Protein AF-A0AAD2PW57-F1 (afdb_monomer_lite)

Structure (mmCIF, N/CA/C/O backbone):
data_AF-A0AAD2PW57-F1
#
_entry.id   AF-A0AAD2PW57-F1
#
loop_
_atom_site.group_PDB
_atom_site.id
_atom_site.type_symbol
_atom_site.label_atom_id
_atom_site.label_alt_id
_atom_site.label_comp_id
_atom_site.label_asym_id
_atom_site.label_entity_id
_atom_site.label_seq_id
_atom_site.pdbx_PDB_ins_code
_atom_site.Cartn_x
_atom_site.Cartn_y
_atom_site.Cartn_z
_atom_site.occupancy
_atom_site.B_iso_or_equiv
_atom_site.auth_seq_id
_atom_site.auth_comp_id
_atom_site.auth_asym_id
_atom_site.auth_atom_id
_atom_site.pdbx_PDB_model_num
ATOM 1 N N . MET A 1 1 ? -41.903 -36.720 20.423 1.00 66.38 1 MET A N 1
ATOM 2 C CA . MET A 1 1 ? -41.155 -35.463 20.163 1.00 66.38 1 MET A CA 1
ATOM 3 C C . MET A 1 1 ? -42.010 -34.656 19.197 1.00 66.38 1 MET A C 1
ATOM 5 O O . MET A 1 1 ? -42.392 -35.222 18.181 1.00 66.38 1 MET A O 1
ATOM 9 N N . PHE A 1 2 ? -42.381 -33.418 19.527 1.00 77.44 2 PHE A N 1
ATOM 10 C CA . PHE A 1 2 ? -43.330 -32.641 18.720 1.00 77.44 2 PHE A CA 1
ATOM 11 C C . PHE A 1 2 ? -42.600 -31.642 17.821 1.00 77.44 2 PHE A C 1
ATOM 13 O O . PHE A 1 2 ? -41.623 -31.023 18.248 1.00 77.44 2 PHE A O 1
ATOM 20 N N . ARG A 1 3 ? -43.059 -31.487 16.579 1.00 73.75 3 ARG A N 1
ATOM 21 C CA . ARG A 1 3 ? -42.559 -30.483 15.634 1.00 73.75 3 ARG A CA 1
ATOM 22 C C . ARG A 1 3 ? -43.645 -29.441 15.403 1.00 73.75 3 ARG A C 1
ATOM 24 O O . ARG A 1 3 ? -44.735 -29.798 14.979 1.00 73.75 3 ARG A O 1
ATOM 31 N N . VAL A 1 4 ? -43.330 -28.167 15.628 1.00 80.12 4 VAL A N 1
ATOM 32 C CA . VAL A 1 4 ? -44.200 -27.058 15.210 1.00 80.12 4 VAL A CA 1
ATOM 33 C C . VAL A 1 4 ? -44.243 -27.029 13.684 1.00 80.12 4 VAL A C 1
ATOM 35 O O . VAL A 1 4 ? -43.196 -26.922 13.040 1.00 80.12 4 VAL A O 1
ATOM 38 N N . ILE A 1 5 ? -45.438 -27.173 13.120 1.00 82.75 5 ILE A N 1
ATOM 39 C CA . ILE A 1 5 ? -45.667 -27.201 11.672 1.00 82.75 5 ILE A CA 1
ATOM 40 C C . ILE A 1 5 ? -46.127 -25.830 11.182 1.00 82.75 5 ILE A C 1
ATOM 42 O O . ILE A 1 5 ? -45.689 -25.383 10.124 1.00 82.75 5 ILE A O 1
ATOM 46 N N . ALA A 1 6 ? -46.954 -25.149 11.974 1.00 77.75 6 ALA A N 1
ATOM 47 C CA . ALA A 1 6 ? -47.477 -23.830 11.658 1.00 77.75 6 ALA A CA 1
ATOM 48 C C . ALA A 1 6 ? -47.680 -23.002 12.932 1.00 77.75 6 ALA A C 1
ATOM 50 O O . ALA A 1 6 ? -47.969 -23.535 14.003 1.00 77.75 6 ALA A O 1
ATOM 51 N N . VAL A 1 7 ? -47.509 -21.688 12.802 1.00 77.25 7 VAL A N 1
ATOM 52 C CA . VAL A 1 7 ? -47.828 -20.708 13.843 1.00 77.25 7 VAL A CA 1
ATOM 53 C C . VAL A 1 7 ? -48.671 -19.628 13.190 1.00 77.25 7 VAL A C 1
ATOM 55 O O . VAL A 1 7 ? -48.153 -18.853 12.386 1.00 77.25 7 VAL A O 1
ATOM 58 N N . ASP A 1 8 ? -49.950 -19.588 13.536 1.00 84.69 8 ASP A N 1
ATOM 59 C CA . ASP A 1 8 ? -50.874 -18.547 13.105 1.00 84.69 8 ASP A CA 1
ATOM 60 C C . ASP A 1 8 ? -51.039 -17.546 14.245 1.00 84.69 8 ASP A C 1
ATOM 62 O O . ASP A 1 8 ? -51.520 -17.899 15.319 1.00 84.69 8 ASP A O 1
ATOM 66 N N . LYS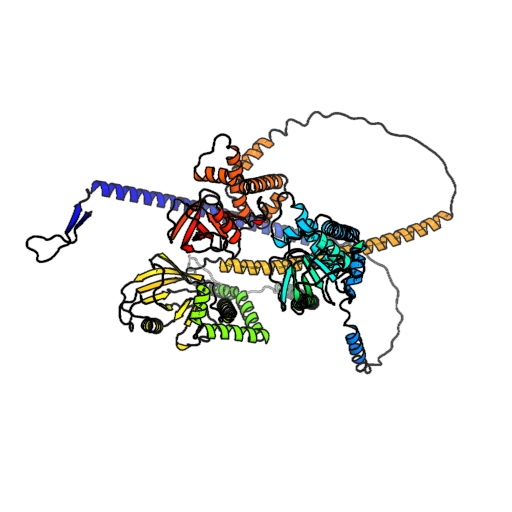 A 1 9 ? -50.545 -16.323 14.056 1.00 77.56 9 LYS A N 1
ATOM 67 C CA . LYS A 1 9 ? -50.366 -15.370 15.159 1.00 77.56 9 LYS A CA 1
ATOM 68 C C . LYS A 1 9 ? -51.633 -14.603 15.528 1.00 77.56 9 LYS A C 1
ATOM 70 O O . LYS A 1 9 ? -51.666 -14.035 16.615 1.00 77.56 9 LYS A O 1
ATOM 75 N N . GLU A 1 10 ? -52.660 -14.623 14.682 1.00 83.50 10 GLU A N 1
ATOM 76 C CA . GLU A 1 10 ? -53.833 -13.750 14.817 1.00 83.50 10 GLU A CA 1
ATOM 77 C C . GLU A 1 10 ? -55.146 -14.486 14.520 1.00 83.50 10 GLU A C 1
ATOM 79 O O . GLU A 1 10 ? -56.028 -13.983 13.824 1.00 83.50 10 GLU A O 1
ATOM 84 N N . ARG A 1 11 ? -55.303 -15.699 15.055 1.00 80.50 11 ARG A N 1
ATOM 85 C CA . ARG A 1 11 ? -56.535 -16.461 14.858 1.00 80.50 11 ARG A CA 1
ATOM 86 C C . ARG A 1 11 ? -57.576 -16.043 15.895 1.00 80.50 11 ARG A C 1
ATOM 88 O O . ARG A 1 11 ? -57.345 -16.145 17.100 1.00 80.50 11 ARG A O 1
ATOM 95 N N . MET A 1 12 ? -58.727 -15.575 15.416 1.00 67.38 12 MET A N 1
ATOM 96 C CA . MET A 1 12 ? -59.930 -15.413 16.236 1.00 67.38 12 MET A CA 1
ATOM 97 C C . MET A 1 12 ? -60.460 -16.811 16.570 1.00 67.38 12 MET A C 1
ATOM 99 O O . MET A 1 12 ? -60.725 -17.606 15.665 1.00 67.38 12 MET A O 1
ATOM 103 N N . VAL A 1 13 ? -60.561 -17.131 17.857 1.00 79.06 13 VAL A N 1
ATOM 104 C CA . VAL A 1 13 ? -61.111 -18.403 18.339 1.00 79.06 13 VAL A CA 1
ATOM 105 C C . VAL A 1 13 ? -62.445 -18.096 19.004 1.00 79.06 13 VAL A C 1
ATOM 107 O O . VAL A 1 13 ? -62.487 -17.311 19.950 1.00 79.06 13 VAL A O 1
ATOM 110 N N . ASP A 1 14 ? -63.528 -18.692 18.500 1.00 70.06 14 ASP A N 1
ATOM 111 C CA . ASP A 1 14 ? -64.873 -18.467 19.035 1.00 70.06 14 ASP A CA 1
ATOM 112 C C . ASP A 1 14 ? -64.909 -18.739 20.546 1.00 70.06 14 ASP A C 1
ATOM 114 O O . ASP A 1 14 ? -64.531 -19.814 21.015 1.00 70.06 14 ASP A O 1
ATOM 118 N N . GLY A 1 15 ? -65.353 -17.735 21.308 1.00 80.25 15 GLY A N 1
ATOM 119 C CA . GLY A 1 15 ? -65.427 -17.778 22.771 1.00 80.25 15 GLY A CA 1
ATOM 120 C C . GLY A 1 15 ? -64.230 -17.175 23.517 1.00 80.25 15 GLY A C 1
ATOM 121 O O . GLY A 1 15 ? -64.251 -17.173 24.746 1.00 80.25 15 GLY A O 1
ATOM 122 N N . VAL A 1 16 ? -63.217 -16.637 22.824 1.00 68.00 16 VAL A N 1
ATOM 123 C CA . VAL A 1 16 ? -62.090 -15.915 23.442 1.00 68.00 16 VAL A CA 1
ATOM 124 C C . VAL A 1 16 ? -62.059 -14.469 22.939 1.00 68.00 16 VAL A C 1
ATOM 126 O O . VAL A 1 16 ? -61.878 -14.226 21.749 1.00 68.00 16 VAL A O 1
ATOM 129 N N . GLU A 1 17 ? -62.224 -13.493 23.837 1.00 60.34 17 GLU A N 1
ATOM 130 C CA . GLU A 1 17 ? -62.020 -12.078 23.497 1.00 60.34 17 GLU A CA 1
ATOM 131 C C . GLU A 1 17 ? -60.523 -11.796 23.287 1.00 60.34 17 GLU A C 1
ATOM 133 O O . GLU A 1 17 ? -59.740 -11.761 24.236 1.00 60.34 17 GLU A O 1
ATOM 138 N N . GLY A 1 18 ? -60.126 -11.599 22.026 1.00 79.06 18 GLY A N 1
ATOM 139 C CA . GLY A 1 18 ? -58.766 -11.239 21.614 1.00 79.06 18 GLY A CA 1
ATOM 140 C C . GLY A 1 18 ? -58.189 -12.162 20.536 1.00 79.06 18 GLY A C 1
ATOM 141 O O . GLY A 1 18 ? -58.704 -13.242 20.259 1.00 79.06 18 GLY A O 1
ATOM 142 N N . THR A 1 19 ? -57.096 -11.735 19.902 1.00 64.50 19 THR A N 1
ATOM 143 C CA . THR A 1 19 ? -56.366 -12.565 18.933 1.00 64.50 19 THR A CA 1
ATOM 144 C C . THR A 1 19 ? -55.459 -13.549 19.660 1.00 64.50 19 THR A C 1
ATOM 146 O O . THR A 1 19 ? -54.645 -13.139 20.492 1.00 64.50 19 THR A O 1
ATOM 149 N N . VAL A 1 20 ? -55.554 -14.834 19.321 1.00 69.19 20 VAL A N 1
ATOM 150 C CA . VAL A 1 20 ? -54.751 -15.890 19.947 1.00 69.19 20 VAL A CA 1
ATOM 151 C C . VAL A 1 20 ? -53.773 -16.462 18.925 1.00 69.19 20 VAL A C 1
ATOM 153 O O . VAL A 1 20 ? -54.131 -16.723 17.776 1.00 69.19 20 VAL A O 1
ATOM 156 N N . THR A 1 21 ? -52.520 -16.674 19.335 1.00 80.00 21 THR A N 1
ATOM 157 C CA . THR A 1 21 ? -51.541 -17.374 18.498 1.00 80.00 21 THR A CA 1
ATOM 158 C C . THR A 1 21 ? -51.765 -18.880 18.597 1.00 80.00 21 THR A C 1
ATOM 160 O O . THR A 1 21 ? -51.537 -19.480 19.647 1.00 80.00 21 THR A O 1
ATOM 163 N N . VAL A 1 22 ? -52.186 -19.501 17.498 1.00 82.88 22 VAL A N 1
ATOM 164 C CA . VAL A 1 22 ? -52.408 -20.945 17.403 1.00 82.88 22 VAL A CA 1
ATOM 165 C C . VAL A 1 22 ? -51.160 -21.605 16.829 1.00 82.88 22 VAL A C 1
ATOM 167 O O . VAL A 1 22 ? -50.719 -21.299 15.721 1.00 82.88 22 VAL A O 1
ATOM 170 N N . VAL A 1 23 ? -50.576 -22.517 17.604 1.00 78.06 23 VAL A N 1
ATOM 171 C CA . VAL A 1 23 ? -49.392 -23.289 17.218 1.00 78.06 23 VAL A CA 1
ATOM 172 C C . VAL A 1 23 ? -49.825 -24.715 16.912 1.00 78.06 23 VAL A C 1
ATOM 174 O O . VAL A 1 23 ? -50.232 -25.453 17.806 1.00 78.06 23 VAL A O 1
ATOM 177 N N . GLU A 1 24 ? -49.722 -25.110 15.649 1.00 83.31 24 GLU A N 1
ATOM 178 C CA . GLU A 1 24 ? -50.017 -26.469 15.215 1.00 83.31 24 GLU A CA 1
ATOM 179 C C . GLU A 1 24 ? -48.761 -27.332 15.366 1.00 83.31 24 GLU A C 1
ATOM 181 O O . GLU A 1 24 ? -47.699 -27.021 14.812 1.00 83.31 24 GLU A O 1
ATOM 186 N N . ILE A 1 25 ? -48.865 -28.408 16.148 1.00 76.75 25 ILE A N 1
ATOM 187 C CA . ILE A 1 25 ? -47.754 -29.316 16.445 1.00 76.75 25 ILE A CA 1
ATOM 188 C C . ILE A 1 25 ? -48.052 -30.729 15.941 1.00 76.75 25 ILE A C 1
ATOM 190 O O . ILE A 1 25 ? -49.107 -31.288 16.216 1.00 76.75 25 ILE A O 1
ATOM 194 N N . GLN A 1 26 ? -47.095 -31.326 15.227 1.00 80.38 26 GLN A N 1
ATOM 195 C CA . GLN A 1 26 ? -47.137 -32.733 14.829 1.00 80.38 26 GLN A CA 1
ATOM 196 C C . GLN A 1 26 ? -46.415 -33.584 15.857 1.00 80.38 26 GLN A C 1
ATOM 198 O O . GLN A 1 26 ? -45.257 -33.307 16.189 1.00 80.38 26 GLN A O 1
ATOM 203 N N . GLU A 1 27 ? -47.037 -34.673 16.284 1.00 74.62 27 GLU A N 1
ATOM 204 C CA . GLU A 1 27 ? -46.320 -35.741 16.964 1.00 74.62 27 GLU A CA 1
ATOM 205 C C . GLU A 1 27 ? -45.465 -36.507 15.948 1.00 74.62 27 GLU A C 1
ATOM 207 O O . GLU A 1 27 ? -45.975 -37.045 14.966 1.00 74.62 27 GLU A O 1
ATOM 212 N N . MET A 1 28 ? -44.142 -36.520 16.135 1.00 62.69 28 MET A N 1
ATOM 213 C CA . MET A 1 28 ? -43.267 -37.313 15.272 1.00 62.69 28 MET A CA 1
ATOM 214 C C . MET A 1 28 ? -43.262 -38.774 15.723 1.00 62.69 28 MET A C 1
ATOM 216 O O . MET A 1 28 ? -42.952 -39.054 16.885 1.00 62.69 28 MET A O 1
ATOM 220 N N . GLU A 1 29 ? -43.535 -39.686 14.784 1.00 66.88 29 GLU A N 1
ATOM 221 C CA . GLU A 1 29 ? -43.452 -41.137 14.981 1.00 66.88 29 GLU A CA 1
ATOM 222 C C . GLU A 1 29 ? -42.105 -41.531 15.607 1.00 66.88 29 GLU A C 1
ATOM 224 O O . GLU A 1 29 ? -41.028 -41.182 15.108 1.00 66.88 29 GLU A O 1
ATOM 229 N N . GLN A 1 30 ? -42.169 -42.266 16.719 1.00 57.59 30 GLN A N 1
ATOM 230 C CA . GLN A 1 30 ? -41.009 -42.584 17.555 1.00 57.59 30 GLN A CA 1
ATOM 231 C C . GLN A 1 30 ? -39.926 -43.392 16.813 1.00 57.59 30 GLN A C 1
ATOM 233 O O . GLN A 1 30 ? -38.747 -43.263 17.140 1.00 57.59 30 GLN A O 1
ATOM 238 N N . SER A 1 31 ? -40.279 -44.149 15.768 1.00 58.00 31 SER A N 1
ATOM 239 C CA . SER A 1 31 ? -39.345 -45.017 15.032 1.00 58.00 31 SER A CA 1
ATOM 240 C C . SER A 1 31 ? -38.223 -44.246 14.322 1.00 58.00 31 SER A C 1
ATOM 242 O O . SER A 1 31 ? -37.052 -44.601 14.448 1.00 58.00 31 SER A O 1
ATOM 244 N N . LYS A 1 32 ? -38.539 -43.126 13.659 1.00 58.59 32 LYS A N 1
ATOM 245 C CA . LYS A 1 32 ? -37.550 -42.316 12.913 1.00 58.59 32 LYS A CA 1
ATOM 246 C C . LYS A 1 32 ? -36.615 -41.526 13.827 1.00 58.59 32 LYS A C 1
ATOM 248 O O . LYS A 1 32 ? -35.497 -41.177 13.446 1.00 58.59 32 LYS A O 1
ATOM 253 N N . VAL A 1 33 ? -37.072 -41.217 15.039 1.00 59.78 33 VAL A N 1
ATOM 254 C CA . VAL A 1 33 ? -36.259 -40.533 16.050 1.00 59.78 33 VAL A CA 1
ATOM 255 C C . VAL A 1 33 ? -35.253 -41.503 16.662 1.00 59.78 33 VAL A C 1
ATOM 257 O O . VAL A 1 33 ? -34.093 -41.131 16.826 1.00 59.78 33 VAL A O 1
ATOM 260 N N . VAL A 1 34 ? -35.665 -42.744 16.937 1.00 66.44 34 VAL A N 1
ATOM 261 C CA . VAL A 1 34 ? -34.783 -43.780 17.490 1.00 66.44 34 VAL A CA 1
ATOM 262 C C . VAL A 1 34 ? -33.652 -44.116 16.512 1.00 66.44 34 VAL A C 1
ATOM 264 O O . VAL A 1 34 ? -32.496 -44.041 16.915 1.00 66.44 34 VAL A O 1
ATOM 267 N N . GLU A 1 35 ? -33.925 -44.322 15.217 1.00 69.25 35 GLU A N 1
ATOM 268 C CA . GLU A 1 35 ? -32.865 -44.543 14.209 1.00 69.25 35 GLU A CA 1
ATOM 269 C C . GLU A 1 35 ? -31.869 -43.374 14.113 1.00 69.25 35 GLU A C 1
ATOM 271 O O . GLU A 1 35 ? -30.653 -43.562 13.981 1.00 69.25 35 GLU A O 1
ATOM 276 N N . LYS A 1 36 ? -32.356 -42.133 14.211 1.00 71.56 36 LYS A N 1
ATOM 277 C CA . LYS A 1 36 ? -31.493 -40.947 14.154 1.00 71.56 36 LYS A CA 1
ATOM 278 C C . LYS A 1 36 ? -30.621 -40.806 15.403 1.00 71.56 36 LYS A C 1
ATOM 280 O O . LYS A 1 36 ? -29.465 -40.403 15.302 1.00 71.56 36 LYS A O 1
ATOM 285 N N . VAL A 1 37 ? -31.151 -41.141 16.577 1.00 70.00 37 VAL A N 1
ATOM 286 C CA . VAL A 1 37 ? -30.382 -41.138 17.830 1.00 70.00 37 VAL A CA 1
ATOM 287 C C . VAL A 1 37 ? -29.368 -42.284 17.841 1.00 70.00 37 VAL A C 1
ATOM 289 O O . VAL A 1 37 ? -28.227 -42.086 18.256 1.00 70.00 37 VAL A O 1
ATOM 292 N N . GLN A 1 38 ? -29.740 -43.449 17.314 1.00 76.12 38 GLN A N 1
ATOM 293 C CA . GLN A 1 38 ? -28.886 -44.632 17.257 1.00 76.12 38 GLN A CA 1
ATOM 294 C C . GLN A 1 38 ? -27.722 -44.437 16.275 1.00 76.12 38 GLN A C 1
ATOM 296 O O . GLN A 1 38 ? -26.570 -44.645 16.647 1.00 76.12 38 GLN A O 1
ATOM 301 N N . SER A 1 39 ? -27.977 -43.870 15.091 1.00 75.88 39 SER A N 1
ATOM 302 C CA . SER A 1 39 ? -26.915 -43.483 14.146 1.00 75.88 39 SER A CA 1
ATOM 303 C C . SER A 1 39 ? -25.992 -42.380 14.690 1.00 75.88 39 SER A C 1
ATOM 305 O O . SER A 1 39 ? -24.780 -42.403 14.459 1.00 75.88 39 SER A O 1
ATOM 307 N N . GLN A 1 40 ? -26.515 -41.425 15.470 1.00 72.88 40 GLN A N 1
ATOM 308 C CA . GLN A 1 40 ? -25.684 -40.431 16.161 1.00 72.88 40 GLN A CA 1
ATOM 309 C C . GLN A 1 40 ? -24.824 -41.051 17.268 1.00 72.88 40 GLN A C 1
ATOM 311 O O . GLN A 1 40 ? -23.678 -40.636 17.453 1.00 72.88 40 GLN A O 1
ATOM 316 N N . HIS A 1 41 ? -25.350 -42.041 17.989 1.00 80.50 41 HIS A N 1
ATOM 317 C CA . HIS A 1 41 ? -24.608 -42.782 19.002 1.00 80.50 41 HIS A CA 1
ATOM 318 C C . HIS A 1 41 ? -23.481 -43.616 18.372 1.00 80.50 41 HIS A C 1
ATOM 320 O O . HIS A 1 41 ? -22.332 -43.512 18.797 1.00 80.50 41 HIS A O 1
ATOM 326 N N . GLU A 1 42 ? -23.764 -44.346 17.292 1.00 82.12 42 GLU A N 1
ATOM 327 C CA . GLU A 1 42 ? -22.755 -45.089 16.523 1.00 82.12 42 GLU A CA 1
ATOM 328 C C . GLU A 1 42 ? -21.665 -44.168 15.961 1.00 82.12 42 GLU A C 1
ATOM 330 O O . GLU A 1 42 ? -20.475 -44.480 16.043 1.00 82.12 42 GLU A O 1
ATOM 335 N N . CYS A 1 43 ? -22.036 -42.983 15.465 1.00 76.19 43 CYS A N 1
ATOM 336 C CA . CYS A 1 43 ? -21.070 -41.987 15.003 1.00 76.19 43 CYS A CA 1
ATOM 337 C C . CYS A 1 43 ? -20.163 -41.479 16.141 1.00 76.19 43 CYS A C 1
ATOM 339 O O . CYS A 1 43 ? -18.966 -41.258 15.924 1.00 76.19 43 CYS A O 1
ATOM 341 N N . ARG A 1 44 ? -20.705 -41.293 17.353 1.00 76.00 44 ARG A N 1
ATOM 342 C CA . ARG A 1 44 ? -19.928 -40.876 18.534 1.00 76.00 44 ARG A CA 1
ATOM 343 C C . ARG A 1 44 ? -18.963 -41.967 18.985 1.00 76.00 44 ARG A C 1
ATOM 345 O O . ARG A 1 44 ? -17.801 -41.661 19.246 1.00 76.00 44 ARG A O 1
ATOM 352 N N . GLU A 1 45 ? -19.397 -43.222 18.998 1.00 85.69 45 GLU A N 1
ATOM 353 C CA . GLU A 1 45 ? -18.539 -44.354 19.358 1.00 85.69 45 GLU A CA 1
ATOM 354 C C . GLU A 1 45 ? -17.431 -44.587 18.320 1.00 85.69 45 GLU A C 1
ATOM 356 O O . GLU A 1 45 ? -16.265 -44.744 18.685 1.00 85.69 45 GLU A O 1
ATOM 361 N N . GLN A 1 46 ? -17.722 -44.458 17.020 1.00 81.75 46 GLN A N 1
ATOM 362 C CA . GLN A 1 46 ? -16.678 -44.487 15.988 1.00 81.75 46 GLN A CA 1
ATOM 363 C C . GLN A 1 46 ? -15.662 -43.347 16.144 1.00 81.75 46 GLN A C 1
ATOM 365 O O . GLN A 1 46 ? -14.466 -43.538 15.903 1.00 81.75 46 GLN A O 1
ATOM 370 N N . HIS A 1 47 ? -16.112 -42.156 16.544 1.00 77.31 47 HIS A N 1
ATOM 371 C CA . HIS A 1 47 ? -15.219 -41.032 16.814 1.00 77.31 47 HIS A CA 1
ATOM 372 C C . HIS A 1 47 ? -14.336 -41.293 18.042 1.00 77.31 47 HIS A C 1
ATOM 374 O O . HIS A 1 47 ? -13.130 -41.043 17.998 1.00 77.31 47 HIS A O 1
ATOM 380 N N . ARG A 1 48 ? -14.904 -41.872 19.105 1.00 78.50 48 ARG A N 1
ATOM 381 C CA . ARG A 1 48 ? -14.183 -42.261 20.324 1.00 78.50 48 ARG A CA 1
ATOM 382 C C . ARG A 1 48 ? -13.119 -43.323 20.039 1.00 78.50 48 ARG A C 1
ATOM 384 O O . ARG A 1 48 ? -11.982 -43.193 20.493 1.00 78.50 48 ARG A O 1
ATOM 391 N N . LEU A 1 49 ? -13.442 -44.309 19.200 1.00 84.88 49 LEU A N 1
ATOM 392 C CA . LEU A 1 49 ? -12.502 -45.342 18.759 1.00 84.88 49 LEU A CA 1
ATOM 393 C C . LEU A 1 49 ? -11.342 -44.746 17.939 1.00 84.88 49 LEU A C 1
ATOM 395 O O . LEU A 1 49 ? -10.179 -45.099 18.139 1.00 84.88 49 LEU A O 1
ATOM 399 N N . LYS A 1 50 ? -11.638 -43.790 17.045 1.00 82.31 50 LYS A N 1
ATOM 400 C CA . LYS A 1 50 ? -10.616 -43.060 16.274 1.00 82.31 50 LYS A CA 1
ATOM 401 C C . LYS A 1 50 ? -9.708 -42.226 17.180 1.00 82.31 50 LYS A C 1
ATOM 403 O O . LYS A 1 50 ? -8.495 -42.256 16.991 1.00 82.31 50 LYS A O 1
ATOM 408 N N . GLN A 1 51 ? -10.262 -41.535 18.177 1.00 76.12 51 GLN A N 1
ATOM 409 C CA . GLN A 1 51 ? -9.478 -40.782 19.161 1.00 76.12 51 GLN A CA 1
ATOM 410 C C . GLN A 1 51 ? -8.569 -41.695 19.989 1.00 76.12 51 GLN A C 1
ATOM 412 O O . GLN A 1 51 ? -7.387 -41.395 20.139 1.00 76.12 51 GLN A O 1
ATOM 417 N N . SER A 1 52 ? -9.081 -42.836 20.458 1.00 84.19 52 SER A N 1
ATOM 418 C CA . SER A 1 52 ? -8.284 -43.837 21.177 1.00 84.19 52 SER A CA 1
ATOM 419 C C . SER A 1 52 ? -7.113 -44.352 20.329 1.00 84.19 52 SER A C 1
ATOM 421 O O . SER A 1 52 ? -5.979 -44.398 20.806 1.00 84.19 52 SER A O 1
ATOM 423 N N . LYS A 1 53 ? -7.343 -44.629 19.038 1.00 84.12 53 LYS A N 1
ATOM 424 C CA . LYS A 1 53 ? -6.290 -45.060 18.106 1.00 84.12 53 LYS A CA 1
ATOM 425 C C . LYS A 1 53 ? -5.211 -43.992 17.890 1.00 84.12 53 LYS A C 1
ATOM 427 O O . LYS A 1 53 ? -4.031 -44.326 17.837 1.00 84.12 53 LYS A O 1
ATOM 432 N N . VAL A 1 54 ? -5.599 -42.719 17.790 1.00 78.75 54 VAL A N 1
ATOM 433 C CA . VAL A 1 54 ? -4.653 -41.595 17.660 1.00 78.75 54 VAL A CA 1
ATOM 434 C C . VAL A 1 54 ? -3.832 -41.417 18.938 1.00 78.75 54 VAL A C 1
ATOM 436 O O . VAL A 1 54 ? -2.623 -41.227 18.859 1.00 78.75 54 VAL A O 1
ATOM 439 N N . LEU A 1 55 ? -4.455 -41.533 20.113 1.00 73.81 55 LEU A N 1
ATOM 440 C CA . LEU A 1 55 ? -3.745 -41.464 21.393 1.00 73.81 55 LEU A CA 1
ATOM 441 C C . LEU A 1 55 ? -2.738 -42.612 21.555 1.00 73.81 55 LEU A C 1
ATOM 443 O O . LEU A 1 55 ? -1.631 -42.370 22.029 1.00 73.81 55 LEU A O 1
ATOM 447 N N . GLY A 1 56 ? -3.078 -43.822 21.095 1.00 85.75 56 GLY A N 1
ATOM 448 C CA . GLY A 1 56 ? -2.135 -44.943 21.022 1.00 85.75 56 GLY A CA 1
ATOM 449 C C . GLY A 1 56 ? -0.923 -44.629 20.139 1.00 85.75 56 GLY A C 1
ATOM 450 O O . GLY A 1 56 ? 0.210 -44.748 20.585 1.00 85.75 56 GLY A O 1
ATOM 451 N N . GLN A 1 57 ? -1.149 -44.101 18.931 1.00 79.75 57 GLN A N 1
ATOM 452 C CA . GLN A 1 57 ? -0.061 -43.711 18.023 1.00 79.75 57 GLN A CA 1
ATOM 453 C C . GLN A 1 57 ? 0.838 -42.606 18.596 1.00 79.75 57 GLN A C 1
ATOM 455 O O . GLN A 1 57 ? 2.048 -42.622 18.376 1.00 79.75 57 GLN A O 1
ATOM 460 N N . ILE A 1 58 ? 0.265 -41.643 19.325 1.00 75.31 58 ILE A N 1
ATOM 461 C CA . ILE A 1 58 ? 1.031 -40.586 20.000 1.00 75.31 58 ILE A CA 1
ATOM 462 C C . ILE A 1 58 ? 1.894 -41.183 21.114 1.00 75.31 58 ILE A C 1
ATOM 464 O O . ILE A 1 58 ? 3.055 -40.796 21.246 1.00 75.31 58 ILE A O 1
ATOM 468 N N . LYS A 1 59 ? 1.353 -42.133 21.886 1.00 84.06 59 LYS A N 1
ATOM 469 C CA . LYS A 1 59 ? 2.098 -42.834 22.935 1.00 84.06 59 LYS A CA 1
ATOM 470 C C . LYS A 1 59 ? 3.288 -43.601 22.349 1.00 84.06 59 LYS A C 1
ATOM 472 O O . LYS A 1 59 ? 4.410 -43.388 22.799 1.00 84.06 59 LYS A O 1
ATOM 477 N N . ASP A 1 60 ? 3.071 -44.371 21.283 1.00 82.44 60 ASP A N 1
ATOM 478 C CA . ASP A 1 60 ? 4.134 -45.127 20.607 1.00 82.44 60 ASP A CA 1
ATOM 479 C C . ASP A 1 60 ? 5.233 -44.200 20.051 1.00 82.44 60 ASP A C 1
ATOM 481 O O . ASP A 1 60 ? 6.427 -44.488 20.149 1.00 82.44 60 ASP A O 1
ATOM 485 N N . GLN A 1 61 ? 4.853 -43.045 19.490 1.00 76.62 61 GLN A N 1
ATOM 486 C CA . GLN A 1 61 ? 5.810 -42.036 19.019 1.00 76.62 61 GLN A CA 1
ATOM 487 C C . GLN A 1 61 ? 6.624 -41.418 20.160 1.00 76.62 61 GLN A C 1
ATOM 489 O O . GLN A 1 61 ? 7.792 -41.068 19.966 1.00 76.62 61 GLN A O 1
ATOM 494 N N . TRP A 1 62 ? 6.018 -41.262 21.336 1.00 73.31 62 TRP A N 1
ATOM 495 C CA . TRP A 1 62 ? 6.685 -40.719 22.512 1.00 73.31 62 TRP A CA 1
ATOM 496 C C . TRP A 1 62 ? 7.716 -41.708 23.068 1.00 73.31 62 TRP A C 1
ATOM 498 O O . TRP A 1 62 ? 8.870 -41.330 23.265 1.00 73.31 62 TRP A O 1
ATOM 508 N N . GLU A 1 63 ? 7.354 -42.988 23.176 1.00 80.00 63 GLU A N 1
ATOM 509 C CA . GLU A 1 63 ? 8.263 -44.069 23.589 1.00 80.00 63 GLU A CA 1
ATOM 510 C C . GLU A 1 63 ? 9.437 -44.239 22.602 1.00 80.00 63 GLU A C 1
ATOM 512 O O . GLU A 1 63 ? 10.597 -44.371 23.005 1.00 80.00 63 GLU A O 1
ATOM 517 N N . GLN A 1 64 ? 9.183 -44.138 21.290 1.00 76.88 64 GLN A N 1
ATOM 518 C CA . GLN A 1 64 ? 10.250 -44.135 20.279 1.00 76.88 64 GLN A CA 1
ATOM 519 C C . GLN A 1 64 ? 11.203 -42.943 20.431 1.00 76.88 64 GLN A C 1
ATOM 521 O O . GLN A 1 64 ? 12.414 -43.079 20.227 1.00 76.88 64 GLN A O 1
ATOM 526 N N . ARG A 1 65 ? 10.676 -41.765 20.783 1.00 71.31 65 ARG A N 1
ATOM 527 C CA . ARG A 1 65 ? 11.477 -40.554 20.983 1.00 71.31 65 ARG A CA 1
ATOM 528 C C . ARG A 1 65 ? 12.352 -40.658 22.228 1.00 71.31 65 ARG A C 1
ATOM 530 O O . ARG A 1 65 ? 13.522 -40.285 22.161 1.00 71.31 65 ARG A O 1
ATOM 537 N N . GLU A 1 66 ? 11.818 -41.209 23.311 1.00 79.06 66 GLU A N 1
ATOM 538 C CA . GLU A 1 66 ? 12.558 -41.462 24.548 1.00 79.06 66 GLU A CA 1
ATOM 539 C C . GLU A 1 66 ? 13.699 -42.469 24.318 1.00 79.06 66 GLU A C 1
ATOM 541 O O . GLU A 1 66 ? 14.843 -42.219 24.702 1.00 79.06 66 GLU A O 1
ATOM 546 N N . SER A 1 67 ? 13.441 -43.546 23.566 1.00 81.44 67 SER A N 1
ATOM 547 C CA . SER A 1 67 ? 14.473 -44.511 23.152 1.00 81.44 67 SER A CA 1
ATOM 548 C C . SER A 1 67 ? 15.601 -43.860 22.330 1.00 81.44 67 SER A C 1
ATOM 550 O O . SER A 1 67 ? 16.791 -44.097 22.566 1.00 81.44 67 SER A O 1
ATOM 552 N N . LEU A 1 68 ? 15.248 -42.968 21.397 1.00 76.44 68 LEU A N 1
ATOM 553 C CA . LEU A 1 68 ? 16.202 -42.196 20.592 1.00 76.44 68 LEU A CA 1
ATOM 554 C C . LEU A 1 68 ? 17.042 -41.224 21.430 1.00 76.44 68 LEU A C 1
ATOM 556 O O . LEU A 1 68 ? 18.229 -41.038 21.147 1.00 76.44 68 LEU A O 1
ATOM 560 N N . GLU A 1 69 ? 16.453 -40.600 22.450 1.00 74.06 69 GLU A N 1
ATOM 561 C CA . GLU A 1 69 ? 17.178 -39.728 23.376 1.00 74.06 69 GLU A CA 1
ATOM 562 C C . GLU A 1 69 ? 18.144 -40.518 24.258 1.00 74.06 69 GLU A C 1
ATOM 564 O O . GLU A 1 69 ? 19.307 -40.125 24.369 1.00 74.06 69 GLU A O 1
ATOM 569 N N . GLN A 1 70 ? 17.740 -41.685 24.768 1.00 78.62 70 GLN A N 1
ATOM 570 C CA . GLN A 1 70 ? 18.655 -42.581 25.480 1.00 78.62 70 GLN A CA 1
ATOM 571 C C . GLN A 1 70 ? 19.820 -43.038 24.590 1.00 78.62 70 GLN A C 1
ATOM 573 O O . GLN A 1 70 ? 20.971 -43.070 25.032 1.00 78.62 70 GLN A O 1
ATOM 578 N N . HIS A 1 71 ? 19.560 -43.339 23.315 1.00 79.06 71 HIS A N 1
ATOM 579 C CA . HIS A 1 71 ? 20.613 -43.694 22.363 1.00 79.06 71 HIS A CA 1
ATOM 580 C C . HIS A 1 71 ? 21.579 -42.526 22.100 1.00 79.06 71 HIS A C 1
ATOM 582 O O . HIS A 1 71 ? 22.794 -42.723 22.035 1.00 79.06 71 HIS A O 1
ATOM 588 N N . ARG A 1 72 ? 21.071 -41.291 21.991 1.00 69.25 72 ARG A N 1
ATOM 589 C CA . ARG A 1 72 ? 21.913 -40.088 21.865 1.00 69.25 72 ARG A CA 1
ATOM 590 C C . ARG A 1 72 ? 22.770 -39.847 23.101 1.00 69.25 72 ARG A C 1
ATOM 592 O O . ARG A 1 72 ? 23.928 -39.466 22.955 1.00 69.25 72 ARG A O 1
ATOM 599 N N . LEU A 1 73 ? 22.228 -40.097 24.291 1.00 77.31 73 LEU A N 1
ATOM 600 C CA . LEU A 1 73 ? 22.974 -39.967 25.540 1.00 77.31 73 LEU A CA 1
ATOM 601 C C . LEU A 1 73 ? 24.135 -40.971 25.592 1.00 77.31 73 LEU A C 1
ATOM 603 O O . LEU A 1 73 ? 25.267 -40.590 25.883 1.00 77.31 73 LEU A O 1
ATOM 607 N N . LYS A 1 74 ? 23.888 -42.225 25.186 1.00 83.81 74 LYS A N 1
ATOM 608 C CA . LYS A 1 74 ? 24.939 -43.248 25.050 1.00 83.81 74 LYS A CA 1
ATOM 609 C C . LYS A 1 74 ? 26.017 -42.838 24.040 1.00 83.81 74 LYS A C 1
ATOM 611 O O . LYS A 1 74 ? 27.201 -42.981 24.327 1.00 83.81 74 LYS A O 1
ATOM 616 N N . GLN A 1 75 ? 25.636 -42.275 22.890 1.00 72.44 75 GLN A N 1
ATOM 617 C CA . GLN A 1 75 ? 26.601 -41.764 21.905 1.00 72.44 75 GLN A CA 1
ATOM 618 C C . GLN A 1 75 ? 27.432 -40.589 22.439 1.00 72.44 75 GLN A C 1
ATOM 620 O O . GLN A 1 75 ? 28.626 -40.520 22.159 1.00 72.44 75 GLN A O 1
ATOM 625 N N . SER A 1 76 ? 26.824 -39.689 23.218 1.00 75.12 76 SER A N 1
ATOM 626 C CA . SER A 1 76 ? 27.535 -38.587 23.878 1.00 75.12 76 SER A CA 1
ATOM 627 C C . SER A 1 76 ? 28.605 -39.109 24.833 1.00 75.12 76 SER A C 1
ATOM 629 O O . SER A 1 76 ? 29.748 -38.677 24.752 1.00 75.12 76 SER A O 1
ATOM 631 N N . MET A 1 77 ? 28.261 -40.088 25.676 1.00 75.81 77 MET A N 1
ATOM 632 C CA . MET A 1 77 ? 29.209 -40.686 26.621 1.00 75.81 77 MET A CA 1
ATOM 633 C C . MET A 1 77 ? 30.399 -41.349 25.918 1.00 75.81 77 MET A C 1
ATOM 635 O O . MET A 1 77 ? 31.531 -41.202 26.366 1.00 75.81 77 MET A O 1
ATOM 639 N N . VAL A 1 78 ? 30.167 -42.035 24.793 1.00 79.56 78 VAL A N 1
ATOM 640 C CA . VAL A 1 78 ? 31.249 -42.639 23.993 1.00 79.56 78 VAL A CA 1
ATOM 641 C C . VAL A 1 78 ? 32.158 -41.566 23.387 1.00 79.56 78 VAL A C 1
ATOM 643 O O . VAL A 1 78 ? 33.376 -41.723 23.378 1.00 79.56 78 VAL A O 1
ATOM 646 N N . LEU A 1 79 ? 31.597 -40.455 22.901 1.00 66.44 79 LEU A N 1
ATOM 647 C CA . LEU A 1 79 ? 32.392 -39.351 22.354 1.00 66.44 79 LEU A CA 1
ATOM 648 C C . LEU A 1 79 ? 33.237 -38.652 23.421 1.00 66.44 79 LEU A C 1
ATOM 650 O O . LEU A 1 79 ? 34.357 -38.241 23.125 1.00 66.44 79 LEU A O 1
ATOM 654 N N . ASP A 1 80 ? 32.726 -38.531 24.642 1.00 71.88 80 ASP A N 1
ATOM 655 C CA . ASP A 1 80 ? 33.482 -37.947 25.747 1.00 71.88 80 ASP A CA 1
ATOM 656 C C . ASP A 1 80 ? 34.589 -38.902 26.230 1.00 71.88 80 ASP A C 1
ATOM 658 O O . ASP A 1 80 ? 35.722 -38.463 26.406 1.00 71.88 80 ASP A O 1
ATOM 662 N N . GLN A 1 81 ? 34.347 -40.220 26.256 1.00 79.50 81 GLN A N 1
ATOM 663 C CA . GLN A 1 81 ? 35.409 -41.215 26.481 1.00 79.50 81 GLN A CA 1
ATOM 664 C C . GLN A 1 81 ? 36.516 -41.160 25.415 1.00 79.50 81 GLN A C 1
ATOM 666 O O . GLN A 1 81 ? 37.696 -41.289 25.739 1.00 79.50 81 GLN A O 1
ATOM 671 N N . ILE A 1 82 ? 36.162 -40.950 24.142 1.00 73.19 82 ILE A N 1
ATOM 672 C CA . ILE A 1 82 ? 37.144 -40.809 23.054 1.00 73.19 82 ILE A CA 1
ATOM 673 C C . ILE A 1 82 ? 37.977 -39.532 23.227 1.00 73.19 82 ILE A C 1
ATOM 675 O O . ILE A 1 82 ? 39.189 -39.565 23.009 1.00 73.19 82 ILE A O 1
ATOM 679 N N . LYS A 1 83 ? 37.360 -38.417 23.639 1.00 68.00 83 LYS A N 1
ATOM 680 C CA . LYS A 1 83 ? 38.091 -37.173 23.932 1.00 68.00 83 LYS A CA 1
ATOM 681 C C . LYS A 1 83 ? 39.062 -37.354 25.090 1.00 68.00 83 LYS A C 1
ATOM 683 O O . LYS A 1 83 ? 40.211 -36.944 24.963 1.00 68.00 83 LYS A O 1
ATOM 688 N N . ASP A 1 84 ? 38.634 -38.016 26.159 1.00 67.81 84 ASP A N 1
ATOM 689 C CA . ASP A 1 84 ? 39.490 -38.281 27.315 1.00 67.81 84 ASP A CA 1
ATOM 690 C C . ASP A 1 84 ? 40.686 -39.166 26.933 1.00 67.81 84 ASP A C 1
ATOM 692 O O . ASP A 1 84 ? 41.819 -38.901 27.339 1.00 67.81 84 ASP A O 1
ATOM 696 N N . GLN A 1 85 ? 40.478 -40.170 26.072 1.00 68.69 85 GLN A N 1
ATOM 697 C CA . GLN A 1 85 ? 41.567 -40.993 25.534 1.00 68.69 85 GLN A CA 1
ATOM 698 C C . GLN A 1 85 ? 42.528 -40.205 24.630 1.00 68.69 85 GLN A C 1
ATOM 700 O O . GLN A 1 85 ? 43.731 -40.474 24.634 1.00 68.69 85 GLN A O 1
ATOM 705 N N . TRP A 1 86 ? 42.030 -39.233 23.863 1.00 59.78 86 TRP A N 1
ATOM 706 C CA . TRP A 1 86 ? 42.868 -38.345 23.052 1.00 59.78 86 TRP A CA 1
ATOM 707 C C . TRP A 1 86 ? 43.697 -37.385 23.905 1.00 59.78 86 TRP A C 1
ATOM 709 O O . TRP A 1 86 ? 44.906 -37.289 23.694 1.00 59.78 86 TRP A O 1
ATOM 719 N N . SER A 1 87 ? 43.101 -36.766 24.926 1.00 62.28 87 SER A N 1
ATOM 720 C CA . SER A 1 87 ? 43.836 -35.907 25.861 1.00 62.28 87 SER A CA 1
ATOM 721 C C . SER A 1 87 ? 44.914 -36.672 26.637 1.00 62.28 87 SER A C 1
ATOM 723 O O . SER A 1 87 ? 45.970 -36.118 26.930 1.00 62.28 87 SER A O 1
ATOM 725 N N . GLN A 1 88 ? 44.713 -37.965 26.914 1.00 54.88 88 GLN A N 1
ATOM 726 C CA . GLN A 1 88 ? 45.746 -38.806 27.533 1.00 54.88 88 GLN A CA 1
ATOM 727 C C . GLN A 1 88 ? 46.901 -39.177 26.588 1.00 54.88 88 GLN A C 1
ATOM 729 O O . GLN A 1 88 ? 48.003 -39.456 27.066 1.00 54.88 88 GLN A O 1
ATOM 734 N N . ARG A 1 89 ? 46.685 -39.179 25.264 1.00 50.62 89 ARG A N 1
ATOM 735 C CA . ARG A 1 89 ? 47.748 -39.429 24.275 1.00 50.62 89 ARG A CA 1
ATOM 736 C C . ARG A 1 89 ? 48.617 -38.197 24.033 1.00 50.62 89 ARG A C 1
ATOM 738 O O . ARG A 1 89 ? 49.831 -38.346 23.960 1.00 50.62 89 ARG A O 1
ATOM 745 N N . GLU A 1 90 ? 48.037 -36.998 24.008 1.00 47.03 90 GLU A N 1
ATOM 746 C CA . GLU A 1 90 ? 48.802 -35.750 23.832 1.00 47.03 90 GLU A CA 1
ATOM 747 C C . GLU A 1 90 ? 49.777 -35.462 24.989 1.00 47.03 90 GLU A C 1
ATOM 749 O O . GLU A 1 90 ? 50.808 -34.831 24.779 1.00 47.03 90 GLU A O 1
ATOM 754 N N . CYS A 1 91 ? 49.531 -35.981 26.197 1.00 46.72 91 CYS A N 1
ATOM 755 C CA . CYS A 1 91 ? 50.472 -35.838 27.314 1.00 46.72 91 CYS A CA 1
ATOM 756 C C . CYS A 1 91 ? 51.684 -36.789 27.264 1.00 46.72 91 CYS A C 1
ATOM 758 O O . CYS A 1 91 ? 52.578 -36.648 28.097 1.00 46.72 91 CYS A O 1
ATOM 760 N N . ARG A 1 92 ? 51.732 -37.767 26.346 1.00 38.91 92 ARG A N 1
ATOM 761 C CA . ARG A 1 92 ? 52.812 -38.775 26.300 1.00 38.91 92 ARG A CA 1
ATOM 762 C C . ARG A 1 92 ? 53.869 -38.539 25.223 1.00 38.91 92 ARG A C 1
ATOM 764 O O . ARG A 1 92 ? 54.871 -39.247 25.228 1.00 38.91 92 ARG A O 1
ATOM 771 N N . GLU A 1 93 ? 53.712 -37.536 24.364 1.00 37.81 93 GLU A N 1
ATOM 772 C CA . GLU A 1 93 ? 54.669 -37.256 23.288 1.00 37.81 93 GLU A CA 1
ATOM 773 C C . GLU A 1 93 ? 55.177 -35.805 23.341 1.00 37.81 93 GLU A C 1
ATOM 775 O O . GLU A 1 93 ? 54.702 -34.920 22.636 1.00 37.81 93 GLU A O 1
ATOM 780 N N . GLN A 1 94 ? 56.197 -35.568 24.171 1.00 35.91 94 GLN A N 1
ATOM 781 C CA . GLN A 1 94 ? 57.173 -34.495 23.956 1.00 35.91 94 GLN A CA 1
ATOM 782 C C . GLN A 1 94 ? 58.589 -35.081 24.062 1.00 35.91 94 GLN A C 1
ATOM 784 O O . GLN A 1 94 ? 58.915 -35.674 25.095 1.00 35.91 94 GLN A O 1
ATOM 789 N N . PRO A 1 95 ? 59.449 -34.940 23.034 1.00 38.00 95 PRO A N 1
ATOM 790 C CA . PRO A 1 95 ? 60.835 -35.365 23.124 1.00 38.00 95 PRO A CA 1
ATOM 791 C C . PRO A 1 95 ? 61.697 -34.290 23.801 1.00 38.00 95 PRO A C 1
ATOM 793 O O . PRO A 1 95 ? 61.592 -33.098 23.518 1.00 38.00 95 PRO A O 1
ATOM 796 N N . LYS A 1 96 ? 62.575 -34.754 24.694 1.00 42.09 96 LYS A N 1
ATOM 797 C CA . LYS A 1 96 ? 63.682 -33.999 25.287 1.00 42.09 96 LYS A CA 1
ATOM 798 C C . LYS A 1 96 ? 64.733 -33.699 24.212 1.00 42.09 96 LYS A C 1
ATOM 800 O O . LYS A 1 96 ? 65.144 -34.628 23.522 1.00 42.09 96 LYS A O 1
ATOM 805 N N . LEU A 1 97 ? 65.231 -32.464 24.137 1.00 30.58 97 LEU A N 1
ATOM 806 C CA . LEU A 1 97 ? 66.553 -32.184 23.571 1.00 30.58 97 LEU A CA 1
ATOM 807 C C . LEU A 1 97 ? 67.241 -31.062 24.361 1.00 30.58 97 LEU A C 1
ATOM 809 O O . LEU A 1 97 ? 66.643 -30.031 24.661 1.00 30.58 97 LEU A O 1
ATOM 813 N N . GLU A 1 98 ? 68.485 -31.340 24.732 1.00 33.19 98 GLU A N 1
ATOM 814 C CA . GLU A 1 98 ? 69.379 -30.584 25.607 1.00 33.19 98 GLU A CA 1
ATOM 815 C C . GLU A 1 98 ? 70.327 -29.634 24.836 1.00 33.19 98 GLU A C 1
ATOM 817 O O . GLU A 1 98 ? 70.680 -29.905 23.695 1.00 33.19 98 GLU A O 1
ATOM 822 N N . GLN A 1 99 ? 70.783 -28.593 25.556 1.00 32.88 99 GLN A N 1
ATOM 823 C CA . GLN A 1 99 ? 72.113 -27.931 25.562 1.00 32.88 99 GLN A CA 1
ATOM 824 C C . GLN A 1 99 ? 72.671 -27.143 24.349 1.00 32.88 99 GLN A C 1
ATOM 826 O O . GLN A 1 99 ? 73.025 -27.721 23.331 1.00 32.88 99 GLN A O 1
ATOM 831 N N . SER A 1 100 ? 72.951 -25.840 24.571 1.00 30.45 100 SER A N 1
ATOM 832 C CA . SER A 1 100 ? 74.315 -25.230 24.663 1.00 30.45 100 SER A CA 1
ATOM 833 C C . SER A 1 100 ? 74.228 -23.690 24.856 1.00 30.45 100 SER A C 1
ATOM 835 O O . SER A 1 100 ? 73.586 -23.028 24.047 1.00 30.45 100 SER A O 1
ATOM 837 N N . LYS A 1 101 ? 74.658 -23.144 26.014 1.00 31.53 101 LYS A N 1
ATOM 838 C CA . LYS A 1 101 ? 75.891 -22.338 26.287 1.00 31.53 101 LYS A CA 1
ATOM 839 C C . LYS A 1 101 ? 75.929 -20.914 25.690 1.00 31.53 101 LYS A C 1
ATOM 841 O O . LYS A 1 101 ? 75.850 -20.752 24.484 1.00 31.53 101 LYS A O 1
ATOM 846 N N . GLU A 1 102 ? 75.820 -19.879 26.535 1.00 31.45 102 GLU A N 1
ATOM 847 C CA . GLU A 1 102 ? 76.888 -19.061 27.182 1.00 31.45 102 GLU A CA 1
ATOM 848 C C . GLU A 1 102 ? 77.260 -17.818 26.356 1.00 31.45 102 GLU A C 1
ATOM 850 O O . GLU A 1 102 ? 77.806 -17.951 25.269 1.00 31.45 102 GLU A O 1
ATOM 855 N N . LEU A 1 103 ? 76.988 -16.623 26.900 1.00 28.77 103 LEU A N 1
ATOM 856 C CA . LEU A 1 103 ? 77.923 -15.491 26.989 1.00 28.77 103 LEU A CA 1
ATOM 857 C C . LEU A 1 103 ? 77.338 -14.413 27.926 1.00 28.77 103 LEU A C 1
ATOM 859 O O . LEU A 1 103 ? 76.144 -14.120 27.904 1.00 28.77 103 LEU A O 1
ATOM 863 N N . GLU A 1 104 ? 78.215 -13.906 28.785 1.00 30.34 104 GLU A N 1
ATOM 864 C CA . GLU A 1 104 ? 77.989 -13.088 29.982 1.00 30.34 104 GLU A CA 1
ATOM 865 C C . GLU A 1 104 ? 78.106 -11.555 29.715 1.00 30.34 104 GLU A C 1
ATOM 867 O O . GLU A 1 104 ? 78.295 -11.163 28.561 1.00 30.34 104 GLU A O 1
ATOM 872 N N . PRO A 1 105 ? 77.921 -10.675 30.732 1.00 50.66 105 PRO A N 1
ATOM 873 C CA . PRO A 1 105 ? 77.292 -9.355 30.610 1.00 50.66 105 PRO A CA 1
ATOM 874 C C . PRO A 1 105 ? 78.272 -8.168 30.664 1.00 50.66 105 PRO A C 1
ATOM 876 O O . PRO A 1 105 ? 79.410 -8.316 31.096 1.00 50.66 105 PRO A O 1
ATOM 879 N N . VAL A 1 106 ? 77.799 -6.960 30.321 1.00 26.59 106 VAL A N 1
ATOM 880 C CA . VAL A 1 106 ? 78.444 -5.692 30.718 1.00 26.59 106 VAL A CA 1
ATOM 881 C C . VAL A 1 106 ? 77.393 -4.639 31.089 1.00 26.59 106 VAL A C 1
ATOM 883 O O . VAL A 1 106 ? 76.385 -4.454 30.408 1.00 26.59 106 VAL A O 1
ATOM 886 N N . GLU A 1 107 ? 77.677 -3.994 32.214 1.00 31.00 107 GLU A N 1
ATOM 887 C CA . GLU A 1 107 ? 76.962 -2.963 32.962 1.00 31.00 107 GLU A CA 1
ATOM 888 C C . GLU A 1 107 ? 76.795 -1.626 32.211 1.00 31.00 107 GLU A C 1
ATOM 890 O O . GLU A 1 107 ? 77.609 -1.258 31.366 1.00 31.00 107 GLU A O 1
ATOM 895 N N . SER A 1 108 ? 75.800 -0.819 32.595 1.00 30.50 108 SER A N 1
ATOM 896 C CA . SER A 1 108 ? 76.053 0.432 33.342 1.00 30.50 108 SER A CA 1
ATOM 897 C C . SER A 1 108 ? 74.782 1.263 33.564 1.00 30.50 108 SER A C 1
ATOM 899 O O . SER A 1 108 ? 73.845 1.291 32.769 1.00 30.50 108 SER A O 1
ATOM 901 N N . GLU A 1 109 ? 74.780 1.888 34.735 1.00 32.06 109 GLU A N 1
ATOM 902 C CA . GLU A 1 109 ? 73.755 2.704 35.372 1.00 32.06 109 GLU A CA 1
ATOM 903 C C . GLU A 1 109 ? 73.631 4.135 34.797 1.00 32.06 109 GLU A C 1
ATOM 905 O O . GLU A 1 109 ? 74.501 4.602 34.071 1.00 32.06 109 GLU A O 1
ATOM 910 N N . TRP A 1 110 ? 72.601 4.842 35.298 1.00 27.94 110 TRP A N 1
ATOM 911 C CA . TRP A 1 110 ? 72.339 6.299 35.372 1.00 27.94 110 TRP A CA 1
ATOM 912 C C . TRP A 1 110 ? 71.129 6.771 34.556 1.00 27.94 110 TRP A C 1
ATOM 914 O O . TRP A 1 110 ? 70.966 6.423 33.398 1.00 27.94 110 TRP A O 1
ATOM 924 N N . SER A 1 111 ? 70.274 7.672 35.032 1.00 32.06 111 SER A N 1
ATOM 925 C CA . SER A 1 111 ? 69.827 8.096 36.365 1.00 32.06 111 SER A CA 1
ATOM 926 C C . SER A 1 111 ? 68.642 9.044 36.114 1.00 32.06 111 SER A C 1
ATOM 928 O O . SER A 1 111 ? 68.441 9.557 35.013 1.00 32.06 111 SER A O 1
ATOM 930 N N . GLN A 1 112 ? 67.821 9.249 37.137 1.00 35.59 112 GLN A N 1
ATOM 931 C CA . GLN A 1 112 ? 66.691 10.172 37.140 1.00 35.59 112 GLN A CA 1
ATOM 932 C C . GLN A 1 112 ? 67.123 11.626 36.885 1.00 35.59 112 GLN A C 1
ATOM 934 O O . GLN A 1 112 ? 67.913 12.165 37.658 1.00 35.59 112 GLN A O 1
ATOM 939 N N . ARG A 1 113 ? 66.502 12.300 35.909 1.00 30.14 113 ARG A N 1
ATOM 940 C CA . ARG A 1 113 ? 66.182 13.742 35.942 1.00 30.14 113 ARG A CA 1
ATOM 941 C C . ARG A 1 113 ? 65.163 14.083 34.849 1.00 30.14 113 ARG A C 1
ATOM 943 O O . ARG A 1 113 ? 65.140 13.438 33.813 1.00 30.14 113 ARG A O 1
ATOM 950 N N . GLU A 1 114 ? 64.344 15.096 35.132 1.00 31.27 114 GLU A N 1
ATOM 951 C CA . GLU A 1 114 ? 63.313 15.710 34.267 1.00 31.27 114 GLU A CA 1
ATOM 952 C C . GLU A 1 114 ? 61.910 15.080 34.290 1.00 31.27 114 GLU A C 1
ATOM 954 O O . GLU A 1 114 ? 61.264 14.806 33.282 1.00 31.27 114 GLU A O 1
ATOM 959 N N . CYS A 1 115 ? 61.376 14.975 35.507 1.00 33.72 115 CYS A N 1
ATOM 960 C CA . CYS A 1 115 ? 59.962 15.242 35.751 1.00 33.72 115 CYS A CA 1
ATOM 961 C C . CYS A 1 115 ? 59.824 16.758 36.002 1.00 33.72 115 CYS A C 1
ATOM 963 O O . CYS A 1 115 ? 60.535 17.260 36.870 1.00 33.72 115 CYS A O 1
ATOM 965 N N . CYS A 1 116 ? 58.936 17.433 35.255 1.00 37.38 116 CYS A N 1
ATOM 966 C CA . CYS A 1 116 ? 58.529 18.857 35.333 1.00 37.38 116 CYS A CA 1
ATOM 967 C C . CYS A 1 116 ? 58.996 19.777 34.185 1.00 37.38 116 CYS A C 1
ATOM 969 O O . CYS A 1 116 ? 59.691 20.742 34.458 1.00 37.38 116 CYS A O 1
ATOM 971 N N . GLU A 1 117 ? 58.534 19.569 32.937 1.00 36.03 117 GLU A N 1
ATOM 972 C CA . GLU A 1 117 ? 58.398 20.695 31.974 1.00 36.03 117 GLU A CA 1
ATOM 973 C C . GLU A 1 117 ? 57.488 20.468 30.736 1.00 36.03 117 GLU A C 1
ATOM 975 O O . GLU A 1 117 ? 57.598 21.164 29.730 1.00 36.03 117 GLU A O 1
ATOM 980 N N . GLN A 1 118 ? 56.510 19.551 30.774 1.00 36.22 118 GLN A N 1
ATOM 981 C CA . GLN A 1 118 ? 55.622 19.304 29.616 1.00 36.22 118 GLN A CA 1
ATOM 982 C C . GLN A 1 118 ? 54.120 19.389 29.914 1.00 36.22 118 GLN A C 1
ATOM 984 O O . GLN A 1 118 ? 53.353 18.501 29.555 1.00 36.22 118 GLN A O 1
ATOM 989 N N . HIS A 1 119 ? 53.664 20.492 30.513 1.00 37.78 119 HIS A N 1
ATOM 990 C CA . HIS A 1 119 ? 52.222 20.789 30.582 1.00 37.78 119 HIS A CA 1
ATOM 991 C C . HIS A 1 119 ? 51.789 22.106 29.905 1.00 37.78 119 HIS A C 1
ATOM 993 O O . HIS A 1 119 ? 50.592 22.363 29.798 1.00 37.78 119 HIS A O 1
ATOM 999 N N . GLY A 1 120 ? 52.725 22.896 29.355 1.00 34.97 120 GLY A N 1
ATOM 1000 C CA . GLY A 1 120 ? 52.430 24.155 28.642 1.00 34.97 120 GLY A CA 1
ATOM 1001 C C . GLY A 1 120 ? 52.418 24.076 27.106 1.00 34.97 120 GLY A C 1
ATOM 1002 O O . GLY A 1 120 ? 51.811 24.916 26.450 1.00 34.97 120 GLY A O 1
ATOM 1003 N N . LEU A 1 121 ? 53.030 23.049 26.505 1.00 35.34 121 LEU A N 1
ATOM 1004 C CA . LEU A 1 121 ? 53.234 22.948 25.045 1.00 35.34 121 LEU A CA 1
ATOM 1005 C C . LEU A 1 121 ? 52.173 22.119 24.299 1.00 35.34 121 LEU A C 1
ATOM 1007 O O . LEU A 1 121 ? 52.213 22.009 23.073 1.00 35.34 121 LEU A O 1
ATOM 1011 N N . MET A 1 122 ? 51.194 21.561 25.015 1.00 34.97 122 MET A N 1
ATOM 1012 C CA . MET A 1 122 ? 50.164 20.701 24.420 1.00 34.97 122 MET A CA 1
ATOM 1013 C C . MET A 1 122 ? 48.892 21.450 23.993 1.00 34.97 122 MET A C 1
ATOM 1015 O O . MET A 1 122 ? 48.105 20.904 23.225 1.00 34.97 122 MET A O 1
ATOM 1019 N N . GLN A 1 123 ? 48.685 22.701 24.426 1.00 37.97 123 GLN A N 1
ATOM 1020 C CA . GLN A 1 123 ? 47.467 23.452 24.082 1.00 37.97 123 GLN A CA 1
ATOM 1021 C C . GLN A 1 123 ? 47.584 24.304 22.804 1.00 37.97 123 GLN A C 1
ATOM 1023 O O . GLN A 1 123 ? 46.569 24.501 22.137 1.00 37.97 123 GLN A O 1
ATOM 1028 N N . SER A 1 124 ? 48.784 24.727 22.374 1.00 36.88 124 SER A N 1
ATOM 1029 C CA . SER A 1 124 ? 48.914 25.508 21.126 1.00 36.88 124 SER A CA 1
ATOM 1030 C C . SER A 1 124 ? 48.946 24.636 19.859 1.00 36.88 124 SER A C 1
ATOM 1032 O O . SER A 1 124 ? 48.325 24.997 18.860 1.00 36.88 124 SER A O 1
ATOM 1034 N N . LYS A 1 125 ? 49.520 23.422 19.913 1.00 37.41 125 LYS A N 1
ATOM 1035 C CA . LYS A 1 125 ? 49.500 22.467 18.780 1.00 37.41 125 LYS A CA 1
ATOM 1036 C C . LYS A 1 125 ? 48.112 21.887 18.482 1.00 37.41 125 LYS A C 1
ATOM 1038 O O . LYS A 1 125 ? 47.842 21.499 17.348 1.00 37.41 125 LYS A O 1
ATOM 1043 N N . VAL A 1 126 ? 47.211 21.861 19.466 1.00 37.97 126 VAL A N 1
ATOM 1044 C CA . VAL A 1 126 ? 45.832 21.380 19.274 1.00 37.97 126 VAL A CA 1
ATOM 1045 C C . VAL A 1 126 ? 44.962 22.440 18.588 1.00 37.97 126 VAL A C 1
ATOM 1047 O O . VAL A 1 126 ? 44.120 22.091 17.766 1.00 37.97 126 VAL A O 1
ATOM 1050 N N . LEU A 1 127 ? 45.201 23.734 18.824 1.00 34.34 127 LEU A N 1
ATOM 1051 C CA . LEU A 1 127 ? 44.464 24.814 18.153 1.00 34.34 127 LEU A CA 1
ATOM 1052 C C . LEU A 1 127 ? 44.896 25.023 16.691 1.00 34.34 127 LEU A C 1
ATOM 1054 O O . LEU A 1 127 ? 44.066 25.373 15.851 1.00 34.34 127 LEU A O 1
ATOM 1058 N N . GLU A 1 128 ? 46.151 24.721 16.358 1.00 34.62 128 GLU A N 1
ATOM 1059 C CA . GLU A 1 128 ? 46.652 24.767 14.978 1.00 34.62 128 GLU A CA 1
ATOM 1060 C C . GLU A 1 128 ? 46.218 23.535 14.154 1.00 34.62 128 GLU A C 1
ATOM 1062 O O . GLU A 1 128 ? 45.881 23.653 12.976 1.00 34.62 128 GLU A O 1
ATOM 1067 N N . GLN A 1 129 ? 46.069 22.363 14.788 1.00 39.09 129 GLN A N 1
ATOM 1068 C CA . GLN A 1 129 ? 45.487 21.175 14.142 1.00 39.09 129 GLN A CA 1
ATOM 1069 C C . GLN A 1 129 ? 43.963 21.258 13.950 1.00 39.09 129 GLN A C 1
ATOM 1071 O O . GLN A 1 129 ? 43.429 20.628 13.037 1.00 39.09 129 GLN A O 1
ATOM 1076 N N . VAL A 1 130 ? 43.252 22.064 14.748 1.00 37.91 130 VAL A N 1
ATOM 1077 C CA . VAL A 1 130 ? 41.803 22.287 14.578 1.00 37.91 130 VAL A CA 1
ATOM 1078 C C . VAL A 1 130 ? 41.499 23.263 13.433 1.00 37.91 130 VAL A C 1
ATOM 1080 O O . VAL A 1 130 ? 40.478 23.098 12.766 1.00 37.91 130 VAL A O 1
ATOM 1083 N N . LYS A 1 131 ? 42.397 24.208 13.110 1.00 32.69 131 LYS A N 1
ATOM 1084 C CA . LYS A 1 131 ? 42.243 25.069 11.919 1.00 32.69 131 LYS A CA 1
ATOM 1085 C C . LYS A 1 131 ? 42.487 24.330 10.595 1.00 32.69 131 LYS A C 1
ATOM 1087 O O . LYS A 1 131 ? 41.836 24.653 9.608 1.00 32.69 131 LYS A O 1
ATOM 1092 N N . ASN A 1 132 ? 43.309 23.279 10.591 1.00 35.94 132 ASN A N 1
ATOM 1093 C CA . ASN A 1 132 ? 43.587 22.469 9.393 1.00 35.94 132 ASN A CA 1
ATOM 1094 C C . ASN A 1 132 ? 42.624 21.273 9.201 1.00 35.94 132 ASN A C 1
ATOM 1096 O O . ASN A 1 132 ? 42.757 20.508 8.248 1.00 35.94 132 ASN A O 1
ATOM 1100 N N . GLY A 1 133 ? 41.632 21.104 10.084 1.00 30.16 133 GLY A N 1
ATOM 1101 C CA . GLY A 1 133 ? 40.661 20.001 10.057 1.00 30.16 133 GLY A CA 1
ATOM 1102 C C . GLY A 1 133 ? 39.428 20.209 9.164 1.00 30.16 133 GLY A C 1
ATOM 1103 O O . GLY A 1 133 ? 38.540 19.357 9.166 1.00 30.16 133 GLY A O 1
ATOM 1104 N N . PHE A 1 134 ? 39.350 21.311 8.410 1.00 32.94 134 PHE A N 1
ATOM 1105 C CA . PHE A 1 134 ? 38.179 21.685 7.599 1.00 32.94 134 PHE A CA 1
ATOM 1106 C C . PHE A 1 134 ? 38.280 21.355 6.094 1.00 32.94 134 PHE A C 1
ATOM 1108 O O . PHE A 1 134 ? 37.490 21.865 5.309 1.00 32.94 134 PHE A O 1
ATOM 1115 N N . ASN A 1 135 ? 39.153 20.429 5.679 1.00 36.84 135 ASN A N 1
ATOM 1116 C CA . ASN A 1 135 ? 39.203 19.926 4.293 1.00 36.84 135 ASN A CA 1
ATOM 1117 C C . ASN A 1 135 ? 38.604 18.511 4.172 1.00 36.84 135 ASN A C 1
ATOM 1119 O O . ASN A 1 135 ? 39.295 17.522 3.935 1.00 36.84 135 ASN A O 1
ATOM 1123 N N . GLY A 1 136 ? 37.281 18.402 4.322 1.00 34.41 136 GLY A N 1
ATOM 1124 C CA . GLY A 1 136 ? 36.534 17.144 4.153 1.00 34.41 136 GLY A CA 1
ATOM 1125 C C . GLY A 1 136 ? 36.343 16.684 2.697 1.00 34.41 136 GLY A C 1
ATOM 1126 O O . GLY A 1 136 ? 35.898 15.562 2.467 1.00 34.41 136 GLY A O 1
ATOM 1127 N N . ILE A 1 137 ? 36.695 17.509 1.705 1.00 40.56 137 ILE A N 1
ATOM 1128 C CA . ILE A 1 137 ? 36.466 17.215 0.277 1.00 40.56 137 ILE A CA 1
ATOM 1129 C C . ILE A 1 137 ? 37.688 16.536 -0.380 1.00 40.56 137 ILE A C 1
ATOM 1131 O O . ILE A 1 137 ? 37.532 15.665 -1.243 1.00 40.56 137 ILE A O 1
ATOM 1135 N N . GLU A 1 138 ? 38.910 16.822 0.082 1.00 41.34 138 GLU A N 1
ATOM 1136 C CA . GLU A 1 138 ? 40.151 16.316 -0.533 1.00 41.34 138 GLU A CA 1
ATOM 1137 C C . GLU A 1 138 ? 40.383 14.809 -0.344 1.00 41.34 138 GLU A C 1
ATOM 1139 O O . GLU A 1 138 ? 40.963 14.149 -1.210 1.00 41.34 138 GLU A O 1
ATOM 1144 N N . LEU A 1 139 ? 39.849 14.216 0.728 1.00 40.56 139 LEU A N 1
ATOM 1145 C CA . LEU A 1 139 ? 40.017 12.789 1.046 1.00 40.56 139 LEU A CA 1
ATOM 1146 C C . LEU A 1 139 ? 39.236 11.826 0.118 1.00 40.56 139 LEU A C 1
ATOM 1148 O O . LEU A 1 139 ? 39.329 10.604 0.277 1.00 40.56 139 LEU A O 1
ATOM 1152 N N . SER A 1 140 ? 38.504 12.343 -0.879 1.00 60.41 140 SER A N 1
ATOM 1153 C CA . SER A 1 140 ? 37.746 11.555 -1.867 1.00 60.41 140 SER A CA 1
ATOM 1154 C C . SER A 1 140 ? 38.407 11.457 -3.252 1.00 60.41 140 SER A C 1
ATOM 1156 O O . SER A 1 140 ? 38.242 10.439 -3.927 1.00 60.41 140 SER A O 1
ATOM 1158 N N . ARG A 1 141 ? 39.218 12.449 -3.655 1.00 59.75 141 ARG A N 1
ATOM 1159 C CA . ARG A 1 141 ? 39.797 12.536 -5.011 1.00 59.75 141 ARG A CA 1
ATOM 1160 C C . ARG A 1 141 ? 40.806 11.422 -5.284 1.00 59.75 141 ARG A C 1
ATOM 1162 O O . ARG A 1 141 ? 40.674 10.692 -6.262 1.00 59.75 141 ARG A O 1
ATOM 1169 N N . LYS A 1 142 ? 41.751 11.213 -4.360 1.00 67.38 142 LYS A N 1
ATOM 1170 C CA . LYS A 1 142 ? 42.787 10.175 -4.492 1.00 67.38 142 LYS A CA 1
ATOM 1171 C C . LYS A 1 142 ? 42.188 8.768 -4.573 1.00 67.38 142 LYS A C 1
ATOM 1173 O O . LYS A 1 142 ? 42.590 7.981 -5.412 1.00 67.38 142 LYS A O 1
ATOM 1178 N N . LYS A 1 143 ? 41.150 8.471 -3.781 1.00 74.62 143 LYS A N 1
ATOM 1179 C CA . LYS A 1 143 ? 40.468 7.162 -3.806 1.00 74.62 143 LYS A CA 1
ATOM 1180 C C . LYS A 1 143 ? 39.740 6.891 -5.120 1.00 74.62 143 LYS A C 1
ATOM 1182 O O . LYS A 1 143 ? 39.617 5.737 -5.521 1.00 74.62 143 LYS A O 1
ATOM 1187 N N . ILE A 1 144 ? 39.228 7.937 -5.758 1.00 66.62 144 ILE A N 1
ATOM 1188 C CA . ILE A 1 144 ? 38.551 7.850 -7.051 1.00 66.62 144 ILE A CA 1
ATOM 1189 C C . ILE A 1 144 ? 39.576 7.653 -8.167 1.00 66.62 144 ILE A C 1
ATOM 1191 O O . ILE A 1 144 ? 39.395 6.752 -8.985 1.00 66.62 144 ILE A O 1
ATOM 1195 N N . ASP A 1 145 ? 40.666 8.420 -8.156 1.00 73.88 145 ASP A N 1
ATOM 1196 C CA . ASP A 1 145 ? 41.780 8.246 -9.091 1.00 73.88 145 ASP A CA 1
ATOM 1197 C C . ASP A 1 145 ? 42.388 6.837 -8.945 1.00 73.88 145 ASP A C 1
ATOM 1199 O O . ASP A 1 145 ? 42.518 6.111 -9.929 1.00 73.88 145 ASP A O 1
ATOM 1203 N N . ASP A 1 146 ? 42.630 6.376 -7.714 1.00 77.94 146 ASP A N 1
ATOM 1204 C CA . ASP A 1 146 ? 43.106 5.020 -7.410 1.00 77.94 146 ASP A CA 1
ATOM 1205 C C . ASP A 1 146 ? 42.105 3.943 -7.857 1.00 77.94 146 ASP A C 1
ATOM 1207 O O . ASP A 1 146 ? 42.486 2.856 -8.297 1.00 77.94 146 ASP A O 1
ATOM 1211 N N . TRP A 1 147 ? 40.802 4.219 -7.767 1.00 80.44 147 TRP A N 1
ATOM 1212 C CA . TRP A 1 147 ? 39.767 3.317 -8.261 1.00 80.44 147 TRP A CA 1
ATOM 1213 C C . TRP A 1 147 ? 39.756 3.256 -9.794 1.00 80.44 147 TRP A C 1
ATOM 1215 O O . TRP A 1 147 ? 39.658 2.160 -10.347 1.00 80.44 147 TRP A O 1
ATOM 1225 N N . LEU A 1 148 ? 39.938 4.386 -10.485 1.00 74.12 148 LEU A N 1
ATOM 1226 C CA . LEU A 1 148 ? 40.083 4.459 -11.945 1.00 74.12 148 LEU A CA 1
ATOM 1227 C C . LEU A 1 148 ? 41.387 3.822 -12.442 1.00 74.12 148 LEU A C 1
ATOM 1229 O O . LEU A 1 148 ? 41.435 3.318 -13.563 1.00 74.12 148 LEU A O 1
ATOM 1233 N N . GLN A 1 149 ? 42.433 3.776 -11.618 1.00 79.25 149 GLN A N 1
ATOM 1234 C CA . GLN A 1 149 ? 43.646 3.021 -11.933 1.00 79.25 149 GLN A CA 1
ATOM 1235 C C . GLN A 1 149 ? 43.385 1.503 -11.943 1.00 79.25 149 GLN A C 1
ATOM 1237 O O . GLN A 1 149 ? 44.026 0.774 -12.702 1.00 79.25 149 GLN A O 1
ATOM 1242 N N . ARG A 1 150 ? 42.391 1.008 -11.188 1.00 83.12 150 ARG A N 1
ATOM 1243 C CA . ARG A 1 150 ? 42.054 -0.425 -11.132 1.00 83.12 150 ARG A CA 1
ATOM 1244 C C . ARG A 1 150 ? 41.281 -0.884 -12.381 1.00 83.12 150 ARG A C 1
ATOM 1246 O O . ARG A 1 150 ? 40.364 -0.191 -12.831 1.00 83.12 150 ARG A O 1
ATOM 1253 N N . PRO A 1 151 ? 41.516 -2.112 -12.889 1.00 78.50 151 PRO A N 1
ATOM 1254 C CA . PRO A 1 151 ? 40.801 -2.656 -14.053 1.00 78.50 151 PRO A CA 1
ATOM 1255 C C . PRO A 1 151 ? 39.268 -2.629 -13.917 1.00 78.50 151 PRO A C 1
ATOM 1257 O O . PRO A 1 151 ? 38.546 -2.308 -14.864 1.00 78.50 151 PRO A O 1
ATOM 1260 N N . MET A 1 152 ? 38.766 -2.916 -12.711 1.00 68.62 152 MET A N 1
ATOM 1261 C CA . MET A 1 152 ? 37.339 -2.864 -12.380 1.00 68.62 152 MET A CA 1
ATOM 1262 C C . MET A 1 152 ? 36.767 -1.442 -12.464 1.00 68.62 152 MET A C 1
ATOM 1264 O O . MET A 1 152 ? 35.661 -1.272 -12.982 1.00 68.62 152 MET A O 1
ATOM 1268 N N . GLY A 1 153 ? 37.514 -0.427 -12.017 1.00 81.31 153 GLY A N 1
ATOM 1269 C CA . GLY A 1 153 ? 37.080 0.967 -12.096 1.00 81.31 153 GLY A CA 1
ATOM 1270 C C . GLY A 1 153 ? 37.071 1.489 -13.526 1.00 81.31 153 GLY A C 1
ATOM 1271 O O . GLY A 1 153 ? 36.069 2.058 -13.952 1.00 81.31 153 GLY A O 1
ATOM 1272 N N . ARG A 1 154 ? 38.088 1.162 -14.338 1.00 83.19 154 ARG A N 1
ATOM 1273 C CA . ARG A 1 154 ? 38.098 1.489 -15.781 1.00 83.19 154 ARG A CA 1
ATOM 1274 C C . ARG A 1 154 ? 36.900 0.895 -16.518 1.00 83.19 154 ARG A C 1
ATOM 1276 O O . ARG A 1 154 ? 36.297 1.557 -17.361 1.00 83.19 154 ARG A O 1
ATOM 1283 N N . LYS A 1 155 ? 36.529 -0.352 -16.207 1.00 87.56 155 LYS A N 1
ATOM 1284 C CA . LYS A 1 155 ? 35.366 -1.014 -16.820 1.00 87.56 155 LYS A CA 1
ATOM 1285 C C . LYS A 1 155 ? 34.059 -0.315 -16.450 1.00 87.56 155 LYS A C 1
ATOM 1287 O O . LYS A 1 155 ? 33.234 -0.089 -17.333 1.00 87.56 155 LYS A O 1
ATOM 1292 N N . GLN A 1 156 ? 33.877 0.041 -15.179 1.00 84.81 156 GLN A N 1
ATOM 1293 C CA . GLN A 1 156 ? 32.691 0.775 -14.733 1.00 84.81 156 GLN A CA 1
ATOM 1294 C C . GLN A 1 156 ? 32.655 2.190 -15.321 1.00 84.81 156 GLN A C 1
ATOM 1296 O O . GLN A 1 156 ? 31.620 2.601 -15.836 1.00 84.81 156 GLN A O 1
ATOM 1301 N N . PHE A 1 157 ? 33.790 2.889 -15.372 1.00 84.88 157 PHE A N 1
ATOM 1302 C CA . PHE A 1 157 ? 33.912 4.196 -16.018 1.00 84.88 157 PHE A CA 1
ATOM 1303 C C . PHE A 1 157 ? 33.496 4.156 -17.494 1.00 84.88 157 PHE A C 1
ATOM 1305 O O . PHE A 1 157 ? 32.666 4.950 -17.928 1.00 84.88 157 PHE A O 1
ATOM 1312 N N . ARG A 1 158 ? 33.982 3.167 -18.259 1.00 88.06 158 ARG A N 1
ATOM 1313 C CA . ARG A 1 158 ? 33.568 2.951 -19.659 1.00 88.06 158 ARG A CA 1
ATOM 1314 C C . ARG A 1 158 ? 32.066 2.693 -19.805 1.00 88.06 158 ARG A C 1
ATOM 1316 O O . ARG A 1 158 ? 31.483 3.062 -20.819 1.00 88.06 158 ARG A O 1
ATOM 1323 N N . GLN A 1 159 ? 31.429 2.048 -18.827 1.00 90.19 159 GLN A N 1
ATOM 1324 C CA . GLN A 1 159 ? 29.977 1.839 -18.841 1.00 90.19 159 GLN A CA 1
ATOM 1325 C C . GLN A 1 159 ? 29.217 3.142 -18.582 1.00 90.19 159 GLN A C 1
ATOM 1327 O O . GLN A 1 159 ? 28.253 3.423 -19.289 1.00 90.19 159 GLN A O 1
ATOM 1332 N N . LEU A 1 160 ? 29.667 3.948 -17.617 1.00 88.94 160 LEU A N 1
ATOM 1333 C CA . LEU A 1 160 ? 29.054 5.239 -17.296 1.00 88.94 160 LEU A CA 1
ATOM 1334 C C . LEU A 1 160 ? 29.162 6.220 -18.471 1.00 88.94 160 LEU A C 1
ATOM 1336 O O . LEU A 1 160 ? 28.156 6.791 -18.884 1.00 88.94 160 LEU A O 1
ATOM 1340 N N . THR A 1 161 ? 30.344 6.346 -19.079 1.00 90.44 161 THR A N 1
ATOM 1341 C CA . THR A 1 161 ? 30.544 7.207 -20.258 1.00 90.44 161 THR A CA 1
ATOM 1342 C C . THR A 1 161 ? 29.757 6.709 -21.467 1.00 90.44 161 THR A C 1
ATOM 1344 O O . THR A 1 161 ? 29.150 7.506 -22.179 1.00 90.44 161 THR A O 1
ATOM 1347 N N . LYS A 1 162 ? 29.666 5.386 -21.669 1.00 93.25 162 LYS A N 1
ATOM 1348 C CA . LYS A 1 162 ? 28.790 4.803 -22.696 1.00 93.25 162 LYS A CA 1
ATOM 1349 C C . LYS A 1 162 ? 27.321 5.150 -22.450 1.00 93.25 162 LYS A C 1
ATOM 1351 O O . LYS A 1 162 ? 26.623 5.452 -23.412 1.00 93.25 162 LYS A O 1
ATOM 1356 N N . ALA A 1 163 ? 26.851 5.131 -21.203 1.00 93.50 163 ALA A N 1
ATOM 1357 C CA . ALA A 1 163 ? 25.475 5.489 -20.873 1.00 93.50 163 ALA A CA 1
ATOM 1358 C C . ALA A 1 163 ? 25.179 6.971 -21.150 1.00 93.50 163 ALA A C 1
ATOM 1360 O O . ALA A 1 163 ? 24.154 7.258 -21.764 1.00 93.50 163 ALA A O 1
ATOM 1361 N N . ILE A 1 164 ? 26.093 7.885 -20.791 1.00 94.00 164 ILE A N 1
ATOM 1362 C CA . ILE A 1 164 ? 25.987 9.312 -21.148 1.00 94.00 164 ILE A CA 1
ATOM 1363 C C . ILE A 1 164 ? 25.949 9.479 -22.671 1.00 94.00 164 ILE A C 1
ATOM 1365 O O . ILE A 1 164 ? 25.040 10.115 -23.196 1.00 94.00 164 ILE A O 1
ATOM 1369 N N . LYS A 1 165 ? 26.869 8.845 -23.407 1.00 94.75 165 LYS A N 1
ATOM 1370 C CA . LYS A 1 165 ? 26.919 8.922 -24.877 1.00 94.75 165 LYS A CA 1
ATOM 1371 C C . LYS A 1 165 ? 25.665 8.360 -25.557 1.00 94.75 165 LYS A C 1
ATOM 1373 O O . LYS A 1 165 ? 25.278 8.816 -26.629 1.00 94.75 165 LYS A O 1
ATOM 1378 N N . MET A 1 166 ? 25.046 7.335 -24.970 1.00 93.38 166 MET A N 1
ATOM 1379 C CA . MET A 1 166 ? 23.770 6.807 -25.457 1.00 93.38 166 MET A CA 1
ATOM 1380 C C . MET A 1 166 ? 22.628 7.777 -25.164 1.00 93.38 166 MET A C 1
ATOM 1382 O O . MET A 1 166 ? 21.865 8.083 -26.078 1.00 93.38 166 MET A O 1
ATOM 1386 N N . TYR A 1 167 ? 22.545 8.286 -23.928 1.00 95.38 167 TYR A N 1
ATOM 1387 C CA . TYR A 1 167 ? 21.529 9.255 -23.523 1.00 95.38 167 TYR A CA 1
ATOM 1388 C C . TYR A 1 167 ? 21.569 10.496 -24.417 1.00 95.38 167 TYR A C 1
ATOM 1390 O O . TYR A 1 167 ? 20.601 10.738 -25.121 1.00 95.38 167 TYR A O 1
ATOM 1398 N N . THR A 1 168 ? 22.713 11.172 -24.509 1.00 94.75 168 THR A N 1
ATOM 1399 C CA . THR A 1 168 ? 22.953 12.369 -25.349 1.00 94.75 168 THR A CA 1
ATOM 1400 C C . THR A 1 168 ? 22.884 12.103 -26.864 1.00 94.75 168 THR A C 1
ATOM 1402 O O . THR A 1 168 ? 23.131 12.978 -27.685 1.00 94.75 168 THR A O 1
ATOM 1405 N N . GLY A 1 169 ? 22.588 10.864 -27.270 1.00 93.69 169 GLY A N 1
ATOM 1406 C CA . GLY A 1 169 ? 22.375 10.483 -28.658 1.00 93.69 169 GLY A CA 1
ATOM 1407 C C . GLY A 1 169 ? 20.901 10.503 -29.060 1.00 93.69 169 GLY A C 1
ATOM 1408 O O . GLY A 1 169 ? 20.132 11.380 -28.699 1.00 93.69 169 GLY A O 1
ATOM 1409 N N . LYS A 1 170 ? 20.481 9.493 -29.829 1.00 92.00 170 LYS A N 1
ATOM 1410 C CA . LYS A 1 170 ? 19.091 9.377 -30.313 1.00 92.00 170 LYS A CA 1
ATOM 1411 C C . LYS A 1 170 ? 18.124 8.843 -29.246 1.00 92.00 170 LYS A C 1
ATOM 1413 O O . LYS A 1 170 ? 16.926 8.764 -29.490 1.00 92.00 170 LYS A O 1
ATOM 1418 N N . ASP A 1 171 ? 18.641 8.437 -28.087 1.00 92.69 171 ASP A N 1
ATOM 1419 C CA . ASP A 1 171 ? 17.887 7.681 -27.089 1.00 92.69 171 ASP A CA 1
ATOM 1420 C C . ASP A 1 171 ? 17.316 8.550 -25.951 1.00 92.69 171 ASP A C 1
ATOM 1422 O O . ASP A 1 171 ? 16.503 8.046 -25.168 1.00 92.69 171 ASP A O 1
ATOM 1426 N N . TYR A 1 172 ? 17.682 9.840 -25.857 1.00 93.38 172 TYR A N 1
ATOM 1427 C CA . TYR A 1 172 ? 17.230 10.732 -24.776 1.00 93.38 172 TYR A CA 1
ATOM 1428 C C . TYR A 1 172 ? 15.700 10.770 -24.650 1.00 93.38 172 TYR A C 1
ATOM 1430 O O . TYR A 1 172 ? 15.171 10.705 -23.541 1.00 93.38 172 TYR A O 1
ATOM 1438 N N . ALA A 1 173 ? 14.977 10.813 -25.776 1.00 92.50 173 ALA A N 1
ATOM 1439 C CA . ALA A 1 173 ? 13.518 10.903 -25.795 1.00 92.50 173 ALA A CA 1
ATOM 1440 C C . ALA A 1 173 ? 12.858 9.657 -25.180 1.00 92.50 173 ALA A C 1
ATOM 1442 O O . ALA A 1 173 ? 11.913 9.773 -24.402 1.00 92.50 173 ALA A O 1
ATOM 1443 N N . ILE A 1 174 ? 13.398 8.466 -25.466 1.00 93.38 174 ILE A N 1
ATOM 1444 C CA . ILE A 1 174 ? 12.907 7.193 -24.917 1.00 93.38 174 ILE A CA 1
ATOM 1445 C C . ILE A 1 174 ? 13.172 7.141 -23.409 1.00 93.38 174 ILE A C 1
ATOM 1447 O O . ILE A 1 174 ? 12.289 6.770 -22.636 1.00 93.38 174 ILE A O 1
ATOM 1451 N N . ILE A 1 175 ? 14.372 7.547 -22.984 1.00 94.19 175 ILE A N 1
ATOM 1452 C CA . ILE A 1 175 ? 14.777 7.550 -21.572 1.00 94.19 175 ILE A CA 1
ATOM 1453 C C . ILE A 1 175 ? 13.936 8.546 -20.762 1.00 94.19 175 ILE A C 1
ATOM 1455 O O . ILE A 1 175 ? 13.391 8.181 -19.721 1.00 94.19 175 ILE A O 1
ATOM 1459 N N . ASN A 1 176 ? 13.760 9.774 -21.253 1.00 94.69 176 ASN A N 1
ATOM 1460 C CA . ASN A 1 176 ? 12.960 10.790 -20.567 1.00 94.69 176 ASN A CA 1
ATOM 1461 C C . ASN A 1 176 ? 11.463 10.458 -20.585 1.00 94.69 176 ASN A C 1
ATOM 1463 O O . ASN A 1 176 ? 10.778 10.700 -19.594 1.00 94.69 176 ASN A O 1
ATOM 1467 N N . SER A 1 177 ? 10.947 9.841 -21.655 1.00 92.81 177 SER A N 1
ATOM 1468 C CA . SER A 1 177 ? 9.572 9.322 -21.682 1.00 92.81 177 SER A CA 1
ATOM 1469 C C . SER A 1 177 ? 9.360 8.233 -20.625 1.00 92.81 177 SER A C 1
ATOM 1471 O O . SER A 1 177 ? 8.371 8.275 -19.888 1.00 92.81 177 SER A O 1
ATOM 1473 N N . PHE A 1 178 ? 10.316 7.306 -20.480 1.00 94.06 178 PHE A N 1
ATOM 1474 C CA . PHE A 1 178 ? 10.284 6.283 -19.434 1.00 94.06 178 PHE A CA 1
ATOM 1475 C C . PHE A 1 178 ? 10.308 6.901 -18.031 1.00 94.06 178 PHE A C 1
ATOM 1477 O O . PHE A 1 178 ? 9.467 6.557 -17.203 1.00 94.06 178 PHE A O 1
ATOM 1484 N N . LEU A 1 179 ? 11.221 7.837 -17.771 1.00 92.81 179 LEU A N 1
ATOM 1485 C CA . LEU A 1 179 ? 11.328 8.500 -16.470 1.00 92.81 179 LEU A CA 1
ATOM 1486 C C . LEU A 1 179 ? 10.056 9.280 -16.096 1.00 92.81 179 LEU A C 1
ATOM 1488 O O . LEU A 1 179 ? 9.606 9.218 -14.953 1.00 92.81 179 LEU A O 1
ATOM 1492 N N . ARG A 1 180 ? 9.435 9.971 -17.060 1.00 93.00 180 ARG A N 1
ATOM 1493 C CA . ARG A 1 180 ? 8.219 10.768 -16.826 1.00 93.00 180 ARG A CA 1
ATOM 1494 C C . ARG A 1 180 ? 6.966 9.914 -16.647 1.00 93.00 180 ARG A C 1
ATOM 1496 O O . ARG A 1 180 ? 6.162 10.196 -15.760 1.00 93.00 180 ARG A O 1
ATOM 1503 N N . SER A 1 181 ? 6.797 8.881 -17.473 1.00 92.06 181 SER A N 1
ATOM 1504 C CA . SER A 1 181 ? 5.597 8.030 -17.466 1.00 92.06 181 SER A CA 1
ATOM 1505 C C . SER A 1 181 ? 5.672 6.857 -16.485 1.00 92.06 181 SER A C 1
ATOM 1507 O O . SER A 1 181 ? 4.646 6.271 -16.147 1.00 92.06 181 SER A O 1
ATOM 1509 N N . GLY A 1 182 ? 6.880 6.463 -16.069 1.00 91.81 182 GLY A N 1
ATOM 1510 C CA . GLY A 1 182 ? 7.130 5.215 -15.346 1.00 91.81 182 GLY A CA 1
ATOM 1511 C C . GLY A 1 182 ? 6.881 3.950 -16.179 1.00 91.81 182 GLY A C 1
ATOM 1512 O O . GLY A 1 182 ? 6.960 2.846 -15.641 1.00 91.81 182 GLY A O 1
ATOM 1513 N N . ARG A 1 183 ? 6.572 4.082 -17.478 1.00 91.44 183 ARG A N 1
ATOM 1514 C CA . ARG A 1 183 ? 6.223 2.977 -18.381 1.00 91.44 183 ARG A CA 1
ATOM 1515 C C . ARG A 1 183 ? 7.267 2.845 -19.484 1.00 91.44 183 ARG A C 1
ATOM 1517 O O . ARG A 1 183 ? 7.677 3.823 -20.100 1.00 91.44 183 ARG A O 1
ATOM 1524 N N . ILE A 1 184 ? 7.693 1.614 -19.741 1.00 88.69 184 ILE A N 1
ATOM 1525 C CA . ILE A 1 184 ? 8.629 1.297 -20.822 1.00 88.69 184 ILE A CA 1
ATOM 1526 C C . ILE A 1 184 ? 7.805 0.842 -22.012 1.00 88.69 184 ILE A C 1
ATOM 1528 O O . ILE A 1 184 ? 6.954 -0.035 -21.873 1.00 88.69 184 ILE A O 1
ATOM 1532 N N . GLN A 1 185 ? 8.058 1.426 -23.179 1.00 88.56 185 GLN A N 1
ATOM 1533 C CA . GLN A 1 185 ? 7.456 0.933 -24.412 1.00 88.56 185 GLN A CA 1
ATOM 1534 C C . GLN A 1 185 ? 7.928 -0.513 -24.669 1.00 88.56 185 GLN A C 1
ATOM 1536 O O . GLN A 1 185 ? 9.123 -0.781 -24.523 1.00 88.56 185 GLN A O 1
ATOM 1541 N N . PRO A 1 186 ? 7.040 -1.447 -25.050 1.00 88.81 186 PRO A N 1
ATOM 1542 C CA . PRO A 1 186 ? 7.426 -2.829 -25.333 1.00 88.81 186 PRO A CA 1
ATOM 1543 C C . PRO A 1 186 ? 8.633 -2.916 -26.284 1.00 88.81 186 PRO A C 1
ATOM 1545 O O . PRO A 1 186 ? 8.676 -2.225 -27.303 1.00 88.81 186 PRO A O 1
ATOM 1548 N N . GLY A 1 187 ? 9.639 -3.730 -25.943 1.00 90.81 187 GLY A N 1
ATOM 1549 C CA . GLY A 1 187 ? 10.875 -3.868 -26.730 1.00 90.81 187 GLY A CA 1
ATOM 1550 C C . GLY A 1 187 ? 11.947 -2.804 -26.444 1.00 90.81 187 GLY A C 1
ATOM 1551 O O . GLY A 1 187 ? 12.968 -2.736 -27.139 1.00 90.81 187 GLY A O 1
ATOM 1552 N N . LYS A 1 188 ? 11.740 -1.949 -25.434 1.00 93.50 188 LYS A N 1
ATOM 1553 C CA . LYS A 1 188 ? 12.675 -0.897 -24.990 1.00 93.50 188 LYS A CA 1
ATOM 1554 C C . LYS A 1 188 ? 13.233 -1.162 -23.578 1.00 93.50 188 LYS A C 1
ATOM 1556 O O . LYS A 1 188 ? 13.741 -0.262 -22.917 1.00 93.50 188 LYS A O 1
ATOM 1561 N N . GLU A 1 189 ? 13.231 -2.404 -23.103 1.00 93.38 189 GLU A N 1
ATOM 1562 C CA . GLU A 1 189 ? 13.660 -2.777 -21.743 1.00 93.38 189 GLU A CA 1
ATOM 1563 C C . GLU A 1 189 ? 15.156 -2.514 -21.495 1.00 93.38 189 GLU A C 1
ATOM 1565 O O . GLU A 1 189 ? 15.568 -2.219 -20.372 1.00 93.38 189 GLU A O 1
ATOM 1570 N N . LYS A 1 190 ? 15.982 -2.531 -22.552 1.00 91.50 190 LYS A N 1
ATOM 1571 C CA . LYS A 1 190 ? 17.417 -2.198 -22.461 1.00 91.50 190 LYS A CA 1
ATOM 1572 C C . LYS A 1 190 ? 17.677 -0.786 -21.915 1.00 91.50 190 LYS A C 1
ATOM 1574 O O . LYS A 1 190 ? 18.730 -0.542 -21.325 1.00 91.50 190 LYS A O 1
ATOM 1579 N N . TYR A 1 191 ? 16.721 0.133 -22.073 1.00 91.44 191 TYR A N 1
ATOM 1580 C CA . TYR A 1 191 ? 16.862 1.519 -21.633 1.00 91.44 191 TYR A CA 1
ATOM 1581 C C . TYR A 1 191 ? 16.767 1.682 -20.114 1.00 91.44 191 TYR A C 1
ATOM 1583 O O . TYR A 1 191 ? 17.271 2.677 -19.601 1.00 91.44 191 TYR A O 1
ATOM 1591 N N . ILE A 1 192 ? 16.255 0.692 -19.367 1.00 90.44 192 ILE A N 1
ATOM 1592 C CA . ILE A 1 192 ? 16.290 0.709 -17.891 1.00 90.44 192 ILE A CA 1
ATOM 1593 C C . ILE A 1 192 ? 17.735 0.762 -17.396 1.00 90.44 192 ILE A C 1
ATOM 1595 O O . ILE A 1 192 ? 18.088 1.602 -16.569 1.00 90.44 192 ILE A O 1
ATOM 1599 N N . GLY A 1 193 ? 18.579 -0.135 -17.919 1.00 90.25 193 GLY A N 1
ATOM 1600 C CA . GLY A 1 193 ? 19.982 -0.226 -17.521 1.00 90.25 193 GLY A CA 1
ATOM 1601 C C . GLY A 1 193 ? 20.745 1.052 -17.860 1.00 90.25 193 GLY A C 1
ATOM 1602 O O . GLY A 1 193 ? 21.496 1.555 -17.028 1.00 90.25 193 GLY A O 1
ATOM 1603 N N . ILE A 1 194 ? 20.485 1.617 -19.042 1.00 90.06 194 ILE A N 1
ATOM 1604 C CA . ILE A 1 194 ? 21.090 2.878 -19.491 1.00 90.06 194 ILE A CA 1
ATOM 1605 C C . ILE A 1 194 ? 20.646 4.036 -18.592 1.00 90.06 194 ILE A C 1
ATOM 1607 O O . ILE A 1 194 ? 21.489 4.794 -18.130 1.00 90.06 194 ILE A O 1
ATOM 1611 N N . THR A 1 195 ? 19.354 4.126 -18.267 1.00 91.50 195 THR A N 1
ATOM 1612 C CA . THR A 1 195 ? 18.798 5.163 -17.381 1.00 91.50 195 THR A CA 1
ATOM 1613 C C . THR A 1 195 ? 19.452 5.122 -16.000 1.00 91.50 195 THR A C 1
ATOM 1615 O O . THR A 1 195 ? 19.892 6.145 -15.477 1.00 91.50 195 THR A O 1
ATOM 1618 N N . GLN A 1 196 ? 19.577 3.929 -15.411 1.00 92.19 196 GLN A N 1
ATOM 1619 C CA . GLN A 1 196 ? 20.229 3.757 -14.111 1.00 92.19 196 GLN A CA 1
ATOM 1620 C C . GLN A 1 196 ? 21.721 4.102 -14.161 1.00 92.19 196 GLN A C 1
ATOM 1622 O O . GLN A 1 196 ? 22.240 4.702 -13.221 1.00 92.19 196 GLN A O 1
ATOM 1627 N N . GLN A 1 197 ? 22.415 3.735 -15.240 1.00 90.19 197 GLN A N 1
ATOM 1628 C CA . GLN A 1 197 ? 23.829 4.057 -15.420 1.00 90.19 197 GLN A CA 1
ATOM 1629 C C . GLN A 1 197 ? 24.054 5.552 -15.651 1.00 90.19 197 GLN A C 1
ATOM 1631 O O . GLN A 1 197 ? 24.955 6.101 -15.032 1.00 90.19 197 GLN A O 1
ATOM 1636 N N . ALA A 1 198 ? 23.218 6.225 -16.444 1.00 88.69 198 ALA A N 1
ATOM 1637 C CA . ALA A 1 198 ? 23.272 7.673 -16.635 1.00 88.69 198 ALA A CA 1
ATOM 1638 C C . ALA A 1 198 ? 23.004 8.417 -15.316 1.00 88.69 198 ALA A C 1
ATOM 1640 O O . ALA A 1 198 ? 23.770 9.298 -14.939 1.00 88.69 198 ALA A O 1
ATOM 1641 N N . ARG A 1 199 ? 22.003 7.983 -14.532 1.00 91.12 199 ARG A N 1
ATOM 1642 C CA . ARG A 1 199 ? 21.730 8.550 -13.198 1.00 91.12 199 ARG A CA 1
ATOM 1643 C C . ARG A 1 199 ? 22.917 8.376 -12.253 1.00 91.12 199 ARG A C 1
ATOM 1645 O O . ARG A 1 199 ? 23.284 9.305 -11.542 1.00 91.12 199 ARG A O 1
ATOM 1652 N N . ARG A 1 200 ? 23.537 7.190 -12.253 1.00 87.81 200 ARG A N 1
ATOM 1653 C CA . ARG A 1 200 ? 24.773 6.947 -11.495 1.00 87.81 200 ARG A CA 1
ATOM 1654 C C . ARG A 1 200 ? 25.908 7.837 -11.986 1.00 87.81 200 ARG A C 1
ATOM 1656 O O . ARG A 1 200 ? 26.619 8.367 -11.148 1.00 87.81 200 ARG A O 1
ATOM 1663 N N . ALA A 1 201 ? 26.058 8.012 -13.296 1.00 85.88 201 ALA A N 1
ATOM 1664 C CA . ALA A 1 201 ? 27.110 8.832 -13.879 1.00 85.88 201 ALA A CA 1
ATOM 1665 C C . ALA A 1 201 ? 26.994 10.295 -13.441 1.00 85.88 201 ALA A C 1
ATOM 1667 O O . ALA A 1 201 ? 28.006 10.863 -13.063 1.00 85.88 201 ALA A O 1
ATOM 1668 N N . LEU A 1 202 ? 25.786 10.868 -13.387 1.00 84.75 202 LEU A N 1
ATOM 1669 C CA . LEU A 1 202 ? 25.586 12.232 -12.878 1.00 84.75 202 LEU A CA 1
ATOM 1670 C C . LEU A 1 202 ? 25.846 12.331 -11.372 1.00 84.75 202 LEU A C 1
ATOM 1672 O O . LEU A 1 202 ? 26.610 13.184 -10.942 1.00 84.75 202 LEU A O 1
ATOM 1676 N N . ASN A 1 203 ? 25.313 11.405 -10.567 1.00 81.62 203 ASN A N 1
ATOM 1677 C CA . ASN A 1 203 ? 25.548 11.401 -9.115 1.00 81.62 203 ASN A CA 1
ATOM 1678 C C . ASN A 1 203 ? 27.029 11.243 -8.742 1.00 81.62 203 ASN A C 1
ATOM 1680 O O . ASN A 1 203 ? 27.476 11.725 -7.702 1.00 81.62 203 ASN A O 1
ATOM 1684 N N . VAL A 1 204 ? 27.768 10.500 -9.563 1.00 75.88 204 VAL A N 1
ATOM 1685 C CA . VAL A 1 204 ? 29.208 10.303 -9.426 1.00 75.88 204 VAL A CA 1
ATOM 1686 C C . VAL A 1 204 ? 29.974 11.498 -10.008 1.00 75.88 204 VAL A C 1
ATOM 1688 O O . VAL A 1 204 ? 30.960 11.919 -9.415 1.00 75.88 204 VAL A O 1
ATOM 1691 N N . GLY A 1 205 ? 29.485 12.081 -11.105 1.00 65.62 205 GLY A N 1
ATOM 1692 C CA . GLY A 1 205 ? 30.006 13.291 -11.739 1.00 65.62 205 GLY A CA 1
ATOM 1693 C C . GLY A 1 205 ? 29.999 14.498 -10.811 1.00 65.62 205 GLY A C 1
ATOM 1694 O O . GLY A 1 205 ? 31.002 15.188 -10.716 1.00 65.62 205 GLY A O 1
ATOM 1695 N N . LEU A 1 206 ? 28.967 14.637 -9.973 1.00 58.19 206 LEU A N 1
ATOM 1696 C CA . LEU A 1 206 ? 28.934 15.611 -8.872 1.00 58.19 206 LEU A CA 1
ATOM 1697 C C . LEU A 1 206 ? 30.130 15.512 -7.901 1.00 58.19 206 LEU A C 1
ATOM 1699 O O . LEU A 1 206 ? 30.318 16.382 -7.059 1.00 58.19 206 LEU A O 1
ATOM 1703 N N . ARG A 1 207 ? 30.925 14.437 -7.973 1.00 61.53 207 ARG A N 1
ATOM 1704 C CA . ARG A 1 207 ? 32.094 14.177 -7.123 1.00 61.53 207 ARG A CA 1
ATOM 1705 C C . ARG A 1 207 ? 33.405 14.050 -7.918 1.00 61.53 207 ARG A C 1
ATOM 1707 O O . ARG A 1 207 ? 34.428 13.737 -7.313 1.00 61.53 207 ARG A O 1
ATOM 1714 N N . TRP A 1 208 ? 33.399 14.218 -9.248 1.00 65.94 208 TRP A N 1
ATOM 1715 C CA . TRP A 1 208 ? 34.509 13.862 -10.156 1.00 65.94 208 TRP A CA 1
ATOM 1716 C C . TRP A 1 208 ? 35.066 15.050 -10.957 1.00 65.94 208 TRP A C 1
ATOM 1718 O O . TRP A 1 208 ? 35.019 15.067 -12.184 1.00 65.94 208 TRP A O 1
ATOM 1728 N N . GLU A 1 209 ? 35.726 15.991 -10.290 1.00 58.12 209 GLU A N 1
ATOM 1729 C CA . GLU A 1 209 ? 36.274 17.208 -10.922 1.00 58.12 209 GLU A CA 1
ATOM 1730 C C . GLU A 1 209 ? 37.232 16.999 -12.113 1.00 58.12 209 GLU A C 1
ATOM 1732 O O . GLU A 1 209 ? 37.368 17.893 -12.946 1.00 58.12 209 GLU A O 1
ATOM 1737 N N . LYS A 1 210 ? 37.918 15.853 -12.231 1.00 64.69 210 LYS A N 1
ATOM 1738 C CA . LYS A 1 210 ? 38.862 15.620 -13.344 1.00 64.69 210 LYS A CA 1
ATOM 1739 C C . LYS A 1 210 ? 38.206 15.167 -14.646 1.00 64.69 210 LYS A C 1
ATOM 1741 O O . LYS A 1 210 ? 38.820 15.315 -15.696 1.00 64.69 210 LYS A O 1
ATOM 1746 N N . HIS A 1 211 ? 37.007 14.591 -14.585 1.00 61.84 211 HIS A N 1
ATOM 1747 C CA . HIS A 1 211 ? 36.375 13.973 -15.754 1.00 61.84 211 HIS A CA 1
ATOM 1748 C C . HIS A 1 211 ? 34.961 14.488 -15.991 1.00 61.84 211 HIS A C 1
ATOM 1750 O O . HIS A 1 211 ? 34.630 14.787 -17.123 1.00 61.84 211 HIS A O 1
ATOM 1756 N N . LEU A 1 212 ? 34.142 14.636 -14.951 1.00 67.94 212 LEU A N 1
ATOM 1757 C CA . LEU A 1 212 ? 32.787 15.179 -15.037 1.00 67.94 212 LEU A CA 1
ATOM 1758 C C . LEU A 1 212 ? 32.719 16.355 -14.070 1.00 67.94 212 LEU A C 1
ATOM 1760 O O . LEU A 1 212 ? 32.535 16.161 -12.873 1.00 67.94 212 LEU A O 1
ATOM 1764 N N . LYS A 1 213 ? 32.947 17.566 -14.569 1.00 75.12 213 LYS A N 1
ATOM 1765 C CA . LYS A 1 213 ? 32.960 18.753 -13.715 1.00 75.12 213 LYS A CA 1
ATOM 1766 C C . LYS A 1 213 ? 31.532 19.138 -13.363 1.00 75.12 213 LYS A C 1
ATOM 1768 O O . LYS A 1 213 ? 30.668 19.182 -14.238 1.00 75.12 213 LYS A O 1
ATOM 1773 N N . VAL A 1 214 ? 31.293 19.437 -12.087 1.00 80.12 214 VAL A N 1
ATOM 1774 C CA . VAL A 1 214 ? 30.143 20.270 -11.729 1.00 80.12 214 VAL A CA 1
ATOM 1775 C C . VAL A 1 214 ? 30.307 21.571 -12.502 1.00 80.12 214 VAL A C 1
ATOM 1777 O O . VAL A 1 214 ? 31.409 22.122 -12.568 1.00 80.12 214 VAL A O 1
ATOM 1780 N N . PHE A 1 215 ? 29.241 21.997 -13.160 1.00 82.50 215 PHE A N 1
ATOM 1781 C CA . PHE A 1 215 ? 29.224 23.213 -13.940 1.00 82.50 215 PHE A CA 1
ATOM 1782 C C . PHE A 1 215 ? 29.226 24.414 -12.993 1.00 82.50 215 PHE A C 1
ATOM 1784 O O . PHE A 1 215 ? 28.191 24.974 -12.653 1.00 82.50 215 PHE A O 1
ATOM 1791 N N . ASP A 1 216 ? 30.420 24.782 -12.546 1.00 75.44 216 ASP A N 1
ATOM 1792 C CA . ASP A 1 216 ? 30.661 25.901 -11.644 1.00 75.44 216 ASP A CA 1
ATOM 1793 C C . ASP A 1 216 ? 31.115 27.119 -12.450 1.00 75.44 216 ASP A C 1
ATOM 1795 O O . ASP A 1 216 ? 32.277 27.523 -12.434 1.00 75.44 216 ASP A O 1
ATOM 1799 N N . SER A 1 217 ? 30.216 27.640 -13.284 1.00 76.94 217 SER A N 1
ATOM 1800 C CA . SER A 1 217 ? 30.483 28.887 -13.991 1.00 76.94 217 SER A CA 1
ATOM 1801 C C . SER A 1 217 ? 29.322 29.854 -13.846 1.00 76.94 217 SER A C 1
ATOM 1803 O O . SER A 1 217 ? 28.158 29.455 -13.820 1.00 76.94 217 SER A O 1
ATOM 1805 N N . ASP A 1 218 ? 29.647 31.143 -13.849 1.00 83.81 218 ASP A N 1
ATOM 1806 C CA . ASP A 1 218 ? 28.691 32.254 -13.866 1.00 83.81 218 ASP A CA 1
ATOM 1807 C C . ASP A 1 218 ? 27.937 32.393 -15.202 1.00 83.81 218 ASP A C 1
ATOM 1809 O O . ASP A 1 218 ? 27.316 33.424 -15.487 1.00 83.81 218 ASP A O 1
ATOM 1813 N N . LYS A 1 219 ? 28.002 31.378 -16.065 1.00 91.12 219 LYS A N 1
ATOM 1814 C CA . LYS A 1 219 ? 27.305 31.372 -17.345 1.00 91.12 219 LYS A CA 1
ATOM 1815 C C . LYS A 1 219 ? 25.889 30.845 -17.170 1.00 91.12 219 LYS A C 1
ATOM 1817 O O . LYS A 1 219 ? 25.658 29.844 -16.497 1.00 91.12 219 LYS A O 1
ATOM 1822 N N . THR A 1 220 ? 24.960 31.494 -17.854 1.00 94.44 220 THR A N 1
ATOM 1823 C CA . THR A 1 220 ? 23.587 31.017 -18.008 1.00 94.44 220 THR A CA 1
ATOM 1824 C C . THR A 1 220 ? 23.572 29.753 -18.863 1.00 94.44 220 THR A C 1
ATOM 1826 O O . THR A 1 220 ? 24.249 29.680 -19.891 1.00 94.44 220 THR A O 1
ATOM 1829 N N . LEU A 1 221 ? 22.793 28.756 -18.445 1.00 96.75 221 LEU A N 1
ATOM 1830 C CA . LEU A 1 221 ? 22.522 27.566 -19.252 1.00 96.75 221 LEU A CA 1
ATOM 1831 C C . LEU A 1 221 ? 21.176 27.706 -19.950 1.00 96.75 221 LEU A C 1
ATOM 1833 O O . LEU A 1 221 ? 20.217 28.213 -19.375 1.00 96.75 221 LEU A O 1
ATOM 1837 N N . TYR A 1 222 ? 21.090 27.208 -21.176 1.00 97.44 222 TYR A N 1
ATOM 1838 C CA . TYR A 1 222 ? 19.924 27.375 -22.030 1.00 97.44 222 TYR A CA 1
ATOM 1839 C C . TYR A 1 222 ? 19.323 26.029 -22.419 1.00 97.44 222 TYR A C 1
ATOM 1841 O O . TYR A 1 222 ? 20.039 25.072 -22.721 1.00 97.44 222 TYR A O 1
ATOM 1849 N N . ARG A 1 223 ? 17.993 25.944 -22.461 1.00 96.81 223 ARG A N 1
ATOM 1850 C CA . ARG A 1 223 ? 17.274 24.774 -22.982 1.00 96.81 223 ARG A CA 1
ATOM 1851 C C . ARG A 1 223 ? 16.063 25.207 -23.794 1.00 96.81 223 ARG A C 1
ATOM 1853 O O . ARG A 1 223 ? 15.152 25.825 -23.256 1.00 96.81 223 ARG A O 1
ATOM 1860 N N . GLY A 1 224 ? 16.012 24.794 -25.057 1.00 96.56 224 GLY A N 1
ATOM 1861 C CA . GLY A 1 224 ? 14.795 24.871 -25.859 1.00 96.56 224 GLY A CA 1
ATOM 1862 C C . GLY A 1 224 ? 13.836 23.729 -25.513 1.00 96.56 224 GLY A C 1
ATOM 1863 O O . GLY A 1 224 ? 14.254 22.586 -25.314 1.00 96.56 224 GLY A O 1
ATOM 1864 N N . SER A 1 225 ? 12.542 24.020 -25.426 1.00 95.31 225 SER A N 1
ATOM 1865 C CA . SER A 1 225 ? 11.487 23.042 -25.163 1.00 95.31 225 SER A CA 1
ATOM 1866 C C . SER A 1 225 ? 10.205 23.396 -25.909 1.00 95.31 225 SER A C 1
ATOM 1868 O O . SER A 1 225 ? 9.914 24.564 -26.148 1.00 95.31 225 SER A O 1
ATOM 1870 N N . GLY A 1 226 ? 9.421 22.369 -26.247 1.00 92.06 226 GLY A N 1
ATOM 1871 C CA . GLY A 1 226 ? 8.042 22.539 -26.711 1.00 92.06 226 GLY A CA 1
ATOM 1872 C C . GLY A 1 226 ? 7.081 22.739 -25.546 1.00 92.06 226 GLY A C 1
ATOM 1873 O O . GLY A 1 226 ? 7.510 22.867 -24.392 1.00 92.06 226 GLY A O 1
ATOM 1874 N N . SER A 1 227 ? 5.783 22.705 -25.850 1.00 87.50 227 SER A N 1
ATOM 1875 C CA . SER A 1 227 ? 4.719 22.917 -24.870 1.00 87.50 227 SER A CA 1
ATOM 1876 C C . SER A 1 227 ? 4.881 21.983 -23.667 1.00 87.50 227 SER A C 1
ATOM 1878 O O . SER A 1 227 ? 4.874 20.756 -23.814 1.00 87.50 227 SER A O 1
ATOM 1880 N N . ILE A 1 228 ? 4.998 22.558 -22.472 1.00 85.38 228 ILE A N 1
ATOM 1881 C CA . ILE A 1 228 ? 4.979 21.809 -21.215 1.00 85.38 228 ILE A CA 1
ATOM 1882 C C . ILE A 1 228 ? 3.556 21.887 -20.653 1.00 85.38 228 ILE A C 1
ATOM 1884 O O . ILE A 1 228 ? 3.017 22.987 -20.555 1.00 85.38 228 ILE A O 1
ATOM 1888 N N . PRO A 1 229 ? 2.937 20.764 -20.242 1.00 79.75 229 PRO A N 1
ATOM 1889 C CA . PRO A 1 229 ? 1.563 20.733 -19.725 1.00 79.75 229 PRO A CA 1
ATOM 1890 C C . PRO A 1 229 ? 1.416 21.345 -18.316 1.00 79.75 229 PRO A C 1
ATOM 1892 O O . PRO A 1 229 ? 0.510 20.984 -17.570 1.00 79.75 229 PRO A O 1
ATOM 1895 N N . MET A 1 230 ? 2.314 22.246 -17.919 1.00 84.06 230 MET A N 1
ATOM 1896 C CA . MET A 1 230 ? 2.341 22.879 -16.606 1.00 84.06 230 MET A CA 1
ATOM 1897 C C . MET A 1 230 ? 2.302 24.395 -16.780 1.00 84.06 230 MET A C 1
ATOM 1899 O O . MET A 1 230 ? 3.023 24.941 -17.614 1.00 84.06 230 MET A O 1
ATOM 1903 N N . LYS A 1 231 ? 1.479 25.080 -15.979 1.00 89.44 231 LYS A N 1
ATOM 1904 C CA . LYS A 1 231 ? 1.476 26.544 -15.933 1.00 89.44 231 LYS A CA 1
ATOM 1905 C C . LYS A 1 231 ? 2.811 27.026 -15.362 1.00 89.44 231 LYS A C 1
ATOM 1907 O O . LYS A 1 231 ? 3.169 26.672 -14.240 1.00 89.44 231 LYS A O 1
ATOM 1912 N N . LEU A 1 232 ? 3.551 27.792 -16.158 1.00 93.38 232 LEU A N 1
ATOM 1913 C CA . LEU A 1 232 ? 4.784 28.450 -15.737 1.00 93.38 232 LEU A CA 1
ATOM 1914 C C . LEU A 1 232 ? 4.404 29.837 -15.222 1.00 93.38 232 LEU A C 1
ATOM 1916 O O . LEU A 1 232 ? 4.091 30.735 -16.000 1.00 93.38 232 LEU A O 1
ATOM 1920 N N . GLU A 1 233 ? 4.371 29.973 -13.903 1.00 95.50 233 GLU A N 1
ATOM 1921 C CA . GLU A 1 233 ? 4.060 31.218 -13.202 1.00 95.50 233 GLU A CA 1
ATOM 1922 C C . GLU A 1 233 ? 5.250 31.589 -12.318 1.00 95.50 233 GLU A C 1
ATOM 1924 O O . GLU A 1 233 ? 5.925 30.706 -11.782 1.00 95.50 233 GLU A O 1
ATOM 1929 N N . VAL A 1 234 ? 5.522 32.887 -12.172 1.00 96.12 234 VAL A N 1
ATOM 1930 C CA . VAL A 1 234 ? 6.602 33.389 -11.310 1.00 96.12 234 VAL A CA 1
ATOM 1931 C C . VAL A 1 234 ? 6.383 32.908 -9.872 1.00 96.12 234 VAL A C 1
ATOM 1933 O O . VAL A 1 234 ? 5.278 32.977 -9.343 1.00 96.12 234 VAL A O 1
ATOM 1936 N N . GLY A 1 235 ? 7.434 32.374 -9.247 1.00 93.44 235 GLY A N 1
ATOM 1937 C CA . GLY A 1 235 ? 7.371 31.711 -7.939 1.00 93.44 235 GLY A CA 1
ATOM 1938 C C . GLY A 1 235 ? 6.930 30.242 -7.991 1.00 93.44 235 GLY A C 1
ATOM 1939 O O . GLY A 1 235 ? 7.098 29.520 -7.004 1.00 93.44 235 GLY A O 1
ATOM 1940 N N . GLY A 1 236 ? 6.431 29.770 -9.137 1.00 94.00 236 GLY A N 1
ATOM 1941 C CA . GLY A 1 236 ? 6.109 28.370 -9.387 1.00 94.00 236 GLY A CA 1
ATOM 1942 C C . GLY A 1 236 ? 7.343 27.465 -9.351 1.00 94.00 236 GLY A C 1
ATOM 1943 O O . GLY A 1 236 ? 8.485 27.913 -9.475 1.00 94.00 236 GLY A O 1
ATOM 1944 N N . THR A 1 237 ? 7.115 26.163 -9.169 1.00 94.12 237 THR A N 1
ATOM 1945 C CA . THR A 1 237 ? 8.182 25.150 -9.157 1.00 94.12 237 THR A CA 1
ATOM 1946 C C . THR A 1 237 ? 8.065 24.250 -10.379 1.00 94.12 237 THR A C 1
ATOM 1948 O O . THR A 1 237 ? 7.010 23.671 -10.627 1.00 94.12 237 THR A O 1
ATOM 1951 N N . LEU A 1 238 ? 9.160 24.103 -11.118 1.00 95.19 238 LEU A N 1
ATOM 1952 C CA . LEU A 1 238 ? 9.319 23.169 -12.223 1.00 95.19 238 LEU A CA 1
ATOM 1953 C C . LEU A 1 238 ? 10.113 21.954 -11.747 1.00 95.19 238 LEU A C 1
ATOM 1955 O O . LEU A 1 238 ? 11.248 22.083 -11.302 1.00 95.19 238 LEU A O 1
ATOM 1959 N N . CYS A 1 239 ? 9.521 20.769 -11.865 1.00 93.06 239 CYS A N 1
ATOM 1960 C CA . CYS A 1 239 ? 10.185 19.500 -11.583 1.00 93.06 239 CYS A CA 1
ATOM 1961 C C . CYS A 1 239 ? 10.061 18.593 -12.808 1.00 93.06 239 CYS A C 1
ATOM 1963 O O . CYS A 1 239 ? 8.961 18.164 -13.164 1.00 93.06 239 CYS A O 1
ATOM 1965 N N . ASP A 1 240 ? 11.186 18.316 -13.471 1.00 90.38 240 ASP A N 1
ATOM 1966 C CA . ASP A 1 240 ? 11.235 17.349 -14.566 1.00 90.38 240 ASP A CA 1
ATOM 1967 C C . ASP A 1 240 ? 11.685 15.997 -14.008 1.00 90.38 240 ASP A C 1
ATOM 1969 O O . ASP A 1 240 ? 12.781 15.850 -13.469 1.00 90.38 240 ASP A O 1
ATOM 1973 N N . LYS A 1 241 ? 10.829 14.984 -14.154 1.00 92.25 241 LYS A N 1
ATOM 1974 C CA . LYS A 1 241 ? 11.186 13.602 -13.802 1.00 92.25 241 LYS A CA 1
ATOM 1975 C C . LYS A 1 241 ? 12.264 13.041 -14.732 1.00 92.25 241 LYS A C 1
ATOM 1977 O O . LYS A 1 241 ? 12.912 12.060 -14.389 1.00 92.25 241 LYS A O 1
ATOM 1982 N N . GLY A 1 242 ? 12.412 13.601 -15.936 1.00 94.62 242 GLY A N 1
ATOM 1983 C CA . GLY A 1 242 ? 13.489 13.273 -16.867 1.00 94.62 242 GLY A CA 1
ATOM 1984 C C . GLY A 1 242 ? 14.810 13.950 -16.498 1.00 94.62 242 GLY A C 1
ATOM 1985 O O . GLY A 1 242 ? 14.864 14.807 -15.624 1.00 94.62 242 GLY A O 1
ATOM 1986 N N . PHE A 1 243 ? 15.884 13.595 -17.199 1.00 95.19 243 PHE A N 1
ATOM 1987 C CA . PHE A 1 243 ? 17.119 14.375 -17.128 1.00 95.19 243 PHE A CA 1
ATOM 1988 C C . PHE A 1 243 ? 16.893 15.739 -17.796 1.00 95.19 243 PHE A C 1
ATOM 1990 O O . PHE A 1 243 ? 16.387 15.809 -18.924 1.00 95.19 243 PHE A O 1
ATOM 1997 N N . PHE A 1 244 ? 17.285 16.818 -17.120 1.00 95.12 244 PHE A N 1
ATOM 1998 C CA . PHE A 1 244 ? 17.204 18.165 -17.681 1.00 95.12 244 PHE A CA 1
ATOM 1999 C C . PHE A 1 244 ? 18.488 18.442 -18.471 1.00 95.12 244 PHE A C 1
ATOM 2001 O O . PHE A 1 244 ? 19.543 18.646 -17.878 1.00 95.12 244 PHE A O 1
ATOM 2008 N N . SER A 1 245 ? 18.419 18.367 -19.803 1.00 96.38 245 SER A N 1
ATOM 2009 C CA . SER A 1 245 ? 19.562 18.645 -20.686 1.00 96.38 245 SER A CA 1
ATOM 2010 C C . SER A 1 245 ? 19.567 20.104 -21.124 1.00 96.38 245 SER A C 1
ATOM 2012 O O . SER A 1 245 ? 18.533 20.623 -21.549 1.00 96.38 245 SER A O 1
ATOM 2014 N N . THR A 1 246 ? 20.719 20.755 -20.980 1.00 96.94 246 THR A N 1
ATOM 2015 C CA . THR A 1 246 ? 20.934 22.178 -21.268 1.00 96.94 246 THR A CA 1
ATOM 2016 C C . THR A 1 246 ? 22.229 22.378 -22.045 1.00 96.94 246 THR A C 1
ATOM 2018 O O . THR A 1 246 ? 23.095 21.507 -22.051 1.00 96.94 246 THR A O 1
ATOM 2021 N N . SER A 1 247 ? 22.372 23.528 -22.693 1.00 96.25 247 SER A N 1
ATOM 2022 C CA . SER A 1 247 ? 23.573 23.944 -23.411 1.00 96.25 247 SER A CA 1
ATOM 2023 C C . SER A 1 247 ? 24.115 25.241 -22.821 1.00 96.25 247 SER A C 1
ATOM 2025 O O . SER A 1 247 ? 23.351 26.111 -22.410 1.00 96.25 247 SER A O 1
ATOM 2027 N N . GLN A 1 248 ? 25.433 25.414 -22.848 1.00 94.56 248 GLN A N 1
ATOM 2028 C CA . GLN A 1 248 ? 26.069 26.704 -22.550 1.00 94.56 248 GLN A CA 1
ATOM 2029 C C . GLN A 1 248 ? 25.856 27.754 -23.661 1.00 94.56 248 GLN A C 1
ATOM 2031 O O . GLN A 1 248 ? 26.263 28.901 -23.503 1.00 94.56 248 GLN A O 1
ATOM 2036 N N . SER A 1 249 ? 25.266 27.375 -24.803 1.00 95.06 249 SER A N 1
ATOM 2037 C CA . SER A 1 249 ? 25.043 28.251 -25.955 1.00 95.06 249 SER A CA 1
ATOM 2038 C C . SER A 1 249 ? 23.553 28.498 -26.191 1.00 95.06 249 SER A C 1
ATOM 2040 O O . SER A 1 249 ? 22.807 27.585 -26.553 1.00 95.06 249 SER A O 1
ATOM 2042 N N . GLU A 1 250 ? 23.135 29.759 -26.074 1.00 95.50 250 GLU A N 1
ATOM 2043 C CA . GLU A 1 250 ? 21.770 30.192 -26.396 1.00 95.50 250 GLU A CA 1
ATOM 2044 C C . GLU A 1 250 ? 21.394 29.867 -27.846 1.00 95.50 250 GLU A C 1
ATOM 2046 O O . GLU A 1 250 ? 20.301 29.368 -28.104 1.00 95.50 250 GLU A O 1
ATOM 2051 N N . LEU A 1 251 ? 22.327 30.039 -28.789 1.00 95.44 251 LEU A N 1
ATOM 2052 C CA . LEU A 1 251 ? 22.117 29.715 -30.203 1.00 95.44 251 LEU A CA 1
ATOM 2053 C C . LEU A 1 251 ? 21.793 28.230 -30.421 1.00 95.44 251 LEU A C 1
ATOM 2055 O O . LEU A 1 251 ? 20.976 27.898 -31.275 1.00 95.44 251 LEU A O 1
ATOM 2059 N N . LYS A 1 252 ? 22.394 27.318 -29.643 1.00 95.31 252 LYS A N 1
ATOM 2060 C CA . LYS A 1 252 ? 22.101 25.876 -29.737 1.00 95.31 252 LYS A CA 1
ATOM 2061 C C . LYS A 1 252 ? 20.717 25.542 -29.191 1.00 95.31 252 LYS A C 1
ATOM 2063 O O . LYS A 1 252 ? 19.976 24.796 -29.830 1.00 95.31 252 LYS A O 1
ATOM 2068 N N . ALA A 1 253 ? 20.349 26.122 -28.049 1.00 95.69 253 ALA A N 1
ATOM 2069 C CA . ALA A 1 253 ? 19.007 25.976 -27.489 1.00 95.69 253 ALA A CA 1
ATOM 2070 C C . ALA A 1 253 ? 17.932 26.571 -28.418 1.00 95.69 253 ALA A C 1
ATOM 2072 O O . ALA A 1 253 ? 16.876 25.969 -28.602 1.00 95.69 253 ALA A O 1
ATOM 2073 N N . SER A 1 254 ? 18.235 27.697 -29.060 1.00 95.12 254 SER A N 1
ATOM 2074 C CA . SER A 1 254 ? 17.370 28.387 -30.022 1.00 95.12 254 SER A CA 1
ATOM 2075 C C . SER A 1 254 ? 17.216 27.606 -31.327 1.00 95.12 254 SER A C 1
ATOM 2077 O O . SER A 1 254 ? 16.102 27.418 -31.809 1.00 95.12 254 SER A O 1
ATOM 2079 N N . ALA A 1 255 ? 18.299 27.025 -31.852 1.00 94.88 255 ALA A N 1
ATOM 2080 C CA . ALA A 1 255 ? 18.233 26.142 -33.017 1.00 94.88 255 ALA A CA 1
ATOM 2081 C C . ALA A 1 255 ? 17.320 24.925 -32.777 1.00 94.88 255 ALA A C 1
ATOM 2083 O O . ALA A 1 255 ? 16.609 24.502 -33.688 1.00 94.88 255 ALA A O 1
ATOM 2084 N N . PHE A 1 256 ? 17.280 24.392 -31.548 1.00 93.88 256 PHE A N 1
ATOM 2085 C CA . PHE A 1 256 ? 16.329 23.338 -31.186 1.00 93.88 256 PHE A CA 1
ATOM 2086 C C . PHE A 1 256 ? 14.872 23.819 -31.259 1.00 93.88 256 PHE A C 1
ATOM 2088 O O . PHE A 1 256 ? 14.012 23.061 -31.704 1.00 93.88 256 PHE A O 1
ATOM 2095 N N . LEU A 1 257 ? 14.578 25.074 -30.900 1.00 95.19 257 LEU A N 1
ATOM 2096 C CA . LEU A 1 257 ? 13.217 25.622 -30.981 1.00 95.19 257 LEU A CA 1
ATOM 2097 C C . LEU A 1 257 ? 12.669 25.650 -32.410 1.00 95.19 257 LEU A C 1
ATOM 2099 O O . LEU A 1 257 ? 11.475 25.436 -32.605 1.00 95.19 257 LEU A O 1
ATOM 2103 N N . ASN A 1 258 ? 13.534 25.817 -33.412 1.00 94.62 258 ASN A N 1
ATOM 2104 C CA . ASN A 1 258 ? 13.134 25.751 -34.820 1.00 94.62 258 ASN A CA 1
ATOM 2105 C C . ASN A 1 258 ? 12.707 24.345 -35.266 1.00 94.62 258 ASN A C 1
ATOM 2107 O O . ASN A 1 258 ? 12.016 24.210 -36.271 1.00 94.62 258 ASN A O 1
ATOM 2111 N N . THR A 1 259 ? 13.079 23.300 -34.519 1.00 94.00 259 THR A N 1
ATOM 2112 C CA . THR A 1 259 ? 12.628 21.922 -34.785 1.00 94.00 259 THR A CA 1
ATOM 2113 C C . THR A 1 259 ? 11.239 21.625 -34.214 1.00 94.00 259 THR A C 1
ATOM 2115 O O . THR A 1 259 ? 10.652 20.589 -34.526 1.00 94.00 259 THR A O 1
ATOM 2118 N N . ILE A 1 260 ? 10.707 22.521 -33.378 1.00 93.50 260 ILE A N 1
ATOM 2119 C CA . ILE A 1 260 ? 9.389 22.392 -32.759 1.00 93.50 260 ILE A CA 1
ATOM 2120 C C . ILE A 1 260 ? 8.341 22.951 -33.719 1.00 93.50 260 ILE A C 1
ATOM 2122 O O . ILE A 1 260 ? 8.514 24.038 -34.281 1.00 93.50 260 ILE A O 1
ATOM 2126 N N . ASP A 1 261 ? 7.238 22.220 -33.875 1.00 92.94 261 ASP A N 1
ATOM 2127 C CA . ASP A 1 261 ? 6.084 22.649 -34.665 1.00 92.94 261 ASP A CA 1
ATOM 2128 C C . ASP A 1 261 ? 5.656 24.078 -34.277 1.00 92.94 261 ASP A C 1
ATOM 2130 O O . ASP A 1 261 ? 5.551 24.404 -33.093 1.00 92.94 261 ASP A O 1
ATOM 2134 N N . ARG A 1 262 ? 5.411 24.933 -35.280 1.00 92.06 262 ARG A N 1
ATOM 2135 C CA . ARG A 1 262 ? 4.949 26.320 -35.097 1.00 92.06 262 ARG A CA 1
ATOM 2136 C C . ARG A 1 262 ? 3.601 26.396 -34.371 1.00 92.06 262 ARG A C 1
ATOM 2138 O O . ARG A 1 262 ? 3.286 27.436 -33.806 1.00 92.06 262 ARG A O 1
ATOM 2145 N N . SER A 1 263 ? 2.820 25.315 -34.374 1.00 92.06 263 SER A N 1
ATOM 2146 C CA . SER A 1 263 ? 1.560 25.217 -33.630 1.00 92.06 263 SER A CA 1
ATOM 2147 C C . SER A 1 263 ? 1.742 25.023 -32.116 1.00 92.06 263 SER A C 1
ATOM 2149 O O . SER A 1 263 ? 0.798 25.227 -31.352 1.00 92.06 263 SER A O 1
ATOM 2151 N N . GLN A 1 264 ? 2.937 24.634 -31.657 1.00 94.00 264 GLN A N 1
ATOM 2152 C CA . GLN A 1 264 ? 3.242 24.442 -30.239 1.00 94.00 264 GLN A CA 1
ATOM 2153 C C . GLN A 1 264 ? 3.916 25.673 -29.631 1.00 94.00 264 GLN A C 1
ATOM 2155 O O . GLN A 1 264 ? 4.742 26.333 -30.259 1.00 94.00 264 GLN A O 1
ATOM 2160 N N . THR A 1 265 ? 3.639 25.935 -28.351 1.00 93.38 265 THR A N 1
ATOM 2161 C CA . THR A 1 265 ? 4.366 26.952 -27.580 1.00 93.38 265 THR A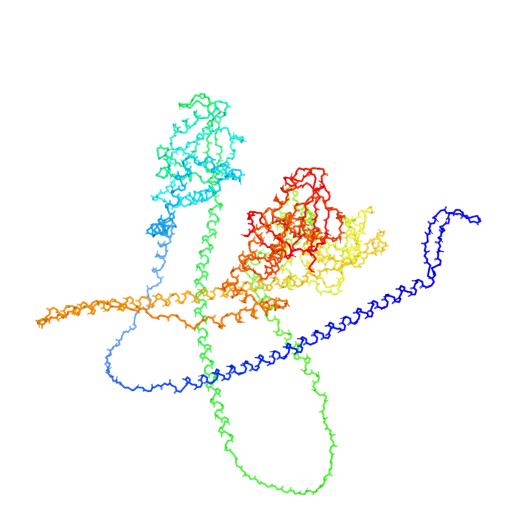 CA 1
ATOM 2162 C C . THR A 1 265 ? 5.850 26.594 -27.498 1.00 93.38 265 THR A C 1
ATOM 2164 O O . THR A 1 265 ? 6.216 25.535 -26.981 1.00 93.38 265 THR A O 1
ATOM 2167 N N . ARG A 1 266 ? 6.703 27.497 -27.986 1.00 96.69 266 ARG A N 1
ATOM 2168 C CA . ARG A 1 266 ? 8.164 27.400 -27.912 1.00 96.69 266 ARG A CA 1
ATOM 2169 C C . ARG A 1 266 ? 8.640 28.072 -26.635 1.00 96.69 266 ARG A C 1
ATOM 2171 O O . ARG A 1 266 ? 8.318 29.233 -26.394 1.00 96.69 266 ARG A O 1
ATOM 2178 N N . ILE A 1 267 ? 9.383 27.335 -25.818 1.00 97.25 267 ILE A N 1
ATOM 2179 C CA . ILE A 1 267 ? 9.831 27.783 -24.500 1.00 97.25 267 ILE A CA 1
ATOM 2180 C C . ILE A 1 267 ? 11.355 27.712 -24.435 1.00 97.25 267 ILE A C 1
ATOM 2182 O O . ILE A 1 267 ? 11.927 26.633 -24.599 1.00 97.25 267 ILE A O 1
ATOM 2186 N N . LEU A 1 268 ? 12.011 28.839 -24.163 1.00 97.69 268 LEU A N 1
ATOM 2187 C CA . LEU A 1 268 ? 13.444 28.899 -23.882 1.00 97.69 268 LEU A CA 1
ATOM 2188 C C . LEU A 1 268 ? 13.655 29.034 -22.374 1.00 97.69 268 LEU A C 1
ATOM 2190 O O . LEU A 1 268 ? 13.341 30.066 -21.789 1.00 97.69 268 LEU A O 1
ATOM 2194 N N . PHE A 1 269 ? 14.206 28.006 -21.741 1.00 97.94 269 PHE A N 1
ATOM 2195 C CA . PHE A 1 269 ? 14.643 28.096 -20.352 1.00 97.94 269 PHE A CA 1
ATOM 2196 C C . PHE A 1 269 ? 16.029 28.720 -20.282 1.00 97.94 269 PHE A C 1
ATOM 2198 O O . PHE A 1 269 ? 16.947 28.219 -20.931 1.00 97.94 269 PHE A O 1
ATOM 2205 N N . ALA A 1 270 ? 16.170 29.754 -19.460 1.00 97.56 270 ALA A N 1
ATOM 2206 C CA . ALA A 1 270 ? 17.442 30.332 -19.055 1.00 97.56 270 ALA A CA 1
ATOM 2207 C C . ALA A 1 270 ? 17.663 30.000 -17.574 1.00 97.56 270 ALA A C 1
ATOM 2209 O O . ALA A 1 270 ? 16.916 30.457 -16.711 1.00 97.56 270 ALA A O 1
ATOM 2210 N N . ILE A 1 271 ? 18.646 29.154 -17.277 1.00 96.56 271 ILE A N 1
ATOM 2211 C CA . ILE A 1 271 ? 18.988 28.773 -15.907 1.00 96.56 271 ILE A CA 1
ATOM 2212 C C . ILE A 1 271 ? 20.027 29.761 -15.399 1.00 96.56 271 ILE A C 1
ATOM 2214 O O . ILE A 1 271 ? 21.132 29.827 -15.945 1.00 96.56 271 ILE A O 1
ATOM 2218 N N . SER A 1 272 ? 19.653 30.530 -14.381 1.00 87.06 272 SER A N 1
ATOM 2219 C CA . SER A 1 272 ? 20.532 31.513 -13.756 1.00 87.06 272 SER A CA 1
ATOM 2220 C C . SER A 1 272 ? 21.703 30.845 -13.017 1.00 87.06 272 SER A C 1
ATOM 2222 O O . SER A 1 272 ? 21.727 29.631 -12.806 1.00 87.06 272 SER A O 1
ATOM 2224 N N . ARG A 1 273 ? 22.724 31.650 -12.697 1.00 83.44 273 ARG A N 1
ATOM 2225 C CA . ARG A 1 273 ? 24.036 31.227 -12.170 1.00 83.44 273 ARG A CA 1
ATOM 2226 C C . ARG A 1 273 ? 23.934 30.316 -10.936 1.00 83.44 273 ARG A C 1
ATOM 2228 O O . ARG A 1 273 ? 22.944 30.348 -10.211 1.00 83.44 273 ARG A O 1
ATOM 2235 N N . HIS A 1 274 ? 25.017 29.580 -10.666 1.00 80.25 274 HIS A N 1
ATOM 2236 C CA . HIS A 1 274 ? 25.182 28.671 -9.518 1.00 80.25 274 HIS A CA 1
ATOM 2237 C C . HIS A 1 274 ? 24.254 27.452 -9.552 1.00 80.25 274 HIS A C 1
ATOM 2239 O O . HIS A 1 274 ? 23.411 27.250 -8.679 1.00 80.25 274 HIS A O 1
ATOM 2245 N N . CYS A 1 275 ? 24.429 26.614 -10.570 1.00 87.94 275 CYS A N 1
ATOM 2246 C CA . CYS A 1 275 ? 23.675 25.377 -10.719 1.00 87.94 275 CYS A CA 1
ATOM 2247 C C . CYS A 1 275 ? 24.571 24.146 -10.492 1.00 87.94 275 CYS A C 1
ATOM 2249 O O . CYS A 1 275 ? 25.772 24.171 -10.739 1.00 87.94 275 CYS A O 1
ATOM 2251 N N . SER A 1 276 ? 23.980 23.048 -10.033 1.00 89.19 276 SER A N 1
ATOM 2252 C CA . SER A 1 276 ? 24.637 21.769 -9.755 1.00 89.19 276 SER A CA 1
ATOM 2253 C C . SER A 1 276 ? 24.676 20.833 -10.971 1.00 89.19 276 SER A C 1
ATOM 2255 O O . SER A 1 276 ? 24.931 19.634 -10.843 1.00 89.19 276 SER A O 1
ATOM 2257 N N . GLY A 1 277 ? 24.419 21.362 -12.171 1.00 92.12 277 GLY A N 1
ATOM 2258 C CA . GLY A 1 277 ? 24.498 20.600 -13.413 1.00 92.12 277 GLY A CA 1
ATOM 2259 C C . GLY A 1 277 ? 25.886 19.982 -13.610 1.00 92.12 277 GLY A C 1
ATOM 2260 O O . GLY A 1 277 ? 26.894 20.525 -13.170 1.00 92.12 277 GLY A O 1
ATOM 2261 N N . VAL A 1 278 ? 25.958 18.829 -14.269 1.00 93.25 278 VAL A N 1
ATOM 2262 C CA . VAL A 1 278 ? 27.231 18.170 -14.596 1.00 93.25 278 VAL A CA 1
ATOM 2263 C C . VAL A 1 278 ? 27.553 18.432 -16.059 1.00 93.25 278 VAL A C 1
ATOM 2265 O O . VAL A 1 278 ? 26.751 18.093 -16.932 1.00 93.25 278 VAL A O 1
ATOM 2268 N N . ASP A 1 279 ? 28.725 19.002 -16.334 1.00 93.81 279 ASP A N 1
ATOM 2269 C CA . ASP A 1 279 ? 29.235 19.149 -17.694 1.00 93.81 279 ASP A CA 1
ATOM 2270 C C . ASP A 1 279 ? 29.566 17.763 -18.258 1.00 93.81 279 ASP A C 1
ATOM 2272 O O . ASP A 1 279 ? 30.436 17.043 -17.756 1.00 93.81 279 ASP A O 1
ATOM 2276 N N . VAL A 1 280 ? 28.825 17.368 -19.293 1.00 94.50 280 VAL A N 1
ATOM 2277 C CA . VAL A 1 280 ? 29.006 16.089 -19.983 1.00 94.50 280 VAL A CA 1
ATOM 2278 C C . VAL A 1 280 ? 29.541 16.266 -21.397 1.00 94.50 280 VAL A C 1
ATOM 2280 O O . VAL A 1 280 ? 29.596 15.285 -22.140 1.00 94.50 280 VAL A O 1
ATOM 2283 N N . SER A 1 281 ? 29.940 17.476 -21.787 1.00 93.88 281 SER A N 1
ATOM 2284 C CA . SER A 1 281 ? 30.347 17.820 -23.153 1.00 93.88 281 SER A CA 1
ATOM 2285 C C . SER A 1 281 ? 31.414 16.875 -23.719 1.00 93.88 281 SER A C 1
ATOM 2287 O O . SER A 1 281 ? 31.296 16.421 -24.857 1.00 93.88 281 SER A O 1
ATOM 2289 N N . GLU A 1 282 ? 32.398 16.465 -22.914 1.00 91.69 282 GLU A N 1
ATOM 2290 C CA . GLU A 1 282 ? 33.464 15.549 -23.343 1.00 91.69 282 GLU A CA 1
ATOM 2291 C C . GLU A 1 282 ? 32.974 14.131 -23.686 1.00 91.69 282 GLU A C 1
ATOM 2293 O O . GLU A 1 282 ? 33.570 13.452 -24.538 1.00 91.69 282 GLU A O 1
ATOM 2298 N N . PHE A 1 283 ? 31.887 13.683 -23.049 1.00 92.38 283 PHE A N 1
ATOM 2299 C CA . PHE A 1 283 ? 31.307 12.343 -23.216 1.00 92.38 283 PHE A CA 1
ATOM 2300 C C . PHE A 1 283 ? 29.995 12.338 -23.993 1.00 92.38 283 PHE A C 1
ATOM 2302 O O . PHE A 1 283 ? 29.514 11.259 -24.362 1.00 92.38 283 PHE A O 1
ATOM 2309 N N . SER A 1 284 ? 29.426 13.516 -24.243 1.00 93.88 284 SER A N 1
ATOM 2310 C CA . SER A 1 284 ? 28.239 13.676 -25.062 1.00 93.88 284 SER A CA 1
ATOM 2311 C C . SER A 1 284 ? 28.526 13.171 -26.472 1.00 93.88 284 SER A C 1
ATOM 2313 O O . SER A 1 284 ? 29.642 13.267 -27.002 1.00 93.88 284 SER A O 1
ATOM 2315 N N . LYS A 1 285 ? 27.508 12.588 -27.104 1.00 95.75 285 LYS A N 1
ATOM 2316 C CA . LYS A 1 285 ? 27.587 12.248 -28.524 1.00 95.75 285 LYS A CA 1
ATOM 2317 C C . LYS A 1 285 ? 27.763 13.511 -29.376 1.00 95.75 285 LYS A C 1
ATOM 2319 O O . LYS A 1 285 ? 28.426 13.437 -30.411 1.00 95.75 285 LYS A O 1
ATOM 2324 N N . ASN A 1 286 ? 27.249 14.644 -28.900 1.00 93.94 286 ASN A N 1
ATOM 2325 C CA . ASN A 1 286 ? 27.282 15.937 -29.566 1.00 93.94 286 ASN A CA 1
ATOM 2326 C C . ASN A 1 286 ? 28.189 16.906 -28.796 1.00 93.94 286 ASN A C 1
ATOM 2328 O O . ASN A 1 286 ? 27.737 17.887 -28.217 1.00 93.94 286 ASN A O 1
ATOM 2332 N N . LYS A 1 287 ? 29.502 16.650 -28.789 1.00 93.06 287 LYS A N 1
ATOM 2333 C CA . LYS A 1 287 ? 30.469 17.441 -27.995 1.00 93.06 287 LYS A CA 1
ATOM 2334 C C . LYS A 1 287 ? 30.385 18.961 -28.207 1.00 93.06 287 LYS A C 1
ATOM 2336 O O . LYS A 1 287 ? 30.658 19.731 -27.297 1.00 93.06 287 LYS A O 1
ATOM 2341 N N . HIS A 1 288 ? 29.990 19.383 -29.406 1.00 92.12 288 HIS A N 1
ATOM 2342 C CA . HIS A 1 288 ? 29.850 20.786 -29.797 1.00 92.12 288 HIS A CA 1
ATOM 2343 C C . HIS A 1 288 ? 28.628 21.495 -29.180 1.00 92.12 288 HIS A C 1
ATOM 2345 O O . HIS A 1 288 ? 28.475 22.700 -29.364 1.00 92.12 288 HIS A O 1
ATOM 2351 N N . GLU A 1 289 ? 27.737 20.773 -28.494 1.00 90.94 289 GLU A N 1
ATOM 2352 C CA . GLU A 1 289 ? 26.580 21.354 -27.800 1.00 90.94 289 GLU A CA 1
ATOM 2353 C C . GLU A 1 289 ? 26.942 21.892 -26.409 1.00 90.94 289 GLU A C 1
ATOM 2355 O O . GLU A 1 289 ? 26.115 22.573 -25.806 1.00 90.94 289 GLU A O 1
ATOM 2360 N N . ALA A 1 290 ? 28.163 21.630 -25.915 1.00 94.12 290 ALA A N 1
ATOM 2361 C CA . ALA A 1 290 ? 28.607 22.021 -24.573 1.00 94.12 290 ALA A CA 1
ATOM 2362 C C . ALA A 1 290 ? 27.549 21.661 -23.509 1.00 94.12 290 ALA A C 1
ATOM 2364 O O . ALA A 1 290 ? 27.093 22.506 -22.737 1.00 94.12 290 ALA A O 1
ATOM 2365 N N . GLU A 1 291 ? 27.081 20.412 -23.572 1.00 95.19 291 GLU A N 1
ATOM 2366 C CA . GLU A 1 291 ? 25.898 19.953 -22.853 1.00 95.19 291 GLU A CA 1
ATOM 2367 C C . GLU A 1 291 ? 26.156 19.813 -21.348 1.00 95.19 291 GLU A C 1
ATOM 2369 O O . GLU A 1 291 ? 27.122 19.176 -20.918 1.00 95.19 291 GLU A O 1
ATOM 2374 N N . VAL A 1 292 ? 25.241 20.365 -20.553 1.00 95.88 292 VAL A N 1
ATOM 2375 C CA . VAL A 1 292 ? 25.197 20.234 -19.096 1.00 95.88 292 VAL A CA 1
ATOM 2376 C C . VAL A 1 292 ? 23.909 19.510 -18.713 1.00 95.88 292 VAL A C 1
ATOM 2378 O O . VAL A 1 292 ? 22.811 19.894 -19.133 1.00 95.88 292 VAL A O 1
ATOM 2381 N N . LEU A 1 293 ? 24.038 18.436 -17.932 1.00 95.88 293 LEU A N 1
ATOM 2382 C CA . LEU A 1 293 ? 22.920 17.596 -17.505 1.00 95.88 293 LEU A CA 1
ATOM 2383 C C . LEU A 1 293 ? 22.618 17.767 -16.022 1.00 95.88 293 LEU A C 1
ATOM 2385 O O . LEU A 1 293 ? 23.501 17.627 -15.177 1.00 95.88 293 LEU A O 1
ATOM 2389 N N . PHE A 1 294 ? 21.338 17.930 -15.707 1.00 94.94 294 PHE A N 1
ATOM 2390 C CA . PHE A 1 294 ? 20.826 17.812 -14.348 1.00 94.94 294 PHE A CA 1
ATOM 2391 C C . PHE A 1 294 ? 20.253 16.419 -14.101 1.00 94.94 294 PHE A C 1
ATOM 2393 O O . PHE A 1 294 ? 19.750 15.744 -15.011 1.00 94.94 294 PHE A O 1
ATOM 2400 N N . ALA A 1 295 ? 20.330 15.985 -12.846 1.00 93.38 295 ALA A N 1
ATOM 2401 C CA . ALA A 1 295 ? 19.771 14.714 -12.425 1.00 93.38 295 ALA A CA 1
ATOM 2402 C C . ALA A 1 295 ? 18.232 14.690 -12.572 1.00 93.38 295 ALA A C 1
ATOM 2404 O O . ALA A 1 295 ? 17.582 15.734 -12.580 1.00 93.38 295 ALA A O 1
ATOM 2405 N N . PRO A 1 296 ? 17.623 13.495 -12.681 1.00 92.81 296 PRO A N 1
ATOM 2406 C CA . PRO A 1 296 ? 16.174 13.357 -12.610 1.00 92.81 296 PRO A CA 1
ATOM 2407 C C . PRO A 1 296 ? 15.643 13.919 -11.292 1.00 92.81 296 PRO A C 1
ATOM 2409 O O . PRO A 1 296 ? 16.280 13.724 -10.253 1.00 92.81 296 PRO A O 1
ATOM 2412 N N . ASP A 1 297 ? 14.463 14.538 -11.339 1.00 92.25 297 ASP A N 1
ATOM 2413 C CA . ASP A 1 297 ? 13.790 15.153 -10.190 1.00 92.25 297 ASP A CA 1
ATOM 2414 C C . ASP A 1 297 ? 14.481 16.431 -9.657 1.00 92.25 297 ASP A C 1
ATOM 2416 O O . ASP A 1 297 ? 14.185 16.875 -8.543 1.00 92.25 297 ASP A O 1
ATOM 2420 N N . THR A 1 298 ? 15.387 17.050 -10.428 1.00 92.62 298 THR A N 1
ATOM 2421 C CA . THR A 1 298 ? 15.881 18.399 -10.111 1.00 92.62 298 THR A CA 1
ATOM 2422 C C . THR A 1 298 ? 14.721 19.394 -10.153 1.00 92.62 298 THR A C 1
ATOM 2424 O O . THR A 1 298 ? 13.921 19.415 -11.093 1.00 92.62 298 THR A O 1
ATOM 2427 N N . MET A 1 299 ? 14.630 20.213 -9.105 1.00 93.94 299 MET A N 1
ATOM 2428 C CA . MET A 1 299 ? 13.593 21.225 -8.948 1.00 93.94 299 MET A CA 1
ATOM 2429 C C . MET A 1 299 ? 14.160 22.605 -9.248 1.00 93.94 299 MET A C 1
ATOM 2431 O O . MET A 1 299 ? 15.202 22.989 -8.719 1.00 93.94 299 MET A O 1
ATOM 2435 N N . PHE A 1 300 ? 13.424 23.366 -10.042 1.00 96.00 300 PHE A N 1
ATOM 2436 C CA . PHE A 1 300 ? 13.739 24.742 -10.371 1.00 96.00 300 PHE A CA 1
ATOM 2437 C C . PHE A 1 300 ? 12.603 25.654 -9.921 1.00 96.00 300 PHE A C 1
ATOM 2439 O O . PHE A 1 300 ? 11.429 25.308 -10.050 1.00 96.00 300 PHE A O 1
ATOM 2446 N N . ARG A 1 301 ? 12.939 26.833 -9.412 1.00 95.25 301 ARG A N 1
ATOM 2447 C CA . ARG A 1 301 ? 11.989 27.913 -9.163 1.00 95.25 301 ARG A CA 1
ATOM 2448 C C . ARG A 1 301 ? 11.924 28.798 -10.398 1.00 95.25 301 ARG A C 1
ATOM 2450 O O . ARG A 1 301 ? 12.961 29.198 -10.913 1.00 95.25 301 ARG A O 1
ATOM 2457 N N . VAL A 1 302 ? 10.718 29.123 -10.846 1.00 96.81 302 VAL A N 1
ATOM 2458 C CA . VAL A 1 302 ? 10.502 30.096 -11.921 1.00 96.81 302 VAL A CA 1
ATOM 2459 C C . VAL A 1 302 ? 10.703 31.501 -11.357 1.00 96.81 302 VAL A C 1
ATOM 2461 O O . VAL A 1 302 ? 9.986 31.909 -10.442 1.00 96.81 302 VAL A O 1
ATOM 2464 N N . ILE A 1 303 ? 11.692 32.219 -11.881 1.00 97.12 303 ILE A N 1
ATOM 2465 C CA . ILE A 1 303 ? 12.070 33.572 -11.455 1.00 97.12 303 ILE A CA 1
ATOM 2466 C C . ILE A 1 303 ? 11.369 34.619 -12.316 1.00 97.12 303 ILE A C 1
ATOM 2468 O O . ILE A 1 303 ? 10.798 35.565 -11.783 1.00 97.12 303 ILE A O 1
ATOM 2472 N N . ALA A 1 304 ? 11.351 34.417 -13.632 1.00 97.00 304 ALA A N 1
ATOM 2473 C CA . ALA A 1 304 ? 10.703 35.314 -14.578 1.00 97.00 304 ALA A CA 1
ATOM 2474 C C . ALA A 1 304 ? 10.079 34.527 -15.735 1.00 97.00 304 ALA A C 1
ATOM 2476 O O . ALA A 1 304 ? 10.553 33.449 -16.101 1.00 97.00 304 ALA A O 1
ATOM 2477 N N . VAL A 1 305 ? 9.005 35.072 -16.308 1.00 96.94 305 VAL A N 1
ATOM 2478 C CA . VAL A 1 305 ? 8.334 34.532 -17.496 1.00 96.94 305 VAL A CA 1
ATOM 2479 C C . VAL A 1 305 ? 8.054 35.688 -18.444 1.00 96.94 305 VAL A C 1
ATOM 2481 O O . VAL A 1 305 ? 7.231 36.547 -18.138 1.00 96.94 305 VAL A O 1
ATOM 2484 N N . ASP A 1 306 ? 8.711 35.682 -19.596 1.00 96.69 306 ASP A N 1
ATOM 2485 C CA . ASP A 1 306 ? 8.485 36.619 -20.692 1.00 96.69 306 ASP A CA 1
ATOM 2486 C C . ASP A 1 306 ? 7.826 35.860 -21.849 1.00 96.69 306 ASP A C 1
ATOM 2488 O O . ASP A 1 306 ? 8.441 34.982 -22.449 1.00 96.69 306 ASP A O 1
ATOM 2492 N N . LYS A 1 307 ? 6.538 36.105 -22.106 1.00 94.00 307 LYS A N 1
ATOM 2493 C CA . LYS A 1 307 ? 5.721 35.246 -22.985 1.00 94.00 307 LYS A CA 1
ATOM 2494 C C . LYS A 1 307 ? 5.968 35.470 -24.475 1.00 94.00 307 LYS A C 1
ATOM 2496 O O . LYS A 1 307 ? 5.724 34.545 -25.248 1.00 94.00 307 LYS A O 1
ATOM 2501 N N . GLU A 1 308 ? 6.445 36.650 -24.860 1.00 92.44 308 GLU A N 1
ATOM 2502 C CA . GLU A 1 308 ? 6.455 37.118 -26.252 1.00 92.44 308 GLU A CA 1
ATOM 2503 C C . GLU A 1 308 ? 7.812 37.713 -26.648 1.00 92.44 308 GLU A C 1
ATOM 2505 O O . GLU A 1 308 ? 7.900 38.716 -27.355 1.00 92.44 308 GLU A O 1
ATOM 2510 N N . ARG A 1 309 ? 8.901 37.080 -26.208 1.00 95.44 309 ARG A N 1
ATOM 2511 C CA . ARG A 1 309 ? 10.248 37.539 -26.532 1.00 95.44 309 ARG A CA 1
ATOM 2512 C C . ARG A 1 309 ? 10.678 37.048 -27.910 1.00 95.44 309 ARG A C 1
ATOM 2514 O O . ARG A 1 309 ? 10.559 35.864 -28.233 1.00 95.44 309 ARG A O 1
ATOM 2521 N N . MET A 1 310 ? 11.231 37.958 -28.707 1.00 94.06 310 MET A N 1
ATOM 2522 C CA . MET A 1 310 ? 11.961 37.609 -29.924 1.00 94.06 310 MET A CA 1
ATOM 2523 C C . MET A 1 310 ? 13.345 37.088 -29.527 1.00 94.06 310 MET A C 1
ATOM 2525 O O . MET A 1 310 ? 14.071 37.749 -28.784 1.00 94.06 310 MET A O 1
ATOM 2529 N N . VAL A 1 311 ? 13.687 35.886 -29.987 1.00 95.25 311 VAL A N 1
ATOM 2530 C CA . VAL A 1 311 ? 14.988 35.251 -29.742 1.00 95.25 311 VAL A CA 1
ATOM 2531 C C . VAL A 1 311 ? 15.716 35.139 -31.073 1.00 95.25 311 VAL A C 1
ATOM 2533 O O . VAL A 1 311 ? 15.148 34.639 -32.046 1.00 95.25 311 VAL A O 1
ATOM 2536 N N . ASP A 1 312 ? 16.965 35.599 -31.120 1.00 93.69 312 ASP A N 1
ATOM 2537 C CA . ASP A 1 312 ? 17.749 35.634 -32.353 1.00 93.69 312 ASP A CA 1
ATOM 2538 C C . ASP A 1 312 ? 17.841 34.249 -33.006 1.00 93.69 312 ASP A C 1
ATOM 2540 O O . ASP A 1 312 ? 18.213 33.247 -32.390 1.00 93.69 312 ASP A O 1
ATOM 2544 N N . GLY A 1 313 ? 17.492 34.197 -34.291 1.00 91.31 313 GLY A N 1
ATOM 2545 C CA . GLY A 1 313 ? 17.500 32.966 -35.076 1.00 91.31 313 GLY A CA 1
ATOM 2546 C C . GLY A 1 313 ? 16.301 32.040 -34.852 1.00 91.31 313 GLY A C 1
ATOM 2547 O O . GLY A 1 313 ? 16.304 30.946 -35.416 1.00 91.31 313 GLY A O 1
ATOM 2548 N N . VAL A 1 314 ? 15.280 32.440 -34.083 1.00 93.88 314 VAL A N 1
ATOM 2549 C CA . VAL A 1 314 ? 14.004 31.714 -33.964 1.00 93.88 314 VAL A CA 1
ATOM 2550 C C . VAL A 1 314 ? 12.894 32.504 -34.643 1.00 93.88 314 VAL A C 1
ATOM 2552 O O . VAL A 1 314 ? 12.657 33.667 -34.332 1.00 93.88 314 VAL A O 1
ATOM 2555 N N . GLU A 1 315 ? 12.182 31.872 -35.573 1.00 91.75 315 GLU A N 1
ATOM 2556 C CA . GLU A 1 315 ? 11.015 32.502 -36.194 1.00 91.75 315 GLU A CA 1
ATOM 2557 C C . GLU A 1 315 ? 9.822 32.519 -35.224 1.00 91.75 315 GLU A C 1
ATOM 2559 O O . GLU A 1 315 ? 9.399 31.468 -34.732 1.00 91.75 315 GLU A O 1
ATOM 2564 N N . GLY A 1 316 ? 9.234 33.697 -35.002 1.00 92.69 316 GLY A N 1
ATOM 2565 C CA . GLY A 1 316 ? 8.063 33.890 -34.141 1.00 92.69 316 GLY A CA 1
ATOM 2566 C C . GLY A 1 316 ? 8.401 34.172 -32.674 1.00 92.69 316 GLY A C 1
ATOM 2567 O O . GLY A 1 316 ? 9.560 34.281 -32.285 1.00 92.69 316 GLY A O 1
ATOM 2568 N N . THR A 1 317 ? 7.363 34.309 -31.852 1.00 93.00 317 THR A N 1
ATOM 2569 C CA . THR A 1 317 ? 7.496 34.610 -30.421 1.00 93.00 317 THR A CA 1
ATOM 2570 C C . THR A 1 317 ? 7.893 33.372 -29.623 1.00 93.00 317 THR A C 1
ATOM 2572 O O . THR A 1 317 ? 7.323 32.291 -29.807 1.00 93.00 317 THR A O 1
ATOM 2575 N N . VAL A 1 318 ? 8.825 33.538 -28.687 1.00 94.88 318 VAL A N 1
ATOM 2576 C CA . VAL A 1 318 ? 9.266 32.494 -27.759 1.00 94.88 318 VAL A CA 1
ATOM 2577 C C . VAL A 1 318 ? 8.940 32.924 -26.335 1.00 94.88 318 VAL A C 1
ATOM 2579 O O . VAL A 1 318 ? 9.213 34.052 -25.931 1.00 94.88 318 VAL A O 1
ATOM 2582 N N . THR A 1 319 ? 8.396 32.004 -25.541 1.00 96.38 319 THR A N 1
ATOM 2583 C CA . THR A 1 319 ? 8.269 32.218 -24.101 1.00 96.38 319 THR A CA 1
ATOM 2584 C C . THR A 1 319 ? 9.619 31.954 -23.437 1.00 96.38 319 THR A C 1
ATOM 2586 O O . THR A 1 319 ? 10.070 30.811 -23.369 1.00 96.38 319 THR A O 1
ATOM 2589 N N . VAL A 1 320 ? 10.282 32.996 -22.947 1.00 96.75 320 VAL A N 1
ATOM 2590 C CA . VAL A 1 320 ? 11.548 32.885 -22.218 1.00 96.75 320 VAL A CA 1
ATOM 2591 C C . VAL A 1 320 ? 11.254 32.771 -20.728 1.00 96.75 320 VAL A C 1
ATOM 2593 O O . VAL A 1 320 ? 10.552 33.595 -20.147 1.00 96.75 320 VAL A O 1
ATOM 2596 N N . VAL A 1 321 ? 11.774 31.719 -20.103 1.00 97.06 321 VAL A N 1
ATOM 2597 C CA . VAL A 1 321 ? 11.520 31.400 -18.698 1.00 97.06 321 VAL A CA 1
ATOM 2598 C C . VAL A 1 321 ? 12.846 31.354 -17.970 1.00 97.06 321 VAL A C 1
ATOM 2600 O O . VAL A 1 321 ? 13.649 30.441 -18.176 1.00 97.06 321 VAL A O 1
ATOM 2603 N N . GLU A 1 322 ? 13.065 32.332 -17.102 1.00 97.44 322 GLU A N 1
ATOM 2604 C CA . GLU A 1 322 ? 14.215 32.322 -16.214 1.00 97.44 322 GLU A CA 1
ATOM 2605 C C . GLU A 1 322 ? 13.906 31.425 -15.021 1.00 97.44 322 GLU A C 1
ATOM 2607 O O . GLU A 1 322 ? 12.904 31.610 -14.322 1.00 97.44 322 GLU A O 1
ATOM 2612 N N . ILE A 1 323 ? 14.756 30.429 -14.798 1.00 96.88 323 ILE A N 1
ATOM 2613 C CA . ILE A 1 323 ? 14.612 29.485 -13.699 1.00 96.88 323 ILE A CA 1
ATOM 2614 C C . ILE A 1 323 ? 15.893 29.432 -12.877 1.00 96.88 323 ILE A C 1
ATOM 2616 O O . ILE A 1 323 ? 16.995 29.537 -13.403 1.00 96.88 323 ILE A O 1
ATOM 2620 N N . GLN A 1 324 ? 15.746 29.233 -11.576 1.00 95.69 324 GLN A N 1
ATOM 2621 C CA . GLN A 1 324 ? 16.859 29.036 -10.659 1.00 95.69 324 GLN A CA 1
ATOM 2622 C C . GLN A 1 324 ? 16.753 27.639 -10.070 1.00 95.69 324 GLN A C 1
ATOM 2624 O O . GLN A 1 324 ? 15.676 27.243 -9.616 1.00 95.69 324 GLN A O 1
ATOM 2629 N N . GLU A 1 325 ? 17.844 26.877 -10.071 1.00 93.62 325 GLU A N 1
ATOM 2630 C CA . GLU A 1 325 ? 17.851 25.609 -9.348 1.00 93.62 325 GLU A CA 1
ATOM 2631 C C . GLU A 1 325 ? 17.567 25.883 -7.872 1.00 93.62 325 GLU A C 1
ATOM 2633 O O . GLU A 1 325 ? 18.218 26.708 -7.231 1.00 93.62 325 GLU A O 1
ATOM 2638 N N . MET A 1 326 ? 16.556 25.211 -7.326 1.00 91.56 326 MET A N 1
ATOM 2639 C CA . MET A 1 326 ? 16.320 25.297 -5.898 1.00 91.56 326 MET A CA 1
ATOM 2640 C C . MET A 1 326 ? 17.427 24.512 -5.219 1.00 91.56 326 MET A C 1
ATOM 2642 O O . MET A 1 326 ? 17.456 23.283 -5.324 1.00 91.56 326 MET A O 1
ATOM 2646 N N . GLU A 1 327 ? 18.311 25.214 -4.505 1.00 79.31 327 GLU A N 1
ATOM 2647 C CA . GLU A 1 327 ? 19.233 24.558 -3.592 1.00 79.31 327 GLU A CA 1
ATOM 2648 C C . GLU A 1 327 ? 18.433 23.551 -2.767 1.00 79.31 327 GLU A C 1
ATOM 2650 O O . GLU A 1 327 ? 17.514 23.907 -2.022 1.00 79.31 327 GLU A O 1
ATOM 2655 N N . GLN A 1 328 ? 18.800 22.275 -2.848 1.00 62.41 328 GLN A N 1
ATOM 2656 C CA . GLN A 1 328 ? 18.306 21.267 -1.911 1.00 62.41 328 GLN A CA 1
ATOM 2657 C C . GLN A 1 328 ? 18.950 21.466 -0.522 1.00 62.41 328 GLN A C 1
ATOM 2659 O O . GLN A 1 328 ? 19.274 20.497 0.180 1.00 62.41 328 GLN A O 1
ATOM 2664 N N . SER A 1 329 ? 19.182 22.725 -0.128 1.00 40.72 329 SER A N 1
ATOM 2665 C CA . SER A 1 329 ? 19.900 23.097 1.071 1.00 40.72 329 SER A CA 1
ATOM 2666 C C . SER A 1 329 ? 19.122 22.613 2.292 1.00 40.72 329 SER A C 1
ATOM 2668 O O . SER A 1 329 ? 17.908 22.773 2.442 1.00 40.72 329 SER A O 1
ATOM 2670 N N . LYS A 1 330 ? 19.872 21.936 3.168 1.00 42.94 330 LYS A N 1
ATOM 2671 C CA . LYS A 1 330 ? 19.476 21.354 4.461 1.00 42.94 330 LYS A CA 1
ATOM 2672 C C . LYS A 1 330 ? 18.712 20.031 4.468 1.00 42.94 330 LYS A C 1
ATOM 2674 O O . LYS A 1 330 ? 18.547 19.497 5.562 1.00 42.94 330 LYS A O 1
ATOM 2679 N N . VAL A 1 331 ? 18.296 19.435 3.347 1.00 40.31 331 VAL A N 1
ATOM 2680 C CA . VAL A 1 331 ? 17.742 18.058 3.379 1.00 40.31 331 VAL A CA 1
ATOM 2681 C C . VAL A 1 331 ? 18.784 17.045 2.937 1.00 40.31 331 VAL A C 1
ATOM 2683 O O . VAL A 1 331 ? 19.048 16.101 3.679 1.00 40.31 331 VAL A O 1
ATOM 2686 N N . VAL A 1 332 ? 19.458 17.265 1.807 1.00 42.47 332 VAL A N 1
ATOM 2687 C CA . VAL A 1 332 ? 20.506 16.340 1.353 1.00 42.47 332 VAL A CA 1
ATOM 2688 C C . VAL A 1 332 ? 21.760 16.470 2.206 1.00 42.47 332 VAL A C 1
ATOM 2690 O O . VAL A 1 332 ? 22.261 15.446 2.648 1.00 42.47 332 VAL A O 1
ATOM 2693 N N . GLU A 1 333 ? 22.189 17.680 2.571 1.00 40.31 333 GLU A N 1
ATOM 2694 C CA . GLU A 1 333 ? 23.279 17.888 3.539 1.00 40.31 333 GLU A CA 1
ATOM 2695 C C . GLU A 1 333 ? 22.946 17.375 4.941 1.00 40.31 333 GLU A C 1
ATOM 2697 O O . GLU A 1 333 ? 23.831 16.914 5.647 1.00 40.31 333 GLU A O 1
ATOM 2702 N N . LYS A 1 334 ? 21.680 17.392 5.375 1.00 40.44 334 LYS A N 1
ATOM 2703 C CA . LYS A 1 334 ? 21.285 16.839 6.684 1.00 40.44 334 LYS A CA 1
ATOM 2704 C C . LYS A 1 334 ? 21.183 15.321 6.650 1.00 40.44 334 LYS A C 1
ATOM 2706 O O . LYS A 1 334 ? 21.508 14.674 7.636 1.00 40.44 334 LYS A O 1
ATOM 2711 N N . VAL A 1 335 ? 20.795 14.740 5.517 1.00 46.12 335 VAL A N 1
ATOM 2712 C CA . VAL A 1 335 ? 20.832 13.289 5.289 1.00 46.12 335 VAL A CA 1
ATOM 2713 C C . VAL A 1 335 ? 22.275 12.804 5.104 1.00 46.12 335 VAL A C 1
ATOM 2715 O O . VAL A 1 335 ? 22.622 11.757 5.646 1.00 46.12 335 VAL A O 1
ATOM 2718 N N . HIS A 1 336 ? 23.139 13.573 4.432 1.00 46.50 336 HIS A N 1
ATOM 2719 C CA . HIS A 1 336 ? 24.566 13.272 4.281 1.00 46.50 336 HIS A CA 1
ATOM 2720 C C . HIS A 1 336 ? 25.346 13.503 5.573 1.00 46.50 336 HIS A C 1
ATOM 2722 O O . HIS A 1 336 ? 26.048 12.594 5.987 1.00 46.50 336 HIS A O 1
ATOM 2728 N N . SER A 1 337 ? 25.160 14.618 6.279 1.00 46.31 337 SER A N 1
ATOM 2729 C CA . SER A 1 337 ? 25.778 14.845 7.594 1.00 46.31 337 SER A CA 1
ATOM 2730 C C . SER A 1 337 ? 25.246 13.880 8.648 1.00 46.31 337 SER A C 1
ATOM 2732 O O . SER A 1 337 ? 26.005 13.465 9.510 1.00 46.31 337 SER A O 1
ATOM 2734 N N . GLN A 1 338 ? 23.988 13.422 8.578 1.00 44.28 338 GLN A N 1
ATOM 2735 C CA . GLN A 1 338 ? 23.522 12.312 9.418 1.00 44.28 338 GLN A CA 1
ATOM 2736 C C . GLN A 1 338 ? 24.158 10.982 9.022 1.00 44.28 338 GLN A C 1
ATOM 2738 O O . GLN A 1 338 ? 24.393 10.156 9.898 1.00 44.28 338 GLN A O 1
ATOM 2743 N N . HIS A 1 339 ? 24.433 10.751 7.739 1.00 47.69 339 HIS A N 1
ATOM 2744 C CA . HIS A 1 339 ? 25.125 9.551 7.281 1.00 47.69 339 HIS A CA 1
ATOM 2745 C C . HIS A 1 339 ? 26.608 9.571 7.677 1.00 47.69 339 HIS A C 1
ATOM 2747 O O . HIS A 1 339 ? 27.090 8.602 8.250 1.00 47.69 339 HIS A O 1
ATOM 2753 N N . GLU A 1 340 ? 27.315 10.682 7.480 1.00 48.06 340 GLU A N 1
ATOM 2754 C CA . GLU A 1 340 ? 28.691 10.887 7.939 1.00 48.06 340 GLU A CA 1
ATOM 2755 C C . GLU A 1 340 ? 28.789 10.903 9.461 1.00 48.06 340 GLU A C 1
ATOM 2757 O O . GLU A 1 340 ? 29.678 10.266 10.008 1.00 48.06 340 GLU A O 1
ATOM 2762 N N . CYS A 1 341 ? 27.845 11.520 10.175 1.00 50.84 341 CYS A N 1
ATOM 2763 C CA . CYS A 1 341 ? 27.774 11.446 11.634 1.00 50.84 341 CYS A CA 1
ATOM 2764 C C . CYS A 1 341 ? 27.518 10.006 12.098 1.00 50.84 341 CYS A C 1
ATOM 2766 O O . CYS A 1 341 ? 28.125 9.570 13.069 1.00 50.84 341 CYS A O 1
ATOM 2768 N N . ARG A 1 342 ? 26.689 9.223 11.390 1.00 48.75 342 ARG A N 1
ATOM 2769 C CA . ARG A 1 342 ? 26.479 7.791 11.676 1.00 48.75 342 ARG A CA 1
ATOM 2770 C C . ARG A 1 342 ? 27.709 6.946 11.373 1.00 48.75 342 ARG A C 1
ATOM 2772 O O . ARG A 1 342 ? 27.988 6.032 12.141 1.00 48.75 342 ARG A O 1
ATOM 2779 N N . GLU A 1 343 ? 28.447 7.244 10.310 1.00 57.88 343 GLU A N 1
ATOM 2780 C CA . GLU A 1 343 ? 29.677 6.531 9.956 1.00 57.88 343 GLU A CA 1
ATOM 2781 C C . GLU A 1 343 ? 30.840 6.916 10.883 1.00 57.88 343 GLU A C 1
ATOM 2783 O O . GLU A 1 343 ? 31.556 6.042 11.364 1.00 57.88 343 GLU A O 1
ATOM 2788 N N . GLN A 1 344 ? 30.959 8.185 11.280 1.00 59.62 344 GLN A N 1
ATOM 2789 C CA . GLN A 1 344 ? 31.881 8.620 12.331 1.00 59.62 344 GLN A CA 1
ATOM 2790 C C . GLN A 1 344 ? 31.496 8.048 13.698 1.00 59.62 344 GLN A C 1
ATOM 2792 O O . GLN A 1 344 ? 32.369 7.638 14.459 1.00 59.62 344 GLN A O 1
ATOM 2797 N N . HIS A 1 345 ? 30.202 7.975 14.017 1.00 56.25 345 HIS A N 1
ATOM 2798 C CA . HIS A 1 345 ? 29.716 7.325 15.230 1.00 56.25 345 HIS A CA 1
ATOM 2799 C C . HIS A 1 345 ? 29.979 5.818 15.190 1.00 56.25 345 HIS A C 1
ATOM 2801 O O . HIS A 1 345 ? 30.379 5.262 16.204 1.00 56.25 345 HIS A O 1
ATOM 2807 N N . ARG A 1 346 ? 29.856 5.163 14.029 1.00 54.97 346 ARG A N 1
ATOM 2808 C CA . ARG A 1 346 ? 30.269 3.766 13.820 1.00 54.97 346 ARG A CA 1
ATOM 2809 C C . ARG A 1 346 ? 31.766 3.573 14.008 1.00 54.97 346 ARG A C 1
ATOM 2811 O O . ARG A 1 346 ? 32.156 2.624 14.672 1.00 54.97 346 ARG A O 1
ATOM 2818 N N . LEU A 1 347 ? 32.596 4.472 13.485 1.00 64.50 347 LEU A N 1
ATOM 2819 C CA . LEU A 1 347 ? 34.049 4.437 13.670 1.00 64.50 347 LEU A CA 1
ATOM 2820 C C . LEU A 1 347 ? 34.440 4.664 15.135 1.00 64.50 347 LEU A C 1
ATOM 2822 O O . LEU A 1 347 ? 35.282 3.941 15.663 1.00 64.50 347 LEU A O 1
ATOM 2826 N N . LYS A 1 348 ? 33.793 5.611 15.824 1.00 68.38 348 LYS A N 1
ATOM 2827 C CA . LYS A 1 348 ? 33.982 5.842 17.264 1.00 68.38 348 LYS A CA 1
ATOM 2828 C C . LYS A 1 348 ? 33.496 4.651 18.093 1.00 68.38 348 LYS A C 1
ATOM 2830 O O . LYS A 1 348 ? 34.219 4.205 18.973 1.00 68.38 348 LYS A O 1
ATOM 2835 N N . GLN A 1 349 ? 32.333 4.081 17.774 1.00 60.84 349 GLN A N 1
ATOM 2836 C CA . GLN A 1 349 ? 31.834 2.857 18.405 1.00 60.84 349 GLN A CA 1
ATOM 2837 C C . GLN A 1 349 ? 32.762 1.672 18.149 1.00 60.84 349 GLN A C 1
ATOM 2839 O O . GLN A 1 349 ? 33.016 0.915 19.070 1.00 60.84 349 GLN A O 1
ATOM 2844 N N . SER A 1 350 ? 33.313 1.530 16.943 1.00 64.88 350 SER A N 1
ATOM 2845 C CA . SER A 1 350 ? 34.279 0.479 16.623 1.00 64.88 350 SER A CA 1
ATOM 2846 C C . SER A 1 350 ? 35.571 0.632 17.424 1.00 64.88 350 SER A C 1
ATOM 2848 O O . SER A 1 350 ? 36.099 -0.371 17.890 1.00 64.88 350 SER A O 1
ATOM 2850 N N . LYS A 1 351 ? 36.065 1.863 17.626 1.00 70.00 351 LYS A N 1
ATOM 2851 C CA . LYS A 1 351 ? 37.237 2.127 18.479 1.00 70.00 351 LYS A CA 1
ATOM 2852 C C . LYS A 1 351 ? 36.956 1.830 19.954 1.00 70.00 351 LYS A C 1
ATOM 2854 O O . LYS A 1 351 ? 37.762 1.173 20.598 1.00 70.00 351 LYS A O 1
ATOM 2859 N N . VAL A 1 352 ? 35.801 2.256 20.468 1.00 67.94 352 VAL A N 1
ATOM 2860 C CA . VAL A 1 352 ? 35.384 1.989 21.857 1.00 67.94 352 VAL A CA 1
ATOM 2861 C C . VAL A 1 352 ? 35.146 0.494 22.088 1.00 67.94 352 VAL A C 1
ATOM 2863 O O . VAL A 1 352 ? 35.541 -0.035 23.118 1.00 67.94 352 VAL A O 1
ATOM 2866 N N . LEU A 1 353 ? 34.546 -0.213 21.127 1.00 61.34 353 LEU A N 1
ATOM 2867 C CA . LEU A 1 353 ? 34.373 -1.665 21.195 1.00 61.34 353 LEU A CA 1
ATOM 2868 C C . LEU A 1 353 ? 35.711 -2.407 21.129 1.00 61.34 353 LEU A C 1
ATOM 2870 O O . LEU A 1 353 ? 35.836 -3.429 21.793 1.00 61.34 353 LEU A O 1
ATOM 2874 N N . GLY A 1 354 ? 36.700 -1.884 20.394 1.00 76.62 354 GLY A N 1
ATOM 2875 C CA . GLY A 1 354 ? 38.083 -2.369 20.444 1.00 76.62 354 GLY A CA 1
ATOM 2876 C C . GLY A 1 354 ? 38.671 -2.244 21.850 1.00 76.62 354 GLY A C 1
ATOM 2877 O O . GLY A 1 354 ? 39.041 -3.245 22.441 1.00 76.62 354 GLY A O 1
ATOM 2878 N N . GLN A 1 355 ? 38.607 -1.053 22.452 1.00 71.88 355 GLN A N 1
ATOM 2879 C CA . GLN A 1 355 ? 39.106 -0.823 23.816 1.00 71.88 355 GLN A CA 1
ATOM 2880 C C . GLN A 1 355 ? 38.394 -1.678 24.879 1.00 71.88 355 GLN A C 1
ATOM 2882 O O . GLN A 1 355 ? 39.030 -2.173 25.806 1.00 71.88 355 GLN A O 1
ATOM 2887 N N . ILE A 1 356 ? 37.076 -1.873 24.756 1.00 66.88 356 ILE A N 1
ATOM 2888 C CA . ILE A 1 356 ? 36.308 -2.748 25.656 1.00 66.88 356 ILE A CA 1
ATOM 2889 C C . ILE A 1 356 ? 36.718 -4.210 25.469 1.00 66.88 356 ILE A C 1
ATOM 2891 O O . ILE A 1 356 ? 36.797 -4.939 26.454 1.00 66.88 356 ILE A O 1
ATOM 2895 N N . LYS A 1 357 ? 36.975 -4.643 24.229 1.00 72.75 357 LYS A N 1
ATOM 2896 C CA . LYS A 1 357 ? 37.458 -5.995 23.934 1.00 72.75 357 LYS A CA 1
ATOM 2897 C C . LYS A 1 357 ? 38.825 -6.225 24.578 1.00 72.75 357 LYS A C 1
ATOM 2899 O O . LYS A 1 357 ? 38.966 -7.203 25.300 1.00 72.75 357 LYS A O 1
ATOM 2904 N N . ASP A 1 358 ? 39.753 -5.284 24.426 1.00 70.69 358 ASP A N 1
ATOM 2905 C CA . ASP A 1 358 ? 41.095 -5.369 25.014 1.00 70.69 358 ASP A CA 1
ATOM 2906 C C . ASP A 1 358 ? 41.030 -5.433 26.554 1.00 70.69 358 ASP A C 1
ATOM 2908 O O . ASP A 1 358 ? 41.702 -6.246 27.187 1.00 70.69 358 ASP A O 1
ATOM 2912 N N . GLN A 1 359 ? 40.152 -4.639 27.180 1.00 70.75 359 GLN A N 1
ATOM 2913 C CA . GLN A 1 359 ? 39.912 -4.697 28.631 1.00 70.75 359 GLN A CA 1
ATOM 2914 C C . GLN A 1 359 ? 39.265 -6.013 29.085 1.00 70.75 359 GLN A C 1
ATOM 2916 O O . GLN A 1 359 ? 39.507 -6.477 30.203 1.00 70.75 359 GLN A O 1
ATOM 2921 N N . TRP A 1 360 ? 38.413 -6.604 28.248 1.00 67.25 360 TRP A N 1
ATOM 2922 C CA . TRP A 1 360 ? 37.748 -7.869 28.543 1.00 67.25 360 TRP A CA 1
ATOM 2923 C C . TRP A 1 360 ? 38.721 -9.045 28.422 1.00 67.25 360 TRP A C 1
ATOM 2925 O O . TRP A 1 360 ? 38.774 -9.866 29.330 1.00 67.25 360 TRP A O 1
ATOM 2935 N N . GLU A 1 361 ? 39.563 -9.056 27.386 1.00 71.38 361 GLU A N 1
ATOM 2936 C CA . GLU A 1 361 ? 40.643 -10.034 27.200 1.00 71.38 361 GLU A CA 1
ATOM 2937 C C . GLU A 1 361 ? 41.676 -9.951 28.344 1.00 71.38 361 GLU A C 1
ATOM 2939 O O . GLU A 1 361 ? 42.104 -10.978 28.873 1.00 71.38 361 GLU A O 1
ATOM 2944 N N . GLN A 1 362 ? 42.002 -8.743 28.827 1.00 71.62 362 GLN A N 1
ATOM 2945 C CA . GLN A 1 362 ? 42.837 -8.566 30.025 1.00 71.62 362 GLN A CA 1
ATOM 2946 C C . GLN A 1 362 ? 42.184 -9.128 31.300 1.00 71.62 362 GLN A C 1
ATOM 2948 O O . GLN A 1 362 ? 42.862 -9.757 32.114 1.00 71.62 362 GLN A O 1
ATOM 2953 N N . ARG A 1 363 ? 40.870 -8.935 31.490 1.00 68.62 363 ARG A N 1
ATOM 2954 C CA . ARG A 1 363 ? 40.142 -9.507 32.637 1.00 68.62 363 ARG A CA 1
ATOM 2955 C C . ARG A 1 363 ? 40.037 -11.024 32.565 1.00 68.62 363 ARG A C 1
ATOM 2957 O O . ARG A 1 363 ? 40.245 -11.674 33.582 1.00 68.62 363 ARG A O 1
ATOM 2964 N N . GLU A 1 364 ? 39.746 -11.572 31.393 1.00 71.44 364 GLU A N 1
ATOM 2965 C CA . GLU A 1 364 ? 39.650 -13.015 31.175 1.00 71.44 364 GLU A CA 1
ATOM 2966 C C . GLU A 1 364 ? 41.007 -13.691 31.425 1.00 71.44 364 GLU A C 1
ATOM 2968 O O . GLU A 1 364 ? 41.070 -14.727 32.083 1.00 71.44 364 GLU A O 1
ATOM 2973 N N . CYS A 1 365 ? 42.110 -13.047 31.026 1.00 71.56 365 CYS A N 1
ATOM 2974 C CA . CYS A 1 365 ? 43.466 -13.492 31.353 1.00 71.56 365 CYS A CA 1
ATOM 2975 C C . CYS A 1 365 ? 43.721 -13.529 32.876 1.00 71.56 365 CYS A C 1
ATOM 2977 O O . CYS A 1 365 ? 44.199 -14.536 33.408 1.00 71.56 365 CYS A O 1
ATOM 2979 N N . LEU A 1 366 ? 43.338 -12.475 33.607 1.00 73.75 366 LEU A N 1
ATOM 2980 C CA . LEU A 1 366 ? 43.458 -12.424 35.073 1.00 73.75 366 LEU A CA 1
ATOM 2981 C C . LEU A 1 366 ? 42.567 -13.459 35.780 1.00 73.75 366 LEU A C 1
ATOM 2983 O O . LEU A 1 366 ? 42.953 -14.021 36.808 1.00 73.75 366 LEU A O 1
ATOM 2987 N N . GLU A 1 367 ? 41.381 -13.730 35.242 1.00 71.44 367 GLU A N 1
ATOM 2988 C CA . GLU A 1 367 ? 40.429 -14.689 35.800 1.00 71.44 367 GLU A CA 1
ATOM 2989 C C . GLU A 1 367 ? 40.871 -16.138 35.554 1.00 71.44 367 GLU A C 1
ATOM 2991 O O . GLU A 1 367 ? 40.831 -16.960 36.472 1.00 71.44 367 GLU A O 1
ATOM 2996 N N . GLN A 1 368 ? 41.425 -16.435 34.373 1.00 72.81 368 GLN A N 1
ATOM 2997 C CA . GLN A 1 368 ? 42.087 -17.715 34.111 1.00 72.81 368 GLN A CA 1
ATOM 2998 C C . GLN A 1 368 ? 43.309 -17.923 35.009 1.00 72.81 368 GLN A C 1
ATOM 3000 O O . GLN A 1 368 ? 43.534 -19.035 35.491 1.00 72.81 368 GLN A O 1
ATOM 3005 N N . HIS A 1 369 ? 44.080 -16.868 35.283 1.00 75.12 369 HIS A N 1
ATOM 3006 C CA . HIS A 1 369 ? 45.191 -16.942 36.228 1.00 75.12 369 HIS A CA 1
ATOM 3007 C C . HIS A 1 369 ? 44.703 -17.264 37.653 1.00 75.12 369 HIS A C 1
ATOM 3009 O O . HIS A 1 369 ? 45.260 -18.142 38.314 1.00 75.12 369 HIS A O 1
ATOM 3015 N N . ARG A 1 370 ? 43.610 -16.634 38.110 1.00 73.62 370 ARG A N 1
ATOM 3016 C CA . ARG A 1 370 ? 42.974 -16.946 39.405 1.00 73.62 370 ARG A CA 1
ATOM 3017 C C . ARG A 1 370 ? 42.439 -18.378 39.484 1.00 73.62 370 ARG A C 1
ATOM 3019 O O . ARG A 1 370 ? 42.630 -19.034 40.504 1.00 73.62 370 ARG A O 1
ATOM 3026 N N . LEU A 1 371 ? 41.812 -18.880 38.421 1.00 73.81 371 LEU A N 1
ATOM 3027 C CA . LEU A 1 371 ? 41.313 -20.261 38.351 1.00 73.81 371 LEU A CA 1
ATOM 3028 C C . LEU A 1 371 ? 42.448 -21.290 38.394 1.00 73.81 371 LEU A C 1
ATOM 3030 O O . LEU A 1 371 ? 42.341 -22.304 39.085 1.00 73.81 371 LEU A O 1
ATOM 3034 N N . LYS A 1 372 ? 43.569 -21.010 37.718 1.00 80.44 372 LYS A N 1
ATOM 3035 C CA . LYS A 1 372 ? 44.774 -21.844 37.816 1.00 80.44 372 LYS A CA 1
ATOM 3036 C C . LYS A 1 372 ? 45.314 -21.866 39.247 1.00 80.44 372 LYS A C 1
ATOM 3038 O O . LYS A 1 372 ? 45.595 -22.942 39.765 1.00 80.44 372 LYS A O 1
ATOM 3043 N N . GLN A 1 373 ? 45.373 -20.715 39.921 1.00 76.00 373 GLN A N 1
ATOM 3044 C CA . GLN A 1 373 ? 45.772 -20.651 41.332 1.00 76.00 373 GLN A CA 1
ATOM 3045 C C . GLN A 1 373 ? 44.818 -21.432 42.252 1.00 76.00 373 GLN A C 1
ATOM 3047 O O . GLN A 1 373 ? 45.282 -22.149 43.138 1.00 76.00 373 GLN A O 1
ATOM 3052 N N . SER A 1 374 ? 43.499 -21.368 42.031 1.00 78.75 374 SER A N 1
ATOM 3053 C CA . SER A 1 374 ? 42.542 -22.120 42.855 1.00 78.75 374 SER A CA 1
ATOM 3054 C C . SER A 1 374 ? 42.615 -23.630 42.618 1.00 78.75 374 SER A C 1
ATOM 3056 O O . SER A 1 374 ? 42.438 -24.402 43.558 1.00 78.75 374 SER A O 1
ATOM 3058 N N . MET A 1 375 ? 42.885 -24.070 41.384 1.00 75.50 375 MET A N 1
ATOM 3059 C CA . MET A 1 375 ? 43.108 -25.488 41.078 1.00 75.50 375 MET A CA 1
ATOM 3060 C C . MET A 1 375 ? 44.361 -26.030 41.765 1.00 75.50 375 MET A C 1
ATOM 3062 O O . MET A 1 375 ? 44.306 -27.121 42.326 1.00 75.50 375 MET A O 1
ATOM 3066 N N . VAL A 1 376 ? 45.453 -25.261 41.774 1.00 81.25 376 VAL A N 1
ATOM 3067 C CA . VAL A 1 376 ? 46.685 -25.643 42.481 1.00 81.25 376 VAL A CA 1
ATOM 3068 C C . VAL A 1 376 ? 46.425 -25.754 43.985 1.00 81.25 376 VAL A C 1
ATOM 3070 O O . VAL A 1 376 ? 46.771 -26.764 44.589 1.00 81.25 376 VAL A O 1
ATOM 3073 N N . LEU A 1 377 ? 45.730 -24.782 44.587 1.00 76.50 377 LEU A N 1
ATOM 3074 C CA . LEU A 1 377 ? 45.362 -24.841 46.009 1.00 76.50 377 LEU A CA 1
ATOM 3075 C C . LEU A 1 377 ? 44.468 -26.043 46.339 1.00 76.50 377 LEU A C 1
ATOM 3077 O O . LEU A 1 377 ? 44.631 -26.666 47.387 1.00 76.50 377 LEU A O 1
ATOM 3081 N N . LYS A 1 378 ? 43.547 -26.396 45.438 1.00 79.81 378 LYS A N 1
ATOM 3082 C CA . LYS A 1 378 ? 42.697 -27.578 45.593 1.00 79.81 378 LYS A CA 1
ATOM 3083 C C . LYS A 1 378 ? 43.511 -28.872 45.523 1.00 79.81 378 LYS A C 1
ATOM 3085 O O . LYS A 1 378 ? 43.355 -29.716 46.393 1.00 79.81 378 LYS A O 1
ATOM 3090 N N . GLN A 1 379 ? 44.425 -28.994 44.560 1.00 78.06 379 GLN A N 1
ATOM 3091 C CA . GLN A 1 379 ? 45.311 -30.157 44.453 1.00 78.06 379 GLN A CA 1
ATOM 3092 C C . GLN A 1 379 ? 46.204 -30.325 45.686 1.00 78.06 379 GLN A C 1
ATOM 3094 O O . GLN A 1 379 ? 46.363 -31.442 46.168 1.00 78.06 379 GLN A O 1
ATOM 3099 N N . VAL A 1 380 ? 46.739 -29.229 46.231 1.00 77.69 380 VAL A N 1
ATOM 3100 C CA . VAL A 1 380 ? 47.532 -29.261 47.471 1.00 77.69 380 VAL A CA 1
ATOM 3101 C C . VAL A 1 380 ? 46.682 -29.735 48.652 1.00 77.69 380 VAL A C 1
ATOM 3103 O O . VAL A 1 380 ? 47.128 -30.566 49.439 1.00 77.69 380 VAL A O 1
ATOM 3106 N N . LYS A 1 381 ? 45.436 -29.259 48.756 1.00 73.38 381 LYS A N 1
ATOM 3107 C CA . LYS A 1 381 ? 44.507 -29.671 49.814 1.00 73.38 381 LYS A CA 1
ATOM 3108 C C . LYS A 1 381 ? 44.126 -31.151 49.703 1.00 73.38 381 LYS A C 1
ATOM 3110 O O . LYS A 1 381 ? 44.163 -31.863 50.701 1.00 73.38 381 LYS A O 1
ATOM 3115 N N . ASP A 1 382 ? 43.840 -31.619 48.492 1.00 72.69 382 ASP A N 1
ATOM 3116 C CA . ASP A 1 382 ? 43.482 -33.014 48.226 1.00 72.69 382 ASP A CA 1
ATOM 3117 C C . ASP A 1 382 ? 44.671 -33.960 48.501 1.00 72.69 382 ASP A C 1
ATOM 3119 O O . ASP A 1 382 ? 44.489 -35.044 49.056 1.00 72.69 382 ASP A O 1
ATOM 3123 N N . GLN A 1 383 ? 45.905 -33.538 48.195 1.00 71.44 383 GLN A N 1
ATOM 3124 C CA . GLN A 1 383 ? 47.122 -34.283 48.545 1.00 71.44 383 GLN A CA 1
ATOM 3125 C C . GLN A 1 383 ? 47.369 -34.343 50.058 1.00 71.44 383 GLN A C 1
ATOM 3127 O O . GLN A 1 383 ? 47.865 -35.355 50.556 1.00 71.44 383 GLN A O 1
ATOM 3132 N N . TRP A 1 384 ? 47.010 -33.290 50.795 1.00 69.44 384 TRP A N 1
ATOM 3133 C CA . TRP A 1 384 ? 47.114 -33.273 52.253 1.00 69.44 384 TRP A CA 1
ATOM 3134 C C . TRP A 1 384 ? 46.107 -34.239 52.888 1.00 69.44 384 TRP A C 1
ATOM 3136 O O . TRP A 1 384 ? 46.497 -35.098 53.677 1.00 69.44 384 TRP A O 1
ATOM 3146 N N . SER A 1 385 ? 44.841 -34.197 52.466 1.00 70.56 385 SER A N 1
ATOM 3147 C CA . SER A 1 385 ? 43.809 -35.114 52.971 1.00 70.56 385 SER A CA 1
ATOM 3148 C C . SER A 1 385 ? 44.116 -36.588 52.672 1.00 70.56 385 SER A C 1
ATOM 3150 O O . SER A 1 385 ? 43.790 -37.462 53.469 1.00 70.56 385 SER A O 1
ATOM 3152 N N . GLN A 1 386 ? 44.803 -36.891 51.565 1.00 62.50 386 GLN A N 1
ATOM 3153 C CA . GLN A 1 386 ? 45.245 -38.259 51.263 1.00 62.50 386 GLN A CA 1
ATOM 3154 C C . GLN A 1 386 ? 46.405 -38.750 52.143 1.00 62.50 386 GLN A C 1
ATOM 3156 O O . GLN A 1 386 ? 46.572 -39.963 52.291 1.00 62.50 386 GLN A O 1
ATOM 3161 N N . ARG A 1 387 ? 47.199 -37.846 52.734 1.00 56.00 387 ARG A N 1
ATOM 3162 C CA . ARG A 1 387 ? 48.240 -38.214 53.706 1.00 56.00 387 ARG A CA 1
ATOM 3163 C C . ARG A 1 387 ? 47.655 -38.517 55.083 1.00 56.00 387 ARG A C 1
ATOM 3165 O O . ARG A 1 387 ? 48.089 -39.482 55.700 1.00 56.00 387 ARG A O 1
ATOM 3172 N N . GLU A 1 388 ? 46.635 -37.781 55.521 1.00 56.31 388 GLU A N 1
ATOM 3173 C CA . GLU A 1 388 ? 46.006 -37.996 56.836 1.00 56.31 388 GLU A CA 1
ATOM 3174 C C . GLU A 1 388 ? 45.255 -39.335 56.944 1.00 56.31 388 GLU A C 1
ATOM 3176 O O . GLU A 1 388 ? 45.204 -39.922 58.018 1.00 56.31 388 GLU A O 1
ATOM 3181 N N . CYS A 1 389 ? 44.745 -39.897 55.842 1.00 49.47 389 CYS A N 1
ATOM 3182 C CA . CYS A 1 389 ? 44.076 -41.205 55.877 1.00 49.47 389 CYS A CA 1
ATOM 3183 C C . CYS A 1 389 ? 45.021 -42.421 55.955 1.00 49.47 389 CYS A C 1
ATOM 3185 O O . CYS A 1 389 ? 44.532 -43.548 56.037 1.00 49.47 389 CYS A O 1
ATOM 3187 N N . ARG A 1 390 ? 46.350 -42.245 55.888 1.00 44.22 390 ARG A N 1
ATOM 3188 C CA . ARG A 1 390 ? 47.311 -43.368 55.901 1.00 44.22 390 ARG A CA 1
ATOM 3189 C C . ARG A 1 390 ? 47.977 -43.630 57.246 1.00 44.22 390 ARG A C 1
ATOM 3191 O O . ARG A 1 390 ? 48.662 -44.641 57.372 1.00 44.22 390 ARG A O 1
ATOM 3198 N N . GLU A 1 391 ? 47.741 -42.797 58.250 1.00 42.62 391 GLU A N 1
ATOM 3199 C CA . GLU A 1 391 ? 48.356 -42.961 59.564 1.00 42.62 391 GLU A CA 1
ATOM 3200 C C . GLU A 1 391 ? 47.307 -42.846 60.668 1.00 42.62 391 GLU A C 1
ATOM 3202 O O . GLU A 1 391 ? 47.052 -41.759 61.168 1.00 42.62 391 GLU A O 1
ATOM 3207 N N . GLN A 1 392 ? 46.721 -43.978 61.079 1.00 36.22 392 GLN A N 1
ATOM 3208 C CA . GLN A 1 392 ? 46.431 -44.211 62.499 1.00 36.22 392 GLN A CA 1
ATOM 3209 C C . GLN A 1 392 ? 46.238 -45.710 62.824 1.00 36.22 392 GLN A C 1
ATOM 3211 O O . GLN A 1 392 ? 45.622 -46.426 62.028 1.00 36.22 392 GLN A O 1
ATOM 3216 N N . PRO A 1 393 ? 46.785 -46.217 63.953 1.00 43.78 393 PRO A N 1
ATOM 3217 C CA . PRO A 1 393 ? 46.871 -47.643 64.248 1.00 43.78 393 PRO A CA 1
ATOM 3218 C C . PRO A 1 393 ? 45.786 -48.161 65.212 1.00 43.78 393 PRO A C 1
ATOM 3220 O O . PRO A 1 393 ? 45.137 -47.416 65.939 1.00 43.78 393 PRO A O 1
ATOM 3223 N N . LYS A 1 394 ? 45.650 -49.493 65.194 1.00 43.84 394 LYS A N 1
ATOM 3224 C CA . LYS A 1 394 ? 44.844 -50.374 66.058 1.00 43.84 394 LYS A CA 1
ATOM 3225 C C . LYS A 1 394 ? 45.213 -50.260 67.552 1.00 43.84 394 LYS A C 1
ATOM 3227 O O . LYS A 1 394 ? 46.400 -50.170 67.834 1.00 43.84 394 LYS A O 1
ATOM 3232 N N . LEU A 1 395 ? 44.229 -50.406 68.453 1.00 32.88 395 LEU A N 1
ATOM 3233 C CA . LEU A 1 395 ? 44.242 -51.149 69.745 1.00 32.88 395 LEU A CA 1
ATOM 3234 C C . LEU A 1 395 ? 42.833 -50.999 70.397 1.00 32.88 395 LEU A C 1
ATOM 3236 O O . LEU A 1 395 ? 42.345 -49.879 70.478 1.00 32.88 395 LEU A O 1
ATOM 3240 N N . GLU A 1 396 ? 42.037 -52.071 70.579 1.00 34.94 396 GLU A N 1
ATOM 3241 C CA . GLU A 1 396 ? 41.851 -52.875 71.828 1.00 34.94 396 GLU A CA 1
ATOM 3242 C C . GLU A 1 396 ? 41.103 -52.121 72.959 1.00 34.94 396 GLU A C 1
ATOM 3244 O O . GLU A 1 396 ? 41.422 -50.970 73.200 1.00 34.94 396 GLU A O 1
ATOM 3249 N N . GLN A 1 397 ? 40.117 -52.597 73.743 1.00 31.50 397 GLN A N 1
ATOM 3250 C CA . GLN A 1 397 ? 39.419 -53.857 74.108 1.00 31.50 397 GLN A CA 1
ATOM 3251 C C . GLN A 1 397 ? 38.082 -53.400 74.793 1.00 31.50 397 GLN A C 1
ATOM 3253 O O . GLN A 1 397 ? 38.054 -52.32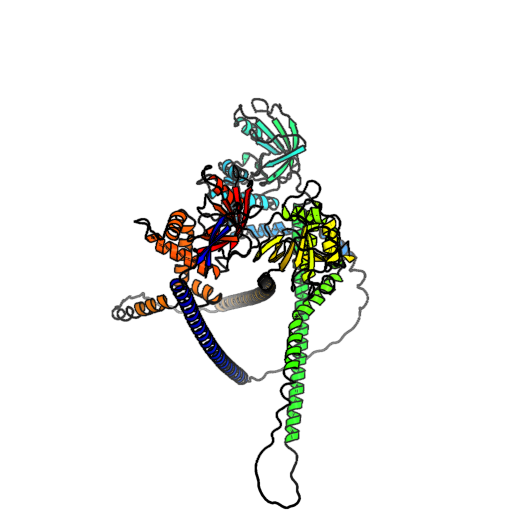0 75.374 1.00 31.50 397 GLN A O 1
ATOM 3258 N N . SER A 1 398 ? 36.927 -54.082 74.820 1.00 31.12 398 SER A N 1
ATOM 3259 C CA . SER A 1 398 ? 36.607 -55.276 75.629 1.00 31.12 398 SER A CA 1
ATOM 3260 C C . SER A 1 398 ? 35.074 -55.535 75.646 1.00 31.12 398 SER A C 1
ATOM 3262 O O . SER A 1 398 ? 34.317 -54.576 75.746 1.00 31.12 398 SER A O 1
ATOM 3264 N N . LYS A 1 399 ? 34.694 -56.833 75.630 1.00 33.75 399 LYS A N 1
ATOM 3265 C CA . LYS A 1 399 ? 33.603 -57.527 76.381 1.00 33.75 399 LYS A CA 1
ATOM 3266 C C . LYS A 1 399 ? 32.126 -57.111 76.194 1.00 33.75 399 LYS A C 1
ATOM 3268 O O . LYS A 1 399 ? 31.816 -55.936 76.192 1.00 33.75 399 LYS A O 1
ATOM 3273 N N . GLU A 1 400 ? 31.109 -57.979 76.195 1.00 34.56 400 GLU A N 1
ATOM 3274 C CA . GLU A 1 400 ? 30.889 -59.440 76.150 1.00 34.56 400 GLU A CA 1
ATOM 3275 C C . GLU A 1 400 ? 29.342 -59.625 76.157 1.00 34.56 400 GLU A C 1
ATOM 3277 O O . GLU A 1 400 ? 28.649 -58.757 76.687 1.00 34.56 400 GLU A O 1
ATOM 3282 N N . LEU A 1 401 ? 28.841 -60.767 75.655 1.00 31.25 401 LEU A N 1
ATOM 3283 C CA . LEU A 1 401 ? 27.475 -61.342 75.777 1.00 31.25 401 LEU A CA 1
ATOM 3284 C C . LEU A 1 401 ? 26.441 -61.099 74.646 1.00 31.25 401 LEU A C 1
ATOM 3286 O O . LEU A 1 401 ? 25.711 -60.113 74.602 1.00 31.25 401 LEU A O 1
ATOM 3290 N N . GLU A 1 402 ? 26.344 -62.117 73.782 1.00 33.88 402 GLU A N 1
ATOM 3291 C CA . GLU A 1 402 ? 25.152 -62.581 73.038 1.00 33.88 402 GLU A CA 1
ATOM 3292 C C . GLU A 1 402 ? 24.099 -63.233 73.999 1.00 33.88 402 GLU A C 1
ATOM 3294 O O . GLU A 1 402 ? 24.466 -63.423 75.165 1.00 33.88 402 GLU A O 1
ATOM 3299 N N . PRO A 1 403 ? 22.860 -63.670 73.602 1.00 52.50 403 PRO A N 1
ATOM 3300 C CA . PRO A 1 403 ? 22.414 -64.035 72.239 1.00 52.50 403 PRO A CA 1
ATOM 3301 C C . PRO A 1 403 ? 20.921 -63.794 71.845 1.00 52.50 403 PRO A C 1
ATOM 3303 O O . PRO A 1 403 ? 20.081 -63.379 72.636 1.00 52.50 403 PRO A O 1
ATOM 3306 N N . VAL A 1 404 ? 20.625 -64.201 70.597 1.00 30.00 404 VAL A N 1
ATOM 3307 C CA . VAL A 1 404 ? 19.347 -64.703 70.019 1.00 30.00 404 VAL A CA 1
ATOM 3308 C C . VAL A 1 404 ? 18.383 -63.729 69.309 1.00 30.00 404 VAL A C 1
ATOM 3310 O O . VAL A 1 404 ? 17.641 -62.961 69.908 1.00 30.00 404 VAL A O 1
ATOM 3313 N N . GLU A 1 405 ? 18.390 -63.880 67.978 1.00 30.75 405 GLU A N 1
ATOM 3314 C CA . GLU A 1 405 ? 17.302 -63.868 66.978 1.00 30.75 405 GLU A CA 1
ATOM 3315 C C . GLU A 1 405 ? 15.918 -63.274 67.328 1.00 30.75 405 GLU A C 1
ATOM 3317 O O . GLU A 1 405 ? 15.173 -63.813 68.140 1.00 30.75 405 GLU A O 1
ATOM 3322 N N . SER A 1 406 ? 15.455 -62.297 66.530 1.00 31.14 406 SER A N 1
ATOM 3323 C CA . SER A 1 406 ? 14.433 -62.528 65.479 1.00 31.14 406 SER A CA 1
ATOM 3324 C C . SER A 1 406 ? 13.906 -61.230 64.820 1.00 31.14 406 SER A C 1
ATOM 3326 O O . SER A 1 406 ? 13.560 -60.259 65.476 1.00 31.14 406 SER A O 1
ATOM 3328 N N . GLN A 1 407 ? 13.874 -61.266 63.481 1.00 30.05 407 GLN A N 1
ATOM 3329 C CA . GLN A 1 407 ? 12.896 -60.690 62.533 1.00 30.05 407 GLN A CA 1
ATOM 3330 C C . GLN A 1 407 ? 12.464 -59.197 62.591 1.00 30.05 407 GLN A C 1
ATOM 3332 O O . GLN A 1 407 ? 11.804 -58.754 63.515 1.00 30.05 407 GLN A O 1
ATOM 3337 N N . TRP A 1 408 ? 12.767 -58.490 61.479 1.00 30.25 408 TRP A N 1
ATOM 3338 C CA . TRP A 1 408 ? 11.918 -57.595 60.642 1.00 30.25 408 TRP A CA 1
ATOM 3339 C C . TRP A 1 408 ? 10.865 -56.708 61.352 1.00 30.25 408 TRP A C 1
ATOM 3341 O O . TRP A 1 408 ? 10.042 -57.191 62.103 1.00 30.25 408 TRP A O 1
ATOM 3351 N N . SER A 1 409 ? 10.617 -55.431 61.057 1.00 35.69 409 SER A N 1
ATOM 3352 C CA . SER A 1 409 ? 11.104 -54.425 60.113 1.00 35.69 409 SER A CA 1
ATOM 3353 C C . SER A 1 409 ? 10.283 -53.155 60.421 1.00 35.69 409 SER A C 1
ATOM 3355 O O . SER A 1 409 ? 9.055 -53.213 60.353 1.00 35.69 409 SER A O 1
ATOM 3357 N N . GLN A 1 410 ? 10.898 -52.007 60.704 1.00 31.89 410 GLN A N 1
ATOM 3358 C CA . GLN A 1 410 ? 10.226 -50.702 60.603 1.00 31.89 410 GLN A CA 1
ATOM 3359 C C . GLN A 1 410 ? 11.176 -49.722 59.916 1.00 31.89 410 GLN A C 1
ATOM 3361 O O . GLN A 1 410 ? 12.178 -49.299 60.482 1.00 31.89 410 GLN A O 1
ATOM 3366 N N . ARG A 1 411 ? 10.877 -49.420 58.647 1.00 33.16 411 ARG A N 1
ATOM 3367 C CA . ARG A 1 411 ? 11.503 -48.341 57.883 1.00 33.16 411 ARG A CA 1
ATOM 3368 C C . ARG A 1 411 ? 10.607 -47.117 57.943 1.00 33.16 411 ARG A C 1
ATOM 3370 O O . ARG A 1 411 ? 9.477 -47.140 57.460 1.00 33.16 411 ARG A O 1
ATOM 3377 N N . GLU A 1 412 ? 11.187 -46.053 58.472 1.00 39.25 412 GLU A N 1
ATOM 3378 C CA . GLU A 1 412 ? 10.847 -44.665 58.200 1.00 39.25 412 GLU A CA 1
ATOM 3379 C C . GLU A 1 412 ? 10.761 -44.418 56.686 1.00 39.25 412 GLU A C 1
ATOM 3381 O O . GLU A 1 412 ? 11.694 -44.707 55.933 1.00 39.25 412 GLU A O 1
ATOM 3386 N N . CYS A 1 413 ? 9.640 -43.863 56.225 1.00 35.75 413 CYS A N 1
ATOM 3387 C CA . CYS A 1 413 ? 9.527 -43.296 54.885 1.00 35.75 413 CYS A CA 1
ATOM 3388 C C . CYS A 1 413 ? 8.398 -42.257 54.842 1.00 35.75 413 CYS A C 1
ATOM 3390 O O . CYS A 1 413 ? 7.343 -42.512 54.272 1.00 35.75 413 CYS A O 1
ATOM 3392 N N . CYS A 1 414 ? 8.588 -41.093 55.475 1.00 36.56 414 CYS A N 1
ATOM 3393 C CA . CYS A 1 414 ? 7.653 -39.960 55.356 1.00 36.56 414 CYS A CA 1
ATOM 3394 C C . CYS A 1 414 ? 8.311 -38.562 55.359 1.00 36.56 414 CYS A C 1
ATOM 3396 O O . CYS A 1 414 ? 7.627 -37.575 55.600 1.00 36.56 414 CYS A O 1
ATOM 3398 N N . GLU A 1 415 ? 9.593 -38.426 54.994 1.00 40.12 415 GLU A N 1
ATOM 3399 C CA . GLU A 1 415 ? 10.260 -37.106 54.884 1.00 40.12 415 GLU A CA 1
ATOM 3400 C C . GLU A 1 415 ? 10.798 -36.756 53.481 1.00 40.12 415 GLU A C 1
ATOM 3402 O O . GLU A 1 415 ? 11.703 -35.939 53.333 1.00 40.12 415 GLU A O 1
ATOM 3407 N N . GLN A 1 416 ? 10.226 -37.308 52.403 1.00 41.09 416 GLN A N 1
ATOM 3408 C CA . GLN A 1 416 ? 10.661 -36.968 51.031 1.00 41.09 416 GLN A CA 1
ATOM 3409 C C . GLN A 1 416 ? 9.656 -36.209 50.154 1.00 41.09 416 GLN A C 1
ATOM 3411 O O . GLN A 1 416 ? 9.985 -35.893 49.013 1.00 41.09 416 GLN A O 1
ATOM 3416 N N . HIS A 1 417 ? 8.489 -35.800 50.663 1.00 38.62 417 HIS A N 1
ATOM 3417 C CA . HIS A 1 417 ? 7.520 -35.048 49.845 1.00 38.62 417 HIS A CA 1
ATOM 3418 C C . HIS A 1 417 ? 7.539 -33.516 50.033 1.00 38.62 417 HIS A C 1
ATOM 3420 O O . HIS A 1 417 ? 7.044 -32.794 49.169 1.00 38.62 417 HIS A O 1
ATOM 3426 N N . GLY A 1 418 ? 8.174 -32.992 51.091 1.00 35.41 418 GLY A N 1
ATOM 3427 C CA . GLY A 1 418 ? 8.288 -31.540 51.334 1.00 35.41 418 GLY A CA 1
ATOM 3428 C C . GLY A 1 418 ? 9.461 -30.850 50.618 1.00 35.41 418 GLY A C 1
ATOM 3429 O O . GLY A 1 418 ? 9.416 -29.651 50.351 1.00 35.41 418 GLY A O 1
ATOM 3430 N N . LEU A 1 419 ? 10.502 -31.602 50.246 1.00 37.59 419 LEU A N 1
ATOM 3431 C CA . LEU A 1 419 ? 11.765 -31.056 49.719 1.00 37.59 419 LEU A CA 1
ATOM 3432 C C . LEU A 1 419 ? 11.814 -30.921 48.185 1.00 37.59 419 LEU A C 1
ATOM 3434 O O . LEU A 1 419 ? 12.716 -30.270 47.654 1.00 37.59 419 LEU A O 1
ATOM 3438 N N . MET A 1 420 ? 10.839 -31.484 47.460 1.00 35.97 420 MET A N 1
ATOM 3439 C CA . MET A 1 420 ? 10.733 -31.322 46.002 1.00 35.97 420 MET A CA 1
ATOM 3440 C C . MET A 1 420 ? 9.964 -30.060 45.586 1.00 35.97 420 MET A C 1
ATOM 3442 O O . MET A 1 420 ? 10.294 -29.470 44.560 1.00 35.97 420 MET A O 1
ATOM 3446 N N . GLN A 1 421 ? 8.995 -29.585 46.378 1.00 39.59 421 GLN A N 1
ATOM 3447 C CA . GLN A 1 421 ? 8.222 -28.391 46.009 1.00 39.59 421 GLN A CA 1
ATOM 3448 C C . GLN A 1 421 ? 8.997 -27.079 46.222 1.00 39.59 421 GLN A C 1
ATOM 3450 O O . GLN A 1 421 ? 8.834 -26.154 45.425 1.00 39.59 421 GLN A O 1
ATOM 3455 N N . SER A 1 422 ? 9.910 -26.999 47.203 1.00 38.00 422 SER A N 1
ATOM 3456 C CA . SER A 1 422 ? 10.722 -25.782 47.386 1.00 38.00 422 SER A CA 1
ATOM 3457 C C . SER A 1 422 ? 11.820 -25.637 46.321 1.00 38.00 422 SER A C 1
ATOM 3459 O O . SER A 1 422 ? 12.035 -24.536 45.819 1.00 38.00 422 SER A O 1
ATOM 3461 N N . LYS A 1 423 ? 12.422 -26.745 45.859 1.00 38.84 423 LYS A N 1
ATOM 3462 C CA . LYS A 1 423 ? 13.432 -26.725 44.783 1.00 38.84 423 LYS A CA 1
ATOM 3463 C C . LYS A 1 423 ? 12.854 -26.377 43.410 1.00 38.84 423 LYS A C 1
ATOM 3465 O O . LYS A 1 423 ? 13.543 -25.739 42.617 1.00 38.84 423 LYS A O 1
ATOM 3470 N N . VAL A 1 424 ? 11.594 -26.722 43.135 1.00 39.53 424 VAL A N 1
ATOM 3471 C CA . VAL A 1 424 ? 10.913 -26.319 41.891 1.00 39.53 424 VAL A CA 1
ATOM 3472 C C . VAL A 1 424 ? 10.536 -24.832 41.925 1.00 39.53 424 VAL A C 1
ATOM 3474 O O . VAL A 1 424 ? 10.746 -24.136 40.934 1.00 39.53 424 VAL A O 1
ATOM 3477 N N . LEU A 1 425 ? 10.088 -24.295 43.068 1.00 36.16 425 LEU A N 1
ATOM 3478 C CA . LEU A 1 425 ? 9.833 -22.852 43.214 1.00 36.16 425 LEU A CA 1
ATOM 3479 C C . LEU A 1 425 ? 11.119 -22.007 43.137 1.00 36.16 425 LEU A C 1
ATOM 3481 O O . LEU A 1 425 ? 11.102 -20.889 42.618 1.00 36.16 425 LEU A O 1
ATOM 3485 N N . GLU A 1 426 ? 12.244 -22.538 43.615 1.00 35.78 426 GLU A N 1
ATOM 3486 C CA . GLU A 1 426 ? 13.547 -21.868 43.573 1.00 35.78 426 GLU A CA 1
ATOM 3487 C C . GLU A 1 426 ? 14.200 -21.939 42.177 1.00 35.78 426 GLU A C 1
ATOM 3489 O O . GLU A 1 426 ? 14.807 -20.969 41.720 1.00 35.78 426 GLU A O 1
ATOM 3494 N N . GLN A 1 427 ? 13.975 -23.019 41.420 1.00 37.00 427 GLN A N 1
ATOM 3495 C CA . GLN A 1 427 ? 14.381 -23.109 40.011 1.00 37.00 427 GLN A CA 1
ATOM 3496 C C . GLN A 1 427 ? 13.521 -22.242 39.076 1.00 37.00 427 GLN A C 1
ATOM 3498 O O . GLN A 1 427 ? 14.057 -21.680 38.120 1.00 37.00 427 GLN A O 1
ATOM 3503 N N . VAL A 1 428 ? 12.230 -22.040 39.376 1.00 40.03 428 VAL A N 1
ATOM 3504 C CA . VAL A 1 428 ? 11.378 -21.085 38.642 1.00 40.03 428 VAL A CA 1
ATOM 3505 C C . VAL A 1 428 ? 11.814 -19.640 38.906 1.00 40.03 428 VAL A C 1
ATOM 3507 O O . VAL A 1 428 ? 11.873 -18.858 37.961 1.00 40.03 428 VAL A O 1
ATOM 3510 N N . LYS A 1 429 ? 12.232 -19.286 40.133 1.00 35.59 429 LYS A N 1
ATOM 3511 C CA . LYS A 1 429 ? 12.813 -17.959 40.431 1.00 35.59 429 LYS A CA 1
ATOM 3512 C C . LYS A 1 429 ? 14.129 -17.700 39.686 1.00 35.59 429 LYS A C 1
ATOM 3514 O O . LYS A 1 429 ? 14.332 -16.598 39.181 1.00 35.59 429 LYS A O 1
ATOM 3519 N N . ASN A 1 430 ? 14.976 -18.715 39.521 1.00 34.81 430 ASN A N 1
ATOM 3520 C CA . ASN A 1 430 ? 16.263 -18.581 38.824 1.00 34.81 430 ASN A CA 1
ATOM 3521 C C . ASN A 1 430 ? 16.149 -18.500 37.282 1.00 34.81 430 ASN A C 1
ATOM 3523 O O . ASN A 1 430 ? 17.116 -18.133 36.611 1.00 34.81 430 ASN A O 1
ATOM 3527 N N . GLY A 1 431 ? 14.965 -18.761 36.710 1.00 32.19 431 GLY A N 1
ATOM 3528 C CA . GLY A 1 431 ? 14.656 -18.545 35.289 1.00 32.19 431 GLY A CA 1
ATOM 3529 C C . GLY A 1 431 ? 14.375 -17.083 34.896 1.00 32.19 431 GLY A C 1
ATOM 3530 O O . GLY A 1 431 ? 14.348 -16.768 33.707 1.00 32.19 431 GLY A O 1
ATOM 3531 N N . PHE A 1 432 ? 14.216 -16.166 35.863 1.00 32.75 432 PHE A N 1
ATOM 3532 C CA . PHE A 1 432 ? 13.850 -14.756 35.625 1.00 32.75 432 PHE A CA 1
ATOM 3533 C C . PHE A 1 432 ? 15.032 -13.793 35.412 1.00 32.75 432 PHE A C 1
ATOM 3535 O O . PHE A 1 432 ? 14.821 -12.601 35.162 1.00 32.75 432 PHE A O 1
ATOM 3542 N N . ASN A 1 433 ? 16.274 -14.286 35.408 1.00 34.03 433 ASN A N 1
ATOM 3543 C CA . ASN A 1 433 ? 17.476 -13.451 35.253 1.00 34.03 433 ASN A CA 1
ATOM 3544 C C . ASN A 1 433 ? 17.498 -12.627 33.942 1.00 34.03 433 ASN A C 1
ATOM 3546 O O . ASN A 1 433 ? 18.093 -11.549 33.890 1.00 34.03 433 ASN A O 1
ATOM 3550 N N . GLY A 1 434 ? 16.799 -13.070 32.887 1.00 36.34 434 GLY A N 1
ATOM 3551 C CA . GLY A 1 434 ? 16.641 -12.305 31.640 1.00 36.34 434 GLY A CA 1
ATOM 3552 C C . GLY A 1 434 ? 15.737 -11.067 31.764 1.00 36.34 434 GLY A C 1
ATOM 3553 O O . GLY A 1 434 ? 16.008 -10.034 31.144 1.00 36.34 434 GLY A O 1
ATOM 3554 N N . ILE A 1 435 ? 14.701 -11.132 32.609 1.00 41.84 435 ILE A N 1
ATOM 3555 C CA . ILE A 1 435 ? 13.759 -10.028 32.852 1.00 41.84 435 ILE A CA 1
ATOM 3556 C C . ILE A 1 435 ? 14.406 -8.978 33.760 1.00 41.84 435 ILE A C 1
ATOM 3558 O O . ILE A 1 435 ? 14.308 -7.782 33.479 1.00 41.84 435 ILE A O 1
ATOM 3562 N N . GLU A 1 436 ? 15.168 -9.395 34.770 1.00 43.53 436 GLU A N 1
ATOM 3563 C CA . GLU A 1 436 ? 15.917 -8.487 35.650 1.00 43.53 436 GLU A CA 1
ATOM 3564 C C . GLU A 1 436 ? 16.988 -7.677 34.897 1.00 43.53 436 GLU A C 1
ATOM 3566 O O . GLU A 1 436 ? 17.105 -6.459 35.071 1.00 43.53 436 GLU A O 1
ATOM 3571 N N . LEU A 1 437 ? 17.695 -8.320 33.958 1.00 39.56 437 LEU A N 1
ATOM 3572 C CA . LEU A 1 437 ? 18.635 -7.660 33.046 1.00 39.56 437 LEU A CA 1
ATOM 3573 C C . LEU A 1 437 ? 17.952 -6.647 32.110 1.00 39.56 437 LEU A C 1
ATOM 3575 O O . LEU A 1 437 ? 18.585 -5.667 31.705 1.00 39.56 437 LEU A O 1
ATOM 3579 N N . SER A 1 438 ? 16.675 -6.846 31.764 1.00 57.41 438 SER A N 1
ATOM 3580 C CA . SER A 1 438 ? 15.892 -5.884 30.977 1.00 57.41 438 SER A CA 1
ATOM 3581 C C . SER A 1 438 ? 15.413 -4.694 31.822 1.00 57.41 438 SER A C 1
ATOM 3583 O O . SER A 1 438 ? 15.523 -3.550 31.375 1.00 57.41 438 SER A O 1
ATOM 3585 N N . ARG A 1 439 ? 14.999 -4.943 33.076 1.00 59.78 439 ARG A N 1
ATOM 3586 C CA . ARG A 1 439 ? 14.572 -3.917 34.043 1.00 59.78 439 ARG A CA 1
ATOM 3587 C C . ARG A 1 439 ? 15.704 -2.945 34.364 1.00 59.78 439 ARG A C 1
ATOM 3589 O O . ARG A 1 439 ? 15.521 -1.738 34.233 1.00 59.78 439 ARG A O 1
ATOM 3596 N N . LYS A 1 440 ? 16.904 -3.452 34.673 1.00 71.31 440 LYS A N 1
ATOM 3597 C CA . LYS A 1 440 ? 18.075 -2.602 34.951 1.00 71.31 440 LYS A CA 1
ATOM 3598 C C . LYS A 1 440 ? 18.449 -1.725 33.752 1.00 71.31 440 LYS A C 1
ATOM 3600 O O . LYS A 1 440 ? 18.691 -0.538 33.916 1.00 71.31 440 LYS A O 1
ATOM 3605 N N . LYS A 1 441 ? 18.406 -2.265 32.527 1.00 76.25 441 LYS A N 1
ATOM 3606 C CA . LYS A 1 441 ? 18.675 -1.491 31.297 1.00 76.25 441 LYS A CA 1
ATOM 3607 C C . LYS A 1 441 ? 17.666 -0.364 31.068 1.00 76.25 441 LYS A C 1
ATOM 3609 O O . LYS A 1 441 ? 18.034 0.673 30.521 1.00 76.25 441 LYS A O 1
ATOM 3614 N N . ILE A 1 442 ? 16.408 -0.577 31.442 1.00 66.56 442 ILE A N 1
ATOM 3615 C CA . ILE A 1 442 ? 15.345 0.425 31.345 1.00 66.56 442 ILE A CA 1
ATOM 3616 C C . ILE A 1 442 ? 15.532 1.514 32.401 1.00 66.56 442 ILE A C 1
ATOM 3618 O O . ILE A 1 442 ? 15.499 2.693 32.050 1.00 66.56 442 ILE A O 1
ATOM 3622 N N . ASP A 1 443 ? 15.781 1.132 33.654 1.00 75.25 443 ASP A N 1
ATOM 3623 C CA . ASP A 1 443 ? 16.054 2.078 34.738 1.00 75.25 443 ASP A CA 1
ATOM 3624 C C . ASP A 1 443 ? 17.302 2.915 34.401 1.00 75.25 443 ASP A C 1
ATOM 3626 O O . ASP A 1 443 ? 17.252 4.145 34.426 1.00 75.25 443 ASP A O 1
ATOM 3630 N N . ASP A 1 444 ? 18.381 2.280 33.933 1.00 80.31 444 ASP A N 1
ATOM 3631 C CA . ASP A 1 444 ? 19.600 2.950 33.464 1.00 80.31 444 ASP A CA 1
ATOM 3632 C C . ASP A 1 444 ? 19.330 3.886 32.275 1.00 80.31 444 ASP A C 1
ATOM 3634 O O . ASP A 1 444 ? 19.929 4.958 32.159 1.00 80.31 444 ASP A O 1
ATOM 3638 N N . TRP A 1 445 ? 18.426 3.507 31.367 1.00 82.12 445 TRP A N 1
ATOM 3639 C CA . TRP A 1 445 ? 18.016 4.357 30.253 1.00 82.12 445 TRP A CA 1
ATOM 3640 C C . TRP A 1 445 ? 17.211 5.572 30.732 1.00 82.12 445 TRP A C 1
ATOM 3642 O O . TRP A 1 445 ? 17.464 6.680 30.255 1.00 82.12 445 TRP A O 1
ATOM 3652 N N . LEU A 1 446 ? 16.318 5.408 31.713 1.00 75.62 446 LEU A N 1
ATOM 3653 C CA . LEU A 1 446 ? 15.573 6.498 32.355 1.00 75.62 446 LEU A CA 1
ATOM 3654 C C . LEU A 1 446 ? 16.473 7.424 33.177 1.00 75.62 446 LEU A C 1
ATOM 3656 O O . LEU A 1 446 ? 16.159 8.605 33.323 1.00 75.62 446 LEU A O 1
ATOM 3660 N N . GLN A 1 447 ? 17.616 6.948 33.672 1.00 81.38 447 GLN A N 1
ATOM 3661 C CA . GLN A 1 447 ? 18.600 7.833 34.294 1.00 81.38 447 GLN A CA 1
ATOM 3662 C C . GLN A 1 447 ? 19.313 8.731 33.274 1.00 81.38 447 GLN A C 1
ATOM 3664 O O . GLN A 1 447 ? 19.780 9.815 33.628 1.00 81.38 447 GLN A O 1
ATOM 3669 N N . ARG A 1 448 ? 19.337 8.361 31.985 1.00 86.12 448 ARG A N 1
ATOM 3670 C CA . ARG A 1 448 ? 19.948 9.186 30.933 1.00 86.12 448 ARG A CA 1
ATOM 3671 C C . ARG A 1 448 ? 19.034 10.360 30.548 1.00 86.12 448 ARG A C 1
ATOM 3673 O O . ARG A 1 448 ? 17.827 10.170 30.375 1.00 86.12 448 ARG A O 1
ATOM 3680 N N . PRO A 1 449 ? 19.583 11.560 30.268 1.00 81.69 449 PRO A N 1
ATOM 3681 C CA . PRO A 1 449 ? 18.794 12.732 29.862 1.00 81.69 449 PRO A CA 1
ATOM 3682 C C . PRO A 1 449 ? 17.872 12.479 28.659 1.00 81.69 449 PRO A C 1
ATOM 3684 O O . PRO A 1 449 ? 16.723 12.926 28.629 1.00 81.69 449 PRO A O 1
ATOM 3687 N N . MET A 1 450 ? 18.356 11.708 27.679 1.00 73.94 450 MET A N 1
ATOM 3688 C CA . MET A 1 450 ? 17.575 11.313 26.503 1.00 73.94 450 MET A CA 1
ATOM 3689 C C . MET A 1 450 ? 16.401 10.393 26.856 1.00 73.94 450 MET A C 1
ATOM 3691 O O . MET A 1 450 ? 15.319 10.569 26.294 1.00 73.94 450 MET A O 1
ATOM 3695 N N . GLY A 1 451 ? 16.582 9.464 27.801 1.00 82.75 451 GLY A N 1
ATOM 3696 C CA . GLY A 1 451 ? 15.508 8.583 28.257 1.00 82.75 451 GLY A CA 1
ATOM 3697 C C . GLY A 1 451 ? 14.425 9.346 29.008 1.00 82.75 451 GLY A C 1
ATOM 3698 O O . GLY A 1 451 ? 13.251 9.223 28.667 1.00 82.75 451 GLY A O 1
ATOM 3699 N N . ARG A 1 452 ? 14.802 10.264 29.911 1.00 84.50 452 ARG A N 1
ATOM 3700 C CA . ARG A 1 452 ? 13.843 11.159 30.596 1.00 84.50 452 ARG A CA 1
ATOM 3701 C C . ARG A 1 452 ? 13.026 12.000 29.619 1.00 84.50 452 ARG A C 1
ATOM 3703 O O . ARG A 1 452 ? 11.822 12.171 29.802 1.00 84.50 452 ARG A O 1
ATOM 3710 N N . LYS A 1 453 ? 13.659 12.533 28.568 1.00 88.25 453 LYS A N 1
ATOM 3711 C CA . LYS A 1 453 ? 12.968 13.333 27.545 1.00 88.25 453 LYS A CA 1
ATOM 3712 C C . LYS A 1 453 ? 11.954 12.496 26.765 1.00 88.25 453 LYS A C 1
ATOM 3714 O O . LYS A 1 453 ? 10.829 12.950 26.573 1.00 88.25 453 LYS A O 1
ATOM 3719 N N . GLN A 1 454 ? 12.332 11.288 26.345 1.00 85.94 454 GLN A N 1
ATOM 3720 C CA . GLN A 1 454 ? 11.415 10.379 25.652 1.00 85.94 454 GLN A CA 1
ATOM 3721 C C . GLN A 1 454 ? 10.280 9.926 26.576 1.00 85.94 454 GLN A C 1
ATOM 3723 O O . GLN A 1 454 ? 9.123 9.976 26.173 1.00 85.94 454 GLN A O 1
ATOM 3728 N N . PHE A 1 455 ? 10.577 9.609 27.837 1.00 85.50 455 PHE A N 1
ATOM 3729 C CA . PHE A 1 455 ? 9.574 9.278 28.849 1.00 85.50 455 PHE A CA 1
ATOM 3730 C C . PHE A 1 455 ? 8.532 10.392 29.018 1.00 85.50 455 PHE A C 1
ATOM 3732 O O . PHE A 1 455 ? 7.333 10.141 28.931 1.00 85.50 455 PHE A O 1
ATOM 3739 N N . ARG A 1 456 ? 8.973 11.650 29.160 1.00 89.12 456 ARG A N 1
ATOM 3740 C CA . ARG A 1 456 ? 8.074 12.817 29.236 1.00 89.12 456 ARG A CA 1
ATOM 3741 C C . ARG A 1 456 ? 7.209 12.989 27.985 1.00 89.12 456 ARG A C 1
ATOM 3743 O O . ARG A 1 456 ? 6.085 13.466 28.087 1.00 89.12 456 ARG A O 1
ATOM 3750 N N . GLN A 1 457 ? 7.718 12.635 26.804 1.00 91.38 457 GLN A N 1
ATOM 3751 C CA . GLN A 1 457 ? 6.933 12.681 25.567 1.00 91.38 457 GLN A CA 1
ATOM 3752 C C . GLN A 1 457 ? 5.860 11.589 25.537 1.00 91.38 457 GLN A C 1
ATOM 3754 O O . GLN A 1 457 ? 4.718 11.882 25.196 1.00 91.38 457 GLN A O 1
ATOM 3759 N N . LEU A 1 458 ? 6.204 10.362 25.936 1.00 90.25 458 LEU A N 1
ATOM 3760 C CA . LEU A 1 458 ? 5.265 9.239 25.990 1.00 90.25 458 LEU A CA 1
ATOM 3761 C C . LEU A 1 458 ? 4.138 9.496 27.001 1.00 90.25 458 LEU A C 1
ATOM 3763 O O . LEU A 1 458 ? 2.966 9.358 26.658 1.00 90.25 458 LEU A O 1
ATOM 3767 N N . THR A 1 459 ? 4.469 9.961 28.208 1.00 90.94 459 THR A N 1
ATOM 3768 C CA . THR A 1 459 ? 3.464 10.301 29.230 1.00 90.94 459 THR A CA 1
ATOM 3769 C C . THR A 1 459 ? 2.604 11.491 28.814 1.00 90.94 459 THR A C 1
ATOM 3771 O O . THR A 1 459 ? 1.390 11.469 29.009 1.00 90.94 459 THR A O 1
ATOM 3774 N N . LYS A 1 460 ? 3.187 12.505 28.156 1.00 93.44 460 LYS A N 1
ATOM 3775 C CA . LYS A 1 460 ? 2.414 13.604 27.559 1.00 93.44 460 LYS A CA 1
ATOM 3776 C C . LYS A 1 460 ? 1.439 13.093 26.496 1.00 93.44 460 LYS A C 1
ATOM 3778 O O . LYS A 1 460 ? 0.310 13.566 26.466 1.00 93.44 460 LYS A O 1
ATOM 3783 N N . ALA A 1 461 ? 1.841 12.139 25.656 1.00 93.50 461 ALA A N 1
ATOM 3784 C CA . ALA A 1 461 ? 0.966 11.565 24.638 1.00 93.50 461 ALA A CA 1
ATOM 3785 C C . ALA A 1 461 ? -0.210 10.788 25.251 1.00 93.50 461 ALA A C 1
ATOM 3787 O O . ALA A 1 461 ? -1.342 11.006 24.825 1.00 93.50 461 ALA A O 1
ATOM 3788 N N . ILE A 1 462 ? 0.026 9.972 26.289 1.00 93.69 462 ILE A N 1
ATOM 3789 C CA . ILE A 1 462 ? -1.048 9.301 27.048 1.00 93.69 462 ILE A CA 1
ATOM 3790 C C . ILE A 1 462 ? -1.987 10.337 27.677 1.00 93.69 462 ILE A C 1
ATOM 3792 O O . ILE A 1 462 ? -3.200 10.252 27.514 1.00 93.69 462 ILE A O 1
ATOM 3796 N N . LYS A 1 463 ? -1.446 11.368 28.334 1.00 94.50 463 LYS A N 1
ATOM 3797 C CA . LYS A 1 463 ? -2.248 12.427 28.970 1.00 94.50 463 LYS A CA 1
ATOM 3798 C C . LYS A 1 463 ? -3.076 13.242 27.970 1.00 94.50 463 LYS A C 1
ATOM 3800 O O . LYS A 1 463 ? -4.152 13.731 28.304 1.00 94.50 463 LYS A O 1
ATOM 3805 N N . MET A 1 464 ? -2.561 13.435 26.754 1.00 92.94 464 MET A N 1
ATOM 3806 C CA . MET A 1 464 ? -3.315 14.064 25.669 1.00 92.94 464 MET A CA 1
ATOM 3807 C C . MET A 1 464 ? -4.426 13.142 25.174 1.00 92.94 464 MET A C 1
ATOM 3809 O O . MET A 1 464 ? -5.564 13.595 25.076 1.00 92.94 464 MET A O 1
ATOM 3813 N N . TYR A 1 465 ? -4.110 11.864 24.927 1.00 94.50 465 TYR A N 1
ATOM 3814 C CA . TYR A 1 465 ? -5.090 10.864 24.510 1.00 94.50 465 TYR A CA 1
ATOM 3815 C C . TYR A 1 465 ? -6.239 10.773 25.516 1.00 94.50 465 TYR A C 1
ATOM 3817 O O . TYR A 1 465 ? -7.349 11.121 25.158 1.00 94.50 465 TYR A O 1
ATOM 3825 N N . THR A 1 466 ? -5.960 10.471 26.782 1.00 93.06 466 THR A N 1
ATOM 3826 C CA . THR A 1 466 ? -6.942 10.374 27.890 1.00 93.06 466 THR A CA 1
ATOM 3827 C C . THR A 1 466 ? -7.636 11.702 28.247 1.00 93.06 466 THR A C 1
ATOM 3829 O O . THR A 1 466 ? -8.417 11.787 29.188 1.00 93.06 466 THR A O 1
ATOM 3832 N N . GLY A 1 467 ? -7.322 12.787 27.533 1.00 92.25 467 GLY A N 1
ATOM 3833 C CA . GLY A 1 467 ? -7.934 14.096 27.703 1.00 92.25 467 GLY A CA 1
ATOM 3834 C C . GLY A 1 467 ? -9.073 14.357 26.718 1.00 92.25 467 GLY A C 1
ATOM 3835 O O . GLY A 1 467 ? -9.883 13.497 26.404 1.00 92.25 467 GLY A O 1
ATOM 3836 N N . LYS A 1 468 ? -9.140 15.590 26.201 1.00 90.38 468 LYS A N 1
ATOM 3837 C CA . LYS A 1 468 ? -10.182 15.999 25.239 1.00 90.38 468 LYS A CA 1
ATOM 3838 C C . LYS A 1 468 ? -9.933 15.470 23.819 1.00 90.38 468 LYS A C 1
ATOM 3840 O O . LYS A 1 468 ? -10.786 15.622 22.953 1.00 90.38 468 LYS A O 1
ATOM 3845 N N . ASP A 1 469 ? -8.761 14.887 23.570 1.00 92.62 469 ASP A N 1
ATOM 3846 C CA . ASP A 1 469 ? -8.298 14.556 22.224 1.00 92.62 469 ASP A CA 1
ATOM 3847 C C . ASP A 1 469 ? -8.559 13.093 21.815 1.00 92.62 469 ASP A C 1
ATOM 3849 O O . ASP A 1 469 ? -8.357 12.763 20.642 1.00 92.62 469 ASP A O 1
ATOM 3853 N N . TYR A 1 470 ? -9.025 12.218 22.724 1.00 92.94 470 TYR A N 1
ATOM 3854 C CA . TYR A 1 470 ? -9.240 10.791 22.425 1.00 92.94 470 TYR A CA 1
ATOM 3855 C C . TYR A 1 470 ? -10.140 10.581 21.200 1.00 92.94 470 TYR A C 1
ATOM 3857 O O . TYR A 1 470 ? -9.843 9.740 20.353 1.00 92.94 470 TYR A O 1
ATOM 3865 N N . ALA A 1 471 ? -11.209 11.376 21.065 1.00 91.19 471 ALA A N 1
ATOM 3866 C CA . ALA A 1 471 ? -12.167 11.259 19.970 1.00 91.19 471 ALA A CA 1
ATOM 3867 C C . ALA A 1 471 ? -11.520 11.570 18.611 1.00 91.19 471 ALA A C 1
ATOM 3869 O O . ALA A 1 471 ? -11.758 10.859 17.636 1.00 91.19 471 ALA A O 1
ATOM 3870 N N . ILE A 1 472 ? -10.646 12.582 18.553 1.00 92.94 472 ILE A N 1
ATOM 3871 C CA . ILE A 1 472 ? -9.906 12.954 17.337 1.00 92.94 472 ILE A CA 1
ATOM 3872 C C . ILE A 1 472 ? -8.910 11.847 16.975 1.00 92.94 472 ILE A C 1
ATOM 3874 O O . ILE A 1 472 ? -8.826 11.450 15.815 1.00 92.94 472 ILE A O 1
ATOM 3878 N N . ILE A 1 473 ? -8.183 11.323 17.966 1.00 93.81 473 ILE A N 1
ATOM 3879 C CA . ILE A 1 473 ? -7.182 10.268 17.764 1.00 93.81 473 ILE A CA 1
ATOM 3880 C C . ILE A 1 473 ? -7.843 8.964 17.299 1.00 93.81 473 ILE A C 1
ATOM 3882 O O . ILE A 1 473 ? -7.403 8.380 16.310 1.00 93.81 473 ILE A O 1
ATOM 3886 N N . ASN A 1 474 ? -8.923 8.529 17.951 1.00 93.81 474 ASN A N 1
ATOM 3887 C CA . ASN A 1 474 ? -9.643 7.317 17.558 1.00 93.81 474 ASN A CA 1
ATOM 3888 C C . ASN A 1 474 ? -10.375 7.489 16.222 1.00 93.81 474 ASN A C 1
ATOM 3890 O O . ASN A 1 474 ? -10.416 6.548 15.436 1.00 93.81 474 ASN A O 1
ATOM 3894 N N . SER A 1 475 ? -10.891 8.682 15.914 1.00 91.12 475 SER A N 1
ATOM 3895 C CA . SER A 1 475 ? -11.448 8.981 14.588 1.00 91.12 475 SER A CA 1
ATOM 3896 C C . SER A 1 475 ? -10.383 8.888 13.491 1.00 91.12 475 SER A C 1
ATOM 3898 O O . SER A 1 475 ? -10.612 8.247 12.463 1.00 91.12 475 SER A O 1
ATOM 3900 N N . PHE A 1 476 ? -9.184 9.435 13.728 1.00 91.81 476 PHE A N 1
ATOM 3901 C CA . PHE A 1 476 ? -8.047 9.296 12.815 1.00 91.81 476 PHE A CA 1
ATOM 3902 C C . PHE A 1 476 ? -7.651 7.828 12.620 1.00 91.81 476 PHE A C 1
ATOM 3904 O O . PHE A 1 476 ? -7.510 7.380 11.485 1.00 91.81 476 PHE A O 1
ATOM 3911 N N . LEU A 1 477 ? -7.518 7.066 13.707 1.00 88.75 477 LEU A N 1
ATOM 3912 C CA . LEU A 1 477 ? -7.162 5.648 13.645 1.00 88.75 477 LEU A CA 1
ATOM 3913 C C . LEU A 1 477 ? -8.197 4.810 12.881 1.00 88.75 477 LEU A C 1
ATOM 3915 O O . LEU A 1 477 ? -7.826 3.957 12.079 1.00 88.75 477 LEU A O 1
ATOM 3919 N N . ARG A 1 478 ? -9.493 5.074 13.085 1.00 89.25 478 ARG A N 1
ATOM 3920 C CA . ARG A 1 478 ? -10.582 4.328 12.435 1.00 89.25 478 ARG A CA 1
ATOM 3921 C C . ARG A 1 478 ? -10.760 4.692 10.963 1.00 89.25 478 ARG A C 1
ATOM 3923 O O . ARG A 1 478 ? -10.963 3.801 10.143 1.00 89.25 478 ARG A O 1
ATOM 3930 N N . SER A 1 479 ? -10.683 5.979 10.626 1.00 86.94 479 SER A N 1
ATOM 3931 C CA . SER A 1 479 ? -10.901 6.464 9.255 1.00 86.94 479 SER A CA 1
ATOM 3932 C C . SER A 1 479 ? -9.645 6.428 8.382 1.00 86.94 479 SER A C 1
ATOM 3934 O O . SER A 1 479 ? -9.747 6.494 7.158 1.00 86.94 479 SER A O 1
ATOM 3936 N N . GLY A 1 480 ? -8.456 6.396 8.993 1.00 85.94 480 GLY A N 1
ATOM 3937 C CA . GLY A 1 480 ? -7.180 6.618 8.311 1.00 85.94 480 GLY A CA 1
ATOM 3938 C C . GLY A 1 480 ? -7.008 8.043 7.767 1.00 85.94 480 GLY A C 1
ATOM 3939 O O . GLY A 1 480 ? -6.008 8.325 7.107 1.00 85.94 480 GLY A O 1
ATOM 3940 N N . ARG A 1 481 ? -7.963 8.950 8.023 1.00 85.88 481 ARG A N 1
ATOM 3941 C CA . ARG A 1 481 ? -7.986 10.322 7.505 1.00 85.88 481 ARG A CA 1
ATOM 3942 C C . ARG A 1 481 ? -7.828 11.318 8.645 1.00 85.88 481 ARG A C 1
ATOM 3944 O O . ARG A 1 481 ? -8.416 11.177 9.713 1.00 85.88 481 ARG A O 1
ATOM 3951 N N . ILE A 1 482 ? -7.030 12.350 8.405 1.00 83.69 482 ILE A N 1
ATOM 3952 C CA . ILE A 1 482 ? -6.828 13.449 9.350 1.00 83.69 482 ILE A CA 1
ATOM 3953 C C . ILE A 1 482 ? -7.671 14.610 8.862 1.00 83.69 482 ILE A C 1
ATOM 3955 O O . ILE A 1 482 ? -7.580 14.990 7.696 1.00 83.69 482 ILE A O 1
ATOM 3959 N N . GLN A 1 483 ? -8.488 15.174 9.745 1.00 83.75 483 GLN A N 1
ATOM 3960 C CA . GLN A 1 483 ? -9.180 16.418 9.432 1.00 83.75 483 GLN A CA 1
ATOM 3961 C C . GLN A 1 483 ? -8.140 17.535 9.223 1.00 83.75 483 GLN A C 1
ATOM 3963 O O . GLN A 1 483 ? -7.211 17.628 10.029 1.00 83.75 483 GLN A O 1
ATOM 3968 N N . PRO A 1 484 ? -8.270 18.384 8.190 1.00 85.06 484 PRO A N 1
ATOM 3969 C CA . PRO A 1 484 ? -7.342 19.492 7.962 1.00 85.06 484 PRO A CA 1
ATOM 3970 C C . PRO A 1 484 ? -7.090 20.316 9.238 1.00 85.06 484 PRO A C 1
ATOM 3972 O O . PRO A 1 484 ? -8.029 20.639 9.970 1.00 85.06 484 PRO A O 1
ATOM 3975 N N . GLY A 1 485 ? -5.823 20.613 9.545 1.00 89.00 485 GLY A N 1
ATOM 3976 C CA . GLY A 1 485 ? -5.425 21.332 10.765 1.00 89.00 485 GLY A CA 1
ATOM 3977 C C . GLY A 1 485 ? -5.278 20.451 12.018 1.00 89.00 485 GLY A C 1
ATOM 3978 O O . GLY A 1 485 ? -5.112 20.960 13.135 1.00 89.00 485 GLY A O 1
ATOM 3979 N N . LYS A 1 486 ? -5.354 19.121 11.873 1.00 91.62 486 LYS A N 1
ATOM 3980 C CA . LYS A 1 486 ? -5.194 18.126 12.954 1.00 91.62 486 LYS A CA 1
ATOM 3981 C C . LYS A 1 486 ? -3.955 17.231 12.759 1.00 91.62 486 LYS A C 1
ATOM 3983 O O . LYS A 1 486 ? -3.838 16.174 13.374 1.00 91.62 486 LYS A O 1
ATOM 3988 N N . GLU A 1 487 ? -2.967 17.653 11.979 1.00 92.56 487 GLU A N 1
ATOM 3989 C CA . GLU A 1 487 ? -1.766 16.868 11.639 1.00 92.56 487 GLU A CA 1
ATOM 3990 C C . GLU A 1 487 ? -0.901 16.549 12.870 1.00 92.56 487 GLU A C 1
ATOM 3992 O O . GLU A 1 487 ? -0.268 15.493 12.952 1.00 92.56 487 GLU A O 1
ATOM 3997 N N . LYS A 1 488 ? -0.934 17.414 13.895 1.00 91.38 488 LYS A N 1
ATOM 3998 C CA . LYS A 1 488 ? -0.230 17.185 15.171 1.00 91.38 488 LYS A CA 1
ATOM 3999 C C . LYS A 1 488 ? -0.637 15.874 15.862 1.00 91.38 488 LYS A C 1
ATOM 4001 O O . LYS A 1 488 ? 0.160 15.304 16.609 1.00 91.38 488 LYS A O 1
ATOM 4006 N N . TYR A 1 489 ? -1.850 15.376 15.604 1.00 91.75 489 TYR A N 1
ATOM 4007 C CA . TYR A 1 489 ? -2.365 14.160 16.229 1.00 91.75 489 TYR A CA 1
ATOM 4008 C C . TYR A 1 489 ? -1.726 12.882 15.677 1.00 91.75 489 TYR A C 1
ATOM 4010 O O . TYR A 1 489 ? -1.717 11.883 16.392 1.00 91.75 489 TYR A O 1
ATOM 4018 N N . ILE A 1 490 ? -1.080 12.907 14.501 1.00 89.81 490 ILE A N 1
ATOM 4019 C CA . ILE A 1 490 ? -0.298 11.758 14.002 1.00 89.81 490 ILE A CA 1
ATOM 4020 C C . ILE A 1 490 ? 0.827 11.424 14.980 1.00 89.81 490 ILE A C 1
ATOM 4022 O O . ILE A 1 490 ? 0.978 10.280 15.410 1.00 89.81 490 ILE A O 1
ATOM 4026 N N . GLY A 1 491 ? 1.615 12.441 15.346 1.00 90.38 491 GLY A N 1
ATOM 4027 C CA . GLY A 1 491 ? 2.758 12.277 16.239 1.00 90.38 491 GLY A CA 1
ATOM 4028 C C . GLY A 1 491 ? 2.326 11.794 17.621 1.00 90.38 491 GLY A C 1
ATOM 4029 O O . GLY A 1 491 ? 2.946 10.888 18.173 1.00 90.38 491 GLY A O 1
ATOM 4030 N N . ILE A 1 492 ? 1.222 12.340 18.139 1.00 90.75 492 ILE A N 1
ATOM 4031 C CA . ILE A 1 492 ? 0.642 11.940 19.428 1.00 90.75 492 ILE A CA 1
ATOM 4032 C C . ILE A 1 492 ? 0.158 10.489 19.375 1.00 90.75 492 ILE A C 1
ATOM 4034 O O . ILE A 1 492 ? 0.494 9.710 20.259 1.00 90.75 492 ILE A O 1
ATOM 4038 N N . THR A 1 493 ? -0.550 10.098 18.314 1.00 91.12 493 THR A N 1
ATOM 4039 C CA . THR A 1 493 ? -1.053 8.728 18.121 1.00 91.12 493 THR A CA 1
ATOM 4040 C C . THR A 1 493 ? 0.092 7.717 18.091 1.00 91.12 493 THR A C 1
ATOM 4042 O O . THR A 1 493 ? 0.062 6.702 18.787 1.00 91.12 493 THR A O 1
ATOM 4045 N N . GLN A 1 494 ? 1.154 8.011 17.334 1.00 90.69 494 GLN A N 1
ATOM 4046 C CA . GLN A 1 494 ? 2.340 7.155 17.275 1.00 90.69 494 GLN A CA 1
ATOM 4047 C C . GLN A 1 494 ? 3.061 7.072 18.625 1.00 90.69 494 GLN A C 1
ATOM 4049 O O . GLN A 1 494 ? 3.538 6.001 19.000 1.00 90.69 494 GLN A O 1
ATOM 4054 N N . GLN A 1 495 ? 3.148 8.183 19.361 1.00 91.00 495 GLN A N 1
ATOM 4055 C CA . GLN A 1 495 ? 3.751 8.207 20.693 1.00 91.00 495 GLN A CA 1
ATOM 4056 C C . GLN A 1 495 ? 2.912 7.436 21.714 1.00 91.00 495 GLN A C 1
ATOM 4058 O O . GLN A 1 495 ? 3.489 6.660 22.464 1.00 91.00 495 GLN A O 1
ATOM 4063 N N . ALA A 1 496 ? 1.585 7.566 21.703 1.00 89.00 496 ALA A N 1
ATOM 4064 C CA . ALA A 1 496 ? 0.690 6.795 22.563 1.00 89.00 496 ALA A CA 1
ATOM 4065 C C . ALA A 1 496 ? 0.785 5.288 22.262 1.00 89.00 496 ALA A C 1
ATOM 4067 O O . ALA A 1 496 ? 0.950 4.490 23.180 1.00 89.00 496 ALA A O 1
ATOM 4068 N N . ARG A 1 497 ? 0.824 4.892 20.978 1.00 89.69 497 ARG A N 1
ATOM 4069 C CA . ARG A 1 497 ? 1.024 3.484 20.579 1.00 89.69 497 ARG A CA 1
ATOM 4070 C C . ARG A 1 497 ? 2.364 2.943 21.076 1.00 89.69 497 ARG A C 1
ATOM 4072 O O . ARG A 1 497 ? 2.435 1.838 21.604 1.00 89.69 497 ARG A O 1
ATOM 4079 N N . ARG A 1 498 ? 3.437 3.733 20.942 1.00 87.19 498 ARG A N 1
ATOM 4080 C CA . ARG A 1 498 ? 4.749 3.385 21.510 1.00 87.19 498 ARG A CA 1
ATOM 4081 C C . ARG A 1 498 ? 4.692 3.290 23.029 1.00 87.19 498 ARG A C 1
ATOM 4083 O O . ARG A 1 498 ? 5.309 2.387 23.570 1.00 87.19 498 ARG A O 1
ATOM 4090 N N . ALA A 1 499 ? 3.970 4.188 23.693 1.00 84.88 499 ALA A N 1
ATOM 4091 C CA . ALA A 1 499 ? 3.856 4.205 25.143 1.00 84.88 499 ALA A CA 1
ATOM 4092 C C . ALA A 1 499 ? 3.175 2.937 25.668 1.00 84.88 499 ALA A C 1
ATOM 4094 O O . ALA A 1 499 ? 3.690 2.365 26.615 1.00 84.88 499 ALA A O 1
ATOM 4095 N N . LEU A 1 500 ? 2.116 2.440 25.018 1.00 83.12 500 LEU A N 1
ATOM 4096 C CA . LEU A 1 500 ? 1.495 1.161 25.393 1.00 83.12 500 LEU A CA 1
ATOM 4097 C C . LEU A 1 500 ? 2.424 -0.029 25.127 1.00 83.12 500 LEU A C 1
ATOM 4099 O O . LEU A 1 500 ? 2.636 -0.847 26.013 1.00 83.12 500 LEU A O 1
ATOM 4103 N N . ASN A 1 501 ? 3.078 -0.079 23.962 1.00 79.75 501 ASN A N 1
ATOM 4104 C CA . ASN A 1 501 ? 4.018 -1.161 23.638 1.00 79.75 501 ASN A CA 1
ATOM 4105 C C . ASN A 1 501 ? 5.239 -1.205 24.572 1.00 79.75 501 ASN A C 1
ATOM 4107 O O . ASN A 1 501 ? 5.802 -2.269 24.826 1.00 79.75 501 ASN A O 1
ATOM 4111 N N . VAL A 1 502 ? 5.689 -0.037 25.031 1.00 75.50 502 VAL A N 1
ATOM 4112 C CA . VAL A 1 502 ? 6.755 0.099 26.026 1.00 75.50 502 VAL A CA 1
ATOM 4113 C C . VAL A 1 502 ? 6.213 -0.185 27.429 1.00 75.50 502 VAL A C 1
ATOM 4115 O O . VAL A 1 502 ? 6.903 -0.818 28.220 1.00 75.50 502 VAL A O 1
ATOM 4118 N N . GLY A 1 503 ? 4.974 0.221 27.708 1.00 63.12 503 GLY A N 1
ATOM 4119 C CA . GLY A 1 503 ? 4.254 -0.013 28.954 1.00 63.12 503 GLY A CA 1
ATOM 4120 C C . GLY A 1 503 ? 4.099 -1.489 29.281 1.00 63.12 503 GLY A C 1
ATOM 4121 O O . GLY A 1 503 ? 4.407 -1.883 30.395 1.00 63.12 503 GLY A O 1
ATOM 4122 N N . LEU A 1 504 ? 3.830 -2.328 28.275 1.00 57.47 504 LEU A N 1
ATOM 4123 C CA . LEU A 1 504 ? 3.878 -3.793 28.397 1.00 57.47 504 LEU A CA 1
ATOM 4124 C C . LEU A 1 504 ? 5.213 -4.333 28.957 1.00 57.47 504 LEU A C 1
ATOM 4126 O O . LEU A 1 504 ? 5.296 -5.490 29.351 1.00 57.47 504 LEU A O 1
ATOM 4130 N N . ARG A 1 505 ? 6.279 -3.522 28.971 1.00 60.28 505 ARG A N 1
ATOM 4131 C CA . ARG A 1 505 ? 7.612 -3.878 29.478 1.00 60.28 505 ARG A CA 1
ATOM 4132 C C . ARG A 1 505 ? 8.030 -3.072 30.716 1.00 60.28 505 ARG A C 1
ATOM 4134 O O . ARG A 1 505 ? 9.140 -3.275 31.206 1.00 60.28 505 ARG A O 1
ATOM 4141 N N . TRP A 1 506 ? 7.214 -2.126 31.193 1.00 67.88 506 TRP A N 1
ATOM 4142 C CA . TRP A 1 506 ? 7.572 -1.120 32.209 1.00 67.88 506 TRP A CA 1
ATOM 4143 C C . TRP A 1 506 ? 6.751 -1.250 33.490 1.00 67.88 506 TRP A C 1
ATOM 4145 O O . TRP A 1 506 ? 6.104 -0.315 33.947 1.00 67.88 506 TRP A O 1
ATOM 4155 N N . GLU A 1 507 ? 6.886 -2.395 34.137 1.00 61.00 507 GLU A N 1
ATOM 4156 C CA . GLU A 1 507 ? 6.126 -2.825 35.317 1.00 61.00 507 GLU A CA 1
ATOM 4157 C C . GLU A 1 507 ? 6.148 -1.860 36.525 1.00 61.00 507 GLU A C 1
ATOM 4159 O O . GLU A 1 507 ? 5.254 -1.897 37.365 1.00 61.00 507 GLU A O 1
ATOM 4164 N N . LYS A 1 508 ? 7.143 -0.963 36.628 1.00 66.69 508 LYS A N 1
ATOM 4165 C CA . LYS A 1 508 ? 7.199 0.059 37.694 1.00 66.69 508 LYS A CA 1
ATOM 4166 C C . LYS A 1 508 ? 6.289 1.269 37.454 1.00 66.69 508 LYS A C 1
ATOM 4168 O O . LYS A 1 508 ? 5.969 1.956 38.414 1.00 66.69 508 LYS A O 1
ATOM 4173 N N . HIS A 1 509 ? 5.924 1.555 36.205 1.00 64.88 509 HIS A N 1
ATOM 4174 C CA . HIS A 1 509 ? 5.230 2.794 35.829 1.00 64.88 509 HIS A CA 1
ATOM 4175 C C . HIS A 1 509 ? 3.970 2.543 35.003 1.00 64.88 509 HIS A C 1
ATOM 4177 O O . HIS A 1 509 ? 2.982 3.241 35.160 1.00 64.88 509 HIS A O 1
ATOM 4183 N N . LEU A 1 510 ? 3.996 1.548 34.125 1.00 69.44 510 LEU A N 1
ATOM 4184 C CA . LEU A 1 510 ? 2.875 1.113 33.307 1.00 69.44 510 LEU A CA 1
ATOM 4185 C C . LEU A 1 510 ? 2.747 -0.385 33.547 1.00 69.44 510 LEU A C 1
ATOM 4187 O O . LEU A 1 510 ? 3.515 -1.179 33.009 1.00 69.44 510 LEU A O 1
ATOM 4191 N N . LYS A 1 511 ? 1.836 -0.772 34.434 1.00 76.00 511 LYS A N 1
ATOM 4192 C CA . LYS A 1 511 ? 1.602 -2.185 34.715 1.00 76.00 511 LYS A CA 1
ATOM 4193 C C . LYS A 1 511 ? 0.680 -2.737 33.643 1.00 76.00 511 LYS A C 1
ATOM 4195 O O . LYS A 1 511 ? -0.346 -2.129 33.336 1.00 76.00 511 LYS A O 1
ATOM 4200 N N . VAL A 1 512 ? 1.047 -3.887 33.079 1.00 78.56 512 VAL A N 1
ATOM 4201 C CA . VAL A 1 512 ? 0.041 -4.736 32.437 1.00 78.56 512 VAL A CA 1
ATOM 4202 C C . VAL A 1 512 ? -1.013 -5.001 33.499 1.00 78.56 512 VAL A C 1
ATOM 4204 O O . VAL A 1 512 ? -0.672 -5.284 34.650 1.00 78.56 512 VAL A O 1
ATOM 4207 N N . PHE A 1 513 ? -2.270 -4.803 33.140 1.00 80.12 513 PHE A N 1
ATOM 4208 C CA . PHE A 1 513 ? -3.382 -4.980 34.046 1.00 80.12 513 PHE A CA 1
ATOM 4209 C C . PHE A 1 513 ? -3.573 -6.475 34.316 1.00 80.12 513 PHE A C 1
ATOM 4211 O O . PHE A 1 513 ? -4.347 -7.159 33.658 1.00 80.12 513 PHE A O 1
ATOM 4218 N N . ASP A 1 514 ? -2.814 -6.977 35.283 1.00 71.88 514 ASP A N 1
ATOM 4219 C CA . ASP A 1 514 ? -2.832 -8.364 35.731 1.00 71.88 514 ASP A CA 1
ATOM 4220 C C . ASP A 1 514 ? -3.680 -8.476 36.996 1.00 71.88 514 ASP A C 1
ATOM 4222 O O . ASP A 1 514 ? -3.187 -8.687 38.104 1.00 71.88 514 ASP A O 1
ATOM 4226 N N . SER A 1 515 ? -4.975 -8.197 36.861 1.00 74.19 515 SER A N 1
ATOM 4227 C CA . SER A 1 515 ? -5.904 -8.431 37.956 1.00 74.19 515 SER A CA 1
ATOM 4228 C C . SER A 1 515 ? -7.089 -9.252 37.486 1.00 74.19 515 SER A C 1
ATOM 4230 O O . SER A 1 515 ? -7.579 -9.089 36.371 1.00 74.19 515 SER A O 1
ATOM 4232 N N . ASP A 1 516 ? -7.602 -10.081 38.390 1.00 83.44 516 ASP A N 1
ATOM 4233 C CA . ASP A 1 516 ? -8.838 -10.847 38.216 1.00 83.44 516 ASP A CA 1
ATOM 4234 C C . ASP A 1 516 ? -10.103 -9.968 38.151 1.00 83.44 516 ASP A C 1
ATOM 4236 O O . ASP A 1 516 ? -11.231 -10.471 38.201 1.00 83.44 516 ASP A O 1
ATOM 4240 N N . LYS A 1 517 ? -9.946 -8.644 38.074 1.00 90.44 517 LYS A N 1
ATOM 4241 C CA . LYS A 1 517 ? -11.057 -7.704 37.996 1.00 90.44 517 LYS A CA 1
ATOM 4242 C C . LYS A 1 517 ? -11.524 -7.557 36.554 1.00 90.44 517 LYS A C 1
ATOM 4244 O O . LYS A 1 517 ? -10.725 -7.387 35.637 1.00 90.44 517 LYS A O 1
ATOM 4249 N N . THR A 1 518 ? -12.837 -7.552 36.384 1.00 94.06 518 THR A N 1
ATOM 4250 C CA . THR A 1 518 ? -13.494 -7.188 35.130 1.00 94.06 518 THR A CA 1
ATOM 4251 C C . THR A 1 518 ? -13.234 -5.716 34.815 1.00 94.06 518 THR A C 1
ATOM 4253 O O . THR A 1 518 ? -13.331 -4.863 35.701 1.00 94.06 518 THR A O 1
ATOM 4256 N N . LEU A 1 519 ? -12.919 -5.414 33.556 1.00 96.25 519 LEU A N 1
ATOM 4257 C CA . LEU A 1 519 ? -12.843 -4.039 33.060 1.00 96.25 519 LEU A CA 1
ATOM 4258 C C . LEU A 1 519 ? -14.148 -3.662 32.367 1.00 96.25 519 LEU A C 1
ATOM 4260 O O . LEU A 1 519 ? -14.758 -4.486 31.691 1.00 96.25 519 LEU A O 1
ATOM 4264 N N . TYR A 1 520 ? -14.549 -2.404 32.495 1.00 97.06 520 TYR A N 1
ATOM 4265 C CA . TYR A 1 520 ? -15.821 -1.908 31.991 1.00 97.06 520 TYR A CA 1
ATOM 4266 C C . TYR A 1 520 ? -15.624 -0.764 31.003 1.00 97.06 520 TYR A C 1
ATOM 4268 O O . TYR A 1 520 ? -14.765 0.100 31.186 1.00 97.06 520 TYR A O 1
ATOM 4276 N N . ARG A 1 521 ? -16.447 -0.716 29.957 1.00 96.38 521 ARG A N 1
ATOM 4277 C CA . ARG A 1 521 ? -16.490 0.416 29.024 1.00 96.38 521 ARG A CA 1
ATOM 4278 C C . ARG A 1 521 ? -17.914 0.705 28.581 1.00 96.38 521 ARG A C 1
ATOM 4280 O O . ARG A 1 521 ? -18.543 -0.136 27.949 1.00 96.38 521 ARG A O 1
ATOM 4287 N N . GLY A 1 522 ? -18.372 1.931 28.815 1.00 96.06 522 GLY A N 1
ATOM 4288 C CA . GLY A 1 522 ? -19.577 2.452 28.181 1.00 96.06 522 GLY A CA 1
ATOM 4289 C C . GLY A 1 522 ? -19.301 2.862 26.731 1.00 96.06 522 GLY A C 1
ATOM 4290 O O . GLY A 1 522 ? -18.272 3.468 26.424 1.00 96.06 522 GLY A O 1
ATOM 4291 N N . SER A 1 523 ? -20.210 2.532 25.822 1.00 95.06 523 SER A N 1
ATOM 4292 C CA . SER A 1 523 ? -20.154 2.924 24.417 1.00 95.06 523 SER A CA 1
ATOM 4293 C C . SER A 1 523 ? -21.546 3.256 23.891 1.00 95.06 523 SER A C 1
ATOM 4295 O O . SER A 1 523 ? -22.539 2.665 24.308 1.00 95.06 523 SER A O 1
ATOM 4297 N N . GLY A 1 524 ? -21.604 4.194 22.944 1.00 91.75 524 GLY A N 1
ATOM 4298 C CA . GLY A 1 524 ? -22.798 4.417 22.130 1.00 91.75 524 GLY A CA 1
ATOM 4299 C C . GLY A 1 524 ? -22.908 3.366 21.031 1.00 91.75 524 GLY A C 1
ATOM 4300 O O . GLY A 1 524 ? -22.124 2.408 20.998 1.00 91.75 524 GLY A O 1
ATOM 4301 N N . SER A 1 525 ? -23.847 3.578 20.108 1.00 84.94 525 SER A N 1
ATOM 4302 C CA . SER A 1 525 ? -24.138 2.649 19.017 1.00 84.94 525 SER A CA 1
ATOM 4303 C C . SER A 1 525 ? -22.868 2.267 18.254 1.00 84.94 525 SER A C 1
ATOM 4305 O O . SER A 1 525 ? -22.196 3.125 17.673 1.00 84.94 525 SER A O 1
ATOM 4307 N N . ILE A 1 526 ? -22.546 0.975 18.232 1.00 83.69 526 ILE A N 1
ATOM 4308 C CA . ILE A 1 526 ? -21.462 0.436 17.412 1.00 83.69 526 ILE A CA 1
ATOM 4309 C C . ILE A 1 526 ? -22.090 -0.095 16.123 1.00 83.69 526 ILE A C 1
ATOM 4311 O O . ILE A 1 526 ? -23.034 -0.878 16.200 1.00 83.69 526 ILE A O 1
ATOM 4315 N N . PRO A 1 527 ? -21.581 0.281 14.936 1.00 76.12 527 PRO A N 1
ATOM 4316 C CA . PRO A 1 527 ? -22.163 -0.117 13.648 1.00 76.12 527 PRO A CA 1
ATOM 4317 C C . PRO A 1 527 ? -22.013 -1.617 13.326 1.00 76.12 527 PRO A C 1
ATOM 4319 O O . PRO A 1 527 ? -22.294 -2.043 12.210 1.00 76.12 527 PRO A O 1
ATOM 4322 N N . MET A 1 528 ? -21.557 -2.431 14.279 1.00 78.38 528 MET A N 1
ATOM 4323 C CA . MET A 1 528 ? -21.296 -3.854 14.109 1.00 78.38 528 MET A CA 1
ATOM 4324 C C . MET A 1 528 ? -22.330 -4.667 14.885 1.00 78.38 528 MET A C 1
ATOM 4326 O O . MET A 1 528 ? -22.613 -4.368 16.045 1.00 78.38 528 MET A O 1
ATOM 4330 N N . LYS A 1 529 ? -22.865 -5.725 14.266 1.00 86.81 529 LYS A N 1
ATOM 4331 C CA . LYS A 1 529 ? -23.706 -6.696 14.973 1.00 86.81 529 LYS A CA 1
ATOM 4332 C C . LYS A 1 529 ? -22.858 -7.424 16.015 1.00 86.81 529 LYS A C 1
ATOM 4334 O O . LYS A 1 529 ? -21.891 -8.101 15.670 1.00 86.81 529 LYS A O 1
ATOM 4339 N N . LEU A 1 530 ? -23.214 -7.254 17.284 1.00 91.19 530 LEU A N 1
ATOM 4340 C CA . LEU A 1 530 ? -22.606 -7.970 18.399 1.00 91.19 530 LEU A CA 1
ATOM 4341 C C . LEU A 1 530 ? -23.391 -9.266 18.594 1.00 91.19 530 LEU A C 1
ATOM 4343 O O . LEU A 1 530 ? -24.521 -9.255 19.078 1.00 91.19 530 LEU A O 1
ATOM 4347 N N . GLU A 1 531 ? -22.801 -10.370 18.157 1.00 93.31 531 GLU A N 1
ATOM 4348 C CA . GLU A 1 531 ? -23.359 -11.715 18.284 1.00 93.31 531 GLU A CA 1
ATOM 4349 C C . GLU A 1 531 ? -22.375 -12.587 19.061 1.00 93.31 531 GLU A C 1
ATOM 4351 O O . GLU A 1 531 ? -21.159 -12.432 18.929 1.00 93.31 531 GLU A O 1
ATOM 4356 N N . VAL A 1 532 ? -22.897 -13.503 19.878 1.00 93.56 532 VAL A N 1
ATOM 4357 C CA . VAL A 1 532 ? -22.076 -14.443 20.651 1.00 93.56 532 VAL A CA 1
ATOM 4358 C C . VAL A 1 532 ? -21.183 -15.252 19.709 1.00 93.56 532 VAL A C 1
ATOM 4360 O O . VAL A 1 532 ? -21.638 -15.805 18.711 1.00 93.56 532 VAL A O 1
ATOM 4363 N N . GLY A 1 533 ? -19.888 -15.307 20.019 1.00 87.69 533 GLY A N 1
ATOM 4364 C CA . GLY A 1 533 ? -18.859 -15.919 19.182 1.00 87.69 533 GLY A CA 1
ATOM 4365 C C . GLY A 1 533 ? -18.280 -15.002 18.099 1.00 87.69 533 GLY A C 1
ATOM 4366 O O . GLY A 1 533 ? -17.254 -15.363 17.519 1.00 87.69 533 GLY A O 1
ATOM 4367 N N . GLY A 1 534 ? -18.880 -13.832 17.858 1.00 88.62 534 GLY A N 1
ATOM 4368 C CA . GLY A 1 534 ? -18.351 -12.800 16.970 1.00 88.62 534 GLY A CA 1
ATOM 4369 C C . GLY A 1 534 ? -17.048 -12.184 17.486 1.00 88.62 534 GLY A C 1
ATOM 4370 O O . GLY A 1 534 ? -16.685 -12.327 18.656 1.00 88.62 534 GLY A O 1
ATOM 4371 N N . THR A 1 535 ? -16.334 -11.482 16.606 1.00 89.19 535 THR A N 1
ATOM 4372 C CA . THR A 1 535 ? -15.075 -10.803 16.938 1.00 89.19 535 THR A CA 1
ATOM 4373 C C . THR A 1 535 ? -15.250 -9.298 16.805 1.00 89.19 535 THR A C 1
ATOM 4375 O O . THR A 1 535 ? -15.634 -8.809 15.749 1.00 89.19 535 THR A O 1
ATOM 4378 N N . LEU A 1 536 ? -14.942 -8.569 17.871 1.00 92.44 536 LEU A N 1
ATOM 4379 C CA . LEU A 1 536 ? -14.861 -7.118 17.918 1.00 92.44 536 LEU A CA 1
ATOM 4380 C C . LEU A 1 536 ? -13.399 -6.695 17.761 1.00 92.44 536 LEU A C 1
ATOM 4382 O O . LEU A 1 536 ? -12.557 -7.063 18.572 1.00 92.44 536 LEU A O 1
ATOM 4386 N N . CYS A 1 537 ? -13.102 -5.902 16.737 1.00 89.50 537 CYS A N 1
ATOM 4387 C CA . CYS A 1 537 ? -11.791 -5.290 16.541 1.00 89.50 537 CYS A CA 1
ATOM 4388 C C . CYS A 1 537 ? -11.969 -3.774 16.433 1.00 89.50 537 CYS A C 1
ATOM 4390 O O . CYS A 1 537 ? -12.648 -3.293 15.523 1.00 89.50 537 CYS A O 1
ATOM 4392 N N . ASP A 1 538 ? -11.387 -3.017 17.365 1.00 86.94 538 ASP A N 1
ATOM 4393 C CA . ASP A 1 538 ? -11.370 -1.554 17.287 1.00 86.94 538 ASP A CA 1
ATOM 4394 C C . ASP A 1 538 ? -10.018 -1.098 16.734 1.00 86.94 538 ASP A C 1
ATOM 4396 O O . ASP A 1 538 ? -8.962 -1.370 17.305 1.00 86.94 538 ASP A O 1
ATOM 4400 N N . LYS A 1 539 ? -10.051 -0.371 15.614 1.00 88.44 539 LYS A N 1
ATOM 4401 C CA . LYS A 1 539 ? -8.855 0.273 15.046 1.00 88.44 539 LYS A CA 1
ATOM 4402 C C . LYS A 1 539 ? -8.331 1.389 15.952 1.00 88.44 539 LYS A C 1
ATOM 4404 O O . LYS A 1 539 ? -7.177 1.786 15.834 1.00 88.44 539 LYS A O 1
ATOM 4409 N N . GLY A 1 540 ? -9.185 1.945 16.815 1.0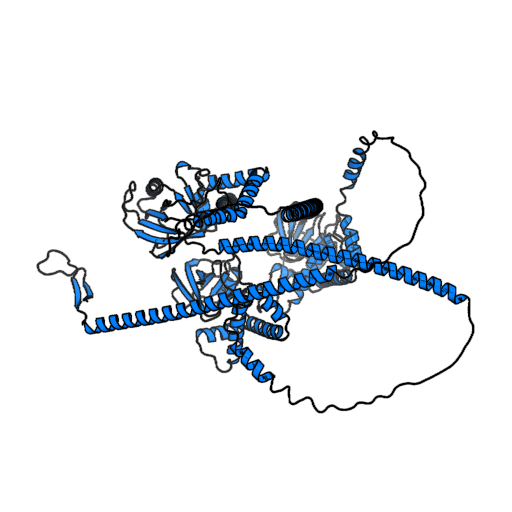0 93.62 540 GLY A N 1
ATOM 4410 C CA . GLY A 1 540 ? -8.808 2.901 17.851 1.00 93.62 540 GLY A CA 1
ATOM 4411 C C . GLY A 1 540 ? -8.213 2.224 19.085 1.00 93.62 540 GLY A C 1
ATOM 4412 O O . GLY A 1 540 ? -8.237 1.007 19.224 1.00 93.62 540 GLY A O 1
ATOM 4413 N N . PHE A 1 541 ? -7.712 3.024 20.021 1.00 94.19 541 PHE A N 1
ATOM 4414 C CA . PHE A 1 541 ? -7.393 2.513 21.352 1.00 94.19 541 PHE A CA 1
ATOM 4415 C C . PHE A 1 541 ? -8.691 2.131 22.076 1.00 94.19 541 PHE A C 1
ATOM 4417 O O . PHE A 1 541 ? -9.659 2.907 22.083 1.00 94.19 541 PHE A O 1
ATOM 4424 N N . PHE A 1 542 ? -8.705 0.969 22.730 1.00 94.44 542 PHE A N 1
ATOM 4425 C CA . PHE A 1 542 ? -9.843 0.560 23.546 1.00 94.44 542 PHE A CA 1
ATOM 4426 C C . PHE A 1 542 ? -9.640 1.064 24.981 1.00 94.44 542 PHE A C 1
ATOM 4428 O O . PHE A 1 542 ? -8.821 0.517 25.710 1.00 94.44 542 PHE A O 1
ATOM 4435 N N . SER A 1 543 ? -10.321 2.149 25.366 1.00 95.38 543 SER A N 1
ATOM 4436 C CA . SER A 1 543 ? -10.234 2.707 26.727 1.00 95.38 543 SER A CA 1
ATOM 4437 C C . SER A 1 543 ? -11.315 2.123 27.627 1.00 95.38 543 SER A C 1
ATOM 4439 O O . SER A 1 543 ? -12.470 2.014 27.214 1.00 95.38 543 SER A O 1
ATOM 4441 N N . THR A 1 544 ? -10.918 1.713 28.828 1.00 96.19 544 THR A N 1
ATOM 4442 C CA . THR A 1 544 ? -11.750 0.987 29.791 1.00 96.19 544 THR A CA 1
ATOM 4443 C C . THR A 1 544 ? -11.476 1.488 31.205 1.00 96.19 544 THR A C 1
ATOM 4445 O O . THR A 1 544 ? -10.436 2.089 31.466 1.00 96.19 544 THR A O 1
ATOM 4448 N N . SER A 1 545 ? -12.402 1.243 32.123 1.00 95.75 545 SER A N 1
ATOM 4449 C CA . SER A 1 545 ? -12.293 1.584 33.538 1.00 95.75 545 SER A CA 1
ATOM 4450 C C . SER A 1 545 ? -12.367 0.322 34.389 1.00 95.75 545 SER A C 1
ATOM 4452 O O . SER A 1 545 ? -13.104 -0.608 34.075 1.00 95.75 545 SER A O 1
ATOM 4454 N N . GLN A 1 546 ? -11.661 0.311 35.516 1.00 94.19 546 GLN A N 1
ATOM 4455 C CA . GLN A 1 546 ? -11.832 -0.725 36.543 1.00 94.19 546 GLN A CA 1
ATOM 4456 C C . GLN A 1 546 ? -13.149 -0.579 37.332 1.00 94.19 546 GLN A C 1
ATOM 4458 O O . GLN A 1 546 ? -13.461 -1.427 38.165 1.00 94.19 546 GLN A O 1
ATOM 4463 N N . SER A 1 547 ? -13.909 0.503 37.119 1.00 94.75 547 SER A N 1
ATOM 4464 C CA . SER A 1 547 ? -15.155 0.799 37.828 1.00 94.75 547 SER A CA 1
ATOM 4465 C C . SER A 1 547 ? -16.352 0.731 36.884 1.00 94.75 547 SER A C 1
ATOM 4467 O O . SER A 1 547 ? -16.489 1.555 35.978 1.00 94.75 547 SER A O 1
ATOM 4469 N N . GLU A 1 548 ? -17.263 -0.207 37.149 1.00 95.25 548 GLU A N 1
ATOM 4470 C CA . GLU A 1 548 ? -18.538 -0.311 36.432 1.00 95.25 548 GLU A CA 1
ATOM 4471 C C . GLU A 1 548 ? -19.334 0.994 36.530 1.00 95.25 548 GLU A C 1
ATOM 4473 O O . GLU A 1 548 ? -19.739 1.536 35.511 1.00 95.25 548 GLU A O 1
ATOM 4478 N N . LEU A 1 549 ? -19.432 1.590 37.725 1.00 95.25 549 LEU A N 1
ATOM 4479 C CA . LEU A 1 549 ? -20.129 2.865 37.937 1.00 95.25 549 LEU A CA 1
ATOM 4480 C C . LEU A 1 549 ? -19.597 3.999 37.046 1.00 95.25 549 LEU A C 1
ATOM 4482 O O . LEU A 1 549 ? -20.373 4.837 36.593 1.00 95.25 549 LEU A O 1
ATOM 4486 N N . LYS A 1 550 ? -18.286 4.043 36.767 1.00 95.00 550 LYS A N 1
ATOM 4487 C CA . LYS A 1 550 ? -17.701 5.050 35.863 1.00 95.00 550 LYS A CA 1
ATOM 4488 C C . LYS A 1 550 ? -18.074 4.787 34.406 1.00 95.00 550 LYS A C 1
ATOM 4490 O O . LYS A 1 550 ? -18.440 5.724 33.697 1.00 95.00 550 LYS A O 1
ATOM 4495 N N . ALA A 1 551 ? -18.025 3.529 33.975 1.00 95.25 551 ALA A N 1
ATOM 4496 C CA . ALA A 1 551 ? -18.469 3.133 32.642 1.00 95.25 551 ALA A CA 1
ATOM 4497 C C . ALA A 1 551 ? -19.975 3.393 32.441 1.00 95.25 551 ALA A C 1
ATOM 4499 O O . ALA A 1 551 ? -20.373 3.916 31.402 1.00 95.25 551 ALA A O 1
ATOM 4500 N N . SER A 1 552 ? -20.792 3.118 33.457 1.00 95.31 552 SER A N 1
ATOM 4501 C CA . SER A 1 552 ? -22.230 3.396 33.498 1.00 95.31 552 SER A CA 1
ATOM 4502 C C . SER A 1 552 ? -22.534 4.895 33.489 1.00 95.31 552 SER A C 1
ATOM 4504 O O . SER A 1 552 ? -23.371 5.352 32.715 1.00 95.31 552 SER A O 1
ATOM 4506 N N . ALA A 1 553 ? -21.796 5.704 34.253 1.00 94.62 553 ALA A N 1
ATOM 4507 C CA . ALA A 1 553 ? -21.942 7.159 34.220 1.00 94.62 553 ALA A CA 1
ATOM 4508 C C . ALA A 1 553 ? -21.664 7.739 32.821 1.00 94.62 553 ALA A C 1
ATOM 4510 O O . ALA A 1 553 ? -22.347 8.672 32.397 1.00 94.62 553 ALA A O 1
ATOM 4511 N N . PHE A 1 554 ? -20.716 7.162 32.070 1.00 94.00 554 PHE A N 1
ATOM 4512 C CA . PHE A 1 554 ? -20.490 7.536 30.673 1.00 94.00 554 PHE A CA 1
ATOM 4513 C C . PHE A 1 554 ? -21.706 7.221 29.784 1.00 94.00 554 PHE A C 1
ATOM 4515 O O . PHE A 1 554 ? -22.037 8.024 28.912 1.00 94.00 554 PHE A O 1
ATOM 4522 N N . LEU A 1 555 ? -22.425 6.117 30.024 1.00 95.62 555 LEU A N 1
ATOM 4523 C CA . LEU A 1 555 ? -23.645 5.778 29.275 1.00 95.62 555 LEU A CA 1
ATOM 4524 C C . LEU A 1 555 ? -24.754 6.822 29.422 1.00 95.62 555 LEU A C 1
ATOM 4526 O O . LEU A 1 555 ? -25.479 7.069 28.462 1.00 95.62 555 LEU A O 1
ATOM 4530 N N . ASN A 1 556 ? -24.839 7.501 30.566 1.00 95.31 556 ASN A N 1
ATOM 4531 C CA . ASN A 1 556 ? -25.793 8.598 30.752 1.00 95.31 556 ASN A CA 1
ATOM 4532 C C . ASN A 1 556 ? -25.470 9.840 29.910 1.00 95.31 556 ASN A C 1
ATOM 4534 O O . ASN A 1 556 ? -26.355 10.660 29.678 1.00 95.31 556 ASN A O 1
ATOM 4538 N N . THR A 1 557 ? -24.229 9.980 29.433 1.00 94.12 557 THR A N 1
ATOM 4539 C CA . THR A 1 557 ? -23.837 11.073 28.524 1.00 94.12 557 THR A CA 1
ATOM 4540 C C . THR A 1 557 ? -24.214 10.802 27.067 1.00 94.12 557 THR A C 1
ATOM 4542 O O . THR A 1 557 ? -24.172 11.713 26.241 1.00 94.12 557 THR A O 1
ATOM 4545 N N . ILE A 1 558 ? -24.583 9.559 26.742 1.00 93.31 558 ILE A N 1
ATOM 4546 C CA . ILE A 1 558 ? -25.014 9.153 25.405 1.00 93.31 558 ILE A CA 1
ATOM 4547 C C . ILE A 1 558 ? -26.508 9.440 25.261 1.00 93.31 558 ILE A C 1
ATOM 4549 O O . ILE A 1 558 ? -27.297 9.146 26.162 1.00 93.31 558 ILE A O 1
ATOM 4553 N N . ASP A 1 559 ? -26.901 10.000 24.116 1.00 93.19 559 ASP A N 1
ATOM 4554 C CA . ASP A 1 559 ? -28.301 10.280 23.792 1.00 93.19 559 ASP A CA 1
ATOM 4555 C C . ASP A 1 559 ? -29.172 9.022 23.985 1.00 93.19 559 ASP A C 1
ATOM 4557 O O . ASP A 1 559 ? -28.788 7.918 23.597 1.00 93.19 559 ASP A O 1
ATOM 4561 N N . ARG A 1 560 ? -30.347 9.192 24.603 1.00 91.62 560 ARG A N 1
ATOM 4562 C CA . ARG A 1 560 ? -31.334 8.125 24.840 1.00 91.62 560 ARG A CA 1
ATOM 4563 C C . ARG A 1 560 ? -31.835 7.502 23.537 1.00 91.62 560 ARG A C 1
ATOM 4565 O O . ARG A 1 560 ? -32.299 6.369 23.558 1.00 91.62 560 ARG A O 1
ATOM 4572 N N . SER A 1 561 ? -31.737 8.226 22.420 1.00 91.75 561 SER A N 1
ATOM 4573 C CA . SER A 1 561 ? -32.076 7.714 21.089 1.00 91.75 561 SER A CA 1
ATOM 4574 C C . SER A 1 561 ? -31.081 6.667 20.564 1.00 91.75 561 SER A C 1
ATOM 4576 O O . SER A 1 561 ? -31.410 5.905 19.654 1.00 91.75 561 SER A O 1
ATOM 4578 N N . GLN A 1 562 ? -29.866 6.610 21.120 1.00 93.56 562 GLN A N 1
ATOM 4579 C CA . GLN A 1 562 ? -28.820 5.689 20.687 1.00 93.56 562 GLN A CA 1
ATOM 4580 C C . GLN A 1 562 ? -28.782 4.435 21.558 1.00 93.56 562 GLN A C 1
ATOM 4582 O O . GLN A 1 562 ? -28.972 4.484 22.772 1.00 93.56 562 GLN A O 1
ATOM 4587 N N . THR A 1 563 ? -28.439 3.298 20.949 1.00 93.06 563 THR A N 1
ATOM 4588 C CA . THR A 1 563 ? -28.164 2.067 21.695 1.00 93.06 563 THR A CA 1
ATOM 4589 C C . THR A 1 563 ? -26.981 2.279 22.639 1.00 93.06 563 THR A C 1
ATOM 4591 O O . THR A 1 563 ? -25.873 2.601 22.203 1.00 93.06 563 THR A O 1
ATOM 4594 N N . ARG A 1 564 ? -27.218 2.071 23.934 1.00 96.50 564 ARG A N 1
ATOM 4595 C CA . ARG A 1 564 ? -26.211 2.138 24.995 1.00 96.50 564 ARG A CA 1
ATOM 4596 C C . ARG A 1 564 ? -25.651 0.745 25.236 1.00 96.50 564 ARG A C 1
ATOM 4598 O O . ARG A 1 564 ? -26.409 -0.190 25.485 1.00 96.50 564 ARG A O 1
ATOM 4605 N N . ILE A 1 565 ? -24.333 0.611 25.142 1.00 97.06 565 ILE A N 1
ATOM 4606 C CA . ILE A 1 565 ? -23.638 -0.673 25.226 1.00 97.06 565 ILE A CA 1
ATOM 4607 C C . ILE A 1 565 ? -22.619 -0.618 26.362 1.00 97.06 565 ILE A C 1
ATOM 4609 O O . ILE A 1 565 ? -21.718 0.222 26.338 1.00 97.06 565 ILE A O 1
ATOM 4613 N N . LEU A 1 566 ? -22.726 -1.526 27.330 1.00 97.62 566 LEU A N 1
ATOM 4614 C CA . LEU A 1 566 ? -21.722 -1.718 28.374 1.00 97.62 566 LEU A CA 1
ATOM 4615 C C . LEU A 1 566 ? -20.877 -2.947 28.041 1.00 97.62 566 LEU A C 1
ATOM 4617 O O . LEU A 1 566 ? -21.363 -4.073 28.091 1.00 97.62 566 LEU A O 1
ATOM 4621 N N . PHE A 1 567 ? -19.602 -2.746 27.730 1.00 97.69 567 PHE A N 1
ATOM 4622 C CA . PHE A 1 567 ? -18.656 -3.848 27.605 1.00 97.69 567 PHE A CA 1
ATOM 4623 C C . PHE A 1 567 ? -18.133 -4.254 28.974 1.00 97.69 567 PHE A C 1
ATOM 4625 O O . PHE A 1 567 ? -17.619 -3.401 29.697 1.00 97.69 567 PHE A O 1
ATOM 4632 N N . ALA A 1 568 ? -18.213 -5.545 29.276 1.00 97.19 568 ALA A N 1
ATOM 4633 C CA . ALA A 1 568 ? -17.541 -6.182 30.398 1.00 97.19 568 ALA A CA 1
ATOM 4634 C C . ALA A 1 568 ? -16.431 -7.078 29.839 1.00 97.19 568 ALA A C 1
ATOM 4636 O O . ALA A 1 568 ? -16.703 -8.042 29.127 1.00 97.19 568 ALA A O 1
ATOM 4637 N N . ILE A 1 569 ? -15.172 -6.738 30.101 1.00 96.06 569 ILE A N 1
ATOM 4638 C CA . ILE A 1 569 ? -14.026 -7.504 29.612 1.00 96.06 569 ILE A CA 1
ATOM 4639 C C . ILE A 1 569 ? -13.617 -8.498 30.687 1.00 96.06 569 ILE A C 1
ATOM 4641 O O . ILE A 1 569 ? -13.213 -8.100 31.785 1.00 96.06 569 ILE A O 1
ATOM 4645 N N . SER A 1 570 ? -13.734 -9.782 30.361 1.00 87.56 570 SER A N 1
ATOM 4646 C CA . SER A 1 570 ? -13.361 -10.886 31.241 1.00 87.56 570 SER A CA 1
ATOM 4647 C C . SER A 1 570 ? -11.849 -10.905 31.525 1.00 87.56 570 SER A C 1
ATOM 4649 O O . SER A 1 570 ? -11.060 -10.326 30.780 1.00 87.56 570 SER A O 1
ATOM 4651 N N . ARG A 1 571 ? -11.455 -11.612 32.590 1.00 83.25 571 ARG A N 1
ATOM 4652 C CA . ARG A 1 571 ? -10.084 -11.702 33.135 1.00 83.25 571 ARG A CA 1
ATOM 4653 C C . ARG A 1 571 ? -9.002 -12.048 32.095 1.00 83.25 571 ARG A C 1
ATOM 4655 O O . ARG A 1 571 ? -9.292 -12.651 31.065 1.00 83.25 571 ARG A O 1
ATOM 4662 N N . HIS A 1 572 ? -7.749 -11.740 32.451 1.00 78.75 572 HIS A N 1
ATOM 4663 C CA . HIS A 1 572 ? -6.516 -12.001 31.685 1.00 78.75 572 HIS A CA 1
ATOM 4664 C C . HIS A 1 572 ? -6.403 -11.201 30.385 1.00 78.75 572 HIS A C 1
ATOM 4666 O O . HIS A 1 572 ? -6.410 -11.746 29.284 1.00 78.75 572 HIS A O 1
ATOM 4672 N N . CYS A 1 573 ? -6.281 -9.885 30.526 1.00 84.12 573 CYS A N 1
ATOM 4673 C CA . CYS A 1 573 ? -6.192 -8.970 29.400 1.00 84.12 573 CYS A CA 1
ATOM 4674 C C . CYS A 1 573 ? -4.811 -8.288 29.341 1.00 84.12 573 CYS A C 1
ATOM 4676 O O . CYS A 1 573 ? -4.178 -8.046 30.365 1.00 84.12 573 CYS A O 1
ATOM 4678 N N . SER A 1 574 ? -4.343 -7.952 28.142 1.00 88.06 574 SER A N 1
ATOM 4679 C CA . SER A 1 574 ? -3.078 -7.265 27.866 1.00 88.06 574 SER A CA 1
ATOM 4680 C C . SER A 1 574 ? -3.163 -5.740 28.020 1.00 88.06 574 SER A C 1
ATOM 4682 O O . SER A 1 574 ? -2.213 -5.021 27.694 1.00 88.06 574 SER A O 1
ATOM 4684 N N . GLY A 1 575 ? -4.299 -5.229 28.507 1.00 91.06 575 GLY A N 1
ATOM 4685 C CA . GLY A 1 575 ? -4.507 -3.810 28.759 1.00 91.06 575 GLY A CA 1
ATOM 4686 C C . GLY A 1 575 ? -3.423 -3.236 29.674 1.00 91.06 575 GLY A C 1
ATOM 4687 O O . GLY A 1 575 ? -2.941 -3.898 30.589 1.00 91.06 575 GLY A O 1
ATOM 4688 N N . VAL A 1 576 ? -3.017 -1.994 29.426 1.00 92.00 576 VAL A N 1
ATOM 4689 C CA . VAL A 1 576 ? -2.022 -1.295 30.247 1.00 92.00 576 VAL A CA 1
ATOM 4690 C C . VAL A 1 576 ? -2.747 -0.323 31.164 1.00 92.00 576 VAL A C 1
ATOM 4692 O O . VAL A 1 576 ? -3.488 0.537 30.685 1.00 92.00 576 VAL A O 1
ATOM 4695 N N . ASP A 1 577 ? -2.515 -0.432 32.470 1.00 92.69 577 ASP A N 1
ATOM 4696 C CA . ASP A 1 577 ? -2.991 0.551 33.439 1.00 92.69 577 ASP A CA 1
ATOM 4697 C C . ASP A 1 577 ? -2.259 1.878 33.205 1.00 92.69 577 ASP A C 1
ATOM 4699 O O . ASP A 1 577 ? -1.032 1.973 33.321 1.00 92.69 577 ASP A O 1
ATOM 4703 N N . VAL A 1 578 ? -3.021 2.902 32.825 1.00 93.62 578 VAL A N 1
ATOM 4704 C CA . VAL A 1 578 ? -2.512 4.253 32.576 1.00 93.62 578 VAL A CA 1
ATOM 4705 C C . VAL A 1 578 ? -3.024 5.258 33.596 1.00 93.62 578 VAL A C 1
ATOM 4707 O O . VAL A 1 578 ? -2.836 6.458 33.399 1.00 93.62 578 VAL A O 1
ATOM 4710 N N . SER A 1 579 ? -3.655 4.808 34.681 1.00 92.44 579 SER A N 1
ATOM 4711 C CA . SER A 1 579 ? -4.284 5.663 35.692 1.00 92.44 579 SER A CA 1
ATOM 4712 C C . SER A 1 579 ? -3.351 6.758 36.225 1.00 92.44 579 SER A C 1
ATOM 4714 O O . SER A 1 579 ? -3.773 7.905 36.375 1.00 92.44 579 SER A O 1
ATOM 4716 N N . GLU A 1 580 ? -2.058 6.468 36.411 1.00 90.81 580 GLU A N 1
ATOM 4717 C CA . GLU A 1 580 ? -1.061 7.450 36.869 1.00 90.81 580 GLU A CA 1
ATOM 4718 C C . GLU A 1 580 ? -0.835 8.612 35.885 1.00 90.81 580 GLU A C 1
ATOM 4720 O O . GLU A 1 580 ? -0.550 9.746 36.300 1.00 90.81 580 GLU A O 1
ATOM 4725 N N . PHE A 1 581 ? -0.967 8.340 34.584 1.00 90.88 581 PHE A N 1
ATOM 4726 C CA . PHE A 1 581 ? -0.706 9.286 33.493 1.00 90.88 581 PHE A CA 1
ATOM 4727 C C . PHE A 1 581 ? -1.974 9.814 32.831 1.00 90.88 581 PHE A C 1
ATOM 4729 O O . PHE A 1 581 ? -1.899 10.796 32.082 1.00 90.88 581 PHE A O 1
ATOM 4736 N N . SER A 1 582 ? -3.114 9.180 33.100 1.00 91.94 582 SER A N 1
ATOM 4737 C CA . SER A 1 582 ? -4.408 9.609 32.603 1.00 91.94 582 SER A CA 1
ATOM 4738 C C . SER A 1 582 ? -4.711 11.010 33.120 1.00 91.94 582 SER A C 1
ATOM 4740 O O . SER A 1 582 ? -4.369 11.396 34.246 1.00 91.94 582 SER A O 1
ATOM 4742 N N . LYS A 1 583 ? -5.357 11.814 32.275 1.00 93.00 583 LYS A N 1
ATOM 4743 C CA . LYS A 1 583 ? -5.887 13.105 32.709 1.00 93.00 583 LYS A CA 1
ATOM 4744 C C . LYS A 1 583 ? -6.955 12.921 33.796 1.00 93.00 583 LYS A C 1
ATOM 4746 O O . LYS A 1 583 ? -7.070 13.787 34.664 1.00 93.00 583 LYS A O 1
ATOM 4751 N N . ASN A 1 584 ? -7.647 11.783 33.790 1.00 90.06 584 ASN A N 1
ATOM 4752 C CA . ASN A 1 584 ? -8.710 11.424 34.718 1.00 90.06 584 ASN A CA 1
ATOM 4753 C C . ASN A 1 584 ? -8.250 10.291 35.646 1.00 90.06 584 ASN A C 1
ATOM 4755 O O . ASN A 1 584 ? -8.740 9.169 35.583 1.00 90.06 584 ASN A O 1
ATOM 4759 N N . LYS A 1 585 ? -7.308 10.578 36.551 1.00 90.12 585 LYS A N 1
ATOM 4760 C CA . LYS A 1 585 ? -6.719 9.561 37.450 1.00 90.12 585 LYS A CA 1
ATOM 4761 C C . LYS A 1 585 ? -7.743 8.712 38.220 1.00 90.12 585 LYS A C 1
ATOM 4763 O O . LYS A 1 585 ? -7.484 7.557 38.528 1.00 90.12 585 LYS A O 1
ATOM 4768 N N . HIS A 1 586 ? -8.903 9.288 38.524 1.00 88.94 586 HIS A N 1
ATOM 4769 C CA . HIS A 1 586 ? -9.983 8.639 39.266 1.00 88.94 586 HIS A CA 1
ATOM 4770 C C . HIS A 1 586 ? -10.795 7.625 38.440 1.00 88.94 586 HIS A C 1
ATOM 4772 O O . HIS A 1 586 ? -11.640 6.936 39.004 1.00 88.94 586 HIS A O 1
ATOM 4778 N N . GLU A 1 587 ? -10.592 7.544 37.123 1.00 87.56 587 GLU A N 1
ATOM 4779 C CA . GLU A 1 587 ? -11.248 6.546 36.266 1.00 87.56 587 GLU A CA 1
ATOM 4780 C C . GLU A 1 587 ? -10.550 5.184 36.323 1.00 87.56 587 GLU A C 1
ATOM 4782 O O . GLU A 1 587 ? -11.110 4.209 35.825 1.00 87.56 587 GLU A O 1
ATOM 4787 N N . ALA A 1 588 ? -9.362 5.101 36.943 1.00 92.25 588 ALA A N 1
ATOM 4788 C CA . ALA A 1 588 ? -8.534 3.892 36.961 1.00 92.25 588 ALA A CA 1
ATOM 4789 C C . ALA A 1 588 ? -8.419 3.286 35.547 1.00 92.25 588 ALA A C 1
ATOM 4791 O O . ALA A 1 588 ? -8.731 2.118 35.318 1.00 92.25 588 ALA A O 1
ATOM 4792 N N . GLU A 1 589 ? -8.086 4.150 34.584 1.00 94.25 589 GLU A N 1
ATOM 4793 C CA . GLU A 1 589 ? -8.192 3.857 33.159 1.00 94.25 589 GLU A CA 1
ATOM 4794 C C . GLU A 1 589 ? -7.166 2.805 32.718 1.00 94.25 589 GLU A C 1
ATOM 4796 O O . GLU A 1 589 ? -5.968 2.927 32.988 1.00 94.25 589 GLU A O 1
ATOM 4801 N N . VAL A 1 590 ? -7.645 1.799 31.989 1.00 95.06 590 VAL A N 1
ATOM 4802 C CA . VAL A 1 590 ? -6.834 0.765 31.344 1.00 95.06 590 VAL A CA 1
ATOM 4803 C C . VAL A 1 590 ? -7.006 0.890 29.832 1.00 95.06 590 VAL A C 1
ATOM 4805 O O . VAL A 1 590 ? -8.129 0.912 29.319 1.00 95.06 590 VAL A O 1
ATOM 4808 N N . LEU A 1 591 ? -5.885 0.993 29.114 1.00 95.00 591 LEU A N 1
ATOM 4809 C CA . LEU A 1 591 ? -5.857 1.152 27.661 1.00 95.00 591 LEU A CA 1
ATOM 4810 C C . LEU A 1 591 ? -5.369 -0.111 26.969 1.00 95.00 591 LEU A C 1
ATOM 4812 O O . LEU A 1 591 ? -4.268 -0.595 27.232 1.00 95.00 591 LEU A O 1
ATOM 4816 N N . PHE A 1 592 ? -6.139 -0.560 25.987 1.00 94.06 592 PHE A N 1
ATOM 4817 C CA . PHE A 1 592 ? -5.696 -1.545 25.013 1.00 94.06 592 PHE A CA 1
ATOM 4818 C C . PHE A 1 592 ? -5.115 -0.856 23.783 1.00 94.06 592 PHE A C 1
ATOM 4820 O O . PHE A 1 592 ? -5.528 0.245 23.394 1.00 94.06 592 PHE A O 1
ATOM 4827 N N . ALA A 1 593 ? -4.140 -1.517 23.166 1.00 92.38 593 ALA A N 1
ATOM 4828 C CA . ALA A 1 593 ? -3.526 -1.033 21.945 1.00 92.38 593 ALA A CA 1
ATOM 4829 C C . ALA A 1 593 ? -4.541 -0.976 20.781 1.00 92.38 593 ALA A C 1
ATOM 4831 O O . ALA A 1 593 ? -5.561 -1.663 20.800 1.00 92.38 593 ALA A O 1
ATOM 4832 N N . PRO A 1 594 ? -4.273 -0.160 19.747 1.00 91.38 594 PRO A N 1
ATOM 4833 C CA . PRO A 1 594 ? -5.038 -0.208 18.510 1.00 91.38 594 PRO A CA 1
ATOM 4834 C C . PRO A 1 594 ? -4.983 -1.606 17.898 1.00 91.38 594 PRO A C 1
ATOM 4836 O O . PRO A 1 594 ? -3.925 -2.243 17.946 1.00 91.38 594 PRO A O 1
ATOM 4839 N N . ASP A 1 595 ? -6.078 -2.026 17.267 1.00 88.25 595 ASP A N 1
ATOM 4840 C CA . ASP A 1 595 ? -6.225 -3.332 16.615 1.00 88.25 595 ASP A CA 1
ATOM 4841 C C . ASP A 1 595 ? -6.319 -4.522 17.602 1.00 88.25 595 ASP A C 1
ATOM 4843 O O . ASP A 1 595 ? -6.179 -5.679 17.195 1.00 88.25 595 ASP A O 1
ATOM 4847 N N . THR A 1 596 ? -6.555 -4.277 18.900 1.00 90.50 596 THR A N 1
ATOM 4848 C CA . THR A 1 596 ? -6.864 -5.357 19.852 1.00 90.50 596 THR A CA 1
ATOM 4849 C C . THR A 1 596 ? -8.191 -6.017 19.476 1.00 90.50 596 THR A C 1
ATOM 4851 O O . THR A 1 596 ? -9.200 -5.349 19.233 1.00 90.50 596 THR A O 1
ATOM 4854 N N . MET A 1 597 ? -8.175 -7.350 19.430 1.00 90.69 597 MET A N 1
ATOM 4855 C CA . MET A 1 597 ? -9.328 -8.170 19.082 1.00 90.69 597 MET A CA 1
ATOM 4856 C C . MET A 1 597 ? -9.937 -8.786 20.333 1.00 90.69 597 MET A C 1
ATOM 4858 O O . MET A 1 597 ? -9.241 -9.384 21.153 1.00 90.69 597 MET A O 1
ATOM 4862 N N . PHE A 1 598 ? -11.254 -8.706 20.424 1.00 94.44 598 PHE A N 1
ATOM 4863 C CA . PHE A 1 598 ? -12.035 -9.309 21.483 1.00 94.44 598 PHE A CA 1
ATOM 4864 C C . PHE A 1 598 ? -13.051 -10.275 20.887 1.00 94.44 598 PHE A C 1
ATOM 4866 O O . PHE A 1 598 ? -13.679 -9.991 19.870 1.00 94.44 598 PHE A O 1
ATOM 4873 N N . ARG A 1 599 ? -13.240 -11.421 21.525 1.00 93.00 599 ARG A N 1
ATOM 4874 C CA . ARG A 1 599 ? -14.319 -12.351 21.223 1.00 93.00 599 ARG A CA 1
ATOM 4875 C C . ARG A 1 599 ? -15.524 -12.004 22.081 1.00 93.00 599 ARG A C 1
ATOM 4877 O O . ARG A 1 599 ? -15.386 -11.853 23.288 1.00 93.00 599 ARG A O 1
ATOM 4884 N N . VAL A 1 600 ? -16.699 -11.913 21.472 1.00 95.44 600 VAL A N 1
ATOM 4885 C CA . VAL A 1 600 ? -17.959 -11.738 22.196 1.00 95.44 600 VAL A CA 1
ATOM 4886 C C . VAL A 1 600 ? -18.340 -13.066 22.845 1.00 95.44 600 VAL A C 1
ATOM 4888 O O . VAL A 1 600 ? -18.530 -14.066 22.153 1.00 95.44 600 VAL A O 1
ATOM 4891 N N . ILE A 1 601 ? -18.424 -13.078 24.171 1.00 96.56 601 ILE A N 1
ATOM 4892 C CA . ILE A 1 601 ? -18.748 -14.253 24.987 1.00 96.56 601 ILE A CA 1
ATOM 4893 C C . ILE A 1 601 ? -20.244 -14.303 25.283 1.00 96.56 601 ILE A C 1
ATOM 4895 O O . ILE A 1 601 ? -20.864 -15.349 25.114 1.00 96.56 601 ILE A O 1
ATOM 4899 N N . ALA A 1 602 ? -20.833 -13.167 25.652 1.00 96.62 602 ALA A N 1
ATOM 4900 C CA . ALA A 1 602 ? -22.253 -13.051 25.952 1.00 96.62 602 ALA A CA 1
ATOM 4901 C C . ALA A 1 602 ? -22.796 -11.694 25.492 1.00 96.62 602 ALA A C 1
ATOM 4903 O O . ALA A 1 602 ? -22.067 -10.702 25.439 1.00 96.62 602 ALA A O 1
ATOM 4904 N N . VAL A 1 603 ? -24.084 -11.659 25.151 1.00 96.56 603 VAL A N 1
ATOM 4905 C CA . VAL A 1 603 ? -24.815 -10.436 24.798 1.00 96.56 603 VAL A CA 1
ATOM 4906 C C . VAL A 1 603 ? -26.157 -10.473 25.513 1.00 96.56 603 VAL A C 1
ATOM 4908 O O . VAL A 1 603 ? -26.971 -11.351 25.237 1.00 96.56 603 VAL A O 1
ATOM 4911 N N . ASP A 1 604 ? -26.390 -9.508 26.390 1.00 96.56 604 ASP A N 1
ATOM 4912 C CA . ASP A 1 604 ? -27.645 -9.305 27.108 1.00 96.56 604 ASP A CA 1
ATOM 4913 C C . ASP A 1 604 ? -28.224 -7.947 26.699 1.00 96.56 604 ASP A C 1
ATOM 4915 O O . ASP A 1 604 ? -27.637 -6.909 26.991 1.00 96.56 604 ASP A O 1
ATOM 4919 N N . LYS A 1 605 ? -29.317 -7.935 25.928 1.00 93.31 605 LYS A N 1
ATOM 4920 C CA . LYS A 1 605 ? -29.778 -6.732 25.207 1.00 93.31 605 LYS A CA 1
ATOM 4921 C C . LYS A 1 605 ? -30.566 -5.746 26.065 1.00 93.31 605 LYS A C 1
ATOM 4923 O O . LYS A 1 605 ? -30.639 -4.578 25.687 1.00 93.31 605 LYS A O 1
ATOM 4928 N N . GLU A 1 606 ? -31.115 -6.190 27.190 1.00 92.50 606 GLU A N 1
ATOM 4929 C CA . GLU A 1 606 ? -32.109 -5.435 27.967 1.00 92.50 606 GLU A CA 1
ATOM 4930 C C . GLU A 1 606 ? -31.788 -5.433 29.463 1.00 92.50 606 GLU A C 1
ATOM 4932 O O . GLU A 1 606 ? -32.670 -5.396 30.321 1.00 92.50 606 GLU A O 1
ATOM 4937 N N . ARG A 1 607 ? -30.498 -5.454 29.797 1.00 94.75 607 ARG A N 1
ATOM 4938 C CA . ARG A 1 607 ? -30.068 -5.446 31.187 1.00 94.75 607 ARG A CA 1
ATOM 4939 C C . ARG A 1 607 ? -30.225 -4.053 31.784 1.00 94.75 607 ARG A C 1
ATOM 4941 O O . ARG A 1 607 ? -29.743 -3.059 31.236 1.00 94.75 607 ARG A O 1
ATOM 4948 N N . MET A 1 608 ? -30.865 -3.996 32.946 1.00 93.56 608 MET A N 1
ATOM 4949 C CA . MET A 1 608 ? -30.839 -2.816 33.804 1.00 93.56 608 MET A CA 1
ATOM 4950 C C . MET A 1 608 ? -29.463 -2.745 34.468 1.00 93.56 608 MET A C 1
ATOM 4952 O O . MET A 1 608 ? -29.009 -3.715 35.078 1.00 93.56 608 MET A O 1
ATOM 4956 N N . VAL A 1 609 ? -28.783 -1.614 34.304 1.00 95.12 609 VAL A N 1
ATOM 4957 C CA . VAL A 1 609 ? -27.469 -1.356 34.900 1.00 95.12 609 VAL A CA 1
ATOM 4958 C C . VAL A 1 609 ? -27.631 -0.241 35.919 1.00 95.12 609 VAL A C 1
ATOM 4960 O O . VAL A 1 609 ? -28.169 0.819 35.592 1.00 95.12 609 VAL A O 1
ATOM 4963 N N . ASP A 1 610 ? -27.156 -0.468 37.141 1.00 93.88 610 ASP A N 1
ATOM 4964 C CA . ASP A 1 610 ? -27.306 0.487 38.236 1.00 93.88 610 ASP A CA 1
ATOM 4965 C C . ASP A 1 610 ? -26.772 1.874 37.857 1.00 93.88 610 ASP A C 1
ATOM 4967 O O . ASP A 1 610 ? -25.645 2.046 37.381 1.00 93.88 610 ASP A O 1
ATOM 4971 N N . GLY A 1 611 ? -27.617 2.882 38.071 1.00 92.00 611 GLY A N 1
ATOM 4972 C CA . GLY A 1 611 ? -27.309 4.276 37.774 1.00 92.00 611 GLY A CA 1
ATOM 4973 C C . GLY A 1 611 ? -27.441 4.677 36.303 1.00 92.00 611 GLY A C 1
ATOM 4974 O O . GLY A 1 611 ? -27.151 5.832 36.002 1.00 92.00 611 GLY A O 1
ATOM 4975 N N . VAL A 1 612 ? -27.880 3.795 35.395 1.00 93.88 612 VAL A N 1
ATOM 4976 C CA . VAL A 1 612 ? -28.206 4.150 34.003 1.00 93.88 612 VAL A CA 1
ATOM 4977 C C . VAL A 1 612 ? -29.716 4.146 33.806 1.00 93.88 612 VAL A C 1
ATOM 4979 O O . VAL A 1 612 ? -30.386 3.157 34.085 1.00 93.88 612 VAL A O 1
ATOM 4982 N N . GLU A 1 613 ? -30.270 5.248 33.303 1.00 91.44 613 GLU A N 1
ATOM 4983 C CA . GLU A 1 613 ? -31.692 5.287 32.955 1.00 91.44 613 GLU A CA 1
ATOM 4984 C C . GLU A 1 613 ? -31.959 4.510 31.655 1.00 91.44 613 GLU A C 1
ATOM 4986 O O . GLU A 1 613 ? -31.379 4.822 30.612 1.00 91.44 613 GLU A O 1
ATOM 4991 N N . GLY A 1 614 ? -32.880 3.544 31.700 1.00 92.56 614 GLY A N 1
ATOM 4992 C CA . GLY A 1 614 ? -33.289 2.730 30.550 1.00 92.56 614 GLY A CA 1
ATOM 4993 C C . GLY A 1 614 ? -32.495 1.430 30.384 1.00 92.56 614 GLY A C 1
ATOM 4994 O O . GLY A 1 614 ? -31.637 1.087 31.192 1.00 92.56 614 GLY A O 1
ATOM 4995 N N . THR A 1 615 ? -32.803 0.686 29.322 1.00 92.00 615 THR A N 1
ATOM 4996 C CA . THR A 1 615 ? -32.161 -0.600 29.023 1.00 92.00 615 THR A CA 1
ATOM 4997 C C . THR A 1 615 ? -30.772 -0.406 28.422 1.00 92.00 615 THR A C 1
ATOM 4999 O O . THR A 1 615 ? -30.584 0.418 27.521 1.00 92.00 615 THR A O 1
ATOM 5002 N N . VAL A 1 616 ? -29.810 -1.208 28.870 1.00 93.69 616 VAL A N 1
ATOM 5003 C CA . VAL A 1 616 ? -28.444 -1.232 28.342 1.00 93.69 616 VAL A CA 1
ATOM 5004 C C . VAL A 1 616 ? -28.159 -2.611 27.764 1.00 93.69 616 VAL A C 1
ATOM 5006 O O . VAL A 1 616 ? -28.462 -3.634 28.373 1.00 93.69 616 VAL A O 1
ATOM 5009 N N . THR A 1 617 ? -27.523 -2.652 26.594 1.00 95.38 617 THR A N 1
ATOM 5010 C CA . THR A 1 617 ? -26.979 -3.903 26.071 1.00 95.38 617 THR A CA 1
ATOM 5011 C C . THR A 1 617 ? -25.637 -4.186 26.743 1.00 95.38 617 THR A C 1
ATOM 5013 O O . THR A 1 617 ? -24.653 -3.492 26.488 1.00 95.38 617 THR A O 1
ATOM 5016 N N . VAL A 1 618 ? -25.575 -5.193 27.608 1.00 95.94 618 VAL A N 1
ATOM 5017 C CA . VAL A 1 618 ? -24.337 -5.634 28.254 1.00 95.94 618 VAL A CA 1
ATOM 5018 C C . VAL A 1 618 ? -23.678 -6.703 27.392 1.00 95.94 618 VAL A C 1
ATOM 5020 O O . VAL A 1 618 ? -24.298 -7.696 27.016 1.00 95.94 618 VAL A O 1
ATOM 5023 N N . VAL A 1 619 ? -22.413 -6.489 27.049 1.00 96.50 619 VAL A N 1
ATOM 5024 C CA . VAL A 1 619 ? -21.652 -7.368 26.161 1.00 96.50 619 VAL A CA 1
ATOM 5025 C C . VAL A 1 619 ? -20.407 -7.830 26.887 1.00 96.50 619 VAL A C 1
ATOM 5027 O O . VAL A 1 619 ? -19.485 -7.048 27.125 1.00 96.50 619 VAL A O 1
ATOM 5030 N N . GLU A 1 620 ? -20.379 -9.113 27.226 1.00 97.06 620 GLU A N 1
ATOM 5031 C CA . GLU A 1 620 ? -19.185 -9.730 27.779 1.00 97.06 620 GLU A CA 1
ATOM 5032 C C . GLU A 1 620 ? -18.235 -10.068 26.638 1.00 97.06 620 GLU A C 1
ATOM 5034 O O . GLU A 1 620 ? -18.608 -10.754 25.680 1.00 97.06 620 GLU A O 1
ATOM 5039 N N . ILE A 1 621 ? -17.007 -9.571 26.723 1.00 96.38 621 ILE A N 1
ATOM 5040 C CA . ILE A 1 621 ? -15.975 -9.808 25.724 1.00 96.38 621 ILE A CA 1
ATOM 5041 C C . ILE A 1 621 ? -14.708 -10.342 26.384 1.00 96.38 621 ILE A C 1
ATOM 5043 O O . ILE A 1 621 ? -14.350 -9.954 27.490 1.00 96.38 621 ILE A O 1
ATOM 5047 N N . GLN A 1 622 ? -13.999 -11.209 25.680 1.00 95.19 622 GLN A N 1
ATOM 5048 C CA . GLN A 1 622 ? -12.713 -11.742 26.105 1.00 95.19 622 GLN A CA 1
ATOM 5049 C C . GLN A 1 622 ? -11.661 -11.319 25.096 1.00 95.19 622 GLN A C 1
ATOM 5051 O O . GLN A 1 622 ? -11.857 -11.504 23.895 1.00 95.19 622 GLN A O 1
ATOM 5056 N N . GLU A 1 623 ? -10.544 -10.757 25.551 1.00 93.25 623 GLU A N 1
ATOM 5057 C CA . GLU A 1 623 ? -9.433 -10.502 24.640 1.00 93.25 623 GLU A CA 1
ATOM 5058 C C . GLU A 1 623 ? -8.970 -11.824 24.026 1.00 93.25 623 GLU A C 1
ATOM 5060 O O . GLU A 1 623 ? -8.720 -12.808 24.722 1.00 93.25 623 GLU A O 1
ATOM 5065 N N . MET A 1 624 ? -8.887 -11.865 22.699 1.00 89.88 624 MET A N 1
ATOM 5066 C CA . MET A 1 624 ? -8.317 -13.022 22.035 1.00 89.88 624 MET A CA 1
ATOM 5067 C C . MET A 1 624 ? -6.810 -12.968 22.238 1.00 89.88 624 MET A C 1
ATOM 5069 O O . MET A 1 624 ? -6.162 -12.048 21.733 1.00 89.88 624 MET A O 1
ATOM 5073 N N . GLU A 1 625 ? -6.248 -13.960 22.936 1.00 79.31 625 GLU A N 1
ATOM 5074 C CA . GLU A 1 625 ? -4.801 -14.150 22.942 1.00 79.31 625 GLU A CA 1
ATOM 5075 C C . GLU A 1 625 ? -4.323 -14.115 21.489 1.00 79.31 625 GLU A C 1
ATOM 5077 O O . GLU A 1 625 ? -4.734 -14.936 20.663 1.00 79.31 625 GLU A O 1
ATOM 5082 N N . GLN A 1 626 ? -3.444 -13.165 21.164 1.00 61.47 626 GLN A N 1
ATOM 5083 C CA . GLN A 1 626 ? -2.698 -13.183 19.909 1.00 61.47 626 GLN A CA 1
ATOM 5084 C C . GLN A 1 626 ? -1.663 -14.317 19.994 1.00 61.47 626 GLN A C 1
ATOM 5086 O O . GLN A 1 626 ? -0.464 -14.103 20.162 1.00 61.47 626 GLN A O 1
ATOM 5091 N N . SER A 1 627 ? -2.186 -15.542 19.980 1.00 38.16 627 SER A N 1
ATOM 5092 C CA . SER A 1 627 ? -1.577 -16.864 20.073 1.00 38.16 627 SER A CA 1
ATOM 5093 C C . SER A 1 627 ? -0.049 -16.891 20.054 1.00 38.16 627 SER A C 1
ATOM 5095 O O . SER A 1 627 ? 0.483 -17.201 19.003 1.00 38.16 627 SER A O 1
ATOM 5097 N N . LYS A 1 628 ? 0.680 -16.597 21.147 1.00 40.72 628 LYS A N 1
ATOM 5098 C CA . LYS A 1 628 ? 2.151 -16.796 21.331 1.00 40.72 628 LYS A CA 1
ATOM 5099 C C . LYS A 1 628 ? 3.093 -16.379 20.174 1.00 40.72 628 LYS A C 1
ATOM 5101 O O . LYS A 1 628 ? 4.302 -16.583 20.244 1.00 40.72 628 LYS A O 1
ATOM 5106 N N . VAL A 1 629 ? 2.585 -15.767 19.108 1.00 38.62 629 VAL A N 1
ATOM 5107 C CA . VAL A 1 629 ? 3.290 -15.402 17.880 1.00 38.62 629 VAL A CA 1
ATOM 5108 C C . VAL A 1 629 ? 3.960 -14.064 18.109 1.00 38.62 629 VAL A C 1
ATOM 5110 O O . VAL A 1 629 ? 5.049 -13.871 17.600 1.00 38.62 629 VAL A O 1
ATOM 5113 N N . VAL A 1 630 ? 3.421 -13.199 18.972 1.00 40.00 630 VAL A N 1
ATOM 5114 C CA . VAL A 1 630 ? 4.134 -12.001 19.442 1.00 40.00 630 VAL A CA 1
ATOM 5115 C C . VAL A 1 630 ? 5.348 -12.388 20.298 1.00 40.00 630 VAL A C 1
ATOM 5117 O O . VAL A 1 630 ? 6.423 -11.830 20.103 1.00 40.00 630 VAL A O 1
ATOM 5120 N N . GLU A 1 631 ? 5.241 -13.411 21.153 1.00 36.78 631 GLU A N 1
ATOM 5121 C CA . GLU A 1 631 ? 6.389 -13.984 21.878 1.00 36.78 631 GLU A CA 1
ATOM 5122 C C . GLU A 1 631 ? 7.379 -14.677 20.928 1.00 36.78 631 GLU A C 1
ATOM 5124 O O . GLU A 1 631 ? 8.591 -14.529 21.068 1.00 36.78 631 GLU A O 1
ATOM 5129 N N . LYS A 1 632 ? 6.889 -15.373 19.892 1.00 36.00 632 LYS A N 1
ATOM 5130 C CA . LYS A 1 632 ? 7.726 -16.022 18.872 1.00 36.00 632 LYS A CA 1
ATOM 5131 C C . LYS A 1 632 ? 8.421 -15.004 17.958 1.00 36.00 632 LYS A C 1
ATOM 5133 O O . LYS A 1 632 ? 9.601 -15.170 17.680 1.00 36.00 632 LYS A O 1
ATOM 5138 N N . VAL A 1 633 ? 7.754 -13.921 17.564 1.00 40.25 633 VAL A N 1
ATOM 5139 C CA . VAL A 1 633 ? 8.302 -12.796 16.784 1.00 40.25 633 VAL A CA 1
ATOM 5140 C C . VAL A 1 633 ? 9.282 -11.982 17.632 1.00 40.25 633 VAL A C 1
ATOM 5142 O O . VAL A 1 633 ? 10.333 -11.585 17.127 1.00 40.25 633 VAL A O 1
ATOM 5145 N N . HIS A 1 634 ? 9.032 -11.814 18.935 1.00 41.97 634 HIS A N 1
ATOM 5146 C CA . HIS A 1 634 ? 10.005 -11.211 19.855 1.00 41.97 634 HIS A CA 1
ATOM 5147 C C . HIS A 1 634 ? 11.208 -12.113 20.105 1.00 41.97 634 HIS A C 1
ATOM 5149 O O . HIS A 1 634 ? 12.330 -11.624 20.008 1.00 41.97 634 HIS A O 1
ATOM 5155 N N . SER A 1 635 ? 11.016 -13.416 20.327 1.00 40.31 635 SER A N 1
ATOM 5156 C CA . SER A 1 635 ? 12.118 -14.383 20.446 1.00 40.31 635 SER A CA 1
ATOM 5157 C C . SER A 1 635 ? 12.912 -14.489 19.140 1.00 40.31 635 SER A C 1
ATOM 5159 O O . SER A 1 635 ? 14.124 -14.671 19.166 1.00 40.31 635 SER A O 1
ATOM 5161 N N . GLN A 1 636 ? 12.273 -14.282 17.982 1.00 40.00 636 GLN A N 1
ATOM 5162 C CA . GLN A 1 636 ? 12.935 -14.187 16.683 1.00 40.00 636 GLN A CA 1
ATOM 5163 C C . GLN A 1 636 ? 13.657 -12.853 16.485 1.00 40.00 636 GLN A C 1
ATOM 5165 O O . GLN A 1 636 ? 14.720 -12.847 15.874 1.00 40.00 636 GLN A O 1
ATOM 5170 N N . HIS A 1 637 ? 13.147 -11.730 16.996 1.00 42.56 637 HIS A N 1
ATOM 5171 C CA . HIS A 1 637 ? 13.870 -10.454 17.002 1.00 42.56 637 HIS A CA 1
ATOM 5172 C C . HIS A 1 637 ? 15.096 -10.524 17.925 1.00 42.56 637 HIS A C 1
ATOM 5174 O O . HIS A 1 637 ? 16.180 -10.074 17.560 1.00 42.56 637 HIS A O 1
ATOM 5180 N N . GLU A 1 638 ? 14.957 -11.154 19.087 1.00 41.78 638 GLU A N 1
ATOM 5181 C CA . GLU A 1 638 ? 16.050 -11.433 20.016 1.00 41.78 638 GLU A CA 1
ATOM 5182 C C . GLU A 1 638 ? 17.050 -12.434 19.414 1.00 41.78 638 GLU A C 1
ATOM 5184 O O . GLU A 1 638 ? 18.257 -12.210 19.469 1.00 41.78 638 GLU A O 1
ATOM 5189 N N . CYS A 1 639 ? 16.571 -13.455 18.695 1.00 41.97 639 CYS A N 1
ATOM 5190 C CA . CYS A 1 639 ? 17.394 -14.357 17.890 1.00 41.97 639 CYS A CA 1
ATOM 5191 C C . CYS A 1 639 ? 18.092 -13.620 16.736 1.00 41.97 639 CYS A C 1
ATOM 5193 O O . CYS A 1 639 ? 19.249 -13.910 16.454 1.00 41.97 639 CYS A O 1
ATOM 5195 N N . ARG A 1 640 ? 17.450 -12.635 16.092 1.00 43.50 640 ARG A N 1
ATOM 5196 C CA . ARG A 1 640 ? 18.040 -11.800 15.028 1.00 43.50 640 ARG A CA 1
ATOM 5197 C C . ARG A 1 640 ? 19.120 -10.873 15.577 1.00 43.50 640 ARG A C 1
ATOM 5199 O O . ARG A 1 640 ? 20.162 -10.753 14.942 1.00 43.50 640 ARG A O 1
ATOM 5206 N N . GLU A 1 641 ? 18.931 -10.280 16.753 1.00 51.84 641 GLU A N 1
ATOM 5207 C CA . GLU A 1 641 ? 19.962 -9.471 17.418 1.00 51.84 641 GLU A CA 1
ATOM 5208 C C . GLU A 1 641 ? 21.111 -10.344 17.950 1.00 51.84 641 GLU A C 1
ATOM 5210 O O . GLU A 1 641 ? 22.278 -10.020 17.728 1.00 51.84 641 GLU A O 1
ATOM 5215 N N . GLN A 1 642 ? 20.827 -11.524 18.511 1.00 53.78 642 GLN A N 1
ATOM 5216 C CA . GLN A 1 642 ? 21.857 -12.516 18.839 1.00 53.78 642 GLN A CA 1
ATOM 5217 C C . GLN A 1 642 ? 22.583 -13.037 17.591 1.00 53.78 642 GLN A C 1
ATOM 5219 O O . GLN A 1 642 ? 23.791 -13.256 17.625 1.00 53.78 642 GLN A O 1
ATOM 5224 N N . HIS A 1 643 ? 21.883 -13.212 16.471 1.00 47.84 643 HIS A N 1
ATOM 5225 C CA . HIS A 1 643 ? 22.460 -13.603 15.188 1.00 47.84 643 HIS A CA 1
ATOM 5226 C C . HIS A 1 643 ? 23.314 -12.481 14.601 1.00 47.84 643 HIS A C 1
ATOM 5228 O O . HIS A 1 643 ? 24.365 -12.755 14.040 1.00 47.84 643 HIS A O 1
ATOM 5234 N N . ARG A 1 644 ? 22.925 -11.219 14.783 1.00 47.22 644 ARG A N 1
ATOM 5235 C CA . ARG A 1 644 ? 23.711 -10.045 14.393 1.00 47.22 644 ARG A CA 1
ATOM 5236 C C . ARG A 1 644 ? 24.989 -9.929 15.225 1.00 47.22 644 ARG A C 1
ATOM 5238 O O . ARG A 1 644 ? 26.052 -9.671 14.669 1.00 47.22 644 ARG A O 1
ATOM 5245 N N . LEU A 1 645 ? 24.911 -10.226 16.524 1.00 60.94 645 LEU A N 1
ATOM 5246 C CA . LEU A 1 645 ? 26.066 -10.378 17.416 1.00 60.94 645 LEU A CA 1
ATOM 5247 C C . LEU A 1 645 ? 26.960 -11.563 17.012 1.00 60.94 645 LEU A C 1
ATOM 5249 O O . LEU A 1 645 ? 28.177 -11.410 16.942 1.00 60.94 645 LEU A O 1
ATOM 5253 N N . LYS A 1 646 ? 26.383 -12.724 16.674 1.00 61.12 646 LYS A N 1
ATOM 5254 C CA . LYS A 1 646 ? 27.129 -13.897 16.181 1.00 61.12 646 LYS A CA 1
ATOM 5255 C C . LYS A 1 646 ? 27.773 -13.639 14.815 1.00 61.12 646 LYS A C 1
ATOM 5257 O O . LYS A 1 646 ? 28.928 -13.990 14.630 1.00 61.12 646 LYS A O 1
ATOM 5262 N N . GLN A 1 647 ? 27.087 -12.972 13.888 1.00 52.84 647 GLN A N 1
ATOM 5263 C CA . GLN A 1 647 ? 27.645 -12.542 12.602 1.00 52.84 647 GLN A CA 1
ATOM 5264 C C . GLN A 1 647 ? 28.761 -11.521 12.791 1.00 52.84 647 GLN A C 1
ATOM 5266 O O . GLN A 1 647 ? 29.777 -11.622 12.118 1.00 52.84 647 GLN A O 1
ATOM 5271 N N . SER A 1 648 ? 28.616 -10.582 13.728 1.00 58.00 648 SER A N 1
ATOM 5272 C CA . SER A 1 648 ? 29.694 -9.656 14.083 1.00 58.00 648 SER A CA 1
ATOM 5273 C C . SER A 1 648 ? 30.915 -10.398 14.634 1.00 58.00 648 SER A C 1
ATOM 5275 O O . SER A 1 648 ? 32.034 -10.037 14.286 1.00 58.00 648 SER A O 1
ATOM 5277 N N . LYS A 1 649 ? 30.720 -11.453 15.442 1.00 63.50 649 LYS A N 1
ATOM 5278 C CA . LYS A 1 649 ? 31.812 -12.319 15.921 1.00 63.50 649 LYS A CA 1
ATOM 5279 C C . LYS A 1 649 ? 32.464 -13.122 14.789 1.00 63.50 649 LYS A C 1
ATOM 5281 O O . LYS A 1 649 ? 33.683 -13.145 14.707 1.00 63.50 649 LYS A O 1
ATOM 5286 N N . VAL A 1 650 ? 31.677 -13.721 13.892 1.00 61.06 650 VAL A N 1
ATOM 5287 C CA . VAL A 1 650 ? 32.187 -14.488 12.737 1.00 61.06 650 VAL A CA 1
ATOM 5288 C C . VAL A 1 650 ? 32.917 -13.584 11.741 1.00 61.06 650 VAL A C 1
ATOM 5290 O O . VAL A 1 650 ? 33.961 -13.961 11.228 1.00 61.06 650 VAL A O 1
ATOM 5293 N N . LEU A 1 651 ? 32.412 -12.375 11.483 1.00 53.06 651 LEU A N 1
ATOM 5294 C CA . LEU A 1 651 ? 33.100 -11.387 10.646 1.00 53.06 651 LEU A CA 1
ATOM 5295 C C . LEU A 1 651 ? 34.394 -10.889 11.300 1.00 53.06 651 LEU A C 1
ATOM 5297 O O . LEU A 1 651 ? 35.356 -10.645 10.581 1.00 53.06 651 LEU A O 1
ATOM 5301 N N . GLY A 1 652 ? 34.431 -10.793 12.634 1.00 73.19 652 GLY A N 1
ATOM 5302 C CA . GLY A 1 652 ? 35.668 -10.590 13.393 1.00 73.19 652 GLY A CA 1
ATOM 5303 C C . GLY A 1 652 ? 36.668 -11.722 13.154 1.00 73.19 652 GLY A C 1
ATOM 5304 O O . GLY A 1 652 ? 37.759 -11.467 12.675 1.00 73.19 652 GLY A O 1
ATOM 5305 N N . GLN A 1 653 ? 36.253 -12.979 13.334 1.00 66.25 653 GLN A N 1
ATOM 5306 C CA . GLN A 1 653 ? 37.113 -14.149 13.101 1.00 66.25 653 GLN A CA 1
ATOM 5307 C C . GLN A 1 653 ? 37.606 -14.266 11.650 1.00 66.25 653 GLN A C 1
ATOM 5309 O O . GLN A 1 653 ? 38.753 -14.631 11.419 1.00 66.25 653 GLN A O 1
ATOM 5314 N N . ILE A 1 654 ? 36.763 -13.950 10.660 1.00 58.66 654 ILE A N 1
ATOM 5315 C CA . ILE A 1 654 ? 37.163 -13.922 9.244 1.00 58.66 654 ILE A CA 1
ATOM 5316 C C . ILE A 1 654 ? 38.183 -12.811 9.002 1.00 58.66 654 ILE A C 1
ATOM 5318 O O . ILE A 1 654 ? 39.131 -13.028 8.255 1.00 58.66 654 ILE A O 1
ATOM 5322 N N . LYS A 1 655 ? 38.005 -11.640 9.624 1.00 65.00 655 LYS A N 1
ATOM 5323 C CA . LYS A 1 655 ? 38.966 -10.537 9.543 1.00 65.00 655 LYS A CA 1
ATOM 5324 C C . LYS A 1 655 ? 40.308 -10.942 10.153 1.00 65.00 655 LYS A C 1
ATOM 5326 O O . LYS A 1 655 ? 41.322 -10.773 9.490 1.00 65.00 655 LYS A O 1
ATOM 5331 N N . ASP A 1 656 ? 40.295 -11.571 11.324 1.00 62.38 656 ASP A N 1
ATOM 5332 C CA . ASP A 1 656 ? 41.501 -12.048 12.006 1.00 62.38 656 ASP A CA 1
ATOM 5333 C C . ASP A 1 656 ? 42.218 -13.139 11.180 1.00 62.38 656 ASP A C 1
ATOM 5335 O O . ASP A 1 656 ? 43.435 -13.109 11.018 1.00 62.38 656 ASP A O 1
ATOM 5339 N N . GLN A 1 657 ? 41.474 -14.067 10.561 1.00 62.78 657 GLN A N 1
ATOM 5340 C CA . GLN A 1 657 ? 42.032 -15.062 9.628 1.00 62.78 657 GLN A CA 1
ATOM 5341 C C . GLN A 1 657 ? 42.602 -14.432 8.351 1.00 62.78 657 GLN A C 1
ATOM 5343 O O . GLN A 1 657 ? 43.541 -14.966 7.755 1.00 62.78 657 GLN A O 1
ATOM 5348 N N . TRP A 1 658 ? 42.024 -13.320 7.899 1.00 59.53 658 TRP A N 1
ATOM 5349 C CA . TRP A 1 658 ? 42.493 -12.590 6.727 1.00 59.53 658 TRP A CA 1
ATOM 5350 C C . TRP A 1 658 ? 43.779 -11.822 7.037 1.00 59.53 658 TRP A C 1
ATOM 5352 O O . TRP A 1 658 ? 44.735 -11.931 6.277 1.00 59.53 658 TRP A O 1
ATOM 5362 N N . GLU A 1 659 ? 43.849 -11.166 8.196 1.00 65.38 659 GLU A N 1
ATOM 5363 C CA . GLU A 1 659 ? 45.057 -10.508 8.712 1.00 65.38 659 GLU A CA 1
ATOM 5364 C C . GLU A 1 659 ? 46.186 -11.526 8.972 1.00 65.38 659 GLU A C 1
ATOM 5366 O O . GLU A 1 659 ? 47.342 -11.276 8.632 1.00 65.38 659 GLU A O 1
ATOM 5371 N N . GLN A 1 660 ? 45.864 -12.728 9.467 1.00 62.88 660 GLN A N 1
ATOM 5372 C CA . GLN A 1 660 ? 46.829 -13.831 9.577 1.00 62.88 660 GLN A CA 1
ATOM 5373 C C . GLN A 1 660 ? 47.323 -14.331 8.211 1.00 62.88 660 GLN A C 1
ATOM 5375 O O . GLN A 1 660 ? 48.511 -14.620 8.058 1.00 62.88 660 GLN A O 1
ATOM 5380 N N . ARG A 1 661 ? 46.446 -14.424 7.201 1.00 61.75 661 ARG A N 1
ATOM 5381 C CA . ARG A 1 661 ? 46.853 -14.781 5.830 1.00 61.75 661 ARG A CA 1
ATOM 5382 C C . ARG A 1 661 ? 47.733 -13.715 5.197 1.00 61.75 661 ARG A C 1
ATOM 5384 O O . ARG A 1 661 ? 48.717 -14.075 4.567 1.00 61.75 661 ARG A O 1
ATOM 5391 N N . GLU A 1 662 ? 47.402 -12.443 5.380 1.00 67.50 662 GLU A N 1
ATOM 5392 C CA . GLU A 1 662 ? 48.195 -11.319 4.882 1.00 67.50 662 GLU A CA 1
ATOM 5393 C C . GLU A 1 662 ? 49.581 -11.300 5.548 1.00 67.50 662 GLU A C 1
ATOM 5395 O O . GLU A 1 662 ? 50.592 -11.134 4.869 1.00 67.50 662 GLU A O 1
ATOM 5400 N N . CYS A 1 663 ? 49.658 -11.607 6.847 1.00 63.78 663 CYS A N 1
ATOM 5401 C CA . CYS A 1 663 ? 50.922 -11.798 7.561 1.00 63.78 663 CYS A CA 1
ATOM 5402 C C . CYS A 1 663 ? 51.746 -12.978 6.999 1.00 63.78 663 CYS A C 1
ATOM 5404 O O . CYS A 1 663 ? 52.940 -12.829 6.732 1.00 63.78 663 CYS A O 1
ATOM 5406 N N . LEU A 1 664 ? 51.118 -14.132 6.739 1.00 64.00 664 LEU A N 1
ATOM 5407 C CA . LEU A 1 664 ? 51.776 -15.294 6.117 1.00 64.00 664 LEU A CA 1
ATOM 5408 C C . LEU A 1 664 ? 52.230 -15.019 4.676 1.00 64.00 664 LEU A C 1
ATOM 5410 O O . LEU A 1 664 ? 53.266 -15.523 4.244 1.00 64.00 664 LEU A O 1
ATOM 5414 N N . GLU A 1 665 ? 51.475 -14.222 3.924 1.00 67.50 665 GLU A N 1
ATOM 5415 C CA . GLU A 1 665 ? 51.801 -13.844 2.549 1.00 67.50 665 GLU A CA 1
ATOM 5416 C C . GLU A 1 665 ? 52.957 -12.834 2.513 1.00 67.50 665 GLU A C 1
ATOM 5418 O O . GLU A 1 665 ? 53.883 -12.994 1.718 1.00 67.50 665 GLU A O 1
ATOM 5423 N N . GLN A 1 666 ? 52.997 -11.884 3.453 1.00 67.69 666 GLN A N 1
ATOM 5424 C CA . GLN A 1 666 ? 54.166 -11.026 3.665 1.00 67.69 666 GLN A CA 1
ATOM 5425 C C . GLN A 1 666 ? 55.397 -11.819 4.113 1.00 67.69 666 GLN A C 1
ATOM 5427 O O . GLN A 1 666 ? 56.508 -11.531 3.667 1.00 67.69 666 GLN A O 1
ATOM 5432 N N . HIS A 1 667 ? 55.224 -12.842 4.954 1.00 66.75 667 HIS A N 1
ATOM 5433 C CA . HIS A 1 667 ? 56.315 -13.734 5.336 1.00 66.75 667 HIS A CA 1
ATOM 5434 C C . HIS A 1 667 ? 56.836 -14.539 4.134 1.00 66.75 667 HIS A C 1
ATOM 5436 O O . HIS A 1 667 ? 58.046 -14.641 3.942 1.00 66.75 667 HIS A O 1
ATOM 5442 N N . ARG A 1 668 ? 55.945 -15.040 3.266 1.00 66.38 668 ARG A N 1
ATOM 5443 C CA . ARG A 1 668 ? 56.318 -15.702 2.002 1.00 66.38 668 ARG A CA 1
ATOM 5444 C C . ARG A 1 668 ? 57.039 -14.768 1.033 1.00 66.38 668 ARG A C 1
ATOM 5446 O O . ARG A 1 668 ? 58.010 -15.187 0.414 1.00 66.38 668 ARG A O 1
ATOM 5453 N N . LEU A 1 669 ? 56.608 -13.512 0.923 1.00 72.56 669 LEU A N 1
ATOM 5454 C CA . LEU A 1 669 ? 57.286 -12.488 0.120 1.00 72.56 669 LEU A CA 1
ATOM 5455 C C . LEU A 1 669 ? 58.692 -12.192 0.652 1.00 72.56 669 LEU A C 1
ATOM 5457 O O . LEU A 1 669 ? 59.638 -12.135 -0.127 1.00 72.56 669 LEU A O 1
ATOM 5461 N N . LYS A 1 670 ? 58.857 -12.093 1.976 1.00 73.62 670 LYS A N 1
ATOM 5462 C CA . LYS A 1 670 ? 60.182 -11.955 2.600 1.00 73.62 670 LYS A CA 1
ATOM 5463 C C . LYS A 1 670 ? 61.065 -13.178 2.344 1.00 73.62 670 LYS A C 1
ATOM 5465 O O . LYS A 1 670 ? 62.225 -13.013 1.992 1.00 73.62 670 LYS A O 1
ATOM 5470 N N . GLN A 1 671 ? 60.520 -14.392 2.444 1.00 66.88 671 GLN A N 1
ATOM 5471 C CA . GLN A 1 671 ? 61.248 -15.621 2.102 1.00 66.88 671 GLN A CA 1
ATOM 5472 C C . GLN A 1 671 ? 61.640 -15.676 0.618 1.00 66.88 671 GLN A C 1
ATOM 5474 O O . GLN A 1 671 ? 62.748 -16.090 0.302 1.00 66.88 671 GLN A O 1
ATOM 5479 N N . SER A 1 672 ? 60.771 -15.220 -0.288 1.00 73.62 672 SER A N 1
ATOM 5480 C CA . SER A 1 672 ? 61.073 -15.092 -1.720 1.00 73.62 672 SER A CA 1
ATOM 5481 C C . SER A 1 672 ? 62.208 -14.103 -1.973 1.00 73.62 672 SER A C 1
ATOM 5483 O O . SER A 1 672 ? 63.125 -14.439 -2.710 1.00 73.62 672 SER A O 1
ATOM 5485 N N . MET A 1 673 ? 62.200 -12.934 -1.327 1.00 73.38 673 MET A N 1
ATOM 5486 C CA . MET A 1 673 ? 63.292 -11.963 -1.452 1.00 73.38 673 MET A CA 1
ATOM 5487 C C . MET A 1 673 ? 64.624 -12.515 -0.935 1.00 73.38 673 MET A C 1
ATOM 5489 O O . MET A 1 673 ? 65.657 -12.283 -1.553 1.00 73.38 673 MET A O 1
ATOM 5493 N N . VAL A 1 674 ? 64.607 -13.270 0.168 1.00 74.25 674 VAL A N 1
ATOM 5494 C CA . VAL A 1 674 ? 65.808 -13.939 0.694 1.00 74.25 674 VAL A CA 1
ATOM 5495 C C . VAL A 1 674 ? 66.293 -15.027 -0.268 1.00 74.25 674 VAL A C 1
ATOM 5497 O O . VAL A 1 674 ? 67.488 -15.126 -0.518 1.00 74.25 674 VAL A O 1
ATOM 5500 N N . LEU A 1 675 ? 65.389 -15.809 -0.865 1.00 65.62 675 LEU A N 1
ATOM 5501 C CA . LEU A 1 675 ? 65.749 -16.810 -1.875 1.00 65.62 675 LEU A CA 1
ATOM 5502 C C . LEU A 1 675 ? 66.320 -16.180 -3.148 1.00 65.62 675 LEU A C 1
ATOM 5504 O O . LEU A 1 675 ? 67.226 -16.753 -3.745 1.00 65.62 675 LEU A O 1
ATOM 5508 N N . ASP A 1 676 ? 65.824 -15.015 -3.558 1.00 71.19 676 ASP A N 1
ATOM 5509 C CA . ASP A 1 676 ? 66.361 -14.296 -4.713 1.00 71.19 676 ASP A CA 1
ATOM 5510 C C . ASP A 1 676 ? 67.727 -13.666 -4.393 1.00 71.19 676 ASP A C 1
ATOM 5512 O O . ASP A 1 676 ? 68.640 -13.770 -5.205 1.00 71.19 676 ASP A O 1
ATOM 5516 N N . GLN A 1 677 ? 67.938 -13.162 -3.170 1.00 72.69 677 GLN A N 1
ATOM 5517 C CA . GLN A 1 677 ? 69.269 -12.754 -2.696 1.00 72.69 677 GLN A CA 1
ATOM 5518 C C . GLN A 1 677 ? 70.258 -13.924 -2.645 1.00 72.69 677 GLN A C 1
ATOM 5520 O O . GLN A 1 677 ? 71.408 -13.766 -3.049 1.00 72.69 677 GLN A O 1
ATOM 5525 N N . ILE 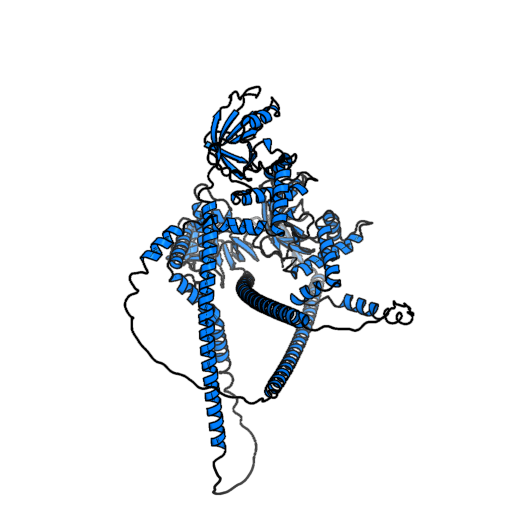A 1 678 ? 69.819 -15.104 -2.195 1.00 68.75 678 ILE A N 1
ATOM 5526 C CA . ILE A 1 678 ? 70.644 -16.319 -2.202 1.00 68.75 678 ILE A CA 1
ATOM 5527 C C . ILE A 1 678 ? 70.970 -16.725 -3.640 1.00 68.75 678 ILE A C 1
ATOM 5529 O O . ILE A 1 678 ? 72.122 -17.026 -3.926 1.00 68.75 678 ILE A O 1
ATOM 5533 N N . LYS A 1 679 ? 70.006 -16.684 -4.570 1.00 66.94 679 LYS A N 1
ATOM 5534 C CA . LYS A 1 679 ? 70.255 -16.962 -5.996 1.00 66.94 679 LYS A CA 1
ATOM 5535 C C . LYS A 1 679 ? 71.228 -15.970 -6.622 1.00 66.94 679 LYS A C 1
ATOM 5537 O O . LYS A 1 679 ? 72.045 -16.377 -7.440 1.00 66.94 679 LYS A O 1
ATOM 5542 N N . ASP A 1 680 ? 71.150 -14.697 -6.258 1.00 70.25 680 ASP A N 1
ATOM 5543 C CA . ASP A 1 680 ? 72.056 -13.673 -6.773 1.00 70.25 680 ASP A CA 1
ATOM 5544 C C . ASP A 1 680 ? 73.470 -13.834 -6.198 1.00 70.25 680 ASP A C 1
ATOM 5546 O O . ASP A 1 680 ? 74.445 -13.713 -6.938 1.00 70.25 680 ASP A O 1
ATOM 5550 N N . GLN A 1 681 ? 73.598 -14.213 -4.922 1.00 63.84 681 GLN A N 1
ATOM 5551 C CA . GLN A 1 681 ? 74.880 -14.618 -4.334 1.00 63.84 681 GLN A CA 1
ATOM 5552 C C . GLN A 1 681 ? 75.433 -15.887 -4.996 1.00 63.84 681 GLN A C 1
ATOM 5554 O O . GLN A 1 681 ? 76.631 -15.972 -5.261 1.00 63.84 681 GLN A O 1
ATOM 5559 N N . TRP A 1 682 ? 74.564 -16.840 -5.336 1.00 60.06 682 TRP A N 1
ATOM 5560 C CA . TRP A 1 682 ? 74.954 -18.083 -5.998 1.00 60.06 682 TRP A CA 1
ATOM 5561 C C . TRP A 1 682 ? 75.422 -17.847 -7.441 1.00 60.06 682 TRP A C 1
ATOM 5563 O O . TRP A 1 682 ? 76.469 -18.348 -7.847 1.00 60.06 682 TRP A O 1
ATOM 5573 N N . LYS A 1 683 ? 74.737 -16.966 -8.180 1.00 62.00 683 LYS A N 1
ATOM 5574 C CA . LYS A 1 683 ? 75.177 -16.488 -9.500 1.00 62.00 683 LYS A CA 1
ATOM 5575 C C . LYS A 1 683 ? 76.506 -15.738 -9.446 1.00 62.00 683 LYS A C 1
ATOM 5577 O O . LYS A 1 683 ? 77.292 -15.822 -10.383 1.00 62.00 683 LYS A O 1
ATOM 5582 N N . GLN A 1 684 ? 76.777 -15.007 -8.364 1.00 57.62 684 GLN A N 1
ATOM 5583 C CA . GLN A 1 684 ? 78.074 -14.356 -8.165 1.00 57.62 684 GLN A CA 1
ATOM 5584 C C . GLN A 1 684 ? 79.189 -15.366 -7.853 1.00 57.62 684 GLN A C 1
ATOM 5586 O O . GLN A 1 684 ? 80.327 -15.136 -8.261 1.00 57.62 684 GLN A O 1
ATOM 5591 N N . SER A 1 685 ? 78.876 -16.494 -7.203 1.00 48.72 685 SER A N 1
ATOM 5592 C CA . SER A 1 685 ? 79.837 -17.585 -6.993 1.00 48.72 685 SER A CA 1
ATOM 5593 C C . SER A 1 685 ? 80.069 -18.458 -8.235 1.00 48.72 685 SER A C 1
ATOM 5595 O O . SER A 1 685 ? 81.191 -18.910 -8.442 1.00 48.72 685 SER A O 1
ATOM 5597 N N . GLU A 1 686 ? 79.071 -18.635 -9.108 1.00 45.47 686 GLU A N 1
ATOM 5598 C CA . GLU A 1 686 ? 79.201 -19.428 -10.347 1.00 45.47 686 GLU A CA 1
ATOM 5599 C C . GLU A 1 686 ? 80.027 -18.735 -11.448 1.00 45.47 686 GLU A C 1
ATOM 5601 O O . GLU A 1 686 ? 80.522 -19.396 -12.357 1.00 45.47 686 GLU A O 1
ATOM 5606 N N . CYS A 1 687 ? 80.275 -17.424 -11.356 1.00 43.62 687 CYS A N 1
ATOM 5607 C CA . CYS A 1 687 ? 81.146 -16.706 -12.298 1.00 43.62 687 CYS A CA 1
ATOM 5608 C C . CYS A 1 687 ? 82.655 -16.950 -12.092 1.00 43.62 687 CYS A C 1
ATOM 5610 O O . CYS A 1 687 ? 83.460 -16.281 -12.745 1.00 43.62 687 CYS A O 1
ATOM 5612 N N . ARG A 1 688 ? 83.073 -17.861 -11.199 1.00 41.53 688 ARG A N 1
ATOM 5613 C CA . ARG A 1 688 ? 84.502 -18.125 -10.956 1.00 41.53 688 ARG A CA 1
ATOM 5614 C C . ARG A 1 688 ? 85.037 -19.493 -11.336 1.00 41.53 688 ARG A C 1
ATOM 5616 O O . ARG A 1 688 ? 86.256 -19.611 -11.359 1.00 41.53 688 ARG A O 1
ATOM 5623 N N . GLU A 1 689 ? 84.227 -20.468 -11.734 1.00 38.62 689 GLU A N 1
ATOM 5624 C CA . GLU A 1 689 ? 84.780 -21.757 -12.164 1.00 38.62 689 GLU A CA 1
ATOM 5625 C C . GLU A 1 689 ? 84.000 -22.369 -13.334 1.00 38.62 689 GLU A C 1
ATOM 5627 O O . GLU A 1 689 ? 82.888 -22.866 -13.206 1.00 38.62 689 GLU A O 1
ATOM 5632 N N . GLN A 1 690 ? 84.641 -22.364 -14.499 1.00 35.59 690 GLN A N 1
ATOM 5633 C CA . GLN A 1 690 ? 84.466 -23.374 -15.538 1.00 35.59 690 GLN A CA 1
ATOM 5634 C C . GLN A 1 690 ? 85.861 -23.958 -15.806 1.00 35.59 690 GLN A C 1
ATOM 5636 O O . GLN A 1 690 ? 86.828 -23.188 -15.772 1.00 35.59 690 GLN A O 1
ATOM 5641 N N . PRO A 1 691 ? 86.002 -25.269 -16.114 1.00 45.69 691 PRO A N 1
ATOM 5642 C CA . PRO A 1 691 ? 85.506 -25.723 -17.418 1.00 45.69 691 PRO A CA 1
ATOM 5643 C C . PRO A 1 691 ? 85.074 -27.204 -17.587 1.00 45.69 691 PRO A C 1
ATOM 5645 O O . PRO A 1 691 ? 85.484 -28.091 -16.850 1.00 45.69 691 PRO A O 1
ATOM 5648 N N . LYS A 1 692 ? 84.368 -27.415 -18.719 1.00 34.72 692 LYS A N 1
ATOM 5649 C CA . LYS A 1 692 ? 84.287 -28.613 -19.596 1.00 34.72 692 LYS A CA 1
ATOM 5650 C C . LYS A 1 692 ? 83.566 -29.876 -19.085 1.00 34.72 692 LYS A C 1
ATOM 5652 O O . LYS A 1 692 ? 84.110 -30.596 -18.264 1.00 34.72 692 LYS A O 1
ATOM 5657 N N . LEU A 1 693 ? 82.473 -30.268 -19.758 1.00 32.38 693 LEU A N 1
ATOM 5658 C CA . LEU A 1 693 ? 82.463 -31.422 -20.682 1.00 32.38 693 LEU A CA 1
ATOM 5659 C C . LEU A 1 693 ? 81.139 -31.532 -21.469 1.00 32.38 693 LEU A C 1
ATOM 5661 O O . LEU A 1 693 ? 80.085 -31.093 -21.022 1.00 32.38 693 LEU A O 1
ATOM 5665 N N . GLU A 1 694 ? 81.251 -32.110 -22.660 1.00 31.62 694 GLU A N 1
ATOM 5666 C CA . GLU A 1 694 ? 80.250 -32.287 -23.715 1.00 31.62 694 GLU A CA 1
ATOM 5667 C C . GLU A 1 694 ? 79.364 -33.552 -23.551 1.00 31.62 694 GLU A C 1
ATOM 5669 O O . GLU A 1 694 ? 79.716 -34.465 -22.811 1.00 31.62 694 GLU A O 1
ATOM 5674 N N . GLN A 1 695 ? 78.313 -33.622 -24.394 1.00 29.77 695 GLN A N 1
ATOM 5675 C CA . GLN A 1 695 ? 77.721 -34.801 -25.082 1.00 29.77 695 GLN A CA 1
ATOM 5676 C C . GLN A 1 695 ? 76.303 -35.307 -24.720 1.00 29.77 695 GLN A C 1
ATOM 5678 O O . GLN A 1 695 ? 76.092 -35.964 -23.709 1.00 29.77 695 GLN A O 1
ATOM 5683 N N . SER A 1 696 ? 75.435 -35.219 -25.753 1.00 30.66 696 SER A N 1
ATOM 5684 C CA . SER A 1 696 ? 74.490 -36.252 -26.265 1.00 30.66 696 SER A CA 1
ATOM 5685 C C . SER A 1 696 ? 73.210 -36.547 -25.453 1.00 30.66 696 SER A C 1
ATOM 5687 O O . SER A 1 696 ? 73.218 -36.417 -24.241 1.00 30.66 696 SER A O 1
ATOM 5689 N N . LYS A 1 697 ? 72.057 -36.994 -25.978 1.00 32.16 697 LYS A N 1
ATOM 5690 C CA . LYS A 1 697 ? 71.427 -37.223 -27.302 1.00 32.16 697 LYS A CA 1
ATOM 5691 C C . LYS A 1 697 ? 69.959 -37.636 -26.979 1.00 32.16 697 LYS A C 1
ATOM 5693 O O . LYS A 1 697 ? 69.741 -38.287 -25.967 1.00 32.16 697 LYS A O 1
ATOM 5698 N N . GLU A 1 698 ? 68.955 -37.140 -27.710 1.00 31.84 698 GLU A N 1
ATOM 5699 C CA . GLU A 1 698 ? 68.038 -37.921 -28.583 1.00 31.84 698 GLU A CA 1
ATOM 5700 C C . GLU A 1 698 ? 67.120 -38.986 -27.915 1.00 31.84 698 GLU A C 1
ATOM 5702 O O . GLU A 1 698 ? 67.599 -40.044 -27.522 1.00 31.84 698 GLU A O 1
ATOM 5707 N N . LEU A 1 699 ? 65.792 -38.745 -27.868 1.00 30.31 699 LEU A N 1
ATOM 5708 C CA . LEU A 1 699 ? 64.730 -39.503 -28.585 1.00 30.31 699 LEU A CA 1
ATOM 5709 C C . LEU A 1 699 ? 63.307 -39.290 -28.009 1.00 30.31 699 LEU A C 1
ATOM 5711 O O . LEU A 1 699 ? 63.097 -39.163 -26.805 1.00 30.31 699 LEU A O 1
ATOM 5715 N N . GLU A 1 700 ? 62.347 -39.254 -28.935 1.00 30.88 700 GLU A N 1
ATOM 5716 C CA . GLU A 1 700 ? 60.900 -39.010 -28.801 1.00 30.88 700 GLU A CA 1
ATOM 5717 C C . GLU A 1 700 ? 60.067 -40.335 -28.806 1.00 30.88 700 GLU A C 1
ATOM 5719 O O . GLU A 1 700 ? 60.665 -41.410 -28.874 1.00 30.88 700 GLU A O 1
ATOM 5724 N N . PRO A 1 701 ? 58.714 -40.304 -28.670 1.00 42.12 701 PRO A N 1
ATOM 5725 C CA . PRO A 1 701 ? 57.923 -41.300 -27.933 1.00 42.12 701 PRO A CA 1
ATOM 5726 C C . PRO A 1 701 ? 57.161 -42.324 -28.801 1.00 42.12 701 PRO A C 1
ATOM 5728 O O . PRO A 1 701 ? 57.006 -42.154 -30.007 1.00 42.12 701 PRO A O 1
ATOM 5731 N N . VAL A 1 702 ? 56.602 -43.362 -28.159 1.00 27.33 702 VAL A N 1
ATOM 5732 C CA . VAL A 1 702 ? 55.682 -44.338 -28.777 1.00 27.33 702 VAL A CA 1
ATOM 5733 C C . VAL A 1 702 ? 54.424 -44.523 -27.919 1.00 27.33 702 VAL A C 1
ATOM 5735 O O . VAL A 1 702 ? 54.501 -44.817 -26.726 1.00 27.33 702 VAL A O 1
ATOM 5738 N N . GLU A 1 703 ? 53.267 -44.350 -28.562 1.00 32.69 703 GLU A N 1
ATOM 5739 C CA . GLU A 1 703 ? 51.917 -44.690 -28.097 1.00 32.69 703 GLU A CA 1
ATOM 5740 C C . GLU A 1 703 ? 51.673 -46.211 -28.093 1.00 32.69 703 GLU A C 1
ATOM 5742 O O . GLU A 1 703 ? 52.169 -46.926 -28.960 1.00 32.69 703 GLU A O 1
ATOM 5747 N N . SER A 1 704 ? 50.815 -46.709 -27.193 1.00 31.05 704 SER A N 1
ATOM 5748 C CA . SER A 1 704 ? 49.905 -47.823 -27.518 1.00 31.05 704 SER A CA 1
ATOM 5749 C C . SER A 1 704 ? 48.721 -47.916 -26.542 1.00 31.05 704 SER A C 1
ATOM 5751 O O . SER A 1 704 ? 48.872 -47.876 -25.321 1.00 31.05 704 SER A O 1
ATOM 5753 N N . GLU A 1 705 ? 47.525 -48.025 -27.122 1.00 33.47 705 GLU A N 1
ATOM 5754 C CA . GLU A 1 705 ? 46.229 -48.300 -26.496 1.00 33.47 705 GLU A CA 1
ATOM 5755 C C . GLU A 1 705 ? 46.048 -49.803 -26.238 1.00 33.47 705 GLU A C 1
ATOM 5757 O O . GLU A 1 705 ? 46.294 -50.569 -27.160 1.00 33.47 705 GLU A O 1
ATOM 5762 N N . TRP A 1 706 ? 45.495 -50.233 -25.090 1.00 30.42 706 TRP A N 1
ATOM 5763 C CA . TRP A 1 706 ? 44.874 -51.568 -24.948 1.00 30.42 706 TRP A CA 1
ATOM 5764 C C . TRP A 1 706 ? 43.569 -51.547 -24.111 1.00 30.42 706 TRP A C 1
ATOM 5766 O O . TRP A 1 706 ? 43.557 -51.306 -22.908 1.00 30.42 706 TRP A O 1
ATOM 5776 N N . SER A 1 707 ? 42.476 -51.784 -24.847 1.00 32.88 707 SER A N 1
ATOM 5777 C CA . SER A 1 707 ? 41.181 -52.449 -24.591 1.00 32.88 707 SER A CA 1
ATOM 5778 C C . SER A 1 707 ? 40.410 -52.354 -23.258 1.00 32.88 707 SER A C 1
ATOM 5780 O O . SER A 1 707 ? 40.779 -52.914 -22.229 1.00 32.88 707 SER A O 1
ATOM 5782 N N . GLN A 1 708 ? 39.179 -51.844 -23.397 1.00 34.44 708 GLN A N 1
ATOM 5783 C CA . GLN A 1 708 ? 37.986 -52.132 -22.593 1.00 34.44 708 GLN A CA 1
ATOM 5784 C C . GLN A 1 708 ? 37.346 -53.478 -22.988 1.00 34.44 708 GLN A C 1
ATOM 5786 O O . GLN A 1 708 ? 37.102 -53.688 -24.175 1.00 34.44 708 GLN A O 1
ATOM 5791 N N . ARG A 1 709 ? 36.956 -54.307 -22.006 1.00 35.00 709 ARG A N 1
ATOM 5792 C CA . ARG A 1 709 ? 35.728 -55.143 -21.982 1.00 35.00 709 ARG A CA 1
ATOM 5793 C C . ARG A 1 709 ? 35.703 -55.978 -20.695 1.00 35.00 709 ARG A C 1
ATOM 5795 O O . ARG A 1 709 ? 36.307 -57.032 -20.672 1.00 35.00 709 ARG A O 1
ATOM 5802 N N . GLU A 1 710 ? 35.034 -55.465 -19.654 1.00 34.16 710 GLU A N 1
ATOM 5803 C CA . GLU A 1 710 ? 34.389 -56.211 -18.539 1.00 34.16 710 GLU A CA 1
ATOM 5804 C C . GLU A 1 710 ? 33.968 -55.242 -17.407 1.00 34.16 710 GLU A C 1
ATOM 5806 O O . GLU A 1 710 ? 34.466 -55.281 -16.288 1.00 34.16 710 GLU A O 1
ATOM 5811 N N . CYS A 1 711 ? 33.068 -54.288 -17.686 1.00 33.62 711 CYS A N 1
ATOM 5812 C CA . CYS A 1 711 ? 32.579 -53.365 -16.642 1.00 33.62 711 CYS A CA 1
ATOM 5813 C C . CYS A 1 711 ? 31.157 -52.826 -16.901 1.00 33.62 711 CYS A C 1
ATOM 5815 O O . CYS A 1 711 ? 30.885 -51.650 -16.671 1.00 33.62 711 CYS A O 1
ATOM 5817 N N . CYS A 1 712 ? 30.232 -53.636 -17.438 1.00 37.84 712 CYS A N 1
ATOM 5818 C CA . CYS A 1 712 ? 28.895 -53.129 -17.803 1.00 37.84 712 CYS A CA 1
ATOM 5819 C C . CYS A 1 712 ? 27.668 -53.919 -17.322 1.00 37.84 712 CYS A C 1
ATOM 5821 O O . CYS A 1 712 ? 26.562 -53.466 -17.594 1.00 37.84 712 CYS A O 1
ATOM 5823 N N . GLU A 1 713 ? 27.784 -54.983 -16.519 1.00 36.34 713 GLU A N 1
ATOM 5824 C CA . GLU A 1 713 ? 26.580 -55.729 -16.085 1.00 36.34 713 GLU A CA 1
ATOM 5825 C C . GLU A 1 713 ? 26.183 -55.587 -14.606 1.00 36.34 713 GLU A C 1
ATOM 5827 O O . GLU A 1 713 ? 25.069 -55.949 -14.239 1.00 36.34 713 GLU A O 1
ATOM 5832 N N . GLN A 1 714 ? 26.977 -54.927 -13.754 1.00 37.38 714 GLN A N 1
ATOM 5833 C CA . GLN A 1 714 ? 26.578 -54.682 -12.351 1.00 37.38 714 GLN A CA 1
ATOM 5834 C C . GLN A 1 714 ? 25.973 -53.295 -12.071 1.00 37.38 714 GLN A C 1
ATOM 5836 O O . GLN A 1 714 ? 25.426 -53.060 -10.993 1.00 37.38 714 GLN A O 1
ATOM 5841 N N . HIS A 1 715 ? 25.977 -52.374 -13.040 1.00 38.28 715 HIS A N 1
ATOM 5842 C CA . HIS A 1 715 ? 25.518 -50.996 -12.810 1.00 38.28 715 HIS A CA 1
ATOM 5843 C C . HIS A 1 715 ? 24.005 -50.780 -13.051 1.00 38.28 715 HIS A C 1
ATOM 5845 O O . HIS A 1 715 ? 23.448 -49.758 -12.641 1.00 38.28 715 HIS A O 1
ATOM 5851 N N . GLY A 1 716 ? 23.316 -51.746 -13.676 1.00 35.84 716 GLY A N 1
ATOM 5852 C CA . GLY A 1 716 ? 21.885 -51.663 -14.007 1.00 35.84 716 GLY A CA 1
ATOM 5853 C C . GLY A 1 716 ? 20.933 -52.042 -12.864 1.00 35.84 716 GLY A C 1
ATOM 5854 O O . GLY A 1 716 ? 19.862 -51.449 -12.732 1.00 35.84 716 GLY A O 1
ATOM 5855 N N . LEU A 1 717 ? 21.326 -52.971 -11.983 1.00 35.62 717 LEU A N 1
ATOM 5856 C CA . LEU A 1 717 ? 20.443 -53.488 -10.924 1.00 35.62 717 LEU A CA 1
ATOM 5857 C C . LEU A 1 717 ? 20.389 -52.607 -9.661 1.00 35.62 717 LEU A C 1
ATOM 5859 O O . LEU A 1 717 ? 19.408 -52.651 -8.918 1.00 35.62 717 LEU A O 1
ATOM 5863 N N . MET A 1 718 ? 21.402 -51.766 -9.421 1.00 35.69 718 MET A N 1
ATOM 5864 C CA . MET A 1 718 ? 21.422 -50.848 -8.270 1.00 35.69 718 MET A CA 1
ATOM 5865 C C . MET A 1 718 ? 20.563 -49.591 -8.479 1.00 35.69 718 MET A C 1
ATOM 5867 O O . MET A 1 718 ? 20.106 -48.993 -7.504 1.00 35.69 718 MET A O 1
ATOM 5871 N N . GLN A 1 719 ? 20.293 -49.183 -9.725 1.00 39.56 719 GLN A N 1
ATOM 5872 C CA . GLN A 1 719 ? 19.571 -47.933 -9.986 1.00 39.56 719 GLN A CA 1
ATOM 5873 C C . GLN A 1 719 ? 18.044 -48.054 -9.860 1.00 39.56 719 GLN A C 1
ATOM 5875 O O . GLN A 1 719 ? 17.406 -47.059 -9.512 1.00 39.56 719 GLN A O 1
ATOM 5880 N N . SER A 1 720 ? 17.439 -49.236 -10.054 1.00 37.84 720 SER A N 1
ATOM 5881 C CA . SER A 1 720 ? 15.974 -49.375 -9.946 1.00 37.84 720 SER A CA 1
ATOM 5882 C C . SER A 1 720 ? 15.485 -49.480 -8.493 1.00 37.84 720 SER A C 1
ATOM 5884 O O . SER A 1 720 ? 14.537 -48.787 -8.123 1.00 37.84 720 SER A O 1
ATOM 5886 N N . LYS A 1 721 ? 16.196 -50.212 -7.618 1.00 35.41 721 LYS A N 1
ATOM 5887 C CA . LYS A 1 721 ? 15.838 -50.343 -6.188 1.00 35.41 721 LYS A CA 1
ATOM 5888 C C . LYS A 1 721 ? 16.026 -49.045 -5.390 1.00 35.41 721 LYS A C 1
ATOM 5890 O O . LYS A 1 721 ? 15.238 -48.757 -4.489 1.00 35.41 721 LYS A O 1
ATOM 5895 N N . VAL A 1 722 ? 17.006 -48.214 -5.756 1.00 39.22 722 VAL A N 1
ATOM 5896 C CA . VAL A 1 722 ? 17.224 -46.897 -5.126 1.00 39.22 722 VAL A CA 1
ATOM 5897 C C . VAL A 1 722 ? 16.176 -45.870 -5.582 1.00 39.22 722 VAL A C 1
ATOM 5899 O O . VAL A 1 722 ? 15.764 -45.022 -4.792 1.00 39.22 722 VAL A O 1
ATOM 5902 N N . LEU A 1 723 ? 15.676 -45.951 -6.822 1.00 35.91 723 LEU A N 1
ATOM 5903 C CA . LEU A 1 723 ? 14.640 -45.029 -7.309 1.00 35.91 723 LEU A CA 1
ATOM 5904 C C . LEU A 1 723 ? 13.253 -45.292 -6.699 1.00 35.91 723 LEU A C 1
ATOM 5906 O O . LEU A 1 723 ? 12.461 -44.356 -6.568 1.00 35.91 723 LEU A O 1
ATOM 5910 N N . GLU A 1 724 ? 12.959 -46.536 -6.322 1.00 34.69 724 GLU A N 1
ATOM 5911 C CA . GLU A 1 724 ? 11.667 -46.931 -5.751 1.00 34.69 724 GLU A CA 1
ATOM 5912 C C . GLU A 1 724 ? 11.584 -46.651 -4.240 1.00 34.69 724 GLU A C 1
ATOM 5914 O O . GLU A 1 724 ? 10.579 -46.119 -3.764 1.00 34.69 724 GLU A O 1
ATOM 5919 N N . GLN A 1 725 ? 12.685 -46.829 -3.499 1.00 35.06 725 GLN A N 1
ATOM 5920 C CA . GLN A 1 725 ? 12.767 -46.436 -2.083 1.00 35.06 725 GLN A CA 1
ATOM 5921 C C . GLN A 1 725 ? 12.752 -44.908 -1.876 1.00 35.06 725 GLN A C 1
ATOM 5923 O O . GLN A 1 725 ? 12.208 -44.416 -0.887 1.00 35.06 725 GLN A O 1
ATOM 5928 N N . VAL A 1 726 ? 13.264 -44.125 -2.834 1.00 42.47 726 VAL A N 1
ATOM 5929 C CA . VAL A 1 726 ? 13.241 -42.649 -2.768 1.00 42.47 726 VAL A CA 1
ATOM 5930 C C . VAL A 1 726 ? 11.854 -42.065 -3.086 1.00 42.47 726 VAL A C 1
ATOM 5932 O O . VAL A 1 726 ? 11.538 -40.967 -2.622 1.00 42.47 726 VAL A O 1
ATOM 5935 N N . LYS A 1 727 ? 10.990 -42.782 -3.821 1.00 36.66 727 LYS A N 1
ATOM 5936 C CA . LYS A 1 727 ? 9.622 -42.319 -4.128 1.00 36.66 727 LYS A CA 1
ATOM 5937 C C . LYS A 1 727 ? 8.664 -42.407 -2.935 1.00 36.66 727 LYS A C 1
ATOM 5939 O O . LYS A 1 727 ? 7.772 -41.567 -2.844 1.00 36.66 727 LYS A O 1
ATOM 5944 N N . ASN A 1 728 ? 8.881 -43.342 -2.007 1.00 35.59 728 ASN A N 1
ATOM 5945 C CA . ASN A 1 728 ? 7.937 -43.623 -0.917 1.00 35.59 728 ASN A CA 1
ATOM 5946 C C . ASN A 1 728 ? 8.340 -43.027 0.452 1.00 35.59 728 ASN A C 1
ATOM 5948 O O . ASN A 1 728 ? 7.520 -42.994 1.364 1.00 35.59 728 ASN A O 1
ATOM 5952 N N . GLY A 1 729 ? 9.564 -42.504 0.611 1.00 32.44 729 GLY A N 1
ATOM 5953 C CA . GLY A 1 729 ? 10.115 -42.112 1.921 1.00 32.44 729 GLY A CA 1
ATOM 5954 C C . GLY A 1 729 ? 9.900 -40.666 2.404 1.00 32.44 729 GLY A C 1
ATOM 5955 O O . GLY A 1 729 ? 10.421 -40.315 3.458 1.00 32.44 729 GLY A O 1
ATOM 5956 N N . PHE A 1 730 ? 9.194 -39.794 1.671 1.00 39.25 730 PHE A N 1
ATOM 5957 C CA . PHE A 1 730 ? 9.175 -38.345 1.979 1.00 39.25 730 PHE A CA 1
ATOM 5958 C C . PHE A 1 730 ? 7.863 -37.769 2.529 1.00 39.25 730 PHE A C 1
ATOM 5960 O O . PHE A 1 730 ? 7.791 -36.568 2.799 1.00 39.25 730 PHE A O 1
ATOM 5967 N N . ASN A 1 731 ? 6.859 -38.603 2.797 1.00 33.22 731 ASN A N 1
ATOM 5968 C CA . ASN A 1 731 ? 5.676 -38.182 3.546 1.00 33.22 731 ASN A CA 1
ATOM 5969 C C . ASN A 1 731 ? 5.976 -38.242 5.055 1.00 33.22 731 ASN A C 1
ATOM 5971 O O . ASN A 1 731 ? 5.605 -39.205 5.712 1.00 33.22 731 ASN A O 1
ATOM 5975 N N . GLY A 1 732 ? 6.684 -37.246 5.604 1.00 34.06 732 GLY A N 1
ATOM 5976 C CA . GLY A 1 732 ? 6.772 -37.092 7.069 1.00 34.06 732 GLY A CA 1
ATOM 5977 C C . GLY A 1 732 ? 8.064 -36.533 7.666 1.00 34.06 732 GLY A C 1
ATOM 5978 O O . GLY A 1 732 ? 8.119 -36.331 8.873 1.00 34.06 732 GLY A O 1
ATOM 5979 N N . ILE A 1 733 ? 9.108 -36.243 6.884 1.00 36.84 733 ILE A N 1
ATOM 5980 C CA . ILE A 1 733 ? 10.386 -35.808 7.473 1.00 36.84 733 ILE A CA 1
ATOM 5981 C C . ILE A 1 733 ? 10.402 -34.283 7.685 1.00 36.84 733 ILE A C 1
ATOM 5983 O O . ILE A 1 733 ? 10.452 -33.497 6.733 1.00 36.84 733 ILE A O 1
ATOM 5987 N N . GLU A 1 734 ? 10.414 -33.851 8.949 1.00 38.69 734 GLU A N 1
ATOM 5988 C CA . GLU A 1 734 ? 10.892 -32.526 9.363 1.00 38.69 734 GLU A CA 1
ATOM 5989 C C . GLU A 1 734 ? 12.370 -32.379 8.963 1.00 38.69 734 GLU A C 1
ATOM 5991 O O . GLU A 1 734 ? 13.298 -32.874 9.611 1.00 38.69 734 GLU A O 1
ATOM 5996 N N . LEU A 1 735 ? 12.616 -31.736 7.823 1.00 53.62 735 LEU A N 1
ATOM 5997 C CA . LEU A 1 735 ? 13.965 -31.403 7.383 1.00 53.62 735 LEU A CA 1
ATOM 5998 C C . LEU A 1 735 ? 14.379 -30.077 8.017 1.00 53.62 735 LEU A C 1
ATOM 6000 O O . LEU A 1 735 ? 13.775 -29.038 7.759 1.00 53.62 735 LEU A O 1
ATOM 6004 N N . SER A 1 736 ? 15.443 -30.108 8.818 1.00 62.41 736 SER A N 1
ATOM 6005 C CA . SER A 1 736 ? 16.069 -28.893 9.334 1.00 62.41 736 SER A CA 1
ATOM 6006 C C . SER A 1 736 ? 16.660 -28.052 8.195 1.00 62.41 736 SER A C 1
ATOM 6008 O O . SER A 1 736 ? 17.073 -28.574 7.157 1.00 62.41 736 SER A O 1
ATOM 6010 N N . ARG A 1 737 ? 16.764 -26.737 8.414 1.00 57.47 737 ARG A N 1
ATOM 6011 C CA . ARG A 1 737 ? 17.331 -25.751 7.472 1.00 57.47 737 ARG A CA 1
ATOM 6012 C C . ARG A 1 737 ? 18.663 -26.188 6.844 1.00 57.47 737 ARG A C 1
ATOM 6014 O O . ARG A 1 737 ? 18.875 -25.993 5.652 1.00 57.47 737 ARG A O 1
ATOM 6021 N N . LYS A 1 738 ? 19.534 -26.825 7.634 1.00 71.50 738 LYS A N 1
ATOM 6022 C CA . LYS A 1 738 ? 20.832 -27.344 7.177 1.00 71.50 738 LYS A CA 1
ATOM 6023 C C . LYS A 1 738 ? 20.672 -28.433 6.107 1.00 71.50 738 LYS A C 1
ATOM 6025 O O . LYS A 1 738 ? 21.332 -28.369 5.081 1.00 71.50 738 LYS A O 1
ATOM 6030 N N . LYS A 1 739 ? 19.723 -29.362 6.281 1.00 76.50 739 LYS A N 1
ATOM 6031 C CA . LYS A 1 739 ? 19.467 -30.448 5.315 1.00 76.50 739 LYS A CA 1
ATOM 6032 C C . LYS A 1 739 ? 18.977 -29.930 3.960 1.00 76.50 739 LYS A C 1
ATOM 6034 O O . LYS A 1 739 ? 19.256 -30.548 2.939 1.00 76.50 739 LYS A O 1
ATOM 6039 N N . ILE A 1 740 ? 18.252 -28.813 3.947 1.00 67.69 740 ILE A N 1
ATOM 6040 C CA . ILE A 1 740 ? 17.786 -28.156 2.720 1.00 67.69 740 ILE A CA 1
ATOM 6041 C C . ILE A 1 740 ? 18.948 -27.507 1.963 1.00 67.69 740 ILE A C 1
ATOM 6043 O O . ILE A 1 740 ? 19.077 -27.724 0.759 1.00 67.69 740 ILE A O 1
ATOM 6047 N N . ASP A 1 741 ? 19.788 -26.734 2.659 1.00 73.56 741 ASP A N 1
ATOM 6048 C CA . ASP A 1 741 ? 20.967 -26.109 2.052 1.00 73.56 741 ASP A CA 1
ATOM 6049 C C . ASP A 1 741 ? 21.908 -27.200 1.501 1.00 73.56 741 ASP A C 1
ATOM 6051 O O . ASP A 1 741 ? 22.336 -27.122 0.349 1.00 73.56 741 ASP A O 1
ATOM 6055 N N . ASP A 1 742 ? 22.128 -28.278 2.262 1.00 79.25 742 ASP A N 1
ATOM 6056 C CA . ASP A 1 742 ? 22.920 -29.437 1.833 1.00 79.25 742 ASP A CA 1
ATOM 6057 C C . ASP A 1 742 ? 22.301 -30.140 0.613 1.00 79.25 742 ASP A C 1
ATOM 6059 O O . ASP A 1 742 ? 23.008 -30.549 -0.310 1.00 79.25 742 ASP A O 1
ATOM 6063 N N . TRP A 1 743 ? 20.972 -30.261 0.562 1.00 80.75 743 TRP A N 1
ATOM 6064 C CA . TRP A 1 743 ? 20.261 -30.820 -0.587 1.00 80.75 743 TRP A CA 1
ATOM 6065 C C . TRP A 1 743 ? 20.406 -29.937 -1.837 1.00 80.75 743 TRP A C 1
ATOM 6067 O O . TRP A 1 743 ? 20.651 -30.469 -2.919 1.00 80.75 743 TRP A O 1
ATOM 6077 N N . LEU A 1 744 ? 20.357 -28.605 -1.705 1.00 76.25 744 LEU A N 1
ATOM 6078 C CA . LEU A 1 744 ? 20.592 -27.658 -2.807 1.00 76.25 744 LEU A CA 1
ATOM 6079 C C . LEU A 1 744 ? 22.039 -27.670 -3.317 1.00 76.25 744 LEU A C 1
ATOM 6081 O O . LEU A 1 744 ? 22.285 -27.326 -4.477 1.00 76.25 744 LEU A O 1
ATOM 6085 N N . GLN A 1 745 ? 23.005 -28.076 -2.492 1.00 80.50 745 GLN A N 1
ATOM 6086 C CA . GLN A 1 745 ? 24.372 -28.282 -2.970 1.00 80.50 745 GLN A CA 1
ATOM 6087 C C . GLN A 1 745 ? 24.507 -29.537 -3.838 1.00 80.50 745 GLN A C 1
ATOM 6089 O O . GLN A 1 745 ? 25.385 -29.587 -4.700 1.00 80.50 745 GLN A O 1
ATOM 6094 N N . ARG A 1 746 ? 23.602 -30.516 -3.698 1.00 85.44 746 ARG A N 1
ATOM 6095 C CA . ARG A 1 746 ? 23.614 -31.737 -4.514 1.00 85.44 746 ARG A CA 1
ATOM 6096 C C . ARG A 1 746 ? 23.067 -31.467 -5.928 1.00 85.44 746 ARG A C 1
ATOM 6098 O O . ARG A 1 746 ? 22.060 -30.769 -6.076 1.00 85.44 746 ARG A O 1
ATOM 6105 N N . PRO A 1 747 ? 23.635 -32.083 -6.985 1.00 81.31 747 PRO A N 1
ATOM 6106 C CA . PRO A 1 747 ? 23.159 -31.922 -8.365 1.00 81.31 747 PRO A CA 1
ATOM 6107 C C . PRO A 1 747 ? 21.664 -32.227 -8.549 1.00 81.31 747 PRO A C 1
ATOM 6109 O O . PRO A 1 747 ? 20.950 -31.491 -9.236 1.00 81.31 747 PRO A O 1
ATOM 6112 N N . MET A 1 748 ? 21.169 -33.274 -7.878 1.00 74.81 748 MET A N 1
ATOM 6113 C CA . MET A 1 748 ? 19.752 -33.650 -7.891 1.00 74.81 748 MET A CA 1
ATOM 6114 C C . MET A 1 748 ? 18.856 -32.581 -7.258 1.00 74.81 748 MET A C 1
ATOM 6116 O O . MET A 1 748 ? 17.799 -32.275 -7.815 1.00 74.81 748 MET A O 1
ATOM 6120 N N . GLY A 1 749 ? 19.293 -31.954 -6.161 1.00 82.62 749 GLY A N 1
ATOM 6121 C CA . GLY A 1 749 ? 18.543 -30.869 -5.532 1.00 82.62 749 GLY A CA 1
ATOM 6122 C C . GLY A 1 749 ? 18.486 -29.620 -6.404 1.00 82.62 749 GLY A C 1
ATOM 6123 O O . GLY A 1 749 ? 17.414 -29.053 -6.590 1.00 82.62 749 GLY A O 1
ATOM 6124 N N . ARG A 1 750 ? 19.587 -29.256 -7.079 1.00 83.00 750 ARG A N 1
ATOM 6125 C CA . ARG A 1 750 ? 19.591 -28.151 -8.062 1.00 83.00 750 ARG A CA 1
ATOM 6126 C C . ARG A 1 750 ? 18.646 -28.408 -9.237 1.00 83.00 750 ARG A C 1
ATOM 6128 O O . ARG A 1 750 ? 17.972 -27.485 -9.694 1.00 83.00 750 ARG A O 1
ATOM 6135 N N . LYS A 1 751 ? 18.584 -29.646 -9.743 1.00 87.50 751 LYS A N 1
ATOM 6136 C CA . LYS A 1 751 ? 17.677 -30.026 -10.841 1.00 87.50 751 LYS A CA 1
ATOM 6137 C C . LYS A 1 751 ? 16.212 -29.917 -10.414 1.00 87.50 751 LYS A C 1
ATOM 6139 O O . LYS A 1 751 ? 15.423 -29.312 -11.138 1.00 87.50 751 LYS A O 1
ATOM 6144 N N . GLN A 1 752 ? 15.868 -30.443 -9.238 1.00 86.38 752 GLN A N 1
ATOM 6145 C CA . GLN A 1 752 ? 14.516 -30.337 -8.684 1.00 86.38 752 GLN A CA 1
ATOM 6146 C C . GLN A 1 752 ? 14.153 -28.877 -8.386 1.00 86.38 752 GLN A C 1
ATOM 6148 O O . GLN A 1 752 ? 13.076 -28.432 -8.767 1.00 86.38 752 GLN A O 1
ATOM 6153 N N . PHE A 1 753 ? 15.080 -28.089 -7.836 1.00 85.38 753 PHE A N 1
ATOM 6154 C CA . PHE A 1 753 ? 14.893 -26.653 -7.627 1.00 85.38 753 PHE A CA 1
ATOM 6155 C C . PHE A 1 753 ? 14.549 -25.926 -8.933 1.00 85.38 753 PHE A C 1
ATOM 6157 O O . PHE A 1 753 ? 13.531 -25.246 -9.006 1.00 85.38 753 PHE A O 1
ATOM 6164 N N . ARG A 1 754 ? 15.316 -26.150 -10.010 1.00 87.94 754 ARG A N 1
ATOM 6165 C CA . ARG A 1 754 ? 15.020 -25.564 -11.331 1.00 87.94 754 ARG A CA 1
ATOM 6166 C C . ARG A 1 754 ? 13.632 -25.952 -11.852 1.00 87.94 754 ARG A C 1
ATOM 6168 O O . ARG A 1 754 ? 12.987 -25.124 -12.490 1.00 87.94 754 ARG A O 1
ATOM 6175 N N . GLN A 1 755 ? 13.173 -27.180 -11.597 1.00 91.19 755 GLN A N 1
ATOM 6176 C CA . GLN A 1 755 ? 11.826 -27.623 -11.978 1.00 91.19 755 GLN A CA 1
ATOM 6177 C C . GLN A 1 755 ? 10.743 -26.888 -11.181 1.00 91.19 755 GLN A C 1
ATOM 6179 O O . GLN A 1 755 ? 9.811 -26.359 -11.783 1.00 91.19 755 GLN A O 1
ATOM 6184 N N . LEU A 1 756 ? 10.903 -26.772 -9.859 1.00 90.19 756 LEU A N 1
ATOM 6185 C CA . LEU A 1 756 ? 9.980 -26.034 -8.991 1.00 90.19 756 LEU A CA 1
ATOM 6186 C C . LEU A 1 756 ? 9.895 -24.555 -9.396 1.00 90.19 756 LEU A C 1
ATOM 6188 O O . LEU A 1 756 ? 8.804 -24.026 -9.600 1.00 90.19 756 LEU A O 1
ATOM 6192 N N . THR A 1 757 ? 11.039 -23.899 -9.614 1.00 90.06 757 THR A N 1
ATOM 6193 C CA . THR A 1 757 ? 11.079 -22.505 -10.074 1.00 90.06 757 THR A CA 1
ATOM 6194 C C . THR A 1 757 ? 10.443 -22.340 -11.455 1.00 90.06 757 THR A C 1
ATOM 6196 O O . THR A 1 757 ? 9.738 -21.362 -11.702 1.00 90.06 757 THR A O 1
ATOM 6199 N N . LYS A 1 758 ? 10.657 -23.299 -12.367 1.00 94.06 758 LYS A N 1
ATOM 6200 C CA . LYS A 1 758 ? 10.020 -23.300 -13.690 1.00 94.06 758 LYS A CA 1
ATOM 6201 C C . LYS A 1 758 ? 8.499 -23.407 -13.568 1.00 94.06 758 LYS A C 1
ATOM 6203 O O . LYS A 1 758 ? 7.810 -22.677 -14.271 1.00 94.06 758 LYS A O 1
ATOM 6208 N N . ALA A 1 759 ? 7.985 -24.249 -12.671 1.00 94.81 759 ALA A N 1
ATOM 6209 C CA . ALA A 1 759 ? 6.550 -24.387 -12.437 1.00 94.81 759 ALA A CA 1
ATOM 6210 C C . ALA A 1 759 ? 5.919 -23.085 -11.912 1.00 94.81 759 ALA A C 1
ATOM 6212 O O . ALA A 1 759 ? 4.917 -22.640 -12.468 1.00 94.81 759 ALA A O 1
ATOM 6213 N N . ILE A 1 760 ? 6.548 -22.418 -10.933 1.00 94.69 760 ILE A N 1
ATOM 6214 C CA . ILE A 1 760 ? 6.101 -21.101 -10.441 1.00 94.69 760 ILE A CA 1
ATOM 6215 C C . ILE A 1 760 ? 6.123 -20.053 -11.562 1.00 94.69 760 ILE A C 1
ATOM 6217 O O . ILE A 1 760 ? 5.152 -19.323 -11.755 1.00 94.69 760 ILE A O 1
ATOM 6221 N N . LYS A 1 761 ? 7.190 -20.008 -12.366 1.00 94.62 761 LYS A N 1
ATOM 6222 C CA . LYS A 1 761 ? 7.301 -19.069 -13.494 1.00 94.62 761 LYS A CA 1
ATOM 6223 C C . LYS A 1 761 ? 6.258 -19.318 -14.592 1.00 94.62 761 LYS A C 1
ATOM 6225 O O . LYS A 1 761 ? 5.835 -18.377 -15.259 1.00 94.62 761 LYS A O 1
ATOM 6230 N N . MET A 1 762 ? 5.875 -20.577 -14.815 1.00 94.56 762 MET A N 1
ATOM 6231 C CA . MET A 1 762 ? 4.792 -20.927 -15.737 1.00 94.56 762 MET A CA 1
ATOM 6232 C C . MET A 1 762 ? 3.442 -20.480 -15.178 1.00 94.56 762 MET A C 1
ATOM 6234 O O . MET A 1 762 ? 2.721 -19.763 -15.872 1.00 94.56 762 MET A O 1
ATOM 6238 N N . TYR A 1 763 ? 3.152 -20.818 -13.914 1.00 96.12 763 TYR A N 1
ATOM 6239 C CA . TYR A 1 763 ? 1.923 -20.417 -13.229 1.00 96.12 763 TYR A CA 1
ATOM 6240 C C . TYR A 1 763 ? 1.731 -18.894 -13.270 1.00 96.12 763 TYR A C 1
ATOM 6242 O O . TYR A 1 763 ? 0.777 -18.427 -13.878 1.00 96.12 763 TYR A O 1
ATOM 6250 N N . THR A 1 764 ? 2.697 -18.125 -12.766 1.00 94.81 764 THR A N 1
ATOM 6251 C CA . THR A 1 764 ? 2.690 -16.641 -12.754 1.00 94.81 764 THR A CA 1
ATOM 6252 C C . THR A 1 764 ? 2.763 -15.994 -14.149 1.00 94.81 764 THR A C 1
ATOM 6254 O O . THR A 1 764 ? 2.815 -14.776 -14.289 1.00 94.81 764 THR A O 1
ATOM 6257 N N . GLY A 1 765 ? 2.833 -16.802 -15.209 1.00 94.00 765 GLY A N 1
ATOM 6258 C CA . GLY A 1 765 ? 2.795 -16.358 -16.592 1.00 94.00 765 GLY A CA 1
ATOM 6259 C C . GLY A 1 765 ? 1.376 -16.346 -17.157 1.00 94.00 765 GLY A C 1
ATOM 6260 O O . GLY A 1 765 ? 0.472 -15.712 -16.632 1.00 94.00 765 GLY A O 1
ATOM 6261 N N . LYS A 1 766 ? 1.186 -17.027 -18.291 1.00 93.38 766 LYS A N 1
ATOM 6262 C CA . LYS A 1 766 ? -0.123 -17.116 -18.967 1.00 93.38 766 LYS A CA 1
ATOM 6263 C C . LYS A 1 766 ? -0.932 -18.342 -18.528 1.00 93.38 766 LYS A C 1
ATOM 6265 O O . LYS A 1 766 ? -2.087 -18.479 -18.913 1.00 93.38 766 LYS A O 1
ATOM 6270 N N . ASP A 1 767 ? -0.323 -19.237 -17.753 1.00 95.25 767 ASP A N 1
ATOM 6271 C CA . ASP A 1 767 ? -0.878 -20.561 -17.483 1.00 95.25 767 ASP A CA 1
ATOM 6272 C C . ASP A 1 767 ? -1.752 -20.620 -16.218 1.00 95.25 767 ASP A C 1
ATOM 6274 O O . ASP A 1 767 ? -2.446 -21.620 -16.021 1.00 95.25 767 ASP A O 1
ATOM 6278 N N . TYR A 1 768 ? -1.770 -19.573 -15.375 1.00 95.75 768 TYR A N 1
ATOM 6279 C CA . TYR A 1 768 ? -2.566 -19.558 -14.136 1.00 95.75 768 TYR A CA 1
ATOM 6280 C C . TYR A 1 768 ? -4.049 -19.856 -14.382 1.00 95.75 768 TYR A C 1
ATOM 6282 O O . TYR A 1 768 ? -4.667 -20.551 -13.581 1.00 95.75 768 TYR A O 1
ATOM 6290 N N . ALA A 1 769 ? -4.621 -19.368 -15.490 1.00 94.69 769 ALA A N 1
ATOM 6291 C CA . ALA A 1 769 ? -6.034 -19.557 -15.806 1.00 94.69 769 ALA A CA 1
ATOM 6292 C C . ALA A 1 769 ? -6.363 -21.040 -16.035 1.00 94.69 769 ALA A C 1
ATOM 6294 O O . ALA A 1 769 ? -7.344 -21.545 -15.494 1.00 94.69 769 ALA A O 1
ATOM 6295 N N . ILE A 1 770 ? -5.501 -21.756 -16.767 1.00 95.12 770 ILE A N 1
ATOM 6296 C CA . ILE A 1 770 ? -5.654 -23.192 -17.043 1.00 95.12 770 ILE A CA 1
ATOM 6297 C C . ILE A 1 770 ? -5.459 -23.992 -15.750 1.00 95.12 770 ILE A C 1
ATOM 6299 O O . ILE A 1 770 ? -6.261 -24.868 -15.439 1.00 95.12 770 ILE A O 1
ATOM 6303 N N . ILE A 1 771 ? -4.424 -23.661 -14.971 1.00 95.94 771 ILE A N 1
ATOM 6304 C CA . ILE A 1 771 ? -4.098 -24.353 -13.716 1.00 95.94 771 ILE A CA 1
ATOM 6305 C C . ILE A 1 771 ? -5.212 -24.169 -12.674 1.00 95.94 771 ILE A C 1
ATOM 6307 O O . ILE A 1 771 ? -5.680 -25.150 -12.099 1.00 95.94 771 ILE A O 1
ATOM 6311 N N . ASN A 1 772 ? -5.685 -22.939 -12.456 1.00 96.38 772 ASN A N 1
ATOM 6312 C CA . ASN A 1 772 ? -6.757 -22.668 -11.496 1.00 96.38 772 ASN A CA 1
ATOM 6313 C C . ASN A 1 772 ? -8.112 -23.195 -11.978 1.00 96.38 772 ASN A C 1
ATOM 6315 O O . ASN A 1 772 ? -8.909 -23.638 -11.156 1.00 96.38 772 ASN A O 1
ATOM 6319 N N . SER A 1 773 ? -8.376 -23.203 -13.289 1.00 94.62 773 SER A N 1
ATOM 6320 C CA . SER A 1 773 ? -9.569 -23.854 -13.844 1.00 94.62 773 SER A CA 1
ATOM 6321 C C . SER A 1 773 ? -9.554 -25.363 -13.581 1.00 94.62 773 SER A C 1
ATOM 6323 O O . SER A 1 773 ? -10.552 -25.903 -13.100 1.00 94.62 773 SER A O 1
ATOM 6325 N N . PHE A 1 774 ? -8.413 -26.027 -13.800 1.00 95.38 774 PHE A N 1
ATOM 6326 C CA . PHE A 1 774 ? -8.236 -27.445 -13.481 1.00 95.38 774 PHE A CA 1
ATOM 6327 C C . PHE A 1 774 ? -8.452 -27.721 -11.990 1.00 95.38 774 PHE A C 1
ATOM 6329 O O . PHE A 1 774 ? -9.256 -28.579 -11.639 1.00 95.38 774 PHE A O 1
ATOM 6336 N N . LEU A 1 775 ? -7.795 -26.962 -11.112 1.00 95.38 775 LEU A N 1
ATOM 6337 C CA . LEU A 1 775 ? -7.919 -27.136 -9.664 1.00 95.38 775 LEU A CA 1
ATOM 6338 C C . LEU A 1 775 ? -9.357 -26.938 -9.157 1.00 95.38 775 LEU A C 1
ATOM 6340 O O . LEU A 1 775 ? -9.827 -27.696 -8.312 1.00 95.38 775 LEU A O 1
ATOM 6344 N N . ARG A 1 776 ? -10.081 -25.947 -9.691 1.00 94.94 776 ARG A N 1
ATOM 6345 C CA . ARG A 1 776 ? -11.454 -25.641 -9.260 1.00 94.94 776 ARG A CA 1
ATOM 6346 C C . ARG A 1 776 ? -12.489 -26.620 -9.806 1.00 94.94 776 ARG A C 1
ATOM 6348 O O . ARG A 1 776 ? -13.411 -26.984 -9.080 1.00 94.94 776 ARG A O 1
ATOM 6355 N N . SER A 1 777 ? -12.347 -27.037 -11.063 1.00 94.94 777 SER A N 1
ATOM 6356 C CA . SER A 1 777 ? -13.309 -27.927 -11.729 1.00 94.94 777 SER A CA 1
ATOM 6357 C C . SER A 1 777 ? -13.012 -29.415 -11.536 1.00 94.94 777 SER A C 1
ATOM 6359 O O . SER A 1 777 ? -13.896 -30.243 -11.744 1.00 94.94 777 SER A O 1
ATOM 6361 N N . GLY A 1 778 ? -11.769 -29.769 -11.196 1.00 93.62 778 GLY A N 1
ATOM 6362 C CA . GLY A 1 778 ? -11.272 -31.145 -11.222 1.00 93.62 778 GLY A CA 1
ATOM 6363 C C . GLY A 1 778 ? -11.149 -31.737 -12.633 1.00 93.62 778 GLY A C 1
ATOM 6364 O O . GLY A 1 778 ? -10.807 -32.909 -12.766 1.00 93.62 778 GLY A O 1
ATOM 6365 N N . ARG A 1 779 ? -11.423 -30.959 -13.692 1.00 94.12 779 ARG A N 1
ATOM 6366 C CA . ARG A 1 779 ? -11.418 -31.414 -15.089 1.00 94.12 779 ARG A CA 1
ATOM 6367 C C . ARG A 1 779 ? -10.272 -30.772 -15.857 1.00 94.12 779 ARG A C 1
ATOM 6369 O O . ARG A 1 779 ? -10.032 -29.571 -15.765 1.00 94.12 779 ARG A O 1
ATOM 6376 N N . ILE A 1 780 ? -9.569 -31.582 -16.640 1.00 91.38 780 ILE A N 1
ATOM 6377 C CA . ILE A 1 780 ? -8.494 -31.126 -17.524 1.00 91.38 780 ILE A CA 1
ATOM 6378 C C . ILE A 1 780 ? -9.082 -31.006 -18.919 1.00 91.38 780 ILE A C 1
ATOM 6380 O O . ILE A 1 780 ? -9.722 -31.935 -19.403 1.00 91.38 780 ILE A O 1
ATOM 6384 N N . GLN A 1 781 ? -8.874 -29.863 -19.565 1.00 90.38 781 GLN A N 1
ATOM 6385 C CA . GLN A 1 781 ? -9.227 -29.722 -20.974 1.00 90.38 781 GLN A CA 1
ATOM 6386 C C . GLN A 1 781 ? -8.353 -30.672 -21.815 1.00 90.38 781 GLN A C 1
ATOM 6388 O O . GLN A 1 781 ? -7.144 -30.717 -21.572 1.00 90.38 781 GLN A O 1
ATOM 6393 N N . PRO A 1 782 ? -8.909 -31.393 -22.803 1.00 92.81 782 PRO A N 1
ATOM 6394 C CA . PRO A 1 782 ? -8.125 -32.268 -23.676 1.00 92.81 782 PRO A CA 1
ATOM 6395 C C . PRO A 1 782 ? -6.882 -31.563 -24.248 1.00 92.81 782 PRO A C 1
ATOM 6397 O O . PRO A 1 782 ? -6.959 -30.416 -24.697 1.00 92.81 782 PRO A O 1
ATOM 6400 N N . GLY A 1 783 ? -5.718 -32.217 -24.188 1.00 92.75 783 GLY A N 1
ATOM 6401 C CA . GLY A 1 783 ? -4.438 -31.655 -24.642 1.00 92.75 783 GLY A CA 1
ATOM 6402 C C . GLY A 1 783 ? -3.743 -30.732 -23.627 1.00 92.75 783 GLY A C 1
ATOM 6403 O O . GLY A 1 783 ? -2.774 -30.036 -23.962 1.00 92.75 783 GLY A O 1
ATOM 6404 N N . LYS A 1 784 ? -4.234 -30.674 -22.380 1.00 94.38 784 LYS A N 1
ATOM 6405 C CA . LYS A 1 784 ? -3.667 -29.880 -21.270 1.00 94.38 784 LYS A CA 1
ATOM 6406 C C . LYS A 1 784 ? -3.147 -30.750 -20.115 1.00 94.38 784 LYS A C 1
ATOM 6408 O O . LYS A 1 784 ? -2.886 -30.244 -19.026 1.00 94.38 784 LYS A O 1
ATOM 6413 N N . GLU A 1 785 ? -2.888 -32.032 -20.341 1.00 94.50 785 GLU A N 1
ATOM 6414 C CA . GLU A 1 785 ? -2.450 -33.011 -19.331 1.00 94.50 785 GLU A CA 1
ATOM 6415 C C . GLU A 1 785 ? -1.100 -32.630 -18.702 1.00 94.50 785 GLU A C 1
ATOM 6417 O O . GLU A 1 785 ? -0.863 -32.845 -17.511 1.00 94.50 785 GLU A O 1
ATOM 6422 N N . LYS A 1 786 ? -0.229 -31.947 -19.460 1.00 93.44 786 LYS A N 1
ATOM 6423 C CA . LYS A 1 786 ? 1.048 -31.419 -18.945 1.00 93.44 786 LYS A CA 1
ATOM 6424 C C . LYS A 1 786 ? 0.881 -30.483 -17.738 1.00 93.44 786 LYS A C 1
ATOM 6426 O O . LYS A 1 786 ? 1.804 -30.354 -16.931 1.00 93.44 786 LYS A O 1
ATOM 6431 N N . TYR A 1 787 ? -0.278 -29.834 -17.596 1.00 92.88 787 TYR A N 1
ATOM 6432 C CA . TYR A 1 787 ? -0.545 -28.917 -16.491 1.00 92.88 787 TYR A CA 1
ATOM 6433 C C . TYR A 1 787 ? -0.781 -29.636 -15.162 1.00 92.88 787 TYR A C 1
ATOM 6435 O O . TYR A 1 787 ? -0.582 -29.007 -14.127 1.00 92.88 787 TYR A O 1
ATOM 6443 N N . ILE A 1 788 ? -1.069 -30.945 -15.147 1.00 92.62 788 ILE A N 1
ATOM 6444 C CA . ILE A 1 788 ? -1.112 -31.736 -13.904 1.00 92.62 788 ILE A CA 1
ATOM 6445 C C . ILE A 1 788 ? 0.256 -31.704 -13.223 1.00 92.62 788 ILE A C 1
ATOM 6447 O O . ILE A 1 788 ? 0.372 -31.338 -12.053 1.00 92.62 788 ILE A O 1
ATOM 6451 N N . GLY A 1 789 ? 1.308 -32.041 -13.977 1.00 92.31 789 GLY A N 1
ATOM 6452 C CA . GLY A 1 789 ? 2.676 -32.075 -13.464 1.00 92.31 789 GLY A CA 1
ATOM 6453 C C . GLY A 1 789 ? 3.142 -30.699 -12.993 1.00 92.31 789 GLY A C 1
ATOM 6454 O O . GLY A 1 789 ? 3.746 -30.584 -11.929 1.00 92.31 789 GLY A O 1
ATOM 6455 N N . ILE A 1 790 ? 2.798 -29.643 -13.738 1.00 91.88 790 ILE A N 1
ATOM 6456 C CA . ILE A 1 790 ? 3.109 -28.254 -13.362 1.00 91.88 790 ILE A CA 1
ATOM 6457 C C . ILE A 1 790 ? 2.369 -27.860 -12.080 1.00 91.88 790 ILE A C 1
ATOM 6459 O O . ILE A 1 790 ? 2.980 -27.292 -11.180 1.00 91.88 790 ILE A O 1
ATOM 6463 N N . THR A 1 791 ? 1.086 -28.207 -11.960 1.00 93.44 791 THR A N 1
ATOM 6464 C CA . THR A 1 791 ? 0.262 -27.921 -10.775 1.00 93.44 791 THR A CA 1
ATOM 6465 C C . THR A 1 791 ? 0.829 -28.607 -9.535 1.00 93.44 791 THR A C 1
ATOM 6467 O O . THR A 1 791 ? 1.017 -27.968 -8.500 1.00 93.44 791 THR A O 1
ATOM 6470 N N . GLN A 1 792 ? 1.190 -29.890 -9.644 1.00 93.88 792 GLN A N 1
ATOM 6471 C CA . GLN A 1 792 ? 1.819 -30.634 -8.552 1.00 93.88 792 GLN A CA 1
ATOM 6472 C C . GLN A 1 792 ? 3.185 -30.049 -8.171 1.00 93.88 792 GLN A C 1
ATOM 6474 O O . GLN A 1 792 ? 3.495 -29.936 -6.986 1.00 93.88 792 GLN A O 1
ATOM 6479 N N . GLN A 1 793 ? 3.997 -29.645 -9.153 1.00 92.56 793 GLN A N 1
ATOM 6480 C CA . GLN A 1 793 ? 5.286 -28.999 -8.900 1.00 92.56 793 GLN A CA 1
ATOM 6481 C C . GLN A 1 793 ? 5.122 -27.624 -8.248 1.00 92.56 793 GLN A C 1
ATOM 6483 O O . GLN A 1 793 ? 5.861 -27.325 -7.317 1.00 92.56 793 GLN A O 1
ATOM 6488 N N . ALA A 1 794 ? 4.146 -26.815 -8.664 1.00 90.88 794 ALA A N 1
ATOM 6489 C CA . ALA A 1 794 ? 3.848 -25.529 -8.038 1.00 90.88 794 ALA A CA 1
ATOM 6490 C C . ALA A 1 794 ? 3.344 -25.707 -6.594 1.00 90.88 794 ALA A C 1
ATOM 6492 O O . ALA A 1 794 ? 3.843 -25.043 -5.690 1.00 90.88 794 ALA A O 1
ATOM 6493 N N . ARG A 1 795 ? 2.449 -26.676 -6.340 1.00 92.81 795 ARG A N 1
ATOM 6494 C CA . ARG A 1 795 ? 1.982 -27.010 -4.980 1.00 92.81 795 ARG A CA 1
ATOM 6495 C C . ARG A 1 795 ? 3.143 -27.446 -4.087 1.00 92.81 795 ARG A C 1
ATOM 6497 O O . ARG A 1 795 ? 3.289 -26.954 -2.973 1.00 92.81 795 ARG A O 1
ATOM 6504 N N . ARG A 1 796 ? 4.017 -28.323 -4.598 1.00 89.75 796 ARG A N 1
ATOM 6505 C CA . ARG A 1 796 ? 5.251 -28.724 -3.903 1.00 89.75 796 ARG A CA 1
ATOM 6506 C C . ARG A 1 796 ? 6.162 -27.527 -3.655 1.00 89.75 796 ARG A C 1
ATOM 6508 O O . ARG A 1 796 ? 6.688 -27.414 -2.558 1.00 89.75 796 ARG A O 1
ATOM 6515 N N . ALA A 1 797 ? 6.329 -26.636 -4.630 1.00 87.06 797 ALA A N 1
ATOM 6516 C CA . ALA A 1 797 ? 7.171 -25.453 -4.498 1.00 87.06 797 ALA A CA 1
ATOM 6517 C C . ALA A 1 797 ? 6.683 -24.519 -3.386 1.00 87.06 797 ALA A C 1
ATOM 6519 O O . ALA A 1 797 ? 7.519 -24.005 -2.657 1.00 87.06 797 ALA A O 1
ATOM 6520 N N . LEU A 1 798 ? 5.369 -24.341 -3.208 1.00 86.19 798 LEU A N 1
ATOM 6521 C CA . LEU A 1 798 ? 4.826 -23.550 -2.098 1.00 86.19 798 LEU A CA 1
ATOM 6522 C C . LEU A 1 798 ? 4.989 -24.261 -0.754 1.00 86.19 798 LEU A C 1
ATOM 6524 O O . LEU A 1 798 ? 5.525 -23.668 0.174 1.00 86.19 798 LEU A O 1
ATOM 6528 N N . ASN A 1 799 ? 4.652 -25.551 -0.665 1.00 83.56 799 ASN A N 1
ATOM 6529 C CA . ASN A 1 799 ? 4.808 -26.324 0.576 1.00 83.56 799 ASN A CA 1
ATOM 6530 C C . ASN A 1 799 ? 6.268 -26.407 1.044 1.00 83.56 799 ASN A C 1
ATOM 6532 O O . ASN A 1 799 ? 6.563 -26.425 2.238 1.00 83.56 799 ASN A O 1
ATOM 6536 N N . VAL A 1 800 ? 7.192 -26.479 0.089 1.00 77.19 800 VAL A N 1
ATOM 6537 C CA . VAL A 1 800 ? 8.632 -26.472 0.338 1.00 77.19 800 VAL A CA 1
ATOM 6538 C C . VAL A 1 800 ? 9.132 -25.042 0.579 1.00 77.19 800 VAL A C 1
ATOM 6540 O O . VAL A 1 800 ? 9.966 -24.828 1.454 1.00 77.19 800 VAL A O 1
ATOM 6543 N N . GLY A 1 801 ? 8.575 -24.062 -0.136 1.00 63.84 801 GLY A N 1
ATOM 6544 C CA . GLY A 1 801 ? 8.811 -22.630 0.028 1.00 63.84 801 GLY A CA 1
ATOM 6545 C C . GLY A 1 801 ? 8.500 -22.137 1.436 1.00 63.84 801 GLY A C 1
ATOM 6546 O O . GLY A 1 801 ? 9.313 -21.426 2.013 1.00 63.84 801 GLY A O 1
ATOM 6547 N N . LEU A 1 802 ? 7.428 -22.648 2.052 1.00 56.31 802 LEU A N 1
ATOM 6548 C CA . LEU A 1 802 ? 7.116 -22.435 3.470 1.00 56.31 802 LEU A CA 1
ATOM 6549 C C . LEU A 1 802 ? 8.283 -22.782 4.416 1.00 56.31 802 LEU A C 1
ATOM 6551 O O . LEU A 1 802 ? 8.343 -22.300 5.542 1.00 56.31 802 LEU A O 1
ATOM 6555 N N . ARG A 1 803 ? 9.230 -23.612 3.966 1.00 63.47 803 ARG A N 1
ATOM 6556 C CA . ARG A 1 803 ? 10.399 -24.064 4.731 1.00 63.47 803 ARG A CA 1
ATOM 6557 C C . ARG A 1 803 ? 11.722 -23.462 4.224 1.00 63.47 803 ARG A C 1
ATOM 6559 O O . ARG A 1 803 ? 12.777 -23.780 4.773 1.00 63.47 803 ARG A O 1
ATOM 6566 N N . TRP A 1 804 ? 11.708 -22.613 3.187 1.00 67.25 804 TRP A N 1
ATOM 6567 C CA . TRP A 1 804 ? 12.893 -22.132 2.450 1.00 67.25 804 TRP A CA 1
ATOM 6568 C C . TRP A 1 804 ? 13.146 -20.619 2.593 1.00 67.25 804 TRP A C 1
ATOM 6570 O O . TRP A 1 804 ? 13.248 -19.897 1.601 1.00 67.25 804 TRP A O 1
ATOM 6580 N N . GLU A 1 805 ? 13.385 -20.141 3.820 1.00 56.84 805 GLU A N 1
ATOM 6581 C CA . GLU A 1 805 ? 13.591 -18.711 4.153 1.00 56.84 805 GLU A CA 1
ATOM 6582 C C . GLU A 1 805 ? 14.602 -17.933 3.278 1.00 56.84 805 GLU A C 1
ATOM 6584 O O . GLU A 1 805 ? 14.526 -16.707 3.191 1.00 56.84 805 GLU A O 1
ATOM 6589 N N . LYS A 1 806 ? 15.594 -18.598 2.665 1.00 62.34 806 LYS A N 1
ATOM 6590 C CA . LYS A 1 806 ? 16.613 -17.923 1.838 1.00 62.34 806 LYS A CA 1
ATOM 6591 C C . LYS A 1 806 ? 16.140 -17.590 0.421 1.00 62.34 806 LYS A C 1
ATOM 6593 O O . LYS A 1 806 ? 16.696 -16.673 -0.173 1.00 62.34 806 LYS A O 1
ATOM 6598 N N . HIS A 1 807 ? 15.163 -18.322 -0.114 1.00 60.50 807 HIS A N 1
ATOM 6599 C CA . HIS A 1 807 ? 14.778 -18.229 -1.527 1.00 60.50 807 HIS A CA 1
ATOM 6600 C C . HIS A 1 807 ? 13.284 -17.993 -1.725 1.00 60.50 807 HIS A C 1
ATOM 6602 O O . HIS A 1 807 ? 12.919 -17.192 -2.569 1.00 60.50 807 HIS A O 1
ATOM 6608 N N . LEU A 1 808 ? 12.432 -18.644 -0.938 1.00 62.56 808 LEU A N 1
ATOM 6609 C CA . LEU A 1 808 ? 10.987 -18.450 -0.937 1.00 62.56 808 LEU A CA 1
ATOM 6610 C C . LEU A 1 808 ? 10.613 -18.063 0.486 1.00 62.56 808 LEU A C 1
ATOM 6612 O O . LEU A 1 808 ? 10.556 -18.903 1.378 1.00 62.56 808 LEU A O 1
ATOM 6616 N N . LYS A 1 809 ? 10.463 -16.766 0.731 1.00 73.19 809 LYS A N 1
ATOM 6617 C CA . LYS A 1 809 ? 10.111 -16.295 2.065 1.00 73.19 809 LYS A CA 1
ATOM 6618 C C . LYS A 1 809 ? 8.619 -16.505 2.254 1.00 73.19 809 LYS A C 1
ATOM 6620 O O . LYS A 1 809 ? 7.831 -16.004 1.452 1.00 73.19 809 LYS A O 1
ATOM 6625 N N . VAL A 1 810 ? 8.244 -17.210 3.324 1.00 77.94 810 VAL A N 1
ATOM 6626 C CA . VAL A 1 810 ? 6.912 -17.018 3.908 1.00 77.94 810 VAL A CA 1
ATOM 6627 C C . VAL A 1 810 ? 6.748 -15.521 4.091 1.00 77.94 810 VAL A C 1
ATOM 6629 O O . VAL A 1 810 ? 7.675 -14.846 4.555 1.00 77.94 810 VAL A O 1
ATOM 6632 N N . PHE A 1 811 ? 5.621 -14.999 3.637 1.00 80.69 811 PHE A N 1
ATOM 6633 C CA . PHE A 1 811 ? 5.325 -13.589 3.695 1.00 80.69 811 PHE A CA 1
ATOM 6634 C C . PHE A 1 811 ? 5.061 -13.181 5.148 1.00 80.69 811 PHE A C 1
ATOM 6636 O O . PHE A 1 811 ? 3.935 -13.066 5.612 1.00 80.69 811 PHE A O 1
ATOM 6643 N N . ASP A 1 812 ? 6.152 -12.977 5.875 1.00 69.25 812 ASP A N 1
ATOM 6644 C CA . ASP A 1 812 ? 6.187 -12.569 7.273 1.00 69.25 812 ASP A CA 1
ATOM 6645 C C . ASP A 1 812 ? 6.368 -11.051 7.344 1.00 69.25 812 ASP A C 1
ATOM 6647 O O . ASP A 1 812 ? 7.418 -10.528 7.728 1.00 69.25 812 ASP A O 1
ATOM 6651 N N . SER A 1 813 ? 5.384 -10.314 6.828 1.00 72.62 813 SER A N 1
ATOM 6652 C CA . SER A 1 813 ? 5.387 -8.861 6.939 1.00 72.62 813 SER A CA 1
ATOM 6653 C C . SER A 1 813 ? 4.054 -8.344 7.447 1.00 72.62 813 SER A C 1
ATOM 6655 O O . SER A 1 813 ? 2.997 -8.855 7.090 1.00 72.62 813 SER A O 1
ATOM 6657 N N . ASP A 1 814 ? 4.114 -7.253 8.209 1.00 80.44 814 ASP A N 1
ATOM 6658 C CA . ASP A 1 814 ? 2.953 -6.497 8.690 1.00 80.44 814 ASP A CA 1
ATOM 6659 C C . ASP A 1 814 ? 2.192 -5.767 7.563 1.00 80.44 814 ASP A C 1
ATOM 6661 O O . ASP A 1 814 ? 1.456 -4.804 7.800 1.00 80.44 814 ASP A O 1
ATOM 6665 N N . LYS A 1 815 ? 2.390 -6.159 6.305 1.00 89.38 815 LYS A N 1
ATOM 6666 C CA . LYS A 1 815 ? 1.720 -5.544 5.166 1.00 89.38 815 LYS A CA 1
ATOM 6667 C C . LYS A 1 815 ? 0.470 -6.333 4.813 1.00 89.38 815 LYS A C 1
ATOM 6669 O O . LYS A 1 815 ? 0.484 -7.558 4.783 1.00 89.38 815 LYS A O 1
ATOM 6674 N N . THR A 1 816 ? -0.579 -5.602 4.475 1.00 93.19 816 THR A N 1
ATOM 6675 C CA . THR A 1 816 ? -1.783 -6.149 3.854 1.00 93.19 816 THR A CA 1
ATOM 6676 C C . THR A 1 816 ? -1.462 -6.600 2.430 1.00 93.19 816 THR A C 1
ATOM 6678 O O . THR A 1 816 ? -0.765 -5.890 1.696 1.00 93.19 816 THR A O 1
ATOM 6681 N N . LEU A 1 817 ? -1.963 -7.769 2.041 1.00 96.44 817 LEU A N 1
ATOM 6682 C CA . LEU A 1 817 ? -1.909 -8.247 0.659 1.00 96.44 817 LEU A CA 1
ATOM 6683 C C . LEU A 1 817 ? -3.225 -7.941 -0.046 1.00 96.44 817 LEU A C 1
ATOM 6685 O O . LEU A 1 817 ? -4.283 -7.978 0.571 1.00 96.44 817 LEU A O 1
ATOM 6689 N N . TYR A 1 818 ? -3.165 -7.669 -1.343 1.00 97.50 818 TYR A N 1
ATOM 6690 C CA . TYR A 1 818 ? -4.320 -7.246 -2.122 1.00 97.50 818 TYR A CA 1
ATOM 6691 C C . TYR A 1 818 ? -4.551 -8.157 -3.322 1.00 97.50 818 TYR A C 1
ATOM 6693 O O . TYR A 1 818 ? -3.605 -8.569 -3.994 1.00 97.50 818 TYR A O 1
ATOM 6701 N N . ARG A 1 819 ? -5.812 -8.443 -3.643 1.00 97.44 819 ARG A N 1
ATOM 6702 C CA . ARG A 1 819 ? -6.193 -9.173 -4.860 1.00 97.44 819 ARG A CA 1
ATOM 6703 C C . ARG A 1 819 ? -7.454 -8.573 -5.461 1.00 97.44 819 ARG A C 1
ATOM 6705 O O . ARG A 1 819 ? 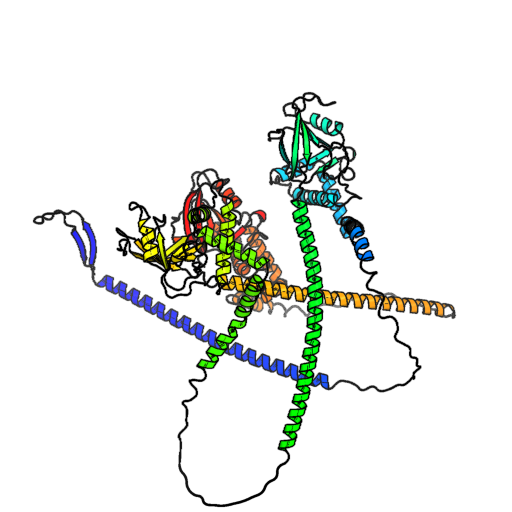-8.499 -8.573 -4.820 1.00 97.44 819 ARG A O 1
ATOM 6712 N N . GLY A 1 820 ? -7.364 -8.116 -6.707 1.00 96.94 820 GLY A N 1
ATOM 6713 C CA . GLY A 1 820 ? -8.540 -7.777 -7.500 1.00 96.94 820 GLY A CA 1
ATOM 6714 C C . GLY A 1 820 ? -9.210 -9.043 -8.034 1.00 96.94 820 GLY A C 1
ATOM 6715 O O . GLY A 1 820 ? -8.531 -9.954 -8.508 1.00 96.94 820 GLY A O 1
ATOM 6716 N N . SER A 1 821 ? -10.533 -9.117 -7.954 1.00 96.06 821 SER A N 1
ATOM 6717 C CA . SER A 1 821 ? -11.338 -10.230 -8.453 1.00 96.06 821 SER A CA 1
ATOM 6718 C C . SER A 1 821 ? -12.637 -9.728 -9.076 1.00 96.06 821 SER A C 1
ATOM 6720 O O . SER A 1 821 ? -13.187 -8.710 -8.657 1.00 96.06 821 SER A O 1
ATOM 6722 N N . GLY A 1 822 ? -13.132 -10.468 -10.071 1.00 92.69 822 GLY A N 1
ATOM 6723 C CA . GLY A 1 822 ? -14.499 -10.319 -10.579 1.00 92.69 822 GLY A CA 1
ATOM 6724 C C . GLY A 1 822 ? -15.509 -10.993 -9.666 1.00 92.69 822 GLY A C 1
ATOM 6725 O O . GLY A 1 822 ? -15.139 -11.509 -8.604 1.00 92.69 822 GLY A O 1
ATOM 6726 N N . SER A 1 823 ? -16.769 -11.007 -10.102 1.00 87.00 823 SER A N 1
ATOM 6727 C CA . SER A 1 823 ? -17.882 -11.575 -9.345 1.00 87.00 823 SER A CA 1
ATOM 6728 C C . SER A 1 823 ? -17.568 -13.003 -8.898 1.00 87.00 823 SER A C 1
ATOM 6730 O O . SER A 1 823 ? -17.272 -13.871 -9.724 1.00 87.00 823 SER A O 1
ATOM 6732 N N . ILE A 1 824 ? -17.651 -13.249 -7.593 1.00 85.56 824 ILE A N 1
ATOM 6733 C CA . ILE A 1 824 ? -17.521 -14.587 -7.016 1.00 85.56 824 ILE A CA 1
ATOM 6734 C C . ILE A 1 824 ? -18.934 -15.091 -6.720 1.00 85.56 824 ILE A C 1
ATOM 6736 O O . ILE A 1 824 ? -19.705 -14.362 -6.100 1.00 85.56 824 ILE A O 1
ATOM 6740 N N . PRO A 1 825 ? -19.292 -16.325 -7.116 1.00 80.81 825 PRO A N 1
ATOM 6741 C CA . PRO A 1 825 ? -20.643 -16.868 -6.937 1.00 80.81 825 PRO A CA 1
ATOM 6742 C C . PRO A 1 825 ? -21.017 -17.174 -5.471 1.00 80.81 825 PRO A C 1
ATOM 6744 O O . PRO A 1 825 ? -22.035 -17.811 -5.220 1.00 80.81 825 PRO A O 1
ATOM 6747 N N . MET A 1 826 ? -20.211 -16.752 -4.493 1.00 83.75 826 MET A N 1
ATOM 6748 C CA . MET A 1 826 ? -20.451 -16.973 -3.065 1.00 83.75 826 MET A CA 1
ATOM 6749 C C . MET A 1 826 ? -20.850 -15.661 -2.391 1.00 83.75 826 MET A C 1
ATOM 6751 O O . MET A 1 826 ? -20.269 -14.611 -2.668 1.00 83.75 826 MET A O 1
ATOM 6755 N N . LYS A 1 827 ? -21.818 -15.730 -1.470 1.00 88.31 827 LYS A N 1
ATOM 6756 C CA . LYS A 1 827 ? -22.168 -14.597 -0.611 1.00 88.31 827 LYS A CA 1
ATOM 6757 C C . LYS A 1 827 ? -20.989 -14.286 0.312 1.00 88.31 827 LYS A C 1
ATOM 6759 O O . LYS A 1 827 ? -20.594 -15.118 1.125 1.00 88.31 827 LYS A O 1
ATOM 6764 N N . LEU A 1 828 ? -20.424 -13.092 0.164 1.00 92.81 828 LEU A N 1
ATOM 6765 C CA . LEU A 1 828 ? -19.385 -12.575 1.049 1.00 92.81 828 LEU A CA 1
ATOM 6766 C C . LEU A 1 828 ? -20.079 -11.879 2.219 1.00 92.81 828 LEU A C 1
ATOM 6768 O O . LEU A 1 828 ? -20.501 -10.729 2.113 1.00 92.81 828 LEU A O 1
ATOM 6772 N N . GLU A 1 829 ? -20.245 -12.616 3.310 1.00 93.50 829 GLU A N 1
ATOM 6773 C CA . GLU A 1 829 ? -20.822 -12.136 4.566 1.00 93.50 829 GLU A CA 1
ATOM 6774 C C . GLU A 1 829 ? -19.748 -12.173 5.653 1.00 93.50 829 GLU A C 1
ATOM 6776 O O . GLU A 1 829 ? -18.902 -13.068 5.662 1.00 93.50 829 GLU A O 1
ATOM 6781 N N . VAL A 1 830 ? -19.759 -11.192 6.558 1.00 90.31 830 VAL A N 1
ATOM 6782 C CA . VAL A 1 830 ? -18.827 -11.146 7.694 1.00 90.31 830 VAL A CA 1
ATOM 6783 C C . VAL A 1 830 ? -18.987 -12.414 8.538 1.00 90.31 830 VAL A C 1
ATOM 6785 O O . VAL A 1 830 ? -20.102 -12.831 8.830 1.00 90.31 830 VAL A O 1
ATOM 6788 N N . GLY A 1 831 ? -17.869 -13.050 8.892 1.00 86.12 831 GLY A N 1
ATOM 6789 C CA . GLY A 1 831 ? -17.824 -14.362 9.545 1.00 86.12 831 GLY A CA 1
ATOM 6790 C C . GLY A 1 831 ? -17.864 -15.553 8.579 1.00 86.12 831 GLY A C 1
ATOM 6791 O O . GLY A 1 831 ? -17.492 -16.660 8.972 1.00 86.12 831 GLY A O 1
ATOM 6792 N N . GLY A 1 832 ? -18.240 -15.340 7.313 1.00 92.19 832 GLY A N 1
ATOM 6793 C CA . GLY A 1 832 ? -18.234 -16.363 6.270 1.00 92.19 832 GLY A CA 1
ATOM 6794 C C . GLY A 1 832 ? -16.831 -16.888 5.958 1.00 92.19 832 GLY A C 1
ATOM 6795 O O . GLY A 1 832 ? -15.823 -16.225 6.216 1.00 92.19 832 GLY A O 1
ATOM 6796 N N . THR A 1 833 ? -16.759 -18.090 5.382 1.00 93.31 833 THR A N 1
ATOM 6797 C CA . THR A 1 833 ? -15.494 -18.698 4.945 1.00 93.31 833 THR A CA 1
ATOM 6798 C C . THR A 1 833 ? -15.400 -18.722 3.422 1.00 93.31 833 THR A C 1
ATOM 6800 O O . THR A 1 833 ? -16.338 -19.092 2.719 1.00 93.31 833 THR A O 1
ATOM 6803 N N . LEU A 1 834 ? -14.249 -18.301 2.908 1.00 95.12 834 LEU A N 1
ATOM 6804 C CA . LEU A 1 834 ? -13.871 -18.332 1.505 1.00 95.12 834 LEU A CA 1
ATOM 6805 C C . LEU A 1 834 ? -12.789 -19.398 1.336 1.00 95.12 834 LEU A C 1
ATOM 6807 O O . LEU A 1 834 ? -11.710 -19.272 1.903 1.00 95.12 834 LEU A O 1
ATOM 6811 N N . CYS A 1 835 ? -13.059 -20.431 0.545 1.00 93.94 835 CYS A N 1
ATOM 6812 C CA . CYS A 1 835 ? -12.074 -21.450 0.189 1.00 93.94 835 CYS A CA 1
ATOM 6813 C C . CYS A 1 835 ? -11.870 -21.432 -1.326 1.00 93.94 835 CYS A C 1
ATOM 6815 O O . CYS A 1 835 ? -12.832 -21.593 -2.081 1.00 93.94 835 CYS A O 1
ATOM 6817 N N . ASP A 1 836 ? -10.632 -21.228 -1.777 1.00 92.62 836 ASP A N 1
ATOM 6818 C CA . ASP A 1 836 ? -10.284 -21.341 -3.193 1.00 92.62 836 ASP A CA 1
ATOM 6819 C C . ASP A 1 836 ? -9.530 -22.650 -3.423 1.00 92.62 836 ASP A C 1
ATOM 6821 O O . ASP A 1 836 ? -8.428 -22.852 -2.919 1.00 92.62 836 ASP A O 1
ATOM 6825 N N . LYS A 1 837 ? -10.118 -23.546 -4.220 1.00 94.69 837 LYS A N 1
ATOM 6826 C CA . LYS A 1 837 ? -9.440 -24.774 -4.660 1.00 94.69 837 LYS A CA 1
ATOM 6827 C C . LYS A 1 837 ? -8.233 -24.470 -5.550 1.00 94.69 837 LYS A C 1
ATOM 6829 O O . LYS A 1 837 ? -7.357 -25.309 -5.706 1.00 94.69 837 LYS A O 1
ATOM 6834 N N . GLY A 1 838 ? -8.207 -23.301 -6.194 1.00 96.31 838 GLY A N 1
ATOM 6835 C CA . GLY A 1 838 ? -7.070 -22.806 -6.962 1.00 96.31 838 GLY A CA 1
ATOM 6836 C C . GLY A 1 838 ? -6.004 -22.160 -6.080 1.00 96.31 838 GLY A C 1
ATOM 6837 O O . GLY A 1 838 ? -6.193 -21.950 -4.888 1.00 96.31 838 GLY A O 1
ATOM 6838 N N . PHE A 1 839 ? -4.878 -21.784 -6.680 1.00 96.62 839 PHE A N 1
ATOM 6839 C CA . PHE A 1 839 ? -3.911 -20.934 -5.992 1.00 96.62 839 PHE A CA 1
ATOM 6840 C C . PHE A 1 839 ? -4.473 -19.509 -5.849 1.00 96.62 839 PHE A C 1
ATOM 6842 O O . PHE A 1 839 ? -4.897 -18.891 -6.837 1.00 96.62 839 PHE A O 1
ATOM 6849 N N . PHE A 1 840 ? -4.410 -18.946 -4.642 1.00 96.38 840 PHE A N 1
ATOM 6850 C CA . PHE A 1 840 ? -4.827 -17.566 -4.390 1.00 96.38 840 PHE A CA 1
ATOM 6851 C C . PHE A 1 840 ? -3.627 -16.628 -4.599 1.00 96.38 840 PHE A C 1
ATOM 6853 O O . PHE A 1 840 ? -2.725 -16.554 -3.772 1.00 96.38 840 PHE A O 1
ATOM 6860 N N . SER A 1 841 ? -3.566 -15.954 -5.751 1.00 97.00 841 SER A N 1
ATOM 6861 C CA . SER A 1 841 ? -2.499 -14.988 -6.083 1.00 97.00 841 SER A CA 1
ATOM 6862 C C . SER A 1 841 ? -2.856 -13.582 -5.602 1.00 97.00 841 SER A C 1
ATOM 6864 O O . SER A 1 841 ? -3.989 -13.126 -5.782 1.00 97.00 841 SER A O 1
ATOM 6866 N N . THR A 1 842 ? -1.900 -12.906 -4.973 1.00 97.31 842 THR A N 1
ATOM 6867 C CA . THR A 1 842 ? -2.077 -11.601 -4.329 1.00 97.31 842 THR A CA 1
ATOM 6868 C C . THR A 1 842 ? -0.862 -10.717 -4.593 1.00 97.31 842 THR A C 1
ATOM 6870 O O . THR A 1 842 ? 0.202 -11.206 -4.963 1.00 97.31 842 THR A O 1
ATOM 6873 N N . SER A 1 843 ? -1.000 -9.409 -4.405 1.00 96.50 843 SER A N 1
ATOM 6874 C CA . SER A 1 843 ? 0.072 -8.427 -4.552 1.00 96.50 843 SER A CA 1
ATOM 6875 C C . SER A 1 843 ? 0.275 -7.664 -3.250 1.00 96.50 843 SER A C 1
ATOM 6877 O O . SER A 1 843 ? -0.682 -7.296 -2.575 1.00 96.50 843 SER A O 1
ATOM 6879 N N . GLN A 1 844 ? 1.522 -7.320 -2.935 1.00 94.62 844 GLN A N 1
ATOM 6880 C CA . GLN A 1 844 ? 1.828 -6.371 -1.854 1.00 94.62 844 GLN A CA 1
ATOM 6881 C C . GLN A 1 844 ? 1.391 -4.924 -2.169 1.00 94.62 844 GLN A C 1
ATOM 6883 O O . GLN A 1 844 ? 1.554 -4.037 -1.332 1.00 94.62 844 GLN A O 1
ATOM 6888 N N . SER A 1 845 ? 0.908 -4.644 -3.385 1.00 94.81 845 SER A N 1
ATOM 6889 C CA . SER A 1 845 ? 0.556 -3.305 -3.858 1.00 94.81 845 SER A CA 1
ATOM 6890 C C . SER A 1 845 ? -0.935 -3.208 -4.176 1.00 94.81 845 SER A C 1
ATOM 6892 O O . SER A 1 845 ? -1.397 -3.785 -5.160 1.00 94.81 845 SER A O 1
ATOM 6894 N N . GLU A 1 846 ? -1.659 -2.405 -3.392 1.00 95.06 846 GLU A N 1
ATOM 6895 C CA . GLU A 1 846 ? -3.084 -2.114 -3.615 1.00 95.06 846 GLU A CA 1
ATOM 6896 C C . GLU A 1 846 ? -3.330 -1.595 -5.034 1.00 95.06 846 GLU A C 1
ATOM 6898 O O . GLU A 1 846 ? -4.169 -2.140 -5.737 1.00 95.06 846 GLU A O 1
ATOM 6903 N N . LEU A 1 847 ? -2.507 -0.650 -5.505 1.00 94.31 847 LEU A N 1
ATOM 6904 C CA . LEU A 1 847 ? -2.593 -0.089 -6.861 1.00 94.31 847 LEU A CA 1
ATOM 6905 C C . LEU A 1 847 ? -2.485 -1.142 -7.976 1.00 94.31 847 LEU A C 1
ATOM 6907 O O . LEU A 1 847 ? -3.081 -0.985 -9.038 1.00 94.31 847 LEU A O 1
ATOM 6911 N N . LYS A 1 848 ? -1.707 -2.213 -7.778 1.00 94.38 848 LYS A N 1
ATOM 6912 C CA . LYS A 1 848 ? -1.582 -3.276 -8.788 1.00 94.38 848 LYS A CA 1
ATOM 6913 C C . LYS A 1 848 ? -2.777 -4.213 -8.769 1.00 94.38 848 LYS A C 1
ATOM 6915 O O . LYS A 1 848 ? -3.287 -4.574 -9.826 1.00 94.38 848 LYS A O 1
ATOM 6920 N N . ALA A 1 849 ? -3.232 -4.576 -7.573 1.00 95.56 849 ALA A N 1
ATOM 6921 C CA . ALA A 1 849 ? -4.444 -5.363 -7.407 1.00 95.56 849 ALA A CA 1
ATOM 6922 C C . ALA A 1 849 ? -5.682 -4.605 -7.917 1.00 95.56 849 ALA A C 1
ATOM 6924 O O . ALA A 1 849 ? -6.544 -5.206 -8.552 1.00 95.56 849 ALA A O 1
ATOM 6925 N N . SER A 1 850 ? -5.746 -3.289 -7.700 1.00 94.56 850 SER A N 1
ATOM 6926 C CA . SER A 1 850 ? -6.834 -2.432 -8.163 1.00 94.56 850 SER A CA 1
ATOM 6927 C C . SER A 1 850 ? -6.781 -2.203 -9.676 1.00 94.56 850 SER A C 1
ATOM 6929 O O . SER A 1 850 ? -7.818 -2.253 -10.329 1.00 94.56 850 SER A O 1
ATOM 6931 N N . ALA A 1 851 ? -5.593 -2.092 -10.284 1.00 93.81 851 ALA A N 1
ATOM 6932 C CA . ALA A 1 851 ? -5.458 -2.018 -11.741 1.00 93.81 851 ALA A CA 1
ATOM 6933 C C . ALA A 1 851 ? -6.068 -3.235 -12.464 1.00 93.81 851 ALA A C 1
ATOM 6935 O O . ALA A 1 851 ? -6.630 -3.080 -13.549 1.00 93.81 851 ALA A O 1
ATOM 6936 N N . PHE A 1 852 ? -6.021 -4.429 -11.855 1.00 94.25 852 PHE A N 1
ATOM 6937 C CA . PHE A 1 852 ? -6.702 -5.614 -12.387 1.00 94.25 852 PHE A CA 1
ATOM 6938 C C . PHE A 1 852 ? -8.226 -5.428 -12.446 1.00 94.25 852 PHE A C 1
ATOM 6940 O O . PHE A 1 852 ? -8.864 -5.914 -13.378 1.00 94.25 852 PHE A O 1
ATOM 6947 N N . LEU A 1 853 ? -8.819 -4.671 -11.517 1.00 95.31 853 LEU A N 1
ATOM 6948 C CA . LEU A 1 853 ? -10.265 -4.431 -11.492 1.00 95.31 853 LEU A CA 1
ATOM 6949 C C . LEU A 1 853 ? -10.770 -3.662 -12.713 1.00 95.31 853 LEU A C 1
ATOM 6951 O O . LEU A 1 853 ? -11.902 -3.873 -13.137 1.00 95.31 853 LEU A O 1
ATOM 6955 N N . ASN A 1 854 ? -9.924 -2.838 -13.332 1.00 94.19 854 ASN A N 1
ATOM 6956 C CA . ASN A 1 854 ? -10.270 -2.143 -14.572 1.00 94.19 854 ASN A CA 1
ATOM 6957 C C . ASN A 1 854 ? -10.355 -3.079 -15.785 1.00 94.19 854 ASN A C 1
ATOM 6959 O O . ASN A 1 854 ? -10.943 -2.708 -16.795 1.00 94.19 854 ASN A O 1
ATOM 6963 N N . THR A 1 855 ? -9.784 -4.285 -15.696 1.00 94.06 855 THR A N 1
ATOM 6964 C CA . THR A 1 855 ? -9.892 -5.305 -16.754 1.00 94.06 855 THR A CA 1
ATOM 6965 C C . THR A 1 855 ? -11.189 -6.109 -16.670 1.00 94.06 855 THR A C 1
ATOM 6967 O O . THR A 1 855 ? -11.520 -6.839 -17.600 1.00 94.06 855 THR A O 1
ATOM 6970 N N . ILE A 1 856 ? -11.923 -5.975 -15.563 1.00 93.38 856 ILE A N 1
ATOM 6971 C CA . ILE A 1 856 ? -13.194 -6.655 -15.333 1.00 93.38 856 ILE A CA 1
ATOM 6972 C C . ILE A 1 856 ? -14.313 -5.817 -15.948 1.00 93.38 856 ILE A C 1
ATOM 6974 O O . ILE A 1 856 ? -14.375 -4.598 -15.745 1.00 93.38 856 ILE A O 1
ATOM 6978 N N . ASP A 1 857 ? -15.205 -6.488 -16.674 1.00 93.50 857 ASP A N 1
ATOM 6979 C CA . ASP A 1 857 ? -16.402 -5.888 -17.260 1.00 93.50 857 ASP A CA 1
ATOM 6980 C C . ASP A 1 857 ? -17.179 -5.080 -16.203 1.00 93.50 857 ASP A C 1
ATOM 6982 O O . ASP A 1 857 ? -17.355 -5.527 -15.068 1.00 93.50 857 ASP A O 1
ATOM 6986 N N . ARG A 1 858 ? -17.630 -3.873 -16.565 1.00 91.38 858 ARG A N 1
ATOM 6987 C CA . ARG A 1 858 ? -18.384 -2.978 -15.670 1.00 91.38 858 ARG A CA 1
ATOM 6988 C C . ARG A 1 858 ? -19.718 -3.582 -15.213 1.00 91.38 858 ARG A C 1
ATOM 6990 O O . ARG A 1 858 ? -20.246 -3.147 -14.198 1.00 91.38 858 ARG A O 1
ATOM 6997 N N . SER A 1 859 ? -20.246 -4.570 -15.935 1.00 92.50 859 SER A N 1
ATOM 6998 C CA . SER A 1 859 ? -21.441 -5.327 -15.543 1.00 92.50 859 SER A CA 1
ATOM 6999 C C . SER A 1 859 ? -21.198 -6.308 -14.389 1.00 92.50 859 SER A C 1
ATOM 7001 O O . SER A 1 859 ? -22.151 -6.732 -13.738 1.00 92.50 859 SER A O 1
ATOM 7003 N N . GLN A 1 860 ? -19.943 -6.672 -14.105 1.00 94.06 860 GLN A N 1
ATOM 7004 C CA . GLN A 1 860 ? -19.599 -7.580 -13.014 1.00 94.06 860 GLN A CA 1
ATOM 7005 C C . GLN A 1 860 ? -19.232 -6.816 -11.742 1.00 94.06 860 GLN A C 1
ATOM 7007 O O . GLN A 1 860 ? -18.570 -5.779 -11.772 1.00 94.06 860 GLN A O 1
ATOM 7012 N N . THR A 1 861 ? -19.582 -7.384 -10.587 1.00 93.25 861 THR A N 1
ATOM 7013 C CA . THR A 1 861 ? -19.134 -6.863 -9.293 1.00 93.25 861 THR A CA 1
ATOM 7014 C C . THR A 1 861 ? -17.610 -6.932 -9.192 1.00 93.25 861 THR A C 1
ATOM 7016 O O . THR A 1 861 ? -17.015 -8.009 -9.266 1.00 93.25 861 THR A O 1
ATOM 7019 N N . ARG A 1 862 ? -16.980 -5.774 -8.986 1.00 96.56 862 ARG A N 1
ATOM 7020 C CA . ARG A 1 862 ? -15.537 -5.642 -8.755 1.00 96.56 862 ARG A CA 1
ATOM 7021 C C . ARG A 1 862 ? -15.251 -5.798 -7.269 1.00 96.56 862 ARG A C 1
ATOM 7023 O O . ARG A 1 862 ? -15.795 -5.054 -6.452 1.00 96.56 862 ARG A O 1
ATOM 7030 N N . ILE A 1 863 ? -14.406 -6.764 -6.924 1.00 97.38 863 ILE A N 1
ATOM 7031 C CA . ILE A 1 863 ? -14.102 -7.125 -5.539 1.00 97.38 863 ILE A CA 1
ATOM 7032 C C . ILE A 1 863 ? -12.604 -6.967 -5.293 1.00 97.38 863 ILE A C 1
ATOM 7034 O O . ILE A 1 863 ? -11.795 -7.600 -5.970 1.00 97.38 863 ILE A O 1
ATOM 7038 N N . LEU A 1 864 ? -12.224 -6.157 -4.308 1.00 97.56 864 LEU A N 1
ATOM 7039 C CA . LEU A 1 864 ? -10.843 -6.054 -3.841 1.00 97.56 864 LEU A CA 1
ATOM 7040 C C . LEU A 1 864 ? -10.703 -6.787 -2.509 1.00 97.56 864 LEU A C 1
ATOM 7042 O O . LEU A 1 864 ? -11.187 -6.317 -1.483 1.00 97.56 864 LEU A O 1
ATOM 7046 N N . PHE A 1 865 ? -10.008 -7.917 -2.513 1.00 97.88 865 PHE A N 1
ATOM 7047 C CA . PHE A 1 865 ? -9.635 -8.592 -1.278 1.00 97.88 865 PHE A CA 1
ATOM 7048 C C . PHE A 1 865 ? -8.440 -7.900 -0.641 1.00 97.88 865 PHE A C 1
ATOM 7050 O O . PHE A 1 865 ? -7.430 -7.690 -1.313 1.00 97.88 865 PHE A O 1
ATOM 7057 N N . ALA A 1 866 ? -8.553 -7.601 0.647 1.00 97.12 866 ALA A N 1
ATOM 7058 C CA . ALA A 1 866 ? -7.467 -7.156 1.505 1.00 97.12 866 ALA A CA 1
ATOM 7059 C C . ALA A 1 866 ? -7.211 -8.252 2.546 1.00 97.12 866 ALA A C 1
ATOM 7061 O O . ALA A 1 866 ? -8.033 -8.475 3.430 1.00 97.12 866 ALA A O 1
ATOM 7062 N N . ILE A 1 867 ? -6.100 -8.974 2.423 1.00 96.25 867 ILE A N 1
ATOM 7063 C CA . ILE A 1 867 ? -5.737 -10.021 3.377 1.00 96.25 867 ILE A CA 1
ATOM 7064 C C . ILE A 1 867 ? -4.949 -9.387 4.512 1.00 96.25 867 ILE A C 1
ATOM 7066 O O . ILE A 1 867 ? -3.894 -8.781 4.281 1.00 96.25 867 ILE A O 1
ATOM 7070 N N . SER A 1 868 ? -5.479 -9.519 5.725 1.00 86.31 868 SER A N 1
ATOM 7071 C CA . SER A 1 868 ? -4.856 -9.024 6.946 1.00 86.31 868 SER A CA 1
ATOM 7072 C C . SER A 1 868 ? -3.506 -9.705 7.216 1.00 86.31 868 SER A C 1
ATOM 7074 O O . SER A 1 868 ? -3.163 -10.730 6.627 1.00 86.31 868 SER A O 1
ATOM 7076 N N . ARG A 1 869 ? -2.725 -9.122 8.128 1.00 83.31 869 ARG A N 1
ATOM 7077 C CA . ARG A 1 869 ? -1.376 -9.583 8.502 1.00 83.31 869 ARG A CA 1
ATOM 7078 C C . ARG A 1 869 ? -1.358 -11.049 8.963 1.00 83.31 869 ARG A C 1
ATOM 7080 O O . ARG A 1 869 ? -2.382 -11.584 9.377 1.00 83.31 869 ARG A O 1
ATOM 7087 N N . HIS A 1 870 ? -0.156 -11.632 8.976 1.00 80.31 870 HIS A N 1
ATOM 7088 C CA . HIS A 1 870 ? 0.138 -12.994 9.454 1.00 80.31 870 HIS A CA 1
ATOM 7089 C C . HIS A 1 870 ? -0.479 -14.102 8.597 1.00 80.31 870 HIS A C 1
ATOM 7091 O O . HIS A 1 870 ? -1.285 -14.901 9.061 1.00 80.31 870 HIS A O 1
ATOM 7097 N N . CYS A 1 871 ? -0.062 -14.153 7.337 1.00 87.69 871 CYS A N 1
ATOM 7098 C CA . CYS A 1 871 ? -0.528 -15.142 6.378 1.00 87.69 871 CYS A CA 1
ATOM 7099 C C . CYS A 1 871 ? 0.611 -16.094 5.963 1.00 87.69 871 CYS A C 1
ATOM 7101 O O . CYS A 1 871 ? 1.785 -15.721 5.976 1.00 87.69 871 CYS A O 1
ATOM 7103 N N . SER A 1 872 ? 0.270 -17.320 5.581 1.00 89.50 872 SER A N 1
ATOM 7104 C CA . SER A 1 872 ? 1.169 -18.377 5.121 1.00 89.50 872 SER A CA 1
ATOM 7105 C C . SER A 1 872 ? 1.560 -18.239 3.642 1.00 89.50 872 SER A C 1
ATOM 7107 O O . SER A 1 872 ? 2.310 -19.059 3.113 1.00 89.50 872 SER A O 1
ATOM 7109 N N . GLY A 1 873 ? 1.089 -17.191 2.957 1.00 92.50 873 GLY A N 1
ATOM 7110 C CA . GLY A 1 873 ? 1.437 -16.918 1.566 1.00 92.50 873 GLY A CA 1
ATOM 7111 C C . GLY A 1 873 ? 2.953 -16.884 1.348 1.00 92.50 873 GLY A C 1
ATOM 7112 O O . GLY A 1 873 ? 3.714 -16.413 2.192 1.00 92.50 873 GLY A O 1
ATOM 7113 N N . VAL A 1 874 ? 3.418 -17.385 0.206 1.00 93.25 874 VAL A N 1
ATOM 7114 C CA . VAL A 1 874 ? 4.845 -17.404 -0.143 1.00 93.25 874 VAL A CA 1
ATOM 7115 C C . VAL A 1 874 ? 5.135 -16.282 -1.130 1.00 93.25 874 VAL A C 1
ATOM 7117 O O . VAL A 1 874 ? 4.488 -16.195 -2.175 1.00 93.25 874 VAL A O 1
ATOM 7120 N N . ASP A 1 875 ? 6.119 -15.434 -0.829 1.00 93.44 875 ASP A N 1
ATOM 7121 C CA . ASP A 1 875 ? 6.585 -14.410 -1.764 1.00 93.44 875 ASP A CA 1
ATOM 7122 C C . ASP A 1 875 ? 7.290 -15.083 -2.951 1.00 93.44 875 ASP A C 1
ATOM 7124 O O . ASP A 1 875 ? 8.373 -15.664 -2.822 1.00 93.44 875 ASP A O 1
ATOM 7128 N N . VAL A 1 876 ? 6.648 -15.018 -4.118 1.00 94.44 876 VAL A N 1
ATOM 7129 C CA . VAL A 1 876 ? 7.142 -15.601 -5.369 1.00 94.44 876 VAL A CA 1
ATOM 7130 C C . VAL A 1 876 ? 7.692 -14.539 -6.317 1.00 94.44 876 VAL A C 1
ATOM 7132 O O . VAL A 1 876 ? 8.058 -14.868 -7.444 1.00 94.44 876 VAL A O 1
ATOM 7135 N N . SER A 1 877 ? 7.813 -13.281 -5.884 1.00 93.25 877 SER A N 1
ATOM 7136 C CA . SER A 1 877 ? 8.186 -12.139 -6.730 1.00 93.25 877 SER A CA 1
ATOM 7137 C C . SER A 1 877 ? 9.492 -12.348 -7.496 1.00 93.25 877 SER A C 1
ATOM 7139 O O . SER A 1 877 ? 9.606 -11.960 -8.656 1.00 93.25 877 SER A O 1
ATOM 7141 N N . GLU A 1 878 ? 10.491 -12.993 -6.887 1.00 90.06 878 GLU A N 1
ATOM 7142 C CA . GLU A 1 878 ? 11.787 -13.233 -7.537 1.00 90.06 878 GLU A CA 1
ATOM 7143 C C . GLU A 1 878 ? 11.707 -14.231 -8.703 1.00 90.06 878 GLU A C 1
ATOM 7145 O O . GLU A 1 878 ? 12.512 -14.155 -9.645 1.00 90.06 878 GLU A O 1
ATOM 7150 N N . PHE A 1 879 ? 10.729 -15.137 -8.648 1.00 90.56 879 PHE A N 1
ATOM 7151 C CA . PHE A 1 879 ? 10.513 -16.223 -9.605 1.00 90.56 879 PHE A CA 1
ATOM 7152 C C . PHE A 1 879 ? 9.322 -15.985 -10.530 1.00 90.56 879 PHE A C 1
ATOM 7154 O O . PHE A 1 879 ? 9.223 -16.644 -11.569 1.00 90.56 879 PHE A O 1
ATOM 7161 N N . SER A 1 880 ? 8.453 -15.040 -10.169 1.00 91.62 880 SER A N 1
ATOM 7162 C CA . SER A 1 880 ? 7.311 -14.635 -10.969 1.00 91.62 880 SER A CA 1
ATOM 7163 C C . SER A 1 880 ? 7.782 -14.110 -12.321 1.00 91.62 880 SER A C 1
ATOM 7165 O O . SER A 1 880 ? 8.831 -13.459 -12.449 1.00 91.62 880 SER A O 1
ATOM 7167 N N . LYS A 1 881 ? 7.006 -14.397 -13.368 1.00 91.94 881 LYS A N 1
ATOM 7168 C CA . LYS A 1 881 ? 7.236 -13.790 -14.682 1.00 91.94 881 LYS A CA 1
ATOM 7169 C C . LYS A 1 881 ? 7.097 -12.264 -14.606 1.00 91.94 881 LYS A C 1
ATOM 7171 O O . LYS A 1 881 ? 7.833 -11.558 -15.297 1.00 91.94 881 LYS A O 1
ATOM 7176 N N . ASN A 1 882 ? 6.248 -11.777 -13.703 1.00 91.44 882 ASN A N 1
ATOM 7177 C CA . ASN A 1 882 ? 5.980 -10.367 -13.468 1.00 91.44 882 ASN A CA 1
ATOM 7178 C C . ASN A 1 882 ? 6.605 -9.912 -12.144 1.00 91.44 882 ASN A C 1
ATOM 7180 O O . ASN A 1 882 ? 5.915 -9.517 -11.213 1.00 91.44 882 ASN A O 1
ATOM 7184 N N . LYS A 1 883 ? 7.941 -9.909 -12.053 1.00 91.62 883 LYS A N 1
ATOM 7185 C CA . LYS A 1 883 ? 8.666 -9.567 -10.806 1.00 91.62 883 LYS A CA 1
ATOM 7186 C C . LYS A 1 883 ? 8.245 -8.253 -10.142 1.00 91.62 883 LYS A C 1
ATOM 7188 O O . LYS A 1 883 ? 8.392 -8.082 -8.937 1.00 91.62 883 LYS A O 1
ATOM 7193 N N . HIS A 1 884 ? 7.762 -7.304 -10.938 1.00 90.56 884 HIS A N 1
ATOM 7194 C CA . HIS A 1 884 ? 7.315 -6.007 -10.455 1.00 90.56 884 HIS A CA 1
ATOM 7195 C C . HIS A 1 884 ? 5.993 -6.089 -9.683 1.00 90.56 884 HIS A C 1
ATOM 7197 O O . HIS A 1 884 ? 5.718 -5.172 -8.919 1.00 90.56 884 HIS A O 1
ATOM 7203 N N . GLU A 1 885 ? 5.190 -7.146 -9.827 1.00 90.19 885 GLU A N 1
ATOM 7204 C CA . GLU A 1 885 ? 3.889 -7.289 -9.159 1.00 90.19 885 GLU A CA 1
ATOM 7205 C C . GLU A 1 885 ? 3.990 -7.524 -7.650 1.00 90.19 885 GLU A C 1
ATOM 7207 O O . GLU A 1 885 ? 2.999 -7.326 -6.952 1.00 90.19 885 GLU A O 1
ATOM 7212 N N . ALA A 1 886 ? 5.187 -7.827 -7.134 1.00 93.81 886 ALA A N 1
ATOM 7213 C CA . ALA A 1 886 ? 5.397 -8.173 -5.729 1.00 93.81 886 ALA A CA 1
ATOM 7214 C C . ALA A 1 886 ? 4.416 -9.279 -5.282 1.00 93.81 886 ALA A C 1
ATOM 7216 O O . ALA A 1 886 ? 3.667 -9.112 -4.316 1.00 93.81 886 ALA A O 1
ATOM 7217 N N . GLU A 1 887 ? 4.341 -10.340 -6.089 1.00 95.69 887 GLU A N 1
ATOM 7218 C CA . GLU A 1 887 ? 3.325 -11.382 -6.002 1.00 95.69 887 GLU A CA 1
ATOM 7219 C C . GLU A 1 887 ? 3.580 -12.326 -4.819 1.00 95.69 887 GLU A C 1
ATOM 7221 O O . GLU A 1 887 ? 4.677 -12.868 -4.653 1.00 95.69 887 GLU A O 1
ATOM 7226 N N . VAL A 1 888 ? 2.535 -12.554 -4.025 1.00 96.06 888 VAL A N 1
ATOM 7227 C CA . VAL A 1 888 ? 2.499 -13.532 -2.935 1.00 96.06 888 VAL A CA 1
ATOM 7228 C C . VAL A 1 888 ? 1.425 -14.563 -3.252 1.00 96.06 888 VAL A C 1
ATOM 7230 O O . VAL A 1 888 ? 0.278 -14.212 -3.546 1.00 96.06 888 VAL A O 1
ATOM 7233 N N . LEU A 1 889 ? 1.805 -15.839 -3.217 1.00 96.25 889 LEU A N 1
ATOM 7234 C CA . LEU A 1 889 ? 0.963 -16.947 -3.646 1.00 96.25 889 LEU A CA 1
ATOM 7235 C C . LEU A 1 889 ? 0.595 -17.846 -2.466 1.00 96.25 889 LEU A C 1
ATOM 7237 O O . LEU A 1 889 ? 1.473 -18.331 -1.750 1.00 96.25 889 LEU A O 1
ATOM 7241 N N . PHE A 1 890 ? -0.697 -18.101 -2.303 1.00 95.62 890 PHE A N 1
ATOM 7242 C CA . PHE A 1 890 ? -1.220 -19.072 -1.347 1.00 95.62 890 PHE A CA 1
ATOM 7243 C C . PHE A 1 890 ? -1.442 -20.422 -2.021 1.00 95.62 890 PHE A C 1
ATOM 7245 O O . PHE A 1 890 ? -1.704 -20.502 -3.228 1.00 95.62 890 PHE A O 1
ATOM 7252 N N . ALA A 1 891 ? -1.315 -21.488 -1.234 1.00 94.69 891 ALA A N 1
ATOM 7253 C CA . ALA A 1 891 ? -1.516 -22.841 -1.719 1.00 94.69 891 ALA A CA 1
ATOM 7254 C C . ALA A 1 891 ? -2.987 -23.092 -2.119 1.00 94.69 891 ALA A C 1
ATOM 7256 O O . ALA A 1 891 ? -3.887 -22.375 -1.688 1.00 94.69 891 ALA A O 1
ATOM 7257 N N . PRO A 1 892 ? -3.247 -24.107 -2.960 1.00 95.12 892 PRO A N 1
ATOM 7258 C CA . PRO A 1 892 ? -4.599 -24.595 -3.202 1.00 95.12 892 PRO A CA 1
ATOM 7259 C C . PRO A 1 892 ? -5.268 -25.009 -1.892 1.00 95.12 892 PRO A C 1
ATOM 7261 O O . PRO A 1 892 ? -4.597 -25.585 -1.030 1.00 95.12 892 PRO A O 1
ATOM 7264 N N . ASP A 1 893 ? -6.576 -24.778 -1.797 1.00 94.06 893 ASP A N 1
ATOM 7265 C CA . ASP A 1 893 ? -7.418 -25.100 -0.640 1.00 94.06 893 ASP A CA 1
ATOM 7266 C C . ASP A 1 893 ? -7.166 -24.207 0.594 1.00 94.06 893 ASP A C 1
ATOM 7268 O O . ASP A 1 893 ? -7.642 -24.517 1.687 1.00 94.06 893 ASP A O 1
ATOM 7272 N N . THR A 1 894 ? -6.448 -23.082 0.448 1.00 93.94 894 THR A N 1
ATOM 7273 C CA . THR A 1 894 ? -6.341 -22.086 1.524 1.00 93.94 894 THR A CA 1
ATOM 7274 C C . THR A 1 894 ? -7.722 -21.507 1.835 1.00 93.94 894 THR A C 1
ATOM 7276 O O . THR A 1 894 ? -8.453 -21.058 0.945 1.00 93.94 894 THR A O 1
ATOM 7279 N N . MET A 1 895 ? -8.061 -21.505 3.123 1.00 95.00 895 MET A N 1
ATOM 7280 C CA . MET A 1 895 ? -9.307 -20.956 3.640 1.00 95.00 895 MET A CA 1
ATOM 7281 C C . MET A 1 895 ? -9.069 -19.581 4.250 1.00 95.00 895 MET A C 1
ATOM 7283 O O . MET A 1 895 ? -8.105 -19.361 4.979 1.00 95.00 895 MET A O 1
ATOM 7287 N N . PHE A 1 896 ? -9.994 -18.668 3.999 1.00 96.06 896 PHE A N 1
ATOM 7288 C CA . PHE A 1 896 ? -10.001 -17.334 4.569 1.00 96.06 896 PHE A CA 1
ATOM 7289 C C . PHE A 1 896 ? -11.337 -17.073 5.262 1.00 96.06 896 PHE A C 1
ATOM 7291 O O . PHE A 1 896 ? -12.390 -17.456 4.761 1.00 96.06 896 PHE A O 1
ATOM 7298 N N . ARG A 1 897 ? -11.315 -16.399 6.406 1.00 94.50 897 ARG A N 1
ATOM 7299 C CA . ARG A 1 897 ? -12.494 -15.855 7.076 1.00 94.50 897 ARG A CA 1
ATOM 7300 C C . ARG A 1 897 ? -12.720 -14.428 6.601 1.00 94.50 897 ARG A C 1
ATOM 7302 O O . ARG A 1 897 ? -11.783 -13.637 6.589 1.00 94.50 897 ARG A O 1
ATOM 7309 N N . VAL A 1 898 ? -13.952 -14.088 6.246 1.00 95.25 898 VAL A N 1
ATOM 7310 C CA . VAL A 1 898 ? -14.344 -12.711 5.935 1.00 95.25 898 VAL A CA 1
ATOM 7311 C C . VAL A 1 898 ? -14.466 -11.926 7.238 1.00 95.25 898 VAL A C 1
ATOM 7313 O O . VAL A 1 898 ? -15.284 -12.258 8.092 1.00 95.25 898 VAL A O 1
ATOM 7316 N N . ILE A 1 899 ? -13.643 -10.895 7.392 1.00 93.56 899 ILE A N 1
ATOM 7317 C CA . ILE A 1 899 ? -13.577 -10.044 8.587 1.00 93.56 899 ILE A CA 1
ATOM 7318 C C . ILE A 1 899 ? -14.445 -8.801 8.417 1.00 93.56 899 ILE A C 1
ATOM 7320 O O . ILE A 1 899 ? -15.166 -8.418 9.333 1.00 93.56 899 ILE A O 1
ATOM 7324 N N . ALA A 1 900 ? -14.409 -8.185 7.238 1.00 91.69 900 ALA A N 1
ATOM 7325 C CA . ALA A 1 900 ? -15.206 -7.005 6.935 1.00 91.69 900 ALA A CA 1
ATOM 7326 C C . ALA A 1 900 ? -15.602 -6.980 5.459 1.00 91.69 900 ALA A C 1
ATOM 7328 O O . ALA A 1 900 ? -14.880 -7.482 4.595 1.00 91.69 900 ALA A O 1
ATOM 7329 N N . VAL A 1 901 ? -16.751 -6.370 5.173 1.00 93.56 901 VAL A N 1
ATOM 7330 C CA . VAL A 1 901 ? -17.249 -6.151 3.813 1.00 93.56 901 VAL A CA 1
ATOM 7331 C C . VAL A 1 901 ? -17.685 -4.698 3.701 1.00 93.56 901 VAL A C 1
ATOM 7333 O O . VAL A 1 901 ? -18.639 -4.286 4.354 1.00 93.56 901 VAL A O 1
ATOM 7336 N N . ASP A 1 902 ? -16.986 -3.939 2.867 1.00 93.19 902 ASP A N 1
ATOM 7337 C CA . ASP A 1 902 ? -17.286 -2.546 2.548 1.00 93.19 902 ASP A CA 1
ATOM 7338 C C . ASP A 1 902 ? -17.836 -2.487 1.119 1.00 93.19 902 ASP A C 1
ATOM 7340 O O . ASP A 1 902 ? -17.096 -2.605 0.134 1.00 93.19 902 ASP A O 1
ATOM 7344 N N . LYS A 1 903 ? -19.166 -2.418 1.013 1.00 91.12 903 LYS A N 1
ATOM 7345 C CA . LYS A 1 903 ? -19.869 -2.304 -0.265 1.00 91.12 903 LYS A CA 1
ATOM 7346 C C . LYS A 1 903 ? -19.832 -0.830 -0.656 1.00 91.12 903 LYS A C 1
ATOM 7348 O O . LYS A 1 903 ? -20.291 -0.002 0.112 1.00 91.12 903 LYS A O 1
ATOM 7353 N N . GLU A 1 904 ? -19.331 -0.537 -1.854 1.00 90.56 904 GLU A N 1
ATOM 7354 C CA . GLU A 1 904 ? -19.297 0.811 -2.452 1.00 90.56 904 GLU A CA 1
ATOM 7355 C C . GLU A 1 904 ? -18.105 1.711 -2.097 1.00 90.56 904 GLU A C 1
ATOM 7357 O O . GLU A 1 904 ? -18.159 2.935 -2.233 1.00 90.56 904 GLU A O 1
ATOM 7362 N N . ARG A 1 905 ? -16.960 1.124 -1.751 1.00 92.19 905 ARG A N 1
ATOM 7363 C CA . ARG A 1 905 ? -15.736 1.899 -1.551 1.00 92.19 905 ARG A CA 1
ATOM 7364 C C . ARG A 1 905 ? -15.142 2.372 -2.881 1.00 92.19 905 ARG A C 1
ATOM 7366 O O . ARG A 1 905 ? -14.916 1.587 -3.803 1.00 92.19 905 ARG A O 1
ATOM 7373 N N . MET A 1 906 ? -14.816 3.662 -2.948 1.00 91.12 906 MET A N 1
ATOM 7374 C CA . MET A 1 906 ? -13.982 4.228 -4.011 1.00 91.12 906 MET A CA 1
ATOM 7375 C C . MET A 1 906 ? -12.525 3.811 -3.780 1.00 91.12 906 MET A C 1
ATOM 7377 O O . MET A 1 906 ? -11.969 4.049 -2.703 1.00 91.12 906 MET A O 1
ATOM 7381 N N . VAL A 1 907 ? -11.913 3.177 -4.780 1.00 91.88 907 VAL A N 1
ATOM 7382 C CA . VAL A 1 907 ? -10.508 2.743 -4.748 1.00 91.88 907 VAL A CA 1
ATOM 7383 C C . VAL A 1 907 ? -9.729 3.545 -5.783 1.00 91.88 907 VAL A C 1
ATOM 7385 O O . VAL A 1 907 ? -10.130 3.614 -6.945 1.00 91.88 907 VAL A O 1
ATOM 7388 N N . ASP A 1 908 ? -8.606 4.132 -5.371 1.00 89.88 908 ASP A N 1
ATOM 7389 C CA . ASP A 1 908 ? -7.786 4.968 -6.246 1.00 89.88 908 ASP A CA 1
ATOM 7390 C C . ASP A 1 908 ? -7.383 4.220 -7.526 1.00 89.88 908 ASP A C 1
ATOM 7392 O O . ASP A 1 908 ? -6.835 3.111 -7.501 1.00 89.88 908 ASP A O 1
ATOM 7396 N N . GLY A 1 909 ? -7.656 4.857 -8.666 1.00 89.25 909 GLY A N 1
ATOM 7397 C CA . GLY A 1 909 ? -7.347 4.327 -9.990 1.00 89.25 909 GLY A CA 1
ATOM 7398 C C . GLY A 1 909 ? -8.348 3.307 -10.539 1.00 89.25 909 GLY A C 1
ATOM 7399 O O . GLY A 1 909 ? -8.086 2.773 -11.615 1.00 89.25 909 GLY A O 1
ATOM 7400 N N . VAL A 1 910 ? -9.468 3.039 -9.857 1.00 91.88 910 VAL A N 1
ATOM 7401 C CA . VAL A 1 910 ? -10.564 2.203 -10.375 1.00 91.88 910 VAL A CA 1
ATOM 7402 C C . VAL A 1 910 ? -11.775 3.072 -10.674 1.00 91.88 910 VAL A C 1
ATOM 7404 O O . VAL A 1 910 ? -12.207 3.862 -9.840 1.00 91.88 910 VAL A O 1
ATOM 7407 N N . GLU A 1 911 ? -12.332 2.932 -11.873 1.00 90.00 911 GLU A N 1
ATOM 7408 C CA . GLU A 1 911 ? -13.574 3.622 -12.222 1.00 90.00 911 GLU A CA 1
ATOM 7409 C C . GLU A 1 911 ? -14.780 2.923 -11.578 1.00 90.00 911 GLU A C 1
ATOM 7411 O O . GLU A 1 911 ? -14.977 1.720 -11.763 1.00 90.00 911 GLU A O 1
ATOM 7416 N N . GLY A 1 912 ? -15.614 3.681 -10.867 1.00 91.31 912 GLY A N 1
ATOM 7417 C CA . GLY A 1 912 ? -16.819 3.172 -10.210 1.00 91.31 912 GLY A CA 1
ATOM 7418 C C . GLY A 1 912 ? -16.575 2.611 -8.807 1.00 91.31 912 GLY A C 1
ATOM 7419 O O . GLY A 1 912 ? -15.498 2.748 -8.227 1.00 91.31 912 GLY A O 1
ATOM 7420 N N . THR A 1 913 ? -17.613 2.002 -8.244 1.00 91.12 913 THR A N 1
ATOM 7421 C CA . THR A 1 913 ? -17.592 1.452 -6.890 1.00 91.12 913 THR A CA 1
ATOM 7422 C C . THR A 1 913 ? -16.964 0.060 -6.855 1.00 91.12 913 THR A C 1
ATOM 7424 O O . THR A 1 913 ? -17.142 -0.760 -7.759 1.00 91.12 913 THR A O 1
ATOM 7427 N N . VAL A 1 914 ? -16.218 -0.224 -5.786 1.00 93.25 914 VAL A N 1
ATOM 7428 C CA . VAL A 1 914 ? -15.583 -1.523 -5.544 1.00 93.25 914 VAL A CA 1
ATOM 7429 C C . VAL A 1 914 ? -16.073 -2.066 -4.208 1.00 93.25 914 VAL A C 1
ATOM 7431 O O . VAL A 1 914 ? -16.169 -1.338 -3.223 1.00 93.25 914 VAL A O 1
ATOM 7434 N N . THR A 1 915 ? -16.373 -3.363 -4.153 1.00 95.19 915 THR A N 1
ATOM 7435 C CA . THR A 1 915 ? -16.599 -4.041 -2.871 1.00 95.19 915 THR A CA 1
ATOM 7436 C C . THR A 1 915 ? -15.247 -4.433 -2.290 1.00 95.19 915 THR A C 1
ATOM 7438 O O . THR A 1 915 ? -14.551 -5.274 -2.859 1.00 95.19 915 THR A O 1
ATOM 7441 N N . VAL A 1 916 ? -14.847 -3.826 -1.176 1.00 94.88 916 VAL A N 1
ATOM 7442 C CA . VAL A 1 916 ? -13.596 -4.177 -0.493 1.00 94.88 916 VAL A CA 1
ATOM 7443 C C . VAL A 1 916 ? -13.901 -5.200 0.590 1.00 94.88 916 VAL A C 1
ATOM 7445 O O . VAL A 1 916 ? -14.756 -4.980 1.444 1.00 94.88 916 VAL A O 1
ATOM 7448 N N . VAL A 1 917 ? -13.212 -6.336 0.545 1.00 96.00 917 VAL A N 1
ATOM 7449 C CA . VAL A 1 917 ? -13.455 -7.464 1.446 1.00 96.00 917 VAL A CA 1
ATOM 7450 C C . VAL A 1 917 ? -12.180 -7.750 2.212 1.00 96.00 917 VAL A C 1
ATOM 7452 O O . VAL A 1 917 ? -11.187 -8.204 1.642 1.00 96.00 917 VAL A O 1
ATOM 7455 N N . GLU A 1 918 ? -12.205 -7.462 3.507 1.00 96.06 918 GLU A N 1
ATOM 7456 C CA . GLU A 1 918 ? -11.105 -7.799 4.399 1.00 96.06 918 GLU A CA 1
ATOM 7457 C C . GLU A 1 918 ? -11.236 -9.264 4.800 1.00 96.06 918 GLU A C 1
ATOM 7459 O O . GLU A 1 918 ? -12.284 -9.688 5.294 1.00 96.06 918 GLU A O 1
ATOM 7464 N N . ILE A 1 919 ? -10.190 -10.046 4.555 1.00 96.31 919 ILE A N 1
ATOM 7465 C CA . ILE A 1 919 ? -10.164 -11.475 4.852 1.00 96.31 919 ILE A CA 1
ATOM 7466 C C . ILE A 1 919 ? -8.926 -11.832 5.671 1.00 96.31 919 ILE A C 1
ATOM 7468 O O . ILE A 1 919 ? -7.873 -11.215 5.530 1.00 96.31 919 ILE A O 1
ATOM 7472 N N . GLN A 1 920 ? -9.039 -12.855 6.506 1.00 94.62 920 GLN A N 1
ATOM 7473 C CA . GLN A 1 920 ? -7.943 -13.389 7.308 1.00 94.62 920 GLN A CA 1
ATOM 7474 C C . GLN A 1 920 ? -7.786 -14.871 7.009 1.00 94.62 920 GLN A C 1
ATOM 7476 O O . GLN A 1 920 ? -8.773 -15.597 6.977 1.00 94.62 920 GLN A O 1
ATOM 7481 N N . GLU A 1 921 ? -6.564 -15.339 6.784 1.00 93.62 921 GLU A N 1
ATOM 7482 C CA . GLU A 1 921 ? -6.326 -16.768 6.593 1.00 93.62 921 GLU A CA 1
ATOM 7483 C C . GLU A 1 921 ? -6.686 -17.564 7.856 1.00 93.62 921 GLU A C 1
ATOM 7485 O O . GLU A 1 921 ? -6.351 -17.168 8.973 1.00 93.62 921 GLU A O 1
ATOM 7490 N N . ILE A 1 922 ? -7.379 -18.686 7.669 1.00 90.31 922 ILE A N 1
ATOM 7491 C CA . ILE A 1 922 ? -7.676 -19.653 8.725 1.00 90.31 922 ILE A CA 1
ATOM 7492 C C . ILE A 1 922 ? -6.551 -20.688 8.685 1.00 90.31 922 ILE A C 1
ATOM 7494 O O . ILE A 1 922 ? -6.538 -21.536 7.792 1.00 90.31 922 ILE A O 1
ATOM 7498 N N . VAL A 1 923 ? -5.595 -20.560 9.607 1.00 78.94 923 VAL A N 1
ATOM 7499 C CA . VAL A 1 923 ? -4.453 -21.480 9.752 1.00 78.94 923 VAL A CA 1
ATOM 7500 C C . VAL A 1 923 ? -4.856 -22.747 10.490 1.00 78.94 923 VAL A C 1
ATOM 7502 O O . VAL A 1 923 ? -5.579 -22.624 11.507 1.00 78.94 923 VAL A O 1
#

pLDDT: mean 75.51, std 21.68, range [26.59, 97.94]

InterPro domains:
  IPR000768 NAD:arginine ADP-ribosyltransferase, ART [PF01129] (144-309)
  IPR000768 NAD:arginine ADP-ribosyltransferase, ART [PF01129] (442-607)
  IPR000768 NAD:arginine ADP-ribosyltransferase, ART [PF01129] (739-905)
  IPR050999 Arg-specific ADP-ribosyltransferase [PTHR10339] (515-642)

Secondary structure (DSSP, 8-state):
-EEEEEEEEEEE-TT-SSEEEEEEEEEPPHHHHHHHHHHHHHHHHHHHHHHHHHHHHHHHHHHHHHHHHHHHHHHHHHHHHHHHHHHHHHTT-----------------------S--SSSTTHHHHHHHHTT---SGGGHHHHHHHHHSHHHHHHHHHHHHHHHHIIIIIHHHHHHHHHHS-PPTT-THHHHHHHHHHHHHHHHTTBTTTB-B--SSPPEEEEE---SS---TT-EEE-SS-EEEES-HHHHHHHHTTS-TTSPPEEEEE-SS---EE-TTTSTTGGG-EEEEPTT-EEEEEEEEEEE--TT-SS-EEEEEEEE---TTTHHHHHHHHHHHHHHHHHHHHHHHHHHHHHHHHHHHHHHHHHHHHHHHHHHHHHHHHHTT------------------------SSSSHHHHHHHHHHHHTTHHHHHHHHHHHHHHHSHHHHHHHHHHHHHHHHIIIIIHHHHHHHHHHS-PPTT-THHHHHHHHHHHHHHHHTT-TTTS-B---SPPEEEEE---SS---TT-EEE-SS-EEEES-HHHHHHHHTTS-TTSPPEEEEEPSS---EE-TTTSS-GGG-EEEEPTT-EEEEEEEEEEE--TT-SS-EEEEEEEEPP-TTHHHHHHHHHHHHHHHHHHHHHHHHHHHHHHHHHHHHHHHHHHHHHHHHHHHHHHHHHHTT---------------------S-SSSSSHHHHHHHHHHHHS-SS----HHHHHHHHHSHHHHHHHHHHHHHHHHIIIIIHHHHHHHHHHS-PPTT-THHHHHHHHHHHHHHHHTT-TTTS-B--SSPPEEEEE---SS---TT-EEEESS-EEEES-HHHHHHHHTTS-TTSPPEEEEEPSS---EE-TTTSTTGGG-EEEEPTTEEEEEEEEEEEE--TT-SS-EEEEEEEE--

Organism: NCBI:txid2856

Foldseek 3Di:
DKDFPDWDQADDDPPDPGGHIDTDIDDDDVPVVVVVVVVVVVVVVVVVVVVVVVVVVVVVVVVVVVVVVVVVVVVVVVVVVVVVVVVVVVVPDDDDDDDDDDDDDDDDDDDDDDDDDPPPPPVVVVVVVVVVPPPPLVVVAVVLVVLCVDPVSVVLVVLLLVLQQCCLPPCVVQLLCCLQVVDHDPPRPVSVSSNVSPLVSLVVLLNHCVQKNFPQDQAKWKAKDWDDPDDQDAQDKDARSGKDKTASDPVLRQVVQQVDDPPTAIEMEIEGHDDRWIQSLVSYNNVVRSMTIDHGGFMKGFHDWDRFDDDPPHPGGHIYTYIYGDPPPPPVVVVVVVVVVVVVVVVVVVVVVVVVVVVVVVVVVVVVVVVVVVVVVVVVVVVVVVVVVPDDDDDDDDDDDDDDDDDDDDDDDDPPPPVVVVVVVVVVVVVCPVLVVLQVVLVVLCVDPVSVVLVVLLLVLQQCCLPPCVVQLLCCLQVVDHDPPRPVSVSSNVSPLVSLVVLLSHCPQKNQPQDQQKWKAKDWADPDDQDAQDKDARSGKDKTASDNVVRQVVQQVDDPVTAIEMETEGHDDRWIQSLVSRNNVVRSMTIDHGGFMKGFHDWDRADDDPPHPGGHIYTYIYTDPPPCVVVVVVVVVVVVVVVVVVVVVVVVVVVVVVVVVVVVVVVVVVVVVVVVVVVVVVVVVVVPDDDDDDDYDDDDDDDDDDDDDDDPDPPPPVVPVVVVVVVPPPVPDPDDPVNLVVLCVDPVSVVLVVLLLVLQQCCLPPCVVQLLCCLQVVDHDPPRPVSVVSNVSPLVSLVVLLVHCVQKNQPQDQAKWKAKDWADPDDQDAQDKDWRSGKDKTASDLVLRQQVQQVDDPPTAIEMETEGHDDRWIQSLVSRNNVVRSMTIDHGGWMKGFHDWDWFDDDPPHPGGHIYTYIYTDD

Sequence (923 aa):
MFRVIAVDKERMVDGVEGTVTVVEIQEMEQSKVVEKVQSQHECREQHRLKQSKVLGQIKDQWEQRESLEQHRLKQSMVLDQIKDQWSQRECREQPKLEQSKELEPVESEWSQRECCEQHGLMQSKVLEQVKNGFNGIELSRKKIDDWLQRPMGRKQFRQLTKAIKMYTGKDYAIINSFLRSGRIQPGKEKYIGITQQARRALNVGLRWEKHLKVFDSDKTLYRGSGSIPMKLEVGGTLCDKGFFSTSQSELKASAFLNTIDRSQTRILFAISRHCSGVDVSEFSKNKHEAEVLFAPDTMFRVIAVDKERMVDGVEGTVTVVEIQEMEQSKVVEKVHSQHECREQHRLKQSKVLGQIKDQWEQRECLEQHRLKQSMVLKQVKDQWSQRECREQPKLEQSKELEPVESQWSQRECCEQHGLMQSKVLEQVKNGFNGIELSRKKIDDWLQRPMGRKQFRQLTKAIKMYTGKDYAIINSFLRSGRIQPGKEKYIGITQQARRALNVGLRWEKHLKVFDSDKTLYRGSGSIPMKLEVGGTLCDKGFFSTSQSELKASAFLNTIDRSQTRILFAISRHCSGVDVSEFSKNKHEAEVLFAPDTMFRVIAVDKERMVDGVEGTVTVVEIQEMEQSKVVEKVHSQHECREQHRLKQSKVLGQIKDQWEQRECLEQHRLKQSMVLDQIKDQWKQSECREQPKLEQSKELEPVESEWSQRECCEQHGLMQSKVLEQVKNGFNGIELSRKKIDDWLQRPMGRKQFRQLTKAIKMYTGKDYAIINSFLRSGRIQPGKEKYIGITQQARRALNVGLRWEKHLKVFDSDKTLYRGSGSIPMKLEVGGTLCDKGFFSTSQSELKASAFLNTIDRSQTRILFAISRHCSGVDVSEFSKNKHEAEVLFAPDTMFRVIAVDKERMVDGVEGTVTVVEIQEIV

Radius of gyration: 42.16 Å; chains: 1; bounding box: 151×102×113 Å